Protein AF-0000000072966524 (afdb_homodimer)

Structure (mmCIF, N/CA/C/O backbone):
data_AF-0000000072966524-model_v1
#
loop_
_entity.id
_entity.type
_entity.pdbx_description
1 polymer 'Protein yellow-like Protein'
#
loop_
_atom_site.group_PDB
_atom_site.id
_atom_site.type_symbol
_atom_site.label_atom_id
_atom_site.label_alt_id
_atom_site.label_comp_id
_atom_site.label_asym_id
_atom_site.label_entity_id
_atom_site.label_seq_id
_atom_site.pdbx_PDB_ins_code
_atom_site.Cartn_x
_atom_site.Cartn_y
_atom_site.Cartn_z
_atom_site.occupancy
_atom_site.B_iso_or_equiv
_atom_site.auth_seq_id
_atom_site.auth_comp_id
_atom_site.auth_asym_id
_atom_site.auth_atom_id
_atom_site.pdbx_PDB_model_num
ATOM 1 N N . MET A 1 1 ? 30.141 -39.719 41.625 1 27.22 1 MET A N 1
ATOM 2 C CA . MET A 1 1 ? 30.047 -40.312 40.312 1 27.22 1 MET A CA 1
ATOM 3 C C . MET A 1 1 ? 28.781 -39.906 39.594 1 27.22 1 MET A C 1
ATOM 5 O O . MET A 1 1 ? 27.688 -40.312 39.969 1 27.22 1 MET A O 1
ATOM 9 N N . LEU A 1 2 ? 28.719 -38.625 39.156 1 28.92 2 LEU A N 1
ATOM 10 C CA . LEU A 1 2 ? 27.625 -37.875 38.5 1 28.92 2 LEU A CA 1
ATOM 11 C C . LEU A 1 2 ? 27.266 -38.5 37.156 1 28.92 2 LEU A C 1
ATOM 13 O O . LEU A 1 2 ? 28.109 -38.562 36.25 1 28.92 2 LEU A O 1
ATOM 17 N N . ARG A 1 3 ? 26.281 -39.438 37.188 1 30.64 3 ARG A N 1
ATOM 18 C CA . ARG A 1 3 ? 25.719 -40.094 36 1 30.64 3 ARG A CA 1
ATOM 19 C C . ARG A 1 3 ? 25.234 -39.062 34.969 1 30.64 3 ARG A C 1
ATOM 21 O O . ARG A 1 3 ? 24.359 -38.25 35.281 1 30.64 3 ARG A O 1
ATOM 28 N N . HIS A 1 4 ? 26.078 -38.656 34.062 1 33.59 4 HIS A N 1
ATOM 29 C CA . HIS A 1 4 ? 25.75 -37.844 32.906 1 33.59 4 HIS A CA 1
ATOM 30 C C . HIS A 1 4 ? 24.719 -38.531 32.031 1 33.59 4 HIS A C 1
ATOM 32 O O . HIS A 1 4 ? 24.953 -39.625 31.5 1 33.59 4 HIS A O 1
ATOM 38 N N . ALA A 1 5 ? 23.422 -38.438 32.312 1 36.25 5 ALA A N 1
ATOM 39 C CA . ALA A 1 5 ? 22.344 -38.906 31.438 1 36.25 5 ALA A CA 1
ATOM 40 C C . ALA A 1 5 ? 22.469 -38.281 30.047 1 36.25 5 ALA A C 1
ATOM 42 O O . ALA A 1 5 ? 22.359 -37.062 29.906 1 36.25 5 ALA A O 1
ATOM 43 N N . LEU A 1 6 ? 23.172 -38.906 29.141 1 32.75 6 LEU A N 1
ATOM 44 C CA . LEU A 1 6 ? 23.219 -38.562 27.719 1 32.75 6 LEU A CA 1
ATOM 45 C C . LEU A 1 6 ? 21.844 -38.719 27.078 1 32.75 6 LEU A C 1
ATOM 47 O O . LEU A 1 6 ? 21.297 -39.812 27.031 1 32.75 6 LEU A O 1
ATOM 51 N N . PHE A 1 7 ? 21 -37.719 27.141 1 34.59 7 PHE A N 1
ATOM 52 C CA . PHE A 1 7 ? 19.797 -37.719 26.328 1 34.59 7 PHE A CA 1
ATOM 53 C C . PHE A 1 7 ? 20.141 -37.781 24.844 1 34.59 7 PHE A C 1
ATOM 55 O O . PHE A 1 7 ? 20.719 -36.844 24.297 1 34.59 7 PHE A O 1
ATOM 62 N N . LEU A 1 8 ? 20.25 -38.969 24.234 1 31.86 8 LEU A N 1
ATOM 63 C CA . LEU A 1 8 ? 20.297 -39.125 22.781 1 31.86 8 LEU A CA 1
ATOM 64 C C . LEU A 1 8 ? 19 -38.594 22.156 1 31.86 8 LEU A C 1
ATOM 66 O O . LEU A 1 8 ? 17.938 -39.188 22.375 1 31.86 8 LEU A O 1
ATOM 70 N N . LEU A 1 9 ? 18.906 -37.344 21.844 1 34.25 9 LEU A N 1
ATOM 71 C CA . LEU A 1 9 ? 17.875 -36.906 20.906 1 34.25 9 LEU A CA 1
ATOM 72 C C . LEU A 1 9 ? 17.922 -37.688 19.609 1 34.25 9 LEU A C 1
ATOM 74 O O . LEU A 1 9 ? 18.906 -37.594 18.859 1 34.25 9 LEU A O 1
ATOM 78 N N . PHE A 1 10 ? 17.281 -38.844 19.516 1 33.88 10 PHE A N 1
ATOM 79 C CA . PHE A 1 10 ? 17.031 -39.531 18.266 1 33.88 10 PHE A CA 1
ATOM 80 C C . PHE A 1 10 ? 16.469 -38.562 17.219 1 33.88 10 PHE A C 1
ATOM 82 O O . PHE A 1 10 ? 15.328 -38.125 17.344 1 33.88 10 PHE A O 1
ATOM 89 N N . LEU A 1 11 ? 17.281 -37.875 16.484 1 37.28 11 LEU A N 1
ATOM 90 C CA . LEU A 1 11 ? 16.859 -37.219 15.234 1 37.28 11 LEU A CA 1
ATOM 91 C C . LEU A 1 11 ? 16.328 -38.281 14.258 1 37.28 11 LEU A C 1
ATOM 93 O O . LEU A 1 11 ? 17.094 -39.094 13.734 1 37.28 11 LEU A O 1
ATOM 97 N N . SER A 1 12 ? 15.18 -38.844 14.438 1 39.66 12 SER A N 1
ATOM 98 C CA . SER A 1 12 ? 14.617 -39.656 13.344 1 39.66 12 SER A CA 1
ATOM 99 C C . SER A 1 12 ? 14.969 -39.031 11.992 1 39.66 12 SER A C 1
ATOM 101 O O . SER A 1 12 ? 14.883 -37.812 11.805 1 39.66 12 SER A O 1
ATOM 103 N N . PRO A 1 13 ? 15.688 -39.688 11.141 1 42.78 13 PRO A N 1
ATOM 104 C CA . PRO A 1 13 ? 15.969 -39.156 9.805 1 42.78 13 PRO A CA 1
ATOM 105 C C . PRO A 1 13 ? 14.719 -38.594 9.117 1 42.78 13 PRO A C 1
ATOM 107 O O . PRO A 1 13 ? 13.711 -39.312 8.992 1 42.78 13 PRO A O 1
ATOM 110 N N . VAL A 1 14 ? 14.352 -37.438 9.273 1 50.19 14 VAL A N 1
ATOM 111 C CA . VAL A 1 14 ? 13.312 -36.781 8.477 1 50.19 14 VAL A CA 1
ATOM 112 C C . VAL A 1 14 ? 13.461 -37.188 7.012 1 50.19 14 VAL A C 1
ATOM 114 O O . VAL A 1 14 ? 14.453 -36.875 6.363 1 50.19 14 VAL A O 1
ATOM 117 N N . LEU A 1 15 ? 12.992 -38.375 6.594 1 51.56 15 LEU A N 1
ATOM 118 C CA . LEU A 1 15 ? 12.961 -38.875 5.223 1 51.56 15 LEU A CA 1
ATOM 119 C C . LEU A 1 15 ? 12.344 -37.875 4.285 1 51.56 15 LEU A C 1
ATOM 121 O O . LEU A 1 15 ? 11.148 -37.562 4.379 1 51.56 15 LEU A O 1
ATOM 125 N N . SER A 1 16 ? 13.156 -36.969 3.783 1 63.94 16 SER A N 1
ATOM 126 C CA . SER A 1 16 ? 12.773 -36.094 2.688 1 63.94 16 SER A CA 1
ATOM 127 C C . SER A 1 16 ? 12.305 -36.875 1.474 1 63.94 16 SER A C 1
ATOM 129 O O . SER A 1 16 ? 12.891 -37.906 1.142 1 63.94 16 SER A O 1
ATOM 131 N N . LEU A 1 17 ? 11.07 -36.625 1.032 1 75.5 17 LEU A N 1
ATOM 132 C CA . LEU A 1 17 ? 10.531 -37.281 -0.169 1 75.5 17 LEU A CA 1
ATOM 133 C C . LEU A 1 17 ? 11.375 -36.906 -1.39 1 75.5 17 LEU A C 1
ATOM 135 O O . LEU A 1 17 ? 12.062 -35.906 -1.399 1 75.5 17 LEU A O 1
ATOM 139 N N . GLU A 1 18 ? 11.391 -37.812 -2.252 1 83.38 18 GLU A N 1
ATOM 140 C CA . GLU A 1 18 ? 12.172 -37.625 -3.471 1 83.38 18 GLU A CA 1
ATOM 141 C C . GLU A 1 18 ? 11.516 -36.594 -4.383 1 83.38 18 GLU A C 1
ATOM 143 O O . GLU A 1 18 ? 10.305 -36.656 -4.617 1 83.38 18 GLU A O 1
ATOM 148 N N . LEU A 1 19 ? 12.281 -35.625 -4.84 1 92.75 19 LEU A N 1
ATOM 149 C CA . LEU A 1 19 ? 11.875 -34.625 -5.809 1 92.75 19 LEU A CA 1
ATOM 150 C C . LEU A 1 19 ? 12.07 -35.125 -7.234 1 92.75 19 LEU A C 1
ATOM 152 O O . LEU A 1 19 ? 13.102 -35.719 -7.551 1 92.75 19 LEU A O 1
ATOM 156 N N . GLU A 1 20 ? 11.094 -35 -7.988 1 95.56 20 GLU A N 1
ATOM 157 C CA . GLU A 1 20 ? 11.203 -35.281 -9.414 1 95.56 20 GLU A CA 1
ATOM 158 C C . GLU A 1 20 ? 11.172 -33.969 -10.227 1 95.56 20 GLU A C 1
ATOM 160 O O . GLU A 1 20 ? 10.188 -33.25 -10.172 1 95.56 20 GLU A O 1
ATOM 165 N N . VAL A 1 21 ? 12.25 -33.719 -10.953 1 97.94 21 VAL A N 1
ATOM 166 C CA . VAL A 1 21 ? 12.234 -32.594 -11.891 1 97.94 21 VAL A CA 1
ATOM 167 C C . VAL A 1 21 ? 11.5 -33 -13.172 1 97.94 21 VAL A C 1
ATOM 169 O O . VAL A 1 21 ? 12.031 -33.75 -13.977 1 97.94 21 VAL A O 1
ATOM 172 N N . VAL A 1 22 ? 10.375 -32.5 -13.398 1 98.06 22 VAL A N 1
ATOM 173 C CA . VAL A 1 22 ? 9.562 -32.812 -14.57 1 98.06 22 VAL A CA 1
ATOM 174 C C . VAL A 1 22 ? 10.125 -32.094 -15.789 1 98.06 22 VAL A C 1
ATOM 176 O O . VAL A 1 22 ? 10.422 -32.719 -16.812 1 98.06 22 VAL A O 1
ATOM 179 N N . ASN A 1 23 ? 10.297 -30.859 -15.727 1 98.75 23 ASN A N 1
ATOM 180 C CA . ASN A 1 23 ? 10.914 -30 -16.734 1 98.75 23 ASN A CA 1
ATOM 181 C C . ASN A 1 23 ? 11.844 -28.984 -16.094 1 98.75 23 ASN A C 1
ATOM 183 O O . ASN A 1 23 ? 11.719 -28.672 -14.906 1 98.75 23 ASN A O 1
ATOM 187 N N . GLN A 1 24 ? 12.742 -28.5 -16.828 1 98.69 24 GLN A N 1
ATOM 188 C CA . GLN A 1 24 ? 13.648 -27.453 -16.344 1 98.69 24 GLN A CA 1
ATOM 189 C C . GLN A 1 24 ? 14.203 -26.625 -17.5 1 98.69 24 GLN A C 1
ATOM 191 O O . GLN A 1 24 ? 14.328 -27.125 -18.625 1 98.69 24 GLN A O 1
ATOM 196 N N . TRP A 1 25 ? 14.523 -25.406 -17.281 1 98.75 25 TRP A N 1
ATOM 197 C CA . TRP A 1 25 ? 15.047 -24.484 -18.281 1 98.75 25 TRP A CA 1
ATOM 198 C C . TRP A 1 25 ? 16.156 -23.625 -17.703 1 98.75 25 TRP A C 1
ATOM 200 O O . TRP A 1 25 ? 16.078 -23.203 -16.547 1 98.75 25 TRP A O 1
ATOM 210 N N . ASN A 1 26 ? 17.188 -23.422 -18.516 1 98.5 26 ASN A N 1
ATOM 211 C CA . ASN A 1 26 ? 18.031 -22.281 -18.188 1 98.5 26 ASN A CA 1
ATOM 212 C C . ASN A 1 26 ? 17.25 -20.969 -18.266 1 98.5 26 ASN A C 1
ATOM 214 O O . ASN A 1 26 ? 17.219 -20.203 -17.297 1 98.5 26 ASN A O 1
ATOM 218 N N . LEU A 1 27 ? 16.672 -20.75 -19.391 1 98.44 27 LEU A N 1
ATOM 219 C CA . LEU A 1 27 ? 15.734 -19.672 -19.641 1 98.44 27 LEU A CA 1
ATOM 220 C C . LEU A 1 27 ? 14.547 -20.156 -20.469 1 98.44 27 LEU A C 1
ATOM 222 O O . LEU A 1 27 ? 14.688 -21.031 -21.312 1 98.44 27 LEU A O 1
ATOM 226 N N . LEU A 1 28 ? 13.367 -19.594 -20.203 1 97.75 28 LEU A N 1
ATOM 227 C CA . LEU A 1 28 ? 12.195 -19.969 -20.984 1 97.75 28 LEU A CA 1
ATOM 228 C C . LEU A 1 28 ? 12.352 -19.547 -22.453 1 97.75 28 LEU A C 1
ATOM 230 O O . LEU A 1 28 ? 12.984 -18.531 -22.734 1 97.75 28 LEU A O 1
ATOM 234 N N . ASP A 1 29 ? 11.805 -20.344 -23.25 1 95.62 29 ASP A N 1
ATOM 235 C CA . ASP A 1 29 ? 11.734 -20.031 -24.672 1 95.62 29 ASP A CA 1
ATOM 236 C C . ASP A 1 29 ? 10.398 -20.453 -25.266 1 95.62 29 ASP A C 1
ATOM 238 O O . ASP A 1 29 ? 9.695 -21.297 -24.688 1 95.62 29 ASP A O 1
ATOM 242 N N . PHE A 1 30 ? 10.047 -19.828 -26.359 1 96.31 30 PHE A N 1
ATOM 243 C CA . PHE A 1 30 ? 8.758 -20.078 -26.984 1 96.31 30 PHE A CA 1
ATOM 244 C C . PHE A 1 30 ? 8.93 -20.578 -28.406 1 96.31 30 PHE A C 1
ATOM 246 O O . PHE A 1 30 ? 9.953 -20.312 -29.047 1 96.31 30 PHE A O 1
ATOM 253 N N . GLN A 1 31 ? 7.945 -21.328 -28.812 1 95.88 31 GLN A N 1
ATOM 254 C CA . GLN A 1 31 ? 7.809 -21.609 -30.25 1 95.88 31 GLN A CA 1
ATOM 255 C C . GLN A 1 31 ? 7.199 -20.422 -30.984 1 95.88 31 GLN A C 1
ATOM 257 O O . GLN A 1 31 ? 5.977 -20.328 -31.125 1 95.88 31 GLN A O 1
ATOM 262 N N . PHE A 1 32 ? 8.016 -19.609 -31.531 1 93.44 32 PHE A N 1
ATOM 263 C CA . PHE A 1 32 ? 7.57 -18.359 -32.125 1 93.44 32 PHE A CA 1
ATOM 264 C C . PHE A 1 32 ? 7.012 -18.594 -33.531 1 93.44 32 PHE A C 1
ATOM 266 O O . PHE A 1 32 ? 7.523 -19.422 -34.281 1 93.44 32 PHE A O 1
ATOM 273 N N . PRO A 1 33 ? 6.023 -17.828 -33.812 1 91.5 33 PRO A N 1
ATOM 274 C CA . PRO A 1 33 ? 5.676 -17.734 -35.219 1 91.5 33 PRO A CA 1
ATOM 275 C C . PRO A 1 33 ? 6.656 -16.859 -36.031 1 91.5 33 PRO A C 1
ATOM 277 O O . PRO A 1 33 ? 7.578 -16.281 -35.438 1 91.5 33 PRO A O 1
ATOM 280 N N . PHE A 1 34 ? 6.453 -16.875 -37.344 1 87.88 34 PHE A N 1
ATOM 281 C CA . PHE A 1 34 ? 7.273 -15.977 -38.125 1 87.88 34 PHE A CA 1
ATOM 282 C C . PHE A 1 34 ? 6.82 -14.531 -37.969 1 87.88 34 PHE A C 1
ATOM 284 O O . PHE A 1 34 ? 6.008 -14.031 -38.75 1 87.88 34 PHE A O 1
ATOM 291 N N . ASP A 1 35 ? 7.207 -13.914 -36.938 1 88.06 35 ASP A N 1
ATOM 292 C CA . ASP A 1 35 ? 6.875 -12.555 -36.531 1 88.06 35 ASP A CA 1
ATOM 293 C C . ASP A 1 35 ? 8.078 -11.852 -35.906 1 88.06 35 ASP A C 1
ATOM 295 O O . ASP A 1 35 ? 8.406 -12.094 -34.75 1 88.06 35 ASP A O 1
ATOM 299 N N . HIS A 1 36 ? 8.68 -10.953 -36.531 1 86.06 36 HIS A N 1
ATOM 300 C CA . HIS A 1 36 ? 9.938 -10.328 -36.156 1 86.06 36 HIS A CA 1
ATOM 301 C C . HIS A 1 36 ? 9.758 -9.445 -34.938 1 86.06 36 HIS A C 1
ATOM 303 O O . HIS A 1 36 ? 10.688 -9.297 -34.125 1 86.06 36 HIS A O 1
ATOM 309 N N . ARG A 1 37 ? 8.703 -8.805 -34.844 1 84.56 37 ARG A N 1
ATOM 310 C CA . ARG A 1 37 ? 8.469 -7.926 -33.688 1 84.56 37 ARG A CA 1
ATOM 311 C C . ARG A 1 37 ? 8.438 -8.719 -32.375 1 84.56 37 ARG A C 1
ATOM 313 O O . ARG A 1 37 ? 9 -8.281 -31.375 1 84.56 37 ARG A O 1
ATOM 320 N N . LEU A 1 38 ? 7.75 -9.852 -32.469 1 86.44 38 LEU A N 1
ATOM 321 C CA . LEU A 1 38 ? 7.691 -10.711 -31.281 1 86.44 38 LEU A CA 1
ATOM 322 C C . LEU A 1 38 ? 9.086 -11.195 -30.891 1 86.44 38 LEU A C 1
ATOM 324 O O . LEU A 1 38 ? 9.453 -11.164 -29.719 1 86.44 38 LEU A O 1
ATOM 328 N N . ILE A 1 39 ? 9.805 -11.594 -31.875 1 88.12 39 ILE A N 1
ATOM 329 C CA . ILE A 1 39 ? 11.117 -12.188 -31.656 1 88.12 39 ILE A CA 1
ATOM 330 C C . ILE A 1 39 ? 12.094 -11.117 -31.188 1 88.12 39 ILE A C 1
ATOM 332 O O . ILE A 1 39 ? 12.883 -11.336 -30.266 1 88.12 39 ILE A O 1
ATOM 336 N N . ASN A 1 40 ? 12.016 -9.938 -31.688 1 90 40 ASN A N 1
ATOM 337 C CA . ASN A 1 40 ? 12.945 -8.859 -31.375 1 90 40 ASN A CA 1
ATOM 338 C C . ASN A 1 40 ? 12.688 -8.281 -29.984 1 90 40 ASN A C 1
ATOM 340 O O . ASN A 1 40 ? 13.602 -7.773 -29.328 1 90 40 ASN A O 1
ATOM 344 N N . ASN A 1 41 ? 11.516 -8.422 -29.531 1 91.19 41 ASN A N 1
ATOM 345 C CA . ASN A 1 41 ? 11.148 -7.848 -28.25 1 91.19 41 ASN A CA 1
ATOM 346 C C . ASN A 1 41 ? 11.414 -8.82 -27.109 1 91.19 41 ASN A C 1
ATOM 348 O O . ASN A 1 41 ? 11.43 -8.43 -25.938 1 91.19 41 ASN A O 1
ATOM 352 N N . PHE A 1 42 ? 11.656 -10.008 -27.531 1 94.5 42 PHE A N 1
ATOM 353 C CA . PHE A 1 42 ? 11.797 -11.078 -26.547 1 94.5 42 PHE A CA 1
ATOM 354 C C . PHE A 1 42 ? 13.125 -10.969 -25.812 1 94.5 42 PHE A C 1
ATOM 356 O O . PHE A 1 42 ? 14.172 -10.797 -26.438 1 94.5 42 PHE A O 1
ATOM 363 N N . ARG A 1 43 ? 13.078 -10.922 -24.438 1 95.81 43 ARG A N 1
ATOM 364 C CA . ARG A 1 43 ? 14.242 -10.969 -23.547 1 95.81 43 ARG A CA 1
ATOM 365 C C . ARG A 1 43 ? 14.141 -12.141 -22.578 1 95.81 43 ARG A C 1
ATOM 367 O O . ARG A 1 43 ? 13.555 -12.016 -21.5 1 95.81 43 ARG A O 1
ATOM 374 N N . PRO A 1 44 ? 14.734 -13.266 -22.953 1 96.19 44 PRO A N 1
ATOM 375 C CA . PRO A 1 44 ? 14.555 -14.492 -22.172 1 96.19 44 PRO A CA 1
ATOM 376 C C . PRO A 1 44 ? 14.867 -14.297 -20.688 1 96.19 44 PRO A C 1
ATOM 378 O O . PRO A 1 44 ? 14.211 -14.906 -19.828 1 96.19 44 PRO A O 1
ATOM 381 N N . GLU A 1 45 ? 15.789 -13.375 -20.328 1 97.12 45 GLU A N 1
ATOM 382 C CA . GLU A 1 45 ? 16.25 -13.18 -18.953 1 97.12 45 GLU A CA 1
ATOM 383 C C . GLU A 1 45 ? 15.219 -12.406 -18.125 1 97.12 45 GLU A C 1
ATOM 385 O O . GLU A 1 45 ? 15.438 -12.141 -16.953 1 97.12 45 GLU A O 1
ATOM 390 N N . ARG A 1 46 ? 14.078 -12.125 -18.781 1 96.5 46 ARG A N 1
ATOM 391 C CA . ARG A 1 46 ? 13.047 -11.359 -18.094 1 96.5 46 ARG A CA 1
ATOM 392 C C . ARG A 1 46 ? 11.742 -12.148 -18.016 1 96.5 46 ARG A C 1
ATOM 394 O O . ARG A 1 46 ? 10.703 -11.602 -17.641 1 96.5 46 ARG A O 1
ATOM 401 N N . ASN A 1 47 ? 11.797 -13.359 -18.422 1 97.69 47 ASN A N 1
ATOM 402 C CA . ASN A 1 47 ? 10.633 -14.242 -18.406 1 97.69 47 ASN A CA 1
ATOM 403 C C . ASN A 1 47 ? 10.695 -15.234 -17.266 1 97.69 47 ASN A C 1
ATOM 405 O O . ASN A 1 47 ? 11.57 -16.109 -17.234 1 97.69 47 ASN A O 1
ATOM 409 N N . VAL A 1 48 ? 9.836 -15.102 -16.312 1 98.38 48 VAL A N 1
ATOM 410 C CA . VAL A 1 48 ? 9.727 -16.016 -15.18 1 98.38 48 VAL A CA 1
ATOM 411 C C . VAL A 1 48 ? 8.266 -16.422 -14.984 1 98.38 48 VAL A C 1
ATOM 413 O O . VAL A 1 48 ? 7.363 -15.594 -15.094 1 98.38 48 VAL A O 1
ATOM 416 N N . PHE A 1 49 ? 7.988 -17.672 -14.852 1 98.5 49 PHE A N 1
ATOM 417 C CA . PHE A 1 49 ? 6.602 -18.094 -14.648 1 98.5 49 PHE A CA 1
ATOM 418 C C . PHE A 1 49 ? 6.227 -18.031 -13.18 1 98.5 49 PHE A C 1
ATOM 420 O O . PHE A 1 49 ? 7.062 -18.281 -12.305 1 98.5 49 PHE A O 1
ATOM 427 N N . THR A 1 50 ? 4.93 -17.719 -12.898 1 98.12 50 THR A N 1
ATOM 428 C CA . THR A 1 50 ? 4.418 -17.609 -11.531 1 98.12 50 THR A CA 1
ATOM 429 C C . THR A 1 50 ? 3.219 -18.531 -11.328 1 98.12 50 THR A C 1
ATOM 431 O O . THR A 1 50 ? 2.85 -18.828 -10.195 1 98.12 50 THR A O 1
ATOM 434 N N . GLY A 1 51 ? 2.564 -18.922 -12.391 1 98.69 51 GLY A N 1
ATOM 435 C CA . GLY A 1 51 ? 1.359 -19.734 -12.273 1 98.69 51 GLY A CA 1
ATOM 436 C C . GLY A 1 51 ? 1.481 -21.078 -12.953 1 98.69 51 GLY A C 1
ATOM 437 O O . GLY A 1 51 ? 2.119 -21.203 -14 1 98.69 51 GLY A O 1
ATOM 438 N N . LEU A 1 52 ? 0.858 -22.062 -12.375 1 98.69 52 LEU A N 1
ATOM 439 C CA . LEU A 1 52 ? 0.911 -23.453 -12.82 1 98.69 52 LEU A CA 1
ATOM 440 C C . LEU A 1 52 ? -0.466 -24.094 -12.734 1 98.69 52 LEU A C 1
ATOM 442 O O . LEU A 1 52 ? -1.165 -23.953 -11.734 1 98.69 52 LEU A O 1
ATOM 446 N N . GLU A 1 53 ? -0.843 -24.703 -13.789 1 98.5 53 GLU A N 1
ATOM 447 C CA . GLU A 1 53 ? -2.004 -25.594 -13.766 1 98.5 53 GLU A CA 1
ATOM 448 C C . GLU A 1 53 ? -1.762 -26.844 -14.609 1 98.5 53 GLU A C 1
ATOM 450 O O . GLU A 1 53 ? -1.18 -26.766 -15.688 1 98.5 53 GLU A O 1
ATOM 455 N N . ILE A 1 54 ? -2.152 -27.938 -14.07 1 97.88 54 ILE A N 1
ATOM 456 C CA . ILE A 1 54 ? -1.884 -29.219 -14.711 1 97.88 54 ILE A CA 1
ATOM 457 C C . ILE A 1 54 ? -3.201 -29.906 -15.086 1 97.88 54 ILE A C 1
ATOM 459 O O . ILE A 1 54 ? -4.062 -30.109 -14.227 1 97.88 54 ILE A O 1
ATOM 463 N N . THR A 1 55 ? -3.348 -30.234 -16.312 1 96.56 55 THR A N 1
ATOM 464 C CA . THR A 1 55 ? -4.461 -31.047 -16.781 1 96.56 55 THR A CA 1
ATOM 465 C C . THR A 1 55 ? -3.988 -32.469 -17.125 1 96.56 55 THR A C 1
ATOM 467 O O . THR A 1 55 ? -2.867 -32.844 -16.797 1 96.56 55 THR A O 1
ATOM 470 N N . ASN A 1 56 ? -4.863 -33.25 -17.75 1 94.5 56 ASN A N 1
ATOM 471 C CA . ASN A 1 56 ? -4.539 -34.625 -18.031 1 94.5 56 ASN A CA 1
ATOM 472 C C . ASN A 1 56 ? -3.402 -34.75 -19.031 1 94.5 56 ASN A C 1
ATOM 474 O O . ASN A 1 56 ? -2.598 -35.688 -18.969 1 94.5 56 ASN A O 1
ATOM 478 N N . ASP A 1 57 ? -3.348 -33.844 -19.906 1 96.44 57 ASP A N 1
ATOM 479 C CA . ASP A 1 57 ? -2.379 -34 -20.984 1 96.44 57 ASP A CA 1
ATOM 480 C C . ASP A 1 57 ? -1.539 -32.75 -21.188 1 96.44 57 ASP A C 1
ATOM 482 O O . ASP A 1 57 ? -0.578 -32.75 -21.953 1 96.44 57 ASP A O 1
ATOM 486 N N . ARG A 1 58 ? -1.915 -31.672 -20.516 1 98.44 58 ARG A N 1
ATOM 487 C CA . ARG A 1 58 ? -1.233 -30.391 -20.734 1 98.44 58 ARG A CA 1
ATOM 488 C C . ARG A 1 58 ? -0.818 -29.766 -19.406 1 98.44 58 ARG A C 1
ATOM 490 O O . ARG A 1 58 ? -1.448 -30.016 -18.375 1 98.44 58 ARG A O 1
ATOM 497 N N . ILE A 1 59 ? 0.257 -29 -19.422 1 98.69 59 ILE A N 1
ATOM 498 C CA . ILE A 1 59 ? 0.684 -28.125 -18.344 1 98.69 59 ILE A CA 1
ATOM 499 C C . ILE A 1 59 ? 0.63 -26.656 -18.797 1 98.69 59 ILE A C 1
ATOM 501 O O . ILE A 1 59 ? 1.204 -26.312 -19.844 1 98.69 59 ILE A O 1
ATOM 505 N N . PHE A 1 60 ? -0.108 -25.891 -18.094 1 98.88 60 PHE A N 1
ATOM 506 C CA . PHE A 1 60 ? -0.226 -24.469 -18.391 1 98.88 60 PHE A CA 1
ATOM 507 C C . PHE A 1 60 ? 0.672 -23.641 -17.469 1 98.88 60 PHE A C 1
ATOM 509 O O . PHE A 1 60 ? 0.771 -23.922 -16.281 1 98.88 60 PHE A O 1
ATOM 516 N N . LEU A 1 61 ? 1.317 -22.641 -18.047 1 98.88 61 LEU A N 1
ATOM 517 C CA . LEU A 1 61 ? 2.244 -21.781 -17.328 1 98.88 61 LEU A CA 1
ATOM 518 C C . LEU A 1 61 ? 1.891 -20.312 -17.547 1 98.88 61 LEU A C 1
ATOM 520 O O . LEU A 1 61 ? 1.772 -19.859 -18.688 1 98.88 61 LEU A O 1
ATOM 524 N N . ALA A 1 62 ? 1.647 -19.594 -16.5 1 98.88 62 ALA A N 1
ATOM 525 C CA . ALA A 1 62 ? 1.458 -18.156 -16.578 1 98.88 62 ALA A CA 1
ATOM 526 C C . ALA A 1 62 ? 2.783 -17.422 -16.406 1 98.88 62 ALA A C 1
ATOM 528 O O . ALA A 1 62 ? 3.566 -17.734 -15.508 1 98.88 62 ALA A O 1
ATOM 529 N N . VAL A 1 63 ? 3.074 -16.453 -17.25 1 98.62 63 VAL A N 1
ATOM 530 C CA . VAL A 1 63 ? 4.293 -15.656 -17.266 1 98.62 63 VAL A CA 1
ATOM 531 C C . VAL A 1 63 ? 3.939 -14.164 -17.234 1 98.62 63 VAL A C 1
ATOM 533 O O . VAL A 1 63 ? 3.9 -13.508 -18.281 1 98.62 63 VAL A O 1
ATOM 536 N N . PRO A 1 64 ? 3.775 -13.641 -16.062 1 98.5 64 PRO A N 1
ATOM 537 C CA . PRO A 1 64 ? 3.357 -12.234 -16 1 98.5 64 PRO A CA 1
ATOM 538 C C . PRO A 1 64 ? 4.402 -11.281 -16.562 1 98.5 64 PRO A C 1
ATOM 540 O O . PRO A 1 64 ? 5.598 -11.578 -16.547 1 98.5 64 PRO A O 1
ATOM 543 N N . ARG A 1 65 ? 3.963 -10.172 -17.094 1 97.06 65 ARG A N 1
ATOM 544 C CA . ARG A 1 65 ? 4.852 -9.141 -17.625 1 97.06 65 ARG A CA 1
ATOM 545 C C . ARG A 1 65 ? 5.352 -8.227 -16.5 1 97.06 65 ARG A C 1
ATOM 547 O O . ARG A 1 65 ? 4.945 -7.07 -16.406 1 97.06 65 ARG A O 1
ATOM 554 N N . LEU A 1 66 ? 6.312 -8.758 -15.773 1 97.12 66 LEU A N 1
ATOM 555 C CA . LEU A 1 66 ? 6.961 -8.023 -14.695 1 97.12 66 LEU A CA 1
ATOM 556 C C . LEU A 1 66 ? 7.914 -6.969 -15.25 1 97.12 66 LEU A C 1
ATOM 558 O O . LEU A 1 66 ? 8.102 -5.914 -14.641 1 97.12 66 LEU A O 1
ATOM 562 N N . TRP A 1 67 ? 8.508 -7.305 -16.344 1 95.12 67 TRP A N 1
ATOM 563 C CA . TRP A 1 67 ? 9.43 -6.473 -17.109 1 95.12 67 TRP A CA 1
ATOM 564 C C . TRP A 1 67 ? 9.086 -6.5 -18.594 1 95.12 67 TRP A C 1
ATOM 566 O O . TRP A 1 67 ? 8.273 -7.312 -19.031 1 95.12 67 TRP A O 1
ATOM 576 N N . SER A 1 68 ? 9.719 -5.625 -19.297 1 93 68 SER A N 1
ATOM 577 C CA . SER A 1 68 ? 9.602 -5.688 -20.75 1 93 68 SER A CA 1
ATOM 578 C C . SER A 1 68 ? 10.266 -6.941 -21.312 1 93 68 SER A C 1
ATOM 580 O O . SER A 1 68 ? 11.133 -7.531 -20.656 1 93 68 SER A O 1
ATOM 582 N N . GLY A 1 69 ? 9.781 -7.391 -22.438 1 94.75 69 GLY A N 1
ATOM 583 C CA . GLY A 1 69 ? 10.461 -8.5 -23.094 1 94.75 69 GLY A CA 1
ATOM 584 C C . GLY A 1 69 ? 9.742 -9.82 -22.922 1 94.75 69 GLY A C 1
ATOM 585 O O . GLY A 1 69 ? 10.297 -10.875 -23.234 1 94.75 69 GLY A O 1
ATOM 586 N N . VAL A 1 70 ? 8.516 -9.805 -22.422 1 95.62 70 VAL A N 1
ATOM 587 C CA . VAL A 1 70 ? 7.715 -11.016 -22.266 1 95.62 70 VAL A CA 1
ATOM 588 C C . VAL A 1 70 ? 6.742 -11.141 -23.438 1 95.62 70 VAL A C 1
ATOM 590 O O . VAL A 1 70 ? 5.766 -10.391 -23.531 1 95.62 70 VAL A O 1
ATOM 593 N N . SER A 1 71 ? 6.906 -12.102 -24.312 1 92.81 71 SER A N 1
ATOM 594 C CA . SER A 1 71 ? 6.141 -12.18 -25.547 1 92.81 71 SER A CA 1
ATOM 595 C C . SER A 1 71 ? 4.777 -12.82 -25.312 1 92.81 71 SER A C 1
ATOM 597 O O . SER A 1 71 ? 3.766 -12.344 -25.844 1 92.81 71 SER A O 1
ATOM 599 N N . ALA A 1 72 ? 4.754 -13.875 -24.578 1 96.56 72 ALA A N 1
ATOM 600 C CA . ALA A 1 72 ? 3.486 -14.5 -24.219 1 96.56 72 ALA A CA 1
ATOM 601 C C . ALA A 1 72 ? 3.342 -14.625 -22.703 1 96.56 72 ALA A C 1
ATOM 603 O O . ALA A 1 72 ? 4.293 -15 -22.016 1 96.56 72 ALA A O 1
ATOM 604 N N . THR A 1 73 ? 2.16 -14.281 -22.219 1 98.12 73 THR A N 1
ATOM 605 C CA . THR A 1 73 ? 1.949 -14.258 -20.766 1 98.12 73 THR A CA 1
ATOM 606 C C . THR A 1 73 ? 1.24 -15.531 -20.312 1 98.12 73 THR A C 1
ATOM 608 O O . THR A 1 73 ? 1.093 -15.766 -19.109 1 98.12 73 THR A O 1
ATOM 611 N N . LEU A 1 74 ? 0.794 -16.375 -21.188 1 98.88 74 LEU A N 1
ATOM 612 C CA . LEU A 1 74 ? 0.218 -17.688 -20.938 1 98.88 74 LEU A CA 1
ATOM 613 C C . LEU A 1 74 ? 0.705 -18.703 -21.969 1 98.88 74 LEU A C 1
ATOM 615 O O . LEU A 1 74 ? 0.693 -18.422 -23.172 1 98.88 74 LEU A O 1
ATOM 619 N N . ALA A 1 75 ? 1.178 -19.812 -21.469 1 98.81 75 ALA A N 1
ATOM 620 C CA . ALA A 1 75 ? 1.743 -20.828 -22.359 1 98.81 75 ALA A CA 1
ATOM 621 C C . ALA A 1 75 ? 1.307 -22.234 -21.953 1 98.81 75 ALA A C 1
ATOM 623 O O . ALA A 1 75 ? 0.739 -22.422 -20.875 1 98.81 75 ALA A O 1
ATOM 624 N N . VAL A 1 76 ? 1.531 -23.172 -22.812 1 98.88 76 VAL A N 1
ATOM 625 C CA . VAL A 1 76 ? 1.175 -24.562 -22.562 1 98.88 76 VAL A CA 1
ATOM 626 C C . VAL A 1 76 ? 2.279 -25.484 -23.094 1 98.88 76 VAL A C 1
ATOM 628 O O . VAL A 1 76 ? 2.955 -25.156 -24.062 1 98.88 76 VAL A O 1
ATOM 631 N N . ILE A 1 77 ? 2.555 -26.531 -22.391 1 98.81 77 ILE A N 1
ATOM 632 C CA . ILE A 1 77 ? 3.434 -27.625 -22.812 1 98.81 77 ILE A CA 1
ATOM 633 C C . ILE A 1 77 ? 2.738 -28.969 -22.609 1 98.81 77 ILE A C 1
ATOM 635 O O . ILE A 1 77 ? 1.795 -29.062 -21.828 1 98.81 77 ILE A O 1
ATOM 639 N N . PRO A 1 78 ? 3.227 -29.984 -23.328 1 98.25 78 PRO A N 1
ATOM 640 C CA . PRO A 1 78 ? 2.672 -31.297 -23.031 1 98.25 78 PRO A CA 1
ATOM 641 C C . PRO A 1 78 ? 3.029 -31.797 -21.625 1 98.25 78 PRO A C 1
ATOM 643 O O . PRO A 1 78 ? 4.141 -31.547 -21.141 1 98.25 78 PRO A O 1
ATOM 646 N N . ARG A 1 79 ? 2.094 -32.438 -21.016 1 97.19 79 ARG A N 1
ATOM 647 C CA . ARG A 1 79 ? 2.316 -32.938 -19.656 1 97.19 79 ARG A CA 1
ATOM 648 C C . ARG A 1 79 ? 3.316 -34.094 -19.672 1 97.19 79 ARG A C 1
ATOM 650 O O . ARG A 1 79 ? 4.148 -34.188 -18.766 1 97.19 79 ARG A O 1
ATOM 657 N N . HIS A 1 80 ? 3.223 -34.906 -20.672 1 96.25 80 HIS A N 1
ATOM 658 C CA . HIS A 1 80 ? 4.039 -36.125 -20.719 1 96.25 80 HIS A CA 1
ATOM 659 C C . HIS A 1 80 ? 5.273 -35.906 -21.594 1 96.25 80 HIS A C 1
ATOM 661 O O . HIS A 1 80 ? 5.273 -36.25 -22.781 1 96.25 80 HIS A O 1
ATOM 667 N N . THR A 1 81 ? 6.242 -35.281 -21.078 1 97.12 81 THR A N 1
ATOM 668 C CA . THR A 1 81 ? 7.559 -35.094 -21.688 1 97.12 81 THR A CA 1
ATOM 669 C C . THR A 1 81 ? 8.625 -35.875 -20.922 1 97.12 81 THR A C 1
ATOM 671 O O . THR A 1 81 ? 8.398 -36.312 -19.781 1 97.12 81 THR A O 1
ATOM 674 N N . PRO A 1 82 ? 9.773 -36.219 -21.531 1 97.12 82 PRO A N 1
ATOM 675 C CA . PRO A 1 82 ? 10.836 -36.844 -20.766 1 97.12 82 PRO A CA 1
ATOM 676 C C . PRO A 1 82 ? 11.25 -36.062 -19.531 1 97.12 82 PRO A C 1
ATOM 678 O O . PRO A 1 82 ? 11.328 -34.812 -19.594 1 97.12 82 PRO A O 1
ATOM 681 N N . PRO A 1 83 ? 11.406 -36.781 -18.453 1 95 83 PRO A N 1
ATOM 682 C CA . PRO A 1 83 ? 11.789 -36.094 -17.234 1 95 83 PRO A CA 1
ATOM 683 C C . PRO A 1 83 ? 13.016 -35.188 -17.422 1 95 83 PRO A C 1
ATOM 685 O O . PRO A 1 83 ? 13.992 -35.594 -18.047 1 95 83 PRO A O 1
ATOM 688 N N . GLY A 1 84 ? 12.914 -34 -16.953 1 97.19 84 GLY A N 1
ATOM 689 C CA . GLY A 1 84 ? 14.039 -33.094 -17 1 97.19 84 GLY A CA 1
ATOM 690 C C . GLY A 1 84 ? 14.18 -32.375 -18.328 1 97.19 84 GLY A C 1
ATOM 691 O O . GLY A 1 84 ? 15.086 -31.578 -18.516 1 97.19 84 GLY A O 1
ATOM 692 N N . SER A 1 85 ? 13.211 -32.688 -19.25 1 98.12 85 SER A N 1
ATOM 693 C CA . SER A 1 85 ? 13.312 -32.062 -20.562 1 98.12 85 SER A CA 1
ATOM 694 C C . SER A 1 85 ? 12.945 -30.578 -20.516 1 98.12 85 SER A C 1
ATOM 696 O O . SER A 1 85 ? 12.406 -30.094 -19.5 1 98.12 85 SER A O 1
ATOM 698 N N . SER A 1 86 ? 13.305 -29.859 -21.531 1 98.31 86 SER A N 1
ATOM 699 C CA . SER A 1 86 ? 13.062 -28.422 -21.656 1 98.31 86 SER A CA 1
ATOM 700 C C . SER A 1 86 ? 12.211 -28.109 -22.875 1 98.31 86 SER A C 1
ATOM 702 O O . SER A 1 86 ? 12.672 -27.438 -23.797 1 98.31 86 SER A O 1
ATOM 704 N N . PRO A 1 87 ? 10.992 -28.516 -22.844 1 98.12 87 PRO A N 1
ATOM 705 C CA . PRO A 1 87 ? 10.164 -28.234 -24.016 1 98.12 87 PRO A CA 1
ATOM 706 C C . PRO A 1 87 ? 9.984 -26.734 -24.266 1 98.12 87 PRO A C 1
ATOM 708 O O . PRO A 1 87 ? 9.93 -25.953 -23.312 1 98.12 87 PRO A O 1
ATOM 711 N N . MET A 1 88 ? 9.906 -26.328 -25.516 1 97.38 88 MET A N 1
ATOM 712 C CA . MET A 1 88 ? 9.547 -24.969 -25.859 1 97.38 88 MET A CA 1
ATOM 713 C C . MET A 1 88 ? 8.094 -24.672 -25.5 1 97.38 88 MET A C 1
ATOM 715 O O . MET A 1 88 ? 7.227 -25.531 -25.672 1 97.38 88 MET A O 1
ATOM 719 N N . LEU A 1 89 ? 7.871 -23.516 -25.047 1 98.31 89 LEU A N 1
ATOM 720 C CA . LEU A 1 89 ? 6.52 -23.125 -24.656 1 98.31 89 LEU A CA 1
ATOM 721 C C . LEU A 1 89 ? 5.703 -22.719 -25.875 1 98.31 89 LEU A C 1
ATOM 723 O O . LEU A 1 89 ? 6.23 -22.094 -26.797 1 98.31 89 LEU A O 1
ATOM 727 N N . GLN A 1 90 ? 4.508 -23.062 -25.906 1 98.25 90 GLN A N 1
ATOM 728 C CA . GLN A 1 90 ? 3.549 -22.594 -26.891 1 98.25 90 GLN A CA 1
ATOM 729 C C . GLN A 1 90 ? 2.604 -21.547 -26.297 1 98.25 90 GLN A C 1
ATOM 731 O O . GLN A 1 90 ? 2.029 -21.766 -25.234 1 98.25 90 GLN A O 1
ATOM 736 N N . ALA A 1 91 ? 2.455 -20.438 -27.016 1 98.12 91 ALA A N 1
ATOM 737 C CA . ALA A 1 91 ? 1.506 -19.438 -26.547 1 98.12 91 ALA A CA 1
ATOM 738 C C . ALA A 1 91 ? 0.09 -20 -26.484 1 98.12 91 ALA A C 1
ATOM 740 O O . ALA A 1 91 ? -0.359 -20.672 -27.422 1 98.12 91 ALA A O 1
ATOM 741 N N . TYR A 1 92 ? -0.551 -19.812 -25.453 1 98.62 92 TYR A N 1
ATOM 742 C CA . TYR A 1 92 ? -1.936 -20.25 -25.312 1 98.62 92 TYR A CA 1
ATOM 743 C C . TYR A 1 92 ? -2.885 -19.062 -25.312 1 98.62 92 TYR A C 1
ATOM 745 O O . TYR A 1 92 ? -2.654 -18.078 -24.625 1 98.62 92 TYR A O 1
ATOM 753 N N . PRO A 1 93 ? -4.082 -19.062 -25.891 1 98.12 93 PRO A N 1
ATOM 754 C CA . PRO A 1 93 ? -4.477 -20.125 -26.797 1 98.12 93 PRO A CA 1
ATOM 755 C C . PRO A 1 93 ? -3.768 -20.047 -28.141 1 98.12 93 PRO A C 1
ATOM 757 O O . PRO A 1 93 ? -3.76 -21.016 -28.906 1 98.12 93 PRO A O 1
ATOM 760 N N . ASN A 1 94 ? -3.309 -18.859 -28.5 1 96.19 94 ASN A N 1
ATOM 761 C CA . ASN A 1 94 ? -2.514 -18.578 -29.703 1 96.19 94 ASN A CA 1
ATOM 762 C C . ASN A 1 94 ? -1.79 -17.25 -29.594 1 96.19 94 ASN A C 1
ATOM 764 O O . ASN A 1 94 ? -1.94 -16.531 -28.609 1 96.19 94 ASN A O 1
ATOM 768 N N . TRP A 1 95 ? -1.028 -16.953 -30.578 1 94.38 95 TRP A N 1
ATOM 769 C CA . TRP A 1 95 ? -0.215 -15.75 -30.547 1 94.38 95 TRP A CA 1
ATOM 770 C C . TRP A 1 95 ? -1.084 -14.508 -30.703 1 94.38 95 TRP A C 1
ATOM 772 O O . TRP A 1 95 ? -0.706 -13.414 -30.266 1 94.38 95 TRP A O 1
ATOM 782 N N . GLU A 1 96 ? -2.252 -14.586 -31.266 1 92.38 96 GLU A N 1
ATOM 783 C CA . GLU A 1 96 ? -3.152 -13.453 -31.453 1 92.38 96 GLU A CA 1
ATOM 784 C C . GLU A 1 96 ? -3.627 -12.906 -30.109 1 92.38 96 GLU A C 1
ATOM 786 O O . GLU A 1 96 ? -3.904 -11.719 -29.969 1 92.38 96 GLU A O 1
ATOM 791 N N . ALA A 1 97 ? -3.676 -13.797 -29.094 1 95 97 ALA A N 1
ATOM 792 C CA . ALA A 1 97 ? -4.109 -13.383 -27.766 1 95 97 ALA A CA 1
ATOM 793 C C . ALA A 1 97 ? -3.002 -12.625 -27.047 1 95 97 ALA A C 1
ATOM 795 O O . ALA A 1 97 ? -3.23 -12.055 -25.969 1 95 97 ALA A O 1
ATOM 796 N N . HIS A 1 98 ? -1.812 -12.578 -27.578 1 95.12 98 HIS A N 1
ATOM 797 C CA . HIS A 1 98 ? -0.652 -12 -26.906 1 95.12 98 HIS A CA 1
ATOM 798 C C . HIS A 1 98 ? -0.075 -10.836 -27.703 1 95.12 98 HIS A C 1
ATOM 800 O O . HIS A 1 98 ? 1.146 -10.695 -27.797 1 95.12 98 HIS A O 1
ATOM 806 N N . LYS A 1 99 ? -0.876 -9.992 -28.25 1 88.69 99 LYS A N 1
ATOM 807 C CA . LYS A 1 99 ? -0.46 -8.859 -29.078 1 88.69 99 LYS A CA 1
ATOM 808 C C . LYS A 1 99 ? 0.375 -7.871 -28.281 1 88.69 99 LYS A C 1
ATOM 810 O O . LYS A 1 99 ? 1.243 -7.191 -28.828 1 88.69 99 LYS A O 1
ATOM 815 N N . PHE A 1 100 ? 0.156 -7.855 -27.031 1 85.69 100 PHE A N 1
ATOM 816 C CA . PHE A 1 100 ? 0.927 -6.973 -26.156 1 85.69 100 PHE A CA 1
ATOM 817 C C . PHE A 1 100 ? 2.416 -7.281 -26.25 1 85.69 100 PHE A C 1
ATOM 819 O O . PHE A 1 100 ? 3.25 -6.383 -26.141 1 85.69 100 PHE A O 1
ATOM 826 N N . GLY A 1 101 ? 2.73 -8.477 -26.5 1 83.69 101 GLY A N 1
ATOM 827 C CA . GLY A 1 101 ? 4.113 -8.891 -26.641 1 83.69 101 GLY A CA 1
ATOM 828 C C . GLY A 1 101 ? 4.785 -8.328 -27.875 1 83.69 101 GLY A C 1
ATOM 829 O O . GLY A 1 101 ? 6.012 -8.289 -27.969 1 83.69 101 GLY A O 1
ATOM 830 N N . ARG A 1 102 ? 3.93 -7.879 -28.766 1 82.12 102 ARG A N 1
ATOM 831 C CA . ARG A 1 102 ? 4.43 -7.27 -30 1 82.12 102 ARG A CA 1
ATOM 832 C C . ARG A 1 102 ? 4.684 -5.777 -29.797 1 82.12 102 ARG A C 1
ATOM 834 O O . ARG A 1 102 ? 5.168 -5.102 -30.703 1 82.12 102 ARG A O 1
ATOM 841 N N . GLY A 1 103 ? 4.414 -5.336 -28.625 1 80.5 103 GLY A N 1
ATOM 842 C CA . GLY A 1 103 ? 4.469 -3.902 -28.375 1 80.5 103 GLY A CA 1
ATOM 843 C C . GLY A 1 103 ? 3.215 -3.172 -28.812 1 80.5 103 GLY A C 1
ATOM 844 O O . GLY A 1 103 ? 3.201 -1.941 -28.891 1 80.5 103 GLY A O 1
ATOM 845 N N . GLN A 1 104 ? 2.238 -3.877 -29.234 1 71 104 GLN A N 1
ATOM 846 C CA . GLN A 1 104 ? 0.976 -3.301 -29.688 1 71 104 GLN A CA 1
ATOM 847 C C . GLN A 1 104 ? -0.092 -3.395 -28.594 1 71 104 GLN A C 1
ATOM 849 O O . GLN A 1 104 ? -0.285 -4.453 -28 1 71 104 GLN A O 1
ATOM 854 N N . ASN A 1 105 ? -0.445 -2.289 -28.078 1 71.88 105 ASN A N 1
ATOM 855 C CA . ASN A 1 105 ? -1.543 -2.254 -27.125 1 71.88 105 ASN A CA 1
ATOM 856 C C . ASN A 1 105 ? -2.791 -1.613 -27.719 1 71.88 105 ASN A C 1
ATOM 858 O O . ASN A 1 105 ? -3.195 -0.525 -27.312 1 71.88 105 ASN A O 1
ATOM 862 N N . ASP A 1 106 ? -3.338 -2.311 -28.641 1 75.12 106 ASP A N 1
ATOM 863 C CA . ASP A 1 106 ? -4.41 -1.646 -29.375 1 75.12 106 ASP A CA 1
ATOM 864 C C . ASP A 1 106 ? -5.773 -1.979 -28.766 1 75.12 106 ASP A C 1
ATOM 866 O O . ASP A 1 106 ? -6.766 -1.302 -29.047 1 75.12 106 ASP A O 1
ATOM 870 N N . SER A 1 107 ? -5.789 -3.021 -28.031 1 86.19 107 SER A N 1
ATOM 871 C CA . SER A 1 107 ? -7.07 -3.371 -27.422 1 86.19 107 SER A CA 1
ATOM 872 C C . SER A 1 107 ? -6.879 -4.195 -26.156 1 86.19 107 SER A C 1
ATOM 874 O O . SER A 1 107 ? -5.797 -4.73 -25.906 1 86.19 107 SER A O 1
ATOM 876 N N . CYS A 1 108 ? -7.879 -4.289 -25.344 1 92.06 108 CYS A N 1
ATOM 877 C CA . CYS A 1 108 ? -7.855 -5.09 -24.125 1 92.06 108 CYS A CA 1
ATOM 878 C C . CYS A 1 108 ? -8.523 -6.441 -24.344 1 92.06 108 CYS A C 1
ATOM 880 O O . CYS A 1 108 ? -8.906 -7.113 -23.391 1 92.06 108 CYS A O 1
ATOM 882 N N . ASP A 1 109 ? -8.578 -6.887 -25.609 1 90.88 109 ASP A N 1
ATOM 883 C CA . ASP A 1 109 ? -9.25 -8.141 -25.938 1 90.88 109 ASP A CA 1
ATOM 884 C C . ASP A 1 109 ? -8.328 -9.336 -25.688 1 90.88 109 ASP A C 1
ATOM 886 O O . ASP A 1 109 ? -8.797 -10.438 -25.406 1 90.88 109 ASP A O 1
ATOM 890 N N . GLY A 1 110 ? -7.074 -9.148 -25.875 1 94.25 110 GLY A N 1
ATOM 891 C CA . GLY A 1 110 ? -6.121 -10.211 -25.609 1 94.25 110 GLY A CA 1
ATOM 892 C C . GLY A 1 110 ? -5.723 -10.305 -24.141 1 94.25 110 GLY A C 1
ATOM 893 O O . GLY A 1 110 ? -6.469 -9.883 -23.266 1 94.25 110 GLY A O 1
ATOM 894 N N . LEU A 1 111 ? -4.656 -11.016 -23.922 1 97 111 LEU A N 1
ATOM 895 C CA . LEU A 1 111 ? -4.121 -11.172 -22.578 1 97 111 LEU A CA 1
ATOM 896 C C . LEU A 1 111 ? -3.016 -10.156 -22.297 1 97 111 LEU A C 1
ATOM 898 O O . LEU A 1 111 ? -2.084 -10.023 -23.094 1 97 111 LEU A O 1
ATOM 902 N N . THR A 1 112 ? -3.1 -9.461 -21.25 1 96.75 112 THR A N 1
ATOM 903 C CA . THR A 1 112 ? -2.154 -8.406 -20.906 1 96.75 112 THR A CA 1
ATOM 904 C C . THR A 1 112 ? -1.03 -8.945 -20.031 1 96.75 112 THR A C 1
ATOM 906 O O . THR A 1 112 ? 0.14 -8.906 -20.422 1 96.75 112 THR A O 1
ATOM 909 N N . SER A 1 113 ? -1.333 -9.461 -18.906 1 97.94 113 SER A N 1
ATOM 910 C CA . SER A 1 113 ? -0.373 -10.016 -17.953 1 97.94 113 SER A CA 1
ATOM 911 C C . SER A 1 113 ? -1.038 -11.008 -17.016 1 97.94 113 SER A C 1
ATOM 913 O O . SER A 1 113 ? -1.712 -10.609 -16.062 1 97.94 113 SER A O 1
ATOM 915 N N . VAL A 1 114 ? -0.811 -12.266 -17.25 1 98.75 114 VAL A N 1
ATOM 916 C CA . VAL A 1 114 ? -1.462 -13.344 -16.516 1 98.75 114 VAL A CA 1
ATOM 917 C C . VAL A 1 114 ? -0.559 -13.812 -15.375 1 98.75 114 VAL A C 1
ATOM 919 O O . VAL A 1 114 ? 0.604 -14.156 -15.594 1 98.75 114 VAL A O 1
ATOM 922 N N . TYR A 1 115 ? -1.114 -13.852 -14.172 1 98.5 115 TYR A N 1
ATOM 923 C CA . TYR A 1 115 ? -0.322 -14.242 -13.016 1 98.5 115 TYR A CA 1
ATOM 924 C C . TYR A 1 115 ? -0.612 -15.68 -12.609 1 98.5 115 TYR A C 1
ATOM 926 O O . TYR A 1 115 ? 0.308 -16.453 -12.312 1 98.5 115 TYR A O 1
ATOM 934 N N . ARG A 1 116 ? -1.879 -15.992 -12.484 1 98.75 116 ARG A N 1
ATOM 935 C CA . ARG A 1 116 ? -2.264 -17.344 -12.102 1 98.75 116 ARG A CA 1
ATOM 936 C C . ARG A 1 116 ? -3.445 -17.828 -12.938 1 98.75 116 ARG A C 1
ATOM 938 O O . ARG A 1 116 ? -4.141 -17.031 -13.57 1 98.75 116 ARG A O 1
ATOM 945 N N . ILE A 1 117 ? -3.645 -19.125 -12.961 1 98.88 117 ILE A N 1
ATOM 946 C CA . ILE A 1 117 ? -4.672 -19.828 -13.711 1 98.88 117 ILE A CA 1
ATOM 947 C C . ILE A 1 117 ? -5.176 -21.031 -12.898 1 98.88 117 ILE A C 1
ATOM 949 O O . ILE A 1 117 ? -4.434 -21.594 -12.094 1 98.88 117 ILE A O 1
ATOM 953 N N . ARG A 1 118 ? -6.406 -21.359 -13.062 1 98.69 118 ARG A N 1
ATOM 954 C CA . ARG A 1 118 ? -7 -22.5 -12.367 1 98.69 118 ARG A CA 1
ATOM 955 C C . ARG A 1 118 ? -8.016 -23.203 -13.25 1 98.69 118 ARG A C 1
ATOM 957 O O . ARG A 1 118 ? -8.805 -22.562 -13.945 1 98.69 118 ARG A O 1
ATOM 964 N N . ALA A 1 119 ? -7.93 -24.5 -13.258 1 97.88 119 ALA A N 1
ATOM 965 C CA . ALA A 1 119 ? -8.953 -25.297 -13.938 1 97.88 119 ALA A CA 1
ATOM 966 C C . ALA A 1 119 ? -10.109 -25.609 -13 1 97.88 119 ALA A C 1
ATOM 968 O O . ALA A 1 119 ? -9.898 -25.875 -11.805 1 97.88 119 ALA A O 1
ATOM 969 N N . ASP A 1 120 ? -11.297 -25.578 -13.547 1 97.25 120 ASP A N 1
ATOM 970 C CA . ASP A 1 120 ? -12.445 -25.984 -12.742 1 97.25 120 ASP A CA 1
ATOM 971 C C . ASP A 1 120 ? -12.906 -27.391 -13.109 1 97.25 120 ASP A C 1
ATOM 973 O O . ASP A 1 120 ? -12.281 -28.062 -13.93 1 97.25 120 ASP A O 1
ATOM 977 N N . SER A 1 121 ? -13.969 -27.859 -12.453 1 95.75 121 SER A N 1
ATOM 978 C CA . SER A 1 121 ? -14.422 -29.234 -12.633 1 95.75 121 SER A CA 1
ATOM 979 C C . SER A 1 121 ? -15.219 -29.391 -13.922 1 95.75 121 SER A C 1
ATOM 981 O O . SER A 1 121 ? -15.523 -30.516 -14.336 1 95.75 121 SER A O 1
ATOM 983 N N . CYS A 1 122 ? -15.531 -28.328 -14.625 1 96.56 122 CYS A N 1
ATOM 984 C CA . CYS A 1 122 ? -16.25 -28.344 -15.891 1 96.56 122 CYS A CA 1
ATOM 985 C C . CYS A 1 122 ? -15.297 -28.281 -17.062 1 96.56 122 CYS A C 1
ATOM 987 O O . CYS A 1 122 ? -15.695 -27.938 -18.188 1 96.56 122 CYS A O 1
ATOM 989 N N . ASN A 1 123 ? -14.086 -28.578 -16.844 1 97.44 123 ASN A N 1
ATOM 990 C CA . ASN A 1 123 ? -13.047 -28.594 -17.859 1 97.44 123 ASN A CA 1
ATOM 991 C C . ASN A 1 123 ? -12.859 -27.219 -18.484 1 97.44 123 ASN A C 1
ATOM 993 O O . ASN A 1 123 ? -12.797 -27.094 -19.719 1 97.44 123 ASN A O 1
ATOM 997 N N . ARG A 1 124 ? -12.852 -26.219 -17.672 1 98.44 124 ARG A N 1
ATOM 998 C CA . ARG A 1 124 ? -12.57 -24.844 -18.078 1 98.44 124 ARG A CA 1
ATOM 999 C C . ARG A 1 124 ? -11.328 -24.312 -17.375 1 98.44 124 ARG A C 1
ATOM 1001 O O . ARG A 1 124 ? -11 -24.75 -16.281 1 98.44 124 ARG A O 1
ATOM 1008 N N . LEU A 1 125 ? -10.641 -23.438 -18.047 1 98.81 125 LEU A N 1
ATOM 1009 C CA . LEU A 1 125 ? -9.461 -22.781 -17.5 1 98.81 125 LEU A CA 1
ATOM 1010 C C . LEU A 1 125 ? -9.75 -21.328 -17.172 1 98.81 125 LEU A C 1
ATOM 1012 O O . LEU A 1 125 ? -10.055 -20.531 -18.078 1 98.81 125 LEU A O 1
ATOM 1016 N N . TRP A 1 126 ? -9.742 -20.984 -15.906 1 98.88 126 TRP A N 1
ATOM 1017 C CA . TRP A 1 126 ? -9.891 -19.594 -15.461 1 98.88 126 TRP A CA 1
ATOM 1018 C C . TRP A 1 126 ? -8.539 -18.891 -15.453 1 98.88 126 TRP A C 1
ATOM 1020 O O . TRP A 1 126 ? -7.602 -19.328 -14.781 1 98.88 126 TRP A O 1
ATOM 1030 N N . VAL A 1 127 ? -8.453 -17.828 -16.203 1 98.94 127 VAL A N 1
ATOM 1031 C CA . VAL A 1 127 ? -7.223 -17.062 -16.375 1 98.94 127 VAL A CA 1
ATOM 1032 C C . VAL A 1 127 ? -7.371 -15.688 -15.727 1 98.94 127 VAL A C 1
ATOM 1034 O O . VAL A 1 127 ? -8.266 -14.914 -16.078 1 98.94 127 VAL A O 1
ATOM 1037 N N . LEU A 1 128 ? -6.539 -15.414 -14.758 1 98.88 128 LEU A N 1
ATOM 1038 C CA . LEU A 1 128 ? -6.574 -14.117 -14.078 1 98.88 128 LEU A CA 1
ATOM 1039 C C . LEU A 1 128 ? -5.578 -13.148 -14.703 1 98.88 128 LEU A C 1
ATOM 1041 O O . LEU A 1 128 ? -4.367 -13.281 -14.508 1 98.88 128 LEU A O 1
ATOM 1045 N N . ASP A 1 129 ? -6.098 -12.227 -15.461 1 98.44 129 ASP A N 1
ATOM 1046 C CA . ASP A 1 129 ? -5.316 -11.195 -16.125 1 98.44 129 ASP A CA 1
ATOM 1047 C C . ASP A 1 129 ? -5.301 -9.898 -15.32 1 98.44 129 ASP A C 1
ATOM 1049 O O . ASP A 1 129 ? -6.344 -9.266 -15.133 1 98.44 129 ASP A O 1
ATOM 1053 N N . SER A 1 130 ? -4.125 -9.492 -14.875 1 97.94 130 SER A N 1
ATOM 1054 C CA . SER A 1 130 ? -4.012 -8.344 -13.977 1 97.94 130 SER A CA 1
ATOM 1055 C C . SER A 1 130 ? -4.27 -7.039 -14.727 1 97.94 130 SER A C 1
ATOM 1057 O O . SER A 1 130 ? -4.586 -6.02 -14.109 1 97.94 130 SER A O 1
ATOM 1059 N N . GLY A 1 131 ? -3.984 -7.059 -16.062 1 96.69 131 GLY A N 1
ATOM 1060 C CA . GLY A 1 131 ? -4.086 -5.84 -16.844 1 96.69 131 GLY A CA 1
ATOM 1061 C C . GLY A 1 131 ? -2.912 -4.898 -16.641 1 96.69 131 GLY A C 1
ATOM 1062 O O . GLY A 1 131 ? -2.916 -3.777 -17.156 1 96.69 131 GLY A O 1
ATOM 1063 N N . VAL A 1 132 ? -1.897 -5.312 -15.922 1 95.94 132 VAL A N 1
ATOM 1064 C CA . VAL A 1 132 ? -0.784 -4.441 -15.562 1 95.94 132 VAL A CA 1
ATOM 1065 C C . VAL A 1 132 ? 0.474 -4.875 -16.312 1 95.94 132 VAL A C 1
ATOM 1067 O O . VAL A 1 132 ? 0.885 -6.035 -16.219 1 95.94 132 VAL A O 1
ATOM 1070 N N . ASN A 1 133 ? 1.047 -3.996 -17.062 1 93.88 133 ASN A N 1
ATOM 1071 C CA . ASN A 1 133 ? 2.336 -4.199 -17.703 1 93.88 133 ASN A CA 1
ATOM 1072 C C . ASN A 1 133 ? 3.479 -3.604 -16.891 1 93.88 133 ASN A C 1
ATOM 1074 O O . ASN A 1 133 ? 3.273 -2.656 -16.125 1 93.88 133 ASN A O 1
ATOM 1078 N N . LEU A 1 134 ? 4.695 -4.223 -16.938 1 93.19 134 LEU A N 1
ATOM 1079 C CA . LEU A 1 134 ? 5.898 -3.701 -16.297 1 93.19 134 LEU A CA 1
ATOM 1080 C C . LEU A 1 134 ? 5.68 -3.514 -14.805 1 93.19 134 LEU A C 1
ATOM 1082 O O . LEU A 1 134 ? 5.969 -2.445 -14.258 1 93.19 134 LEU A O 1
ATOM 1086 N N . ALA A 1 135 ? 5.121 -4.523 -14.133 1 93.94 135 ALA A N 1
ATOM 1087 C CA . ALA A 1 135 ? 4.691 -4.43 -12.742 1 93.94 135 ALA A CA 1
ATOM 1088 C C . ALA A 1 135 ? 5.863 -4.102 -11.828 1 93.94 135 ALA A C 1
ATOM 1090 O O . ALA A 1 135 ? 5.691 -3.453 -10.789 1 93.94 135 ALA A O 1
ATOM 1091 N N . LEU A 1 136 ? 7.105 -4.531 -12.117 1 91.62 136 LEU A N 1
ATOM 1092 C CA . LEU A 1 136 ? 8.258 -4.289 -11.25 1 91.62 136 LEU A CA 1
ATOM 1093 C C . LEU A 1 136 ? 9.141 -3.18 -11.82 1 91.62 136 LEU A C 1
ATOM 1095 O O . LEU A 1 136 ? 10.25 -2.959 -11.336 1 91.62 136 LEU A O 1
ATOM 1099 N N . GLU A 1 137 ? 8.664 -2.484 -12.852 1 89.69 137 GLU A N 1
ATOM 1100 C CA . GLU A 1 137 ? 9.305 -1.295 -13.398 1 89.69 137 GLU A CA 1
ATOM 1101 C C . GLU A 1 137 ? 8.414 -0.064 -13.242 1 89.69 137 GLU A C 1
ATOM 1103 O O . GLU A 1 137 ? 8.422 0.578 -12.188 1 89.69 137 GLU A O 1
ATOM 1108 N N . ASP A 1 138 ? 7.523 0.121 -14.133 1 88.06 138 ASP A N 1
ATOM 1109 C CA . ASP A 1 138 ? 6.742 1.353 -14.156 1 88.06 138 ASP A CA 1
ATOM 1110 C C . ASP A 1 138 ? 5.312 1.103 -13.688 1 88.06 138 ASP A C 1
ATOM 1112 O O . ASP A 1 138 ? 4.566 2.047 -13.422 1 88.06 138 ASP A O 1
ATOM 1116 N N . PHE A 1 139 ? 4.941 -0.158 -13.508 1 92.44 139 PHE A N 1
ATOM 1117 C CA . PHE A 1 139 ? 3.586 -0.511 -13.102 1 92.44 139 PHE A CA 1
ATOM 1118 C C . PHE A 1 139 ? 2.561 0.222 -13.961 1 92.44 139 PHE A C 1
ATOM 1120 O O . PHE A 1 139 ? 1.927 1.175 -13.5 1 92.44 139 PHE A O 1
ATOM 1127 N N . GLN A 1 140 ? 2.305 -0.195 -15.117 1 92 140 GLN A N 1
ATOM 1128 C CA . GLN A 1 140 ? 1.411 0.473 -16.062 1 92 140 GLN A CA 1
ATOM 1129 C C . GLN A 1 140 ? 0.075 -0.258 -16.156 1 92 140 GLN A C 1
ATOM 1131 O O . GLN A 1 140 ? 0.008 -1.369 -16.688 1 92 140 GLN A O 1
ATOM 1136 N N . ARG A 1 141 ? -0.914 0.319 -15.633 1 92.62 141 ARG A N 1
ATOM 1137 C CA . ARG A 1 141 ? -2.256 -0.193 -15.891 1 92.62 141 ARG A CA 1
ATOM 1138 C C . ARG A 1 141 ? -2.686 0.088 -17.328 1 92.62 141 ARG A C 1
ATOM 1140 O O . ARG A 1 141 ? -3.09 1.206 -17.656 1 92.62 141 ARG A O 1
ATOM 1147 N N . VAL A 1 142 ? -2.664 -0.894 -18.141 1 92.81 142 VAL A N 1
ATOM 1148 C CA . VAL A 1 142 ? -2.949 -0.669 -19.562 1 92.81 142 VAL A CA 1
ATOM 1149 C C . VAL A 1 142 ? -4.359 -1.155 -19.891 1 92.81 142 VAL A C 1
ATOM 1151 O O . VAL A 1 142 ? -4.992 -0.662 -20.828 1 92.81 142 VAL A O 1
ATOM 1154 N N . CYS A 1 143 ? -4.84 -2.135 -19.141 1 95.06 143 CYS A N 1
ATOM 1155 C CA . CYS A 1 143 ? -6.191 -2.67 -19.266 1 95.06 143 CYS A CA 1
ATOM 1156 C C . CYS A 1 143 ? -6.801 -2.936 -17.891 1 95.06 143 CYS A C 1
ATOM 1158 O O . CYS A 1 143 ? -6.078 -3.117 -16.906 1 95.06 143 CYS A O 1
ATOM 1160 N N . PRO A 1 144 ? -8.062 -2.896 -17.766 1 94.69 144 PRO A N 1
ATOM 1161 C CA . PRO A 1 144 ? -8.664 -3.354 -16.516 1 94.69 144 PRO A CA 1
ATOM 1162 C C . PRO A 1 144 ? -8.383 -4.828 -16.234 1 94.69 144 PRO A C 1
ATOM 1164 O O . PRO A 1 144 ? -8.297 -5.633 -17.156 1 94.69 144 PRO A O 1
ATOM 1167 N N . PRO A 1 145 ? -8.203 -5.117 -14.977 1 97.31 145 PRO A N 1
ATOM 1168 C CA . PRO A 1 145 ? -8.086 -6.543 -14.656 1 97.31 145 PRO A CA 1
ATOM 1169 C C . PRO A 1 145 ? -9.32 -7.34 -15.062 1 97.31 145 PRO A C 1
ATOM 1171 O O . PRO A 1 145 ? -10.438 -6.812 -15.031 1 97.31 145 PRO A O 1
ATOM 1174 N N . LYS A 1 146 ? -9.125 -8.57 -15.406 1 98 146 LYS A N 1
ATOM 1175 C CA . LYS A 1 146 ? -10.25 -9.391 -15.859 1 98 146 LYS A CA 1
ATOM 1176 C C . LYS A 1 146 ? -9.984 -10.875 -15.625 1 98 146 LYS A C 1
ATOM 1178 O O . LYS A 1 146 ? -8.828 -11.281 -15.469 1 98 146 LYS A O 1
ATOM 1183 N N . LEU A 1 147 ? -11.062 -11.648 -15.57 1 98.56 147 LEU A N 1
ATOM 1184 C CA . LEU A 1 147 ? -11.047 -13.102 -15.688 1 98.56 147 LEU A CA 1
ATOM 1185 C C . LEU A 1 147 ? -11.453 -13.547 -17.094 1 98.56 147 LEU A C 1
ATOM 1187 O O . LEU A 1 147 ? -12.461 -13.086 -17.625 1 98.56 147 LEU A O 1
ATOM 1191 N N . VAL A 1 148 ? -10.633 -14.328 -17.688 1 98.62 148 VAL A N 1
ATOM 1192 C CA . VAL A 1 148 ? -10.969 -14.953 -18.953 1 98.62 148 VAL A CA 1
ATOM 1193 C C . VAL A 1 148 ? -11.094 -16.469 -18.781 1 98.62 148 VAL A C 1
ATOM 1195 O O . VAL A 1 148 ? -10.164 -17.109 -18.281 1 98.62 148 VAL A O 1
ATOM 1198 N N . VAL A 1 149 ? -12.195 -16.984 -19.188 1 98.69 149 VAL A N 1
ATOM 1199 C CA . VAL A 1 149 ? -12.453 -18.406 -19 1 98.69 149 VAL A CA 1
ATOM 1200 C C . VAL A 1 149 ? -12.422 -19.109 -20.359 1 98.69 149 VAL A C 1
ATOM 1202 O O . VAL A 1 149 ? -13.172 -18.75 -21.266 1 98.69 149 VAL A O 1
ATOM 1205 N N . PHE A 1 150 ? -11.617 -20.094 -20.516 1 98.75 150 PHE A N 1
ATOM 1206 C CA . PHE A 1 150 ? -11.477 -20.891 -21.734 1 98.75 150 PHE A CA 1
ATOM 1207 C C . PHE A 1 150 ? -12.109 -22.266 -21.562 1 98.75 150 PHE A C 1
ATOM 1209 O O . PHE A 1 150 ? -11.977 -22.891 -20.516 1 98.75 150 PHE A O 1
ATOM 1216 N N . ASP A 1 151 ? -12.742 -22.719 -22.609 1 98.62 151 ASP A N 1
ATOM 1217 C CA . ASP A 1 151 ? -13.078 -24.141 -22.719 1 98.62 151 ASP A CA 1
ATOM 1218 C C . ASP A 1 151 ? -11.852 -24.969 -23.078 1 98.62 151 ASP A C 1
ATOM 1220 O O . ASP A 1 151 ? -11.203 -24.719 -24.109 1 98.62 151 ASP A O 1
ATOM 1224 N N . LEU A 1 152 ? -11.516 -25.938 -22.266 1 98.56 152 LEU A N 1
ATOM 1225 C CA . LEU A 1 152 ? -10.266 -26.656 -22.438 1 98.56 152 LEU A CA 1
ATOM 1226 C C . LEU A 1 152 ? -10.406 -27.703 -23.547 1 98.56 152 LEU A C 1
ATOM 1228 O O . LEU A 1 152 ? -9.406 -28.25 -24.016 1 98.56 152 LEU A O 1
ATOM 1232 N N . GLU A 1 153 ? -11.578 -27.953 -23.953 1 97.94 153 GLU A N 1
ATOM 1233 C CA . GLU A 1 153 ? -11.789 -28.844 -25.078 1 97.94 153 GLU A CA 1
ATOM 1234 C C . GLU A 1 153 ? -11.586 -28.125 -26.406 1 97.94 153 GLU A C 1
ATOM 1236 O O . GLU A 1 153 ? -10.953 -28.641 -27.328 1 97.94 153 GLU A O 1
ATOM 1241 N N . THR A 1 154 ? -12.078 -26.859 -26.484 1 98.31 154 THR A N 1
ATOM 1242 C CA . THR A 1 154 ? -12.078 -26.125 -27.75 1 98.31 154 THR A CA 1
ATOM 1243 C C . THR A 1 154 ? -11.023 -25.031 -27.75 1 98.31 154 THR A C 1
ATOM 1245 O O . THR A 1 154 ? -10.695 -24.469 -28.797 1 98.31 154 THR A O 1
ATOM 1248 N N . ASP A 1 155 ? -10.57 -24.688 -26.562 1 98.44 155 ASP A N 1
ATOM 1249 C CA . ASP A 1 155 ? -9.617 -23.609 -26.344 1 98.44 155 ASP A CA 1
ATOM 1250 C C . ASP A 1 155 ? -10.203 -22.266 -26.75 1 98.44 155 ASP A C 1
ATOM 1252 O O . ASP A 1 155 ? -9.477 -21.359 -27.172 1 98.44 155 ASP A O 1
ATOM 1256 N N . GLN A 1 156 ? -11.539 -22.172 -26.688 1 98.31 156 GLN A N 1
ATOM 1257 C CA . GLN A 1 156 ? -12.25 -20.922 -26.969 1 98.31 156 GLN A CA 1
ATOM 1258 C C . GLN A 1 156 ? -12.648 -20.219 -25.672 1 98.31 156 GLN A C 1
ATOM 1260 O O . GLN A 1 156 ? -12.883 -20.875 -24.656 1 98.31 156 GLN A O 1
ATOM 1265 N N . ILE A 1 157 ? -12.688 -18.938 -25.781 1 98.25 157 ILE A N 1
ATOM 1266 C CA . ILE A 1 157 ? -13.172 -18.172 -24.641 1 98.25 157 ILE A CA 1
ATOM 1267 C C . ILE A 1 157 ? -14.664 -18.422 -24.438 1 98.25 157 ILE A C 1
ATOM 1269 O O . ILE A 1 157 ? -15.445 -18.328 -25.391 1 98.25 157 ILE A O 1
ATOM 1273 N N . VAL A 1 158 ? -15.109 -18.703 -23.266 1 97.56 158 VAL A N 1
ATOM 1274 C CA . VAL A 1 158 ? -16.531 -18.938 -23 1 97.56 158 VAL A CA 1
ATOM 1275 C C . VAL A 1 158 ? -17.078 -17.828 -22.109 1 97.56 158 VAL A C 1
ATOM 1277 O O . VAL A 1 158 ? -18.297 -17.641 -22.031 1 97.56 158 VAL A O 1
ATOM 1280 N N . LYS A 1 159 ? -16.219 -17.094 -21.406 1 97.06 159 LYS A N 1
ATOM 1281 C CA . LYS A 1 159 ? -16.656 -15.984 -20.547 1 97.06 159 LYS A CA 1
ATOM 1282 C C . LYS A 1 159 ? -15.5 -15.023 -20.266 1 97.06 159 LYS A C 1
ATOM 1284 O O . LYS A 1 159 ? -14.359 -15.453 -20.062 1 97.06 159 LYS A O 1
ATOM 1289 N N . THR A 1 160 ? -15.742 -13.75 -20.297 1 97.94 160 THR A N 1
ATOM 1290 C CA . THR A 1 160 ? -14.828 -12.719 -19.812 1 97.94 160 THR A CA 1
ATOM 1291 C C . THR A 1 160 ? -15.5 -11.852 -18.75 1 97.94 160 THR A C 1
ATOM 1293 O O . THR A 1 160 ? -16.625 -11.375 -18.953 1 97.94 160 THR A O 1
ATOM 1296 N N . VAL A 1 161 ? -14.898 -11.75 -17.641 1 97.94 161 VAL A N 1
ATOM 1297 C CA . VAL A 1 161 ? -15.398 -10.922 -16.547 1 97.94 161 VAL A CA 1
ATOM 1298 C C . VAL A 1 161 ? -14.477 -9.711 -16.344 1 97.94 161 VAL A C 1
ATOM 1300 O O . VAL A 1 161 ? -13.32 -9.859 -15.945 1 97.94 161 VAL A O 1
ATOM 1303 N N . VAL A 1 162 ? -14.953 -8.547 -16.625 1 96.94 162 VAL A N 1
ATOM 1304 C CA . VAL A 1 162 ? -14.234 -7.312 -16.328 1 96.94 162 VAL A CA 1
ATOM 1305 C C . VAL A 1 162 ? -14.727 -6.73 -15.008 1 96.94 162 VAL A C 1
ATOM 1307 O O . VAL A 1 162 ? -15.922 -6.496 -14.828 1 96.94 162 VAL A O 1
ATOM 1310 N N . PHE A 1 163 ? -13.867 -6.527 -14.117 1 95.25 163 PHE A N 1
ATOM 1311 C CA . PHE A 1 163 ? -14.266 -6.105 -12.781 1 95.25 163 PHE A CA 1
ATOM 1312 C C . PHE A 1 163 ? -14.617 -4.625 -12.758 1 95.25 163 PHE A C 1
ATOM 1314 O O . PHE A 1 163 ? -13.93 -3.809 -13.375 1 95.25 163 PHE A O 1
ATOM 1321 N N . PRO A 1 164 ? -15.664 -4.293 -12.07 1 93.19 164 PRO A N 1
ATOM 1322 C CA . PRO A 1 164 ? -16.047 -2.881 -11.977 1 93.19 164 PRO A CA 1
ATOM 1323 C C . PRO A 1 164 ? -15.078 -2.062 -11.117 1 93.19 164 PRO A C 1
ATOM 1325 O O . PRO A 1 164 ? -14.375 -2.619 -10.273 1 93.19 164 PRO A O 1
ATOM 1328 N N . ARG A 1 165 ? -15.133 -0.849 -11.328 1 91.75 165 ARG A N 1
ATOM 1329 C CA . ARG A 1 165 ? -14.203 0.072 -10.688 1 91.75 165 ARG A CA 1
ATOM 1330 C C . ARG A 1 165 ? -14.32 0.006 -9.164 1 91.75 165 ARG A C 1
ATOM 1332 O O . ARG A 1 165 ? -13.328 0.188 -8.453 1 91.75 165 ARG A O 1
ATOM 1339 N N . GLN A 1 166 ? -15.477 -0.263 -8.641 1 92.06 166 GLN A N 1
ATOM 1340 C CA . GLN A 1 166 ? -15.75 -0.195 -7.211 1 92.06 166 GLN A CA 1
ATOM 1341 C C . GLN A 1 166 ? -14.984 -1.279 -6.453 1 92.06 166 GLN A C 1
ATOM 1343 O O . GLN A 1 166 ? -14.789 -1.176 -5.238 1 92.06 166 GLN A O 1
ATOM 1348 N N . VAL A 1 167 ? -14.586 -2.318 -7.176 1 96 167 VAL A N 1
ATOM 1349 C CA . VAL A 1 167 ? -13.922 -3.402 -6.457 1 96 167 VAL A CA 1
ATOM 1350 C C . VAL A 1 167 ? -12.406 -3.285 -6.629 1 96 167 VAL A C 1
ATOM 1352 O O . VAL A 1 167 ? -11.656 -4.109 -6.109 1 96 167 VAL A O 1
ATOM 1355 N N . LEU A 1 168 ? -12 -2.303 -7.387 1 96.25 168 LEU A N 1
ATOM 1356 C CA . LEU A 1 168 ? -10.586 -2.111 -7.688 1 96.25 168 LEU A CA 1
ATOM 1357 C C . LEU A 1 168 ? -10.039 -0.881 -6.969 1 96.25 168 LEU A C 1
ATOM 1359 O O . LEU A 1 168 ? -10.805 -0.091 -6.414 1 96.25 168 LEU A O 1
ATOM 1363 N N . ARG A 1 169 ? -8.797 -0.802 -6.836 1 96.06 169 ARG A N 1
ATOM 1364 C CA . ARG A 1 169 ? -8.023 0.363 -6.418 1 96.06 169 ARG A CA 1
ATOM 1365 C C . ARG A 1 169 ? -7.035 0.781 -7.5 1 96.06 169 ARG A C 1
ATOM 1367 O O . ARG A 1 169 ? -6.746 0.007 -8.414 1 96.06 169 ARG A O 1
ATOM 1374 N N . PRO A 1 170 ? -6.516 1.968 -7.406 1 94.25 170 PRO A N 1
ATOM 1375 C CA . PRO A 1 170 ? -5.625 2.436 -8.469 1 94.25 170 PRO A CA 1
ATOM 1376 C C . PRO A 1 170 ? -4.434 1.51 -8.695 1 94.25 170 PRO A C 1
ATOM 1378 O O . PRO A 1 170 ? -3.973 1.346 -9.828 1 94.25 170 PRO A O 1
ATOM 1381 N N . ASN A 1 171 ? -3.949 0.915 -7.648 1 96.75 171 ASN A N 1
ATOM 1382 C CA . ASN A 1 171 ? -2.77 0.066 -7.777 1 96.75 171 ASN A CA 1
ATOM 1383 C C . ASN A 1 171 ? -3.129 -1.413 -7.668 1 96.75 171 ASN A C 1
ATOM 1385 O O . ASN A 1 171 ? -2.275 -2.24 -7.34 1 96.75 171 ASN A O 1
ATOM 1389 N N . SER A 1 172 ? -4.383 -1.76 -7.969 1 98 172 SER A N 1
ATOM 1390 C CA . SER A 1 172 ? -4.801 -3.156 -7.914 1 98 172 SER A CA 1
ATOM 1391 C C . SER A 1 172 ? -3.938 -4.027 -8.82 1 98 172 SER A C 1
ATOM 1393 O O . SER A 1 172 ? -3.691 -3.674 -9.977 1 98 172 SER A O 1
ATOM 1395 N N . LEU A 1 173 ? -3.475 -5.105 -8.297 1 98.56 173 LEU A N 1
ATOM 1396 C CA . LEU A 1 173 ? -2.75 -6.164 -8.992 1 98.56 173 LEU A CA 1
ATOM 1397 C C . LEU A 1 173 ? -3.266 -7.539 -8.57 1 98.56 173 LEU A C 1
ATOM 1399 O O . LEU A 1 173 ? -2.748 -8.141 -7.629 1 98.56 173 LEU A O 1
ATOM 1403 N N . LEU A 1 174 ? -4.277 -8.039 -9.234 1 98.75 174 LEU A N 1
ATOM 1404 C CA . LEU A 1 174 ? -4.816 -9.352 -8.914 1 98.75 174 LEU A CA 1
ATOM 1405 C C . LEU A 1 174 ? -3.854 -10.453 -9.352 1 98.75 174 LEU A C 1
ATOM 1407 O O . LEU A 1 174 ? -3.506 -10.555 -10.531 1 98.75 174 LEU A O 1
ATOM 1411 N N . THR A 1 175 ? -3.467 -11.289 -8.375 1 98.69 175 THR A N 1
ATOM 1412 C CA . THR A 1 175 ? -2.303 -12.117 -8.688 1 98.69 175 THR A CA 1
ATOM 1413 C C . THR A 1 175 ? -2.617 -13.594 -8.484 1 98.69 175 THR A C 1
ATOM 1415 O O . THR A 1 175 ? -1.88 -14.461 -8.953 1 98.69 175 THR A O 1
ATOM 1418 N N . ASN A 1 176 ? -3.582 -13.922 -7.734 1 98.88 176 ASN A N 1
ATOM 1419 C CA . ASN A 1 176 ? -3.893 -15.32 -7.461 1 98.88 176 ASN A CA 1
ATOM 1420 C C . ASN A 1 176 ? -5.398 -15.555 -7.352 1 98.88 176 ASN A C 1
ATOM 1422 O O . ASN A 1 176 ? -6.16 -14.609 -7.137 1 98.88 176 ASN A O 1
ATOM 1426 N N . LEU A 1 177 ? -5.805 -16.828 -7.512 1 98.81 177 LEU A N 1
ATOM 1427 C CA . LEU A 1 177 ? -7.223 -17.156 -7.418 1 98.81 177 LEU A CA 1
ATOM 1428 C C . LEU A 1 177 ? -7.422 -18.594 -6.941 1 98.81 177 LEU A C 1
ATOM 1430 O O . LEU A 1 177 ? -6.566 -19.453 -7.176 1 98.81 177 LEU A O 1
ATOM 1434 N N . VAL A 1 178 ? -8.445 -18.797 -6.27 1 98.25 178 VAL A N 1
ATOM 1435 C CA . VAL A 1 178 ? -9 -20.078 -5.863 1 98.25 178 VAL A CA 1
ATOM 1436 C C . VAL A 1 178 ? -10.438 -20.203 -6.344 1 98.25 178 VAL A C 1
ATOM 1438 O O . VAL A 1 178 ? -11.203 -19.234 -6.27 1 98.25 178 VAL A O 1
ATOM 1441 N N . ILE A 1 179 ? -10.797 -21.312 -6.938 1 98.12 179 ILE A N 1
ATOM 1442 C CA . ILE A 1 179 ? -12.172 -21.578 -7.336 1 98.12 179 ILE A CA 1
ATOM 1443 C C . ILE A 1 179 ? -12.852 -22.469 -6.297 1 98.12 179 ILE A C 1
ATOM 1445 O O . ILE A 1 179 ? -12.422 -23.594 -6.059 1 98.12 179 ILE A O 1
ATOM 1449 N N . ASP A 1 180 ? -13.852 -21.938 -5.668 1 98.06 180 ASP A N 1
ATOM 1450 C CA . ASP A 1 180 ? -14.648 -22.641 -4.672 1 98.06 180 ASP A CA 1
ATOM 1451 C C . ASP A 1 180 ? -15.938 -23.188 -5.289 1 98.06 180 ASP A C 1
ATOM 1453 O O . ASP A 1 180 ? -16.875 -22.422 -5.535 1 98.06 180 ASP A O 1
ATOM 1457 N N . GLU A 1 181 ? -16 -24.469 -5.477 1 96.5 181 GLU A N 1
ATOM 1458 C CA . GLU A 1 181 ? -17.156 -25.109 -6.109 1 96.5 181 GLU A CA 1
ATOM 1459 C C . GLU A 1 181 ? -18 -25.859 -5.086 1 96.5 181 GLU A C 1
ATOM 1461 O O . GLU A 1 181 ? -18.797 -26.734 -5.445 1 96.5 181 GLU A O 1
ATOM 1466 N N . THR A 1 182 ? -17.781 -25.594 -3.779 1 90.94 182 T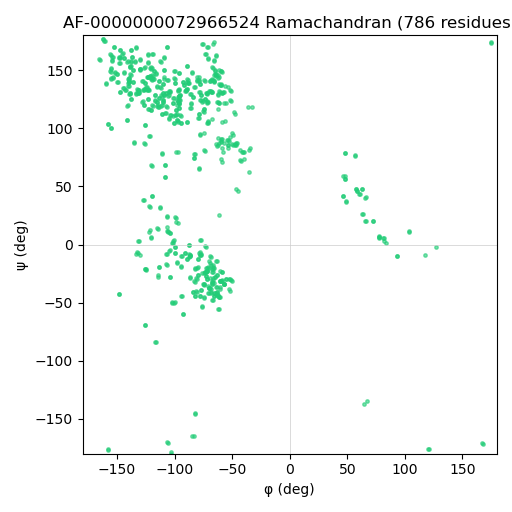HR A N 1
ATOM 1467 C CA . THR A 1 182 ? -18.422 -26.359 -2.709 1 90.94 182 THR A CA 1
ATOM 1468 C C . THR A 1 182 ? -19.922 -26.062 -2.654 1 90.94 182 THR A C 1
ATOM 1470 O O . THR A 1 182 ? -20.703 -26.875 -2.15 1 90.94 182 THR A O 1
ATOM 1473 N N . GLY A 1 183 ? -20.359 -24.969 -3.025 1 75.75 183 GLY A N 1
ATOM 1474 C CA . GLY A 1 183 ? -21.781 -24.656 -2.955 1 75.75 183 GLY A CA 1
ATOM 1475 C C . GLY A 1 183 ? -22.625 -25.484 -3.902 1 75.75 183 GLY A C 1
ATOM 1476 O O . GLY A 1 183 ? -22.109 -26.297 -4.668 1 75.75 183 GLY A O 1
ATOM 1477 N N . HIS A 1 184 ? -23.859 -25.328 -3.75 1 68.75 184 HIS A N 1
ATOM 1478 C CA . HIS A 1 184 ? -24.844 -26.016 -4.594 1 68.75 184 HIS A CA 1
ATOM 1479 C C . HIS A 1 184 ? -24.688 -25.594 -6.051 1 68.75 184 HIS A C 1
ATOM 1481 O O . HIS A 1 184 ? -24.547 -24.406 -6.352 1 68.75 184 HIS A O 1
ATOM 1487 N N . GLY A 1 185 ? -24.328 -26.516 -6.984 1 78.56 185 GLY A N 1
ATOM 1488 C CA . GLY A 1 185 ? -24.234 -26.281 -8.422 1 78.56 185 GLY A CA 1
ATOM 1489 C C . GLY A 1 185 ? -22.844 -26.469 -8.977 1 78.56 185 GLY A C 1
ATOM 1490 O O . GLY A 1 185 ? -22.641 -26.375 -10.188 1 78.56 185 GLY A O 1
ATOM 1491 N N . GLY A 1 186 ? -21.969 -26.625 -8.094 1 89.38 186 GLY A N 1
ATOM 1492 C CA . GLY A 1 186 ? -20.625 -27 -8.547 1 89.38 186 GLY A CA 1
ATOM 1493 C C . GLY A 1 186 ? -19.953 -25.891 -9.336 1 89.38 186 GLY A C 1
ATOM 1494 O O . GLY A 1 186 ? -19.969 -24.734 -8.93 1 89.38 186 GLY A O 1
ATOM 1495 N N . CYS A 1 187 ? -19.344 -26.266 -10.453 1 91.75 187 CYS A N 1
ATOM 1496 C CA . CYS A 1 187 ? -18.531 -25.359 -11.25 1 91.75 187 CYS A CA 1
ATOM 1497 C C . CYS A 1 187 ? -19.391 -24.25 -11.867 1 91.75 187 CYS A C 1
ATOM 1499 O O . CYS A 1 187 ? -18.906 -23.172 -12.156 1 91.75 187 CYS A O 1
ATOM 1501 N N . GLU A 1 188 ? -20.734 -24.406 -11.992 1 91.31 188 GLU A N 1
ATOM 1502 C CA . GLU A 1 188 ? -21.625 -23.422 -12.602 1 91.31 188 GLU A CA 1
ATOM 1503 C C . GLU A 1 188 ? -21.938 -22.297 -11.633 1 91.31 188 GLU A C 1
ATOM 1505 O O . GLU A 1 188 ? -22.406 -21.234 -12.047 1 91.31 188 GLU A O 1
ATOM 1510 N N . ARG A 1 189 ? -21.734 -22.562 -10.398 1 93.94 189 ARG A N 1
ATOM 1511 C CA . ARG A 1 189 ? -22.031 -21.562 -9.375 1 93.94 189 ARG A CA 1
ATOM 1512 C C . ARG A 1 189 ? -20.828 -21.328 -8.469 1 93.94 189 ARG A C 1
ATOM 1514 O O . ARG A 1 189 ? -20.969 -21.188 -7.254 1 93.94 189 ARG A O 1
ATOM 1521 N N . ALA A 1 190 ? -19.734 -21.344 -9.07 1 96.62 190 ALA A N 1
ATOM 1522 C CA . ALA A 1 190 ? -18.484 -21.266 -8.297 1 96.62 190 ALA A CA 1
ATOM 1523 C C . ALA A 1 190 ? -18.266 -19.844 -7.766 1 96.62 190 ALA A C 1
ATOM 1525 O O . ALA A 1 190 ? -18.656 -18.875 -8.406 1 96.62 190 ALA A O 1
ATOM 1526 N N . PHE A 1 191 ? -17.766 -19.734 -6.535 1 98 191 PHE A N 1
ATOM 1527 C CA . PHE A 1 191 ? -17.141 -18.516 -6.07 1 98 191 PHE A CA 1
ATOM 1528 C C . PHE A 1 191 ? -15.648 -18.516 -6.398 1 98 191 PHE A C 1
ATOM 1530 O O . PHE A 1 191 ? -14.984 -19.547 -6.293 1 98 191 PHE A O 1
ATOM 1537 N N . VAL A 1 192 ? -15.148 -17.406 -6.812 1 98.62 192 VAL A N 1
ATOM 1538 C CA . VAL A 1 192 ? -13.719 -17.234 -7.051 1 98.62 192 VAL A CA 1
ATOM 1539 C C . VAL A 1 192 ? -13.148 -16.219 -6.066 1 98.62 192 VAL A C 1
ATOM 1541 O O . VAL A 1 192 ? -13.664 -15.102 -5.949 1 98.62 192 VAL A O 1
ATOM 1544 N N . TYR A 1 193 ? -12.203 -16.609 -5.258 1 98.88 193 TYR A N 1
ATOM 1545 C CA . TYR A 1 193 ? -11.469 -15.727 -4.359 1 98.88 193 TYR A CA 1
ATOM 1546 C C . TYR A 1 193 ? -10.141 -15.305 -4.977 1 98.88 193 TYR A C 1
ATOM 1548 O O . TYR A 1 193 ? -9.344 -16.156 -5.398 1 98.88 193 TYR A O 1
ATOM 1556 N N . MET A 1 194 ? -9.883 -14.016 -5.031 1 98.94 194 MET A N 1
ATOM 1557 C CA . MET A 1 194 ? -8.688 -13.508 -5.699 1 98.94 194 MET A CA 1
ATOM 1558 C C . MET A 1 194 ? -7.902 -12.578 -4.777 1 98.94 194 MET A C 1
ATOM 1560 O O . MET A 1 194 ? -8.492 -11.82 -4.012 1 98.94 194 MET A O 1
ATOM 1564 N N . SER A 1 195 ? -6.609 -12.68 -4.828 1 98.88 195 SER A N 1
ATOM 1565 C CA . SER A 1 195 ? -5.773 -11.758 -4.059 1 98.88 195 SER A CA 1
ATOM 1566 C C . SER A 1 195 ? -5.438 -10.508 -4.863 1 98.88 195 SER A C 1
ATOM 1568 O O . SER A 1 195 ? -5.16 -10.594 -6.062 1 98.88 195 SER A O 1
ATOM 1570 N N . ASP A 1 196 ? -5.551 -9.391 -4.316 1 98.81 196 ASP A N 1
ATOM 1571 C CA . ASP A 1 196 ? -4.996 -8.125 -4.801 1 98.81 196 ASP A CA 1
ATOM 1572 C C . ASP A 1 196 ? -3.723 -7.762 -4.043 1 98.81 196 ASP A C 1
ATOM 1574 O O . ASP A 1 196 ? -3.785 -7.246 -2.924 1 98.81 196 ASP A O 1
ATOM 1578 N N . THR A 1 197 ? -2.598 -7.938 -4.652 1 98.75 197 THR A N 1
ATOM 1579 C CA . THR A 1 197 ? -1.319 -7.984 -3.951 1 98.75 197 THR A CA 1
ATOM 1580 C C . THR A 1 197 ? -0.781 -6.574 -3.717 1 98.75 197 THR A C 1
ATOM 1582 O O . THR A 1 197 ? -0.26 -6.273 -2.639 1 98.75 197 THR A O 1
ATOM 1585 N N . ALA A 1 198 ? -0.919 -5.695 -4.711 1 98.25 198 ALA A N 1
ATOM 1586 C CA . ALA A 1 198 ? -0.328 -4.363 -4.613 1 98.25 198 ALA A CA 1
ATOM 1587 C C . ALA A 1 198 ? -1.274 -3.393 -3.91 1 98.25 198 ALA A C 1
ATOM 1589 O O . ALA A 1 198 ? -0.835 -2.389 -3.344 1 98.25 198 ALA A O 1
ATOM 1590 N N . ALA A 1 199 ? -2.543 -3.625 -4 1 98 199 ALA A N 1
ATOM 1591 C CA . ALA A 1 199 ? -3.578 -3.002 -3.182 1 98 199 ALA A CA 1
ATOM 1592 C C . ALA A 1 199 ? -4.215 -4.016 -2.236 1 98 199 ALA A C 1
ATOM 1594 O O . ALA A 1 199 ? -5.332 -4.48 -2.473 1 98 199 ALA A O 1
ATOM 1595 N N . PRO A 1 200 ? -3.561 -4.309 -1.204 1 98.56 200 PRO A N 1
ATOM 1596 C CA . PRO A 1 200 ? -3.836 -5.531 -0.448 1 98.56 200 PRO A CA 1
ATOM 1597 C C . PRO A 1 200 ? -5.312 -5.691 -0.101 1 98.56 200 PRO A C 1
ATOM 1599 O O . PRO A 1 200 ? -5.906 -4.797 0.508 1 98.56 200 PRO A O 1
ATOM 1602 N N . GLY A 1 201 ? -5.863 -6.766 -0.494 1 98.56 201 GLY A N 1
ATOM 1603 C CA . GLY A 1 201 ? -7.25 -7.156 -0.285 1 98.56 201 GLY A CA 1
ATOM 1604 C C . GLY A 1 201 ? -7.617 -8.445 -0.996 1 98.56 201 GLY A C 1
ATOM 1605 O O . GLY A 1 201 ? -6.785 -9.047 -1.671 1 98.56 201 GLY A O 1
ATOM 1606 N N . LEU A 1 202 ? -8.812 -8.891 -0.731 1 98.81 202 LEU A N 1
ATOM 1607 C CA . LEU A 1 202 ? -9.414 -10.008 -1.439 1 98.81 202 LEU A CA 1
ATOM 1608 C C . LEU A 1 202 ? -10.594 -9.547 -2.285 1 98.81 202 LEU A C 1
ATOM 1610 O O . LEU A 1 202 ? -11.391 -8.711 -1.845 1 98.81 202 LEU A O 1
ATOM 1614 N N . VAL A 1 203 ? -10.648 -10.016 -3.475 1 98.81 203 VAL A N 1
ATOM 1615 C CA . VAL A 1 203 ? -11.805 -9.805 -4.344 1 98.81 203 VAL A CA 1
ATOM 1616 C C . VAL A 1 203 ? -12.562 -11.117 -4.516 1 98.81 203 VAL A C 1
ATOM 1618 O O . VAL A 1 203 ? -11.961 -12.164 -4.762 1 98.81 203 VAL A O 1
ATOM 1621 N N . VAL A 1 204 ? -13.828 -11.039 -4.281 1 98.75 204 VAL A N 1
ATOM 1622 C CA . VAL A 1 204 ? -14.695 -12.203 -4.426 1 98.75 204 VAL A CA 1
ATOM 1623 C C . VAL A 1 204 ? -15.57 -12.047 -5.668 1 98.75 204 VAL A C 1
ATOM 1625 O O . VAL A 1 204 ? -16.156 -10.984 -5.891 1 98.75 204 VAL A O 1
ATOM 1628 N N . TYR A 1 205 ? -15.641 -13.008 -6.52 1 98.5 205 TYR A N 1
ATOM 1629 C CA . TYR A 1 205 ? -16.547 -13.062 -7.664 1 98.5 205 TYR A CA 1
ATOM 1630 C C . TYR A 1 205 ? -17.547 -14.195 -7.504 1 98.5 205 TYR A C 1
ATOM 1632 O O . TYR A 1 205 ? -17.172 -15.352 -7.312 1 98.5 205 TYR A O 1
ATOM 1640 N N . ASP A 1 206 ? -18.75 -13.859 -7.449 1 97.25 206 ASP A N 1
ATOM 1641 C CA . ASP A 1 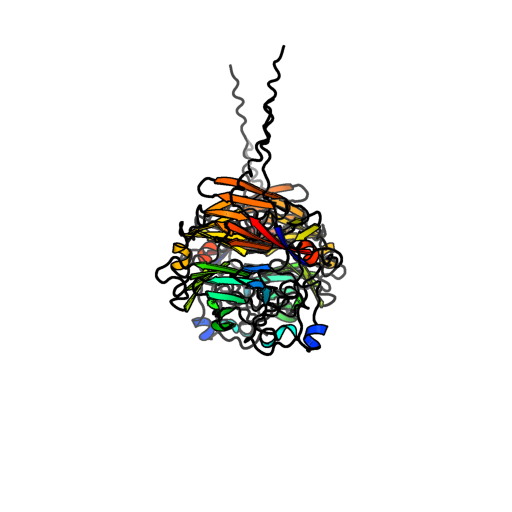206 ? -19.875 -14.789 -7.469 1 97.25 206 ASP A CA 1
ATOM 1642 C C . ASP A 1 206 ? -20.328 -15.07 -8.898 1 97.25 206 ASP A C 1
ATOM 1644 O O . ASP A 1 206 ? -21.031 -14.258 -9.508 1 97.25 206 ASP A O 1
ATOM 1648 N N . SER A 1 207 ? -19.984 -16.234 -9.359 1 96.06 207 SER A N 1
ATOM 1649 C CA . SER A 1 207 ? -20.234 -16.516 -10.766 1 96.06 207 SER A CA 1
ATOM 1650 C C . SER A 1 207 ? -21.719 -16.75 -11.039 1 96.06 207 SER A C 1
ATOM 1652 O O . SER A 1 207 ? -22.172 -16.578 -12.164 1 96.06 207 SER A O 1
ATOM 1654 N N . ARG A 1 208 ? -22.438 -17.141 -10.047 1 93.88 208 ARG A N 1
ATOM 1655 C CA . ARG A 1 208 ? -23.875 -17.359 -10.203 1 93.88 208 ARG A CA 1
ATOM 1656 C C . ARG A 1 208 ? -24.609 -16.062 -10.5 1 93.88 208 ARG A C 1
ATOM 1658 O O . ARG A 1 208 ? -25.422 -15.984 -11.414 1 93.88 208 ARG A O 1
ATOM 1665 N N . HIS A 1 209 ? -24.266 -15.047 -9.789 1 95.19 209 HIS A N 1
ATOM 1666 C CA . HIS A 1 209 ? -24.984 -13.781 -9.898 1 95.19 209 HIS A CA 1
ATOM 1667 C C . HIS A 1 209 ? -24.172 -12.758 -10.695 1 95.19 209 HIS A C 1
ATOM 1669 O O . HIS A 1 209 ? -24.641 -11.641 -10.938 1 95.19 209 HIS A O 1
ATOM 1675 N N . ASP A 1 210 ? -22.953 -13.141 -11.055 1 96.75 210 ASP A N 1
ATOM 1676 C CA . ASP A 1 210 ? -22.062 -12.281 -11.836 1 96.75 210 ASP A CA 1
ATOM 1677 C C . ASP A 1 210 ? -21.812 -10.953 -11.109 1 96.75 210 ASP A C 1
ATOM 1679 O O . ASP A 1 210 ? -21.984 -9.883 -11.703 1 96.75 210 ASP A O 1
ATOM 1683 N N . THR A 1 211 ? -21.531 -11.023 -9.844 1 97.25 211 THR A N 1
ATOM 1684 C CA . THR A 1 211 ? -21.219 -9.867 -9.008 1 97.25 211 THR A CA 1
ATOM 1685 C C . THR A 1 211 ? -19.891 -10.062 -8.289 1 97.25 211 THR A C 1
ATOM 1687 O O . THR A 1 211 ? -19.453 -11.195 -8.078 1 97.25 211 THR A O 1
ATOM 1690 N N . ALA A 1 212 ? -19.281 -9 -8.016 1 98.31 212 ALA A N 1
ATOM 1691 C CA . ALA A 1 212 ? -17.984 -9.039 -7.328 1 98.31 212 ALA A CA 1
ATOM 1692 C C . ALA A 1 212 ? -17.922 -7.988 -6.227 1 98.31 212 ALA A C 1
ATOM 1694 O O . ALA A 1 212 ? -18.594 -6.953 -6.312 1 98.31 212 ALA A O 1
ATOM 1695 N N . TRP A 1 213 ? -17.188 -8.234 -5.188 1 98.25 213 TRP A N 1
ATOM 1696 C CA . TRP A 1 213 ? -16.953 -7.258 -4.125 1 98.25 213 TRP A CA 1
ATOM 1697 C C . TRP A 1 213 ? -15.57 -7.441 -3.521 1 98.25 213 TRP A C 1
ATOM 1699 O O . TRP A 1 213 ? -14.883 -8.43 -3.803 1 98.25 213 TRP A O 1
ATOM 1709 N N . ARG A 1 214 ? -15.188 -6.492 -2.781 1 97.75 214 ARG A N 1
ATOM 1710 C CA . ARG A 1 214 ? -13.844 -6.445 -2.221 1 97.75 214 ARG A CA 1
ATOM 1711 C C . ARG A 1 214 ? -13.883 -6.469 -0.695 1 97.75 214 ARG A C 1
ATOM 1713 O O . ARG A 1 214 ? -14.797 -5.902 -0.086 1 97.75 214 ARG A O 1
ATOM 1720 N N . LEU A 1 215 ? -12.906 -7.168 -0.121 1 97.75 215 LEU A N 1
ATOM 1721 C CA . LEU A 1 215 ? -12.625 -7.141 1.31 1 97.75 215 LEU A CA 1
ATOM 1722 C C . LEU A 1 215 ? -11.195 -6.68 1.574 1 97.75 215 LEU A C 1
ATOM 1724 O O . LEU A 1 215 ? -10.281 -7.016 0.817 1 97.75 215 LEU A O 1
ATOM 1728 N N . MET A 1 216 ? -11.055 -5.984 2.625 1 96.88 216 MET A N 1
ATOM 1729 C CA . MET A 1 216 ? -9.727 -5.543 3.047 1 96.88 216 MET A CA 1
ATOM 1730 C C . MET A 1 216 ? -9.539 -5.734 4.547 1 96.88 216 MET A C 1
ATOM 1732 O O . MET A 1 216 ? -10.461 -5.492 5.328 1 96.88 216 MET A O 1
ATOM 1736 N N . HIS A 1 217 ? -8.422 -6.148 4.949 1 98.12 217 HIS A N 1
ATOM 1737 C CA . HIS A 1 217 ? -8.031 -6.328 6.34 1 98.12 217 HIS A CA 1
ATOM 1738 C C . HIS A 1 217 ? -6.527 -6.121 6.52 1 98.12 217 HIS A C 1
ATOM 1740 O O . HIS A 1 217 ? -5.734 -6.52 5.66 1 98.12 217 HIS A O 1
ATOM 1746 N N . PRO A 1 218 ? -6.078 -5.598 7.641 1 98.31 218 PRO A N 1
ATOM 1747 C CA . PRO A 1 218 ? -4.652 -5.34 7.863 1 98.31 218 PRO A CA 1
ATOM 1748 C C . PRO A 1 218 ? -3.793 -6.59 7.68 1 98.31 218 PRO A C 1
ATOM 1750 O O . PRO A 1 218 ? -2.648 -6.492 7.23 1 98.31 218 PRO A O 1
ATOM 1753 N N . THR A 1 219 ? -4.32 -7.742 7.941 1 98.75 219 THR A N 1
ATOM 1754 C CA . THR A 1 219 ? -3.561 -8.984 7.832 1 98.75 219 THR A CA 1
ATOM 1755 C C . THR A 1 219 ? -3.234 -9.289 6.375 1 98.75 219 THR A C 1
ATOM 1757 O O . THR A 1 219 ? -2.445 -10.195 6.086 1 98.75 219 THR A O 1
ATOM 1760 N N . MET A 1 220 ? -3.787 -8.609 5.453 1 98.88 220 MET A N 1
ATOM 1761 C CA . MET A 1 220 ? -3.549 -8.805 4.027 1 98.88 220 MET A CA 1
ATOM 1762 C C . MET A 1 220 ? -2.4 -7.926 3.543 1 98.88 220 MET A C 1
ATOM 1764 O O . MET A 1 220 ? -1.938 -8.07 2.41 1 98.88 220 MET A O 1
ATOM 1768 N N . PHE A 1 221 ? -1.905 -7.031 4.398 1 98.88 221 PHE A N 1
ATOM 1769 C CA . PHE A 1 221 ? -0.833 -6.098 4.07 1 98.88 221 PHE A CA 1
ATOM 1770 C C . PHE A 1 221 ? 0.53 -6.715 4.363 1 98.88 221 PHE A C 1
ATOM 1772 O O . PHE A 1 221 ? 0.646 -7.602 5.211 1 98.88 221 PHE A O 1
ATOM 1779 N N . PRO A 1 222 ? 1.557 -6.234 3.639 1 98.81 222 PRO A N 1
ATOM 1780 C CA . PRO A 1 222 ? 2.91 -6.711 3.936 1 98.81 222 PRO A CA 1
ATOM 1781 C C . PRO A 1 222 ? 3.43 -6.211 5.281 1 98.81 222 PRO A C 1
ATOM 1783 O O . PRO A 1 222 ? 3.133 -5.082 5.68 1 98.81 222 PRO A O 1
ATOM 1786 N N . ASP A 1 223 ? 4.098 -7.039 5.949 1 98.69 223 ASP A N 1
ATOM 1787 C CA . ASP A 1 223 ? 4.801 -6.703 7.184 1 98.69 223 ASP A CA 1
ATOM 1788 C C . ASP A 1 223 ? 6.199 -6.16 6.891 1 98.69 223 ASP A C 1
ATOM 1790 O O . ASP A 1 223 ? 7.051 -6.879 6.367 1 98.69 223 ASP A O 1
ATOM 1794 N N . PRO A 1 224 ? 6.465 -4.902 7.258 1 98.38 224 PRO A N 1
ATOM 1795 C CA . PRO A 1 224 ? 7.766 -4.312 6.93 1 98.38 224 PRO A CA 1
ATOM 1796 C C . PRO A 1 224 ? 8.938 -5.09 7.527 1 98.38 224 PRO A C 1
ATOM 1798 O O . PRO A 1 224 ? 10.055 -5.012 7.016 1 98.38 224 PRO A O 1
ATOM 1801 N N . ASP A 1 225 ? 8.75 -5.832 8.578 1 97.94 225 ASP A N 1
ATOM 1802 C CA . ASP A 1 225 ? 9.82 -6.578 9.227 1 97.94 225 ASP A CA 1
ATOM 1803 C C . ASP A 1 225 ? 10.148 -7.852 8.445 1 97.94 225 ASP A C 1
ATOM 1805 O O . ASP A 1 225 ? 11.148 -8.516 8.734 1 97.94 225 ASP A O 1
ATOM 1809 N N . PHE A 1 226 ? 9.359 -8.18 7.48 1 98.44 226 PHE A N 1
ATOM 1810 C CA . PHE A 1 226 ? 9.57 -9.375 6.664 1 98.44 226 PHE A CA 1
ATOM 1811 C C . PHE A 1 226 ? 9.711 -9 5.191 1 98.44 226 PHE A C 1
ATOM 1813 O O . PHE A 1 226 ? 9.305 -9.766 4.312 1 98.44 226 PHE A O 1
ATOM 1820 N N . SER A 1 227 ? 10.25 -7.875 4.961 1 97.38 227 SER A N 1
ATOM 1821 C CA . SER A 1 227 ? 10.359 -7.289 3.631 1 97.38 227 SER A CA 1
ATOM 1822 C C . SER A 1 227 ? 11.539 -7.875 2.863 1 97.38 227 SER A C 1
ATOM 1824 O O . SER A 1 227 ? 11.555 -7.859 1.63 1 97.38 227 SER A O 1
ATOM 1826 N N . ASP A 1 228 ? 12.617 -8.305 3.578 1 96.81 228 ASP A N 1
ATOM 1827 C CA . ASP A 1 228 ? 13.859 -8.758 2.951 1 96.81 228 ASP A CA 1
ATOM 1828 C C . ASP A 1 228 ? 13.875 -10.273 2.789 1 96.81 228 ASP A C 1
ATOM 1830 O O . ASP A 1 228 ? 13.695 -11.008 3.764 1 96.81 228 ASP A O 1
ATOM 1834 N N . TYR A 1 229 ? 14.078 -10.727 1.598 1 97.44 229 TYR A N 1
ATOM 1835 C CA . TYR A 1 229 ? 14.18 -12.148 1.274 1 97.44 229 TYR A CA 1
ATOM 1836 C C . TYR A 1 229 ? 15.633 -12.547 1.03 1 97.44 229 TYR A C 1
ATOM 1838 O O . TYR A 1 229 ? 16.375 -11.828 0.349 1 97.44 229 TYR A O 1
ATOM 1846 N N . THR A 1 230 ? 16 -13.602 1.646 1 96.94 230 THR A N 1
ATOM 1847 C CA . THR A 1 230 ? 17.328 -14.164 1.407 1 96.94 230 THR A CA 1
ATOM 1848 C C . THR A 1 230 ? 17.219 -15.594 0.886 1 96.94 230 THR A C 1
ATOM 1850 O O . THR A 1 230 ? 16.672 -16.469 1.563 1 96.94 230 THR A O 1
ATOM 1853 N N . VAL A 1 231 ? 17.641 -15.82 -0.293 1 97.38 231 VAL A N 1
ATOM 1854 C CA . VAL A 1 231 ? 17.641 -17.141 -0.93 1 97.38 231 VAL A CA 1
ATOM 1855 C C . VAL A 1 231 ? 19.031 -17.469 -1.449 1 97.38 231 VAL A C 1
ATOM 1857 O O . VAL A 1 231 ? 19.578 -16.766 -2.301 1 97.38 231 VAL A O 1
ATOM 1860 N N . ALA A 1 232 ? 19.594 -18.562 -0.939 1 95.94 232 ALA A N 1
ATOM 1861 C CA . ALA A 1 232 ? 20.906 -19.016 -1.376 1 95.94 232 ALA A CA 1
ATOM 1862 C C . ALA A 1 232 ? 21.922 -17.875 -1.369 1 95.94 232 ALA A C 1
ATOM 1864 O O . ALA A 1 232 ? 22.656 -17.688 -2.338 1 95.94 232 ALA A O 1
ATOM 1865 N N . GLY A 1 233 ? 21.812 -17 -0.403 1 94.88 233 GLY A N 1
ATOM 1866 C CA . GLY A 1 233 ? 22.812 -15.945 -0.191 1 94.88 233 GLY A CA 1
ATOM 1867 C C . GLY A 1 233 ? 22.469 -14.648 -0.901 1 94.88 233 GLY A C 1
ATOM 1868 O O . GLY A 1 233 ? 23.109 -13.625 -0.685 1 94.88 233 GLY A O 1
ATOM 1869 N N . GLU A 1 234 ? 21.5 -14.633 -1.737 1 95.69 234 GLU A N 1
ATOM 1870 C CA . GLU A 1 234 ? 21.078 -13.414 -2.422 1 95.69 234 GLU A CA 1
ATOM 1871 C C . GLU A 1 234 ? 19.891 -12.781 -1.715 1 95.69 234 GLU A C 1
ATOM 1873 O O . GLU A 1 234 ? 18.922 -13.469 -1.353 1 95.69 234 GLU A O 1
ATOM 1878 N N . ARG A 1 235 ? 20.062 -11.477 -1.538 1 94.75 235 ARG A N 1
ATOM 1879 C CA . ARG A 1 235 ? 19.031 -10.758 -0.808 1 94.75 235 ARG A CA 1
ATOM 1880 C C . ARG A 1 235 ? 18.297 -9.773 -1.719 1 94.75 235 ARG A C 1
ATOM 1882 O O . ARG A 1 235 ? 18.922 -9.117 -2.559 1 94.75 235 ARG A O 1
ATOM 1889 N N . PHE A 1 236 ? 17.016 -9.633 -1.595 1 95.5 236 PHE A N 1
ATOM 1890 C CA . PHE A 1 236 ? 16.234 -8.594 -2.252 1 95.5 236 PHE A CA 1
ATOM 1891 C C . PHE A 1 236 ? 15.055 -8.18 -1.385 1 95.5 236 PHE A C 1
ATOM 1893 O O . PHE A 1 236 ? 14.711 -8.867 -0.423 1 95.5 236 PHE A O 1
ATOM 1900 N N . THR A 1 237 ? 14.484 -7.02 -1.639 1 96.06 237 THR A N 1
ATOM 1901 C CA . THR A 1 237 ? 13.422 -6.43 -0.837 1 96.06 237 THR A CA 1
ATOM 1902 C C . THR A 1 237 ? 12.141 -6.285 -1.656 1 96.06 237 THR A C 1
ATOM 1904 O O . THR A 1 237 ? 12.172 -5.793 -2.785 1 96.06 237 THR A O 1
ATOM 1907 N N . LEU A 1 238 ? 11.094 -6.754 -1.126 1 96.56 238 LEU A N 1
ATOM 1908 C CA . LEU A 1 238 ? 9.797 -6.664 -1.786 1 96.56 238 LEU A CA 1
ATOM 1909 C C . LEU A 1 238 ? 8.68 -6.523 -0.762 1 96.56 238 LEU A C 1
ATOM 1911 O O . LEU A 1 238 ? 8.617 -7.285 0.208 1 96.56 238 LEU A O 1
ATOM 1915 N N . MET A 1 239 ? 7.785 -5.582 -0.936 1 97.5 239 MET A N 1
ATOM 1916 C CA . MET A 1 239 ? 6.688 -5.297 -0.013 1 97.5 239 MET A CA 1
ATOM 1917 C C . MET A 1 239 ? 5.352 -5.734 -0.603 1 97.5 239 MET A C 1
ATOM 1919 O O . MET A 1 239 ? 4.406 -4.949 -0.658 1 97.5 239 MET A O 1
ATOM 1923 N N . ASP A 1 240 ? 5.234 -6.98 -0.929 1 98.31 240 ASP A N 1
ATOM 1924 C CA . ASP A 1 240 ? 4.004 -7.5 -1.517 1 98.31 240 ASP A CA 1
ATOM 1925 C C . ASP A 1 240 ? 3.023 -7.949 -0.434 1 98.31 240 ASP A C 1
ATOM 1927 O O . ASP A 1 240 ? 3.426 -8.547 0.566 1 98.31 240 ASP A O 1
ATOM 1931 N N . GLY A 1 241 ? 1.719 -7.645 -0.626 1 98.75 241 GLY A N 1
ATOM 1932 C CA . GLY A 1 241 ? 0.647 -8.062 0.262 1 98.75 241 GLY A CA 1
ATOM 1933 C C . GLY A 1 241 ? 0.168 -9.477 -0.01 1 98.75 241 GLY A C 1
ATOM 1934 O O . GLY A 1 241 ? 0.968 -10.359 -0.328 1 98.75 241 GLY A O 1
ATOM 1935 N N . VAL A 1 242 ? -1.085 -9.68 0.176 1 98.88 242 VAL A N 1
ATOM 1936 C CA . VAL A 1 242 ? -1.715 -10.992 0.082 1 98.88 242 VAL A CA 1
ATOM 1937 C C . VAL A 1 242 ? -1.482 -11.578 -1.31 1 98.88 242 VAL A C 1
ATOM 1939 O O . VAL A 1 242 ? -1.653 -10.883 -2.316 1 98.88 242 VAL A O 1
ATOM 1942 N N . VAL A 1 243 ? -1.022 -12.844 -1.344 1 98.75 243 VAL A N 1
ATOM 1943 C CA . VAL A 1 243 ? -0.764 -13.523 -2.611 1 98.75 243 VAL A CA 1
ATOM 1944 C C . VAL A 1 243 ? -1.022 -15.023 -2.461 1 98.75 243 VAL A C 1
ATOM 1946 O O . VAL A 1 243 ? -1.562 -15.656 -3.367 1 98.75 243 VAL A O 1
ATOM 1949 N N . GLY A 1 244 ? -0.56 -15.602 -1.3 1 98.69 244 GLY A N 1
ATOM 1950 C CA . GLY A 1 244 ? -0.829 -17.016 -1.075 1 98.69 244 GLY A CA 1
ATOM 1951 C C . GLY A 1 244 ? -2.281 -17.297 -0.744 1 98.69 244 GLY A C 1
ATOM 1952 O O . GLY A 1 244 ? -2.861 -16.656 0.133 1 98.69 244 GLY A O 1
ATOM 1953 N N . LEU A 1 245 ? -2.807 -18.234 -1.423 1 98.81 245 LEU A N 1
ATOM 1954 C CA . LEU A 1 245 ? -4.188 -18.641 -1.207 1 98.81 245 LEU A CA 1
ATOM 1955 C C . LEU A 1 245 ? -4.316 -20.156 -1.283 1 98.81 245 LEU A C 1
ATOM 1957 O O . LEU A 1 245 ? -3.67 -20.797 -2.115 1 98.81 245 LEU A O 1
ATOM 1961 N N . THR A 1 246 ? -5.059 -20.719 -0.495 1 98.62 246 THR A N 1
ATOM 1962 C CA . THR A 1 246 ? -5.574 -22.078 -0.655 1 98.62 246 THR A CA 1
ATOM 1963 C C . THR A 1 246 ? -6.895 -22.25 0.096 1 98.62 246 THR A C 1
ATOM 1965 O O . THR A 1 246 ? -7.258 -21.406 0.914 1 98.62 246 THR A O 1
ATOM 1968 N N . HIS A 1 247 ? -7.629 -23.219 -0.228 1 98 247 HIS A N 1
ATOM 1969 C CA . HIS A 1 247 ? -9.008 -23.375 0.232 1 98 247 HIS A CA 1
ATOM 1970 C C . HIS A 1 247 ? -9.266 -24.797 0.717 1 98 247 HIS A C 1
ATOM 1972 O O . HIS A 1 247 ? -8.859 -25.766 0.065 1 98 247 HIS A O 1
ATOM 1978 N N . SER A 1 248 ? -9.82 -24.891 1.878 1 97.25 248 SER A N 1
ATOM 1979 C CA . SER A 1 248 ? -10.336 -26.172 2.379 1 97.25 248 SER A CA 1
ATOM 1980 C C . SER A 1 248 ? -11.836 -26.281 2.131 1 97.25 248 SER A C 1
ATOM 1982 O O . SER A 1 248 ? -12.641 -25.688 2.846 1 97.25 248 SER A O 1
ATOM 1984 N N . PRO A 1 249 ? -12.219 -27.094 1.185 1 94.94 249 PRO A N 1
ATOM 1985 C CA . PRO A 1 249 ? -13.656 -27.266 0.963 1 94.94 249 PRO A CA 1
ATOM 1986 C C . PRO A 1 249 ? -14.359 -27.906 2.158 1 94.94 249 PRO A C 1
ATOM 1988 O O . PRO A 1 249 ? -15.492 -27.531 2.482 1 94.94 249 PRO A O 1
ATOM 1991 N N . LYS A 1 250 ? -13.727 -28.828 2.818 1 94 250 LYS A N 1
ATOM 1992 C CA . LYS A 1 250 ? -14.305 -29.562 3.936 1 94 250 LYS A CA 1
ATOM 1993 C C . LYS A 1 250 ? -14.594 -28.641 5.117 1 94 250 LYS A C 1
ATOM 1995 O O . LYS A 1 250 ? -15.672 -28.703 5.711 1 94 250 LYS A O 1
ATOM 2000 N N . LEU A 1 251 ? -13.648 -27.75 5.363 1 95.69 251 LEU A N 1
ATOM 2001 C CA . LEU A 1 251 ? -13.773 -26.906 6.547 1 95.69 251 LEU A CA 1
ATOM 2002 C C . LEU A 1 251 ? -14.438 -25.578 6.207 1 95.69 251 LEU A C 1
ATOM 2004 O O . LEU A 1 251 ? -14.812 -24.812 7.102 1 95.69 251 LEU A O 1
ATOM 2008 N N . GLY A 1 252 ? -14.609 -25.297 4.926 1 96.75 252 GLY A N 1
ATOM 2009 C CA . GLY A 1 252 ? -15.141 -24 4.527 1 96.75 252 GLY A CA 1
ATOM 2010 C C . GLY A 1 252 ? -14.242 -22.844 4.922 1 96.75 252 GLY A C 1
ATOM 2011 O O . GLY A 1 252 ? -14.711 -21.859 5.508 1 96.75 252 GLY A O 1
ATOM 2012 N N . ILE A 1 253 ? -12.945 -22.984 4.617 1 98.12 253 ILE A N 1
ATOM 2013 C CA . ILE A 1 253 ? -11.961 -22 5.051 1 98.12 253 ILE A CA 1
ATOM 2014 C C . ILE A 1 253 ? -11.078 -21.609 3.869 1 98.12 253 ILE A C 1
ATOM 2016 O O . ILE A 1 253 ? -10.656 -22.453 3.086 1 98.12 253 ILE A O 1
ATOM 2020 N N . LEU A 1 254 ? -10.883 -20.328 3.695 1 98.81 254 LEU A N 1
ATOM 2021 C CA . LEU A 1 254 ? -9.812 -19.828 2.844 1 98.81 254 LEU A CA 1
ATOM 2022 C C . LEU A 1 254 ? -8.578 -19.469 3.674 1 98.81 254 LEU A C 1
ATOM 2024 O O . LEU A 1 254 ? -8.672 -18.703 4.633 1 98.81 254 LEU A O 1
ATOM 2028 N N . TYR A 1 255 ? -7.492 -20.078 3.371 1 98.75 255 TYR A N 1
ATOM 2029 C CA . TYR A 1 255 ? -6.207 -19.688 3.945 1 98.75 255 TYR A CA 1
ATOM 2030 C C . TYR A 1 255 ? -5.488 -18.688 3.047 1 98.75 255 TYR A C 1
ATOM 2032 O O . TYR A 1 255 ? -5.516 -18.812 1.82 1 98.75 255 TYR A O 1
ATOM 2040 N N . PHE A 1 256 ? -4.875 -17.719 3.674 1 98.88 256 PHE A N 1
ATOM 2041 C CA . PHE A 1 256 ? -4.172 -16.719 2.869 1 98.88 256 PHE A CA 1
ATOM 2042 C C . PHE A 1 256 ? -2.957 -16.188 3.613 1 98.88 256 PHE A C 1
ATOM 2044 O O . PHE A 1 256 ? -2.85 -16.344 4.832 1 98.88 256 PHE A O 1
ATOM 2051 N N . GLN A 1 257 ? -2.059 -15.594 2.885 1 98.75 257 GLN A N 1
ATOM 2052 C CA . GLN A 1 257 ? -0.895 -14.93 3.465 1 98.75 257 GLN A CA 1
ATOM 2053 C C . GLN A 1 257 ? -0.355 -13.852 2.533 1 98.75 257 GLN A C 1
ATOM 2055 O O . GLN A 1 257 ? -0.368 -14.008 1.312 1 98.75 257 GLN A O 1
ATOM 2060 N N . PRO A 1 258 ? 0.126 -12.695 3.08 1 98.88 258 PRO A N 1
ATOM 2061 C CA . PRO A 1 258 ? 0.993 -11.812 2.297 1 98.88 258 PRO A CA 1
ATOM 2062 C C . PRO A 1 258 ? 2.338 -12.453 1.959 1 98.88 258 PRO A C 1
ATOM 2064 O O . PRO A 1 258 ? 2.717 -13.453 2.566 1 98.88 258 PRO A O 1
ATOM 2067 N N . LEU A 1 259 ? 2.982 -11.93 0.937 1 98.75 259 LEU A N 1
ATOM 2068 C CA . LEU A 1 259 ? 4.336 -12.398 0.663 1 98.75 259 LEU A CA 1
ATOM 2069 C C . LEU A 1 259 ? 5.297 -11.969 1.767 1 98.75 259 LEU A C 1
ATOM 2071 O O . LEU A 1 259 ? 6.07 -12.781 2.275 1 98.75 259 LEU A O 1
ATOM 2075 N N . ALA A 1 260 ? 5.246 -10.672 2.16 1 98.75 260 ALA A N 1
ATOM 2076 C CA . ALA A 1 260 ? 6.117 -10.172 3.217 1 98.75 260 ALA A CA 1
ATOM 2077 C C . ALA A 1 260 ? 5.531 -10.461 4.598 1 98.75 260 ALA A C 1
ATOM 2079 O O . ALA A 1 260 ? 5.004 -9.562 5.254 1 98.75 260 ALA A O 1
ATOM 2080 N N . THR A 1 261 ? 5.594 -11.641 5.004 1 98.44 261 THR A N 1
ATOM 2081 C CA . THR A 1 261 ? 5.133 -12.086 6.316 1 98.44 261 THR A CA 1
ATOM 2082 C C . THR A 1 261 ? 5.672 -13.477 6.637 1 98.44 261 THR A C 1
ATOM 2084 O O . THR A 1 261 ? 6.102 -14.203 5.742 1 98.44 261 THR A O 1
ATOM 2087 N N . ASP A 1 262 ? 5.68 -13.773 7.875 1 97.88 262 ASP A N 1
ATOM 2088 C CA . ASP A 1 262 ? 5.906 -15.164 8.258 1 97.88 262 ASP A CA 1
ATOM 2089 C C . ASP A 1 262 ? 4.613 -15.82 8.742 1 97.88 262 ASP A C 1
ATOM 2091 O O . ASP A 1 262 ? 4.637 -16.922 9.289 1 97.88 262 ASP A O 1
ATOM 2095 N N . ARG A 1 263 ? 3.488 -15.203 8.555 1 98.06 263 ARG A N 1
ATOM 2096 C CA . ARG A 1 263 ? 2.232 -15.648 9.148 1 98.06 263 ARG A CA 1
ATOM 2097 C C . ARG A 1 263 ? 1.297 -16.219 8.094 1 98.06 263 ARG A C 1
ATOM 2099 O O . ARG A 1 263 ? 1.36 -15.836 6.922 1 98.06 263 ARG A O 1
ATOM 2106 N N . LEU A 1 264 ? 0.495 -17.125 8.484 1 98.19 264 LEU A N 1
ATOM 2107 C CA . LEU A 1 264 ? -0.632 -17.672 7.73 1 98.19 264 LEU A CA 1
ATOM 2108 C C . LEU A 1 264 ? -1.952 -17.344 8.422 1 98.19 264 LEU A C 1
ATOM 2110 O O . LEU A 1 264 ? -2.062 -17.469 9.648 1 98.19 264 LEU A O 1
ATOM 2114 N N . PHE A 1 265 ? -2.93 -16.922 7.648 1 98.75 265 PHE A N 1
ATOM 2115 C CA . PHE A 1 265 ? -4.23 -16.531 8.18 1 98.75 265 PHE A CA 1
ATOM 2116 C C . PHE A 1 265 ? -5.344 -17.344 7.547 1 98.75 265 PHE A C 1
ATOM 2118 O O . PHE A 1 265 ? -5.125 -18.031 6.543 1 98.75 265 PHE A O 1
ATOM 2125 N N . SER A 1 266 ? -6.496 -17.328 8.164 1 98.69 266 SER A N 1
ATOM 2126 C CA . SER A 1 266 ? -7.672 -18 7.617 1 98.69 266 SER A CA 1
ATOM 2127 C C . SER A 1 266 ? -8.922 -17.141 7.789 1 98.69 266 SER A C 1
ATOM 2129 O O . SER A 1 266 ? -8.984 -16.297 8.688 1 98.69 266 SER A O 1
ATOM 2131 N N . ILE A 1 267 ? -9.844 -17.312 6.965 1 98.88 267 ILE A N 1
ATOM 2132 C CA . ILE A 1 267 ? -11.164 -16.703 7.027 1 98.88 267 ILE A CA 1
ATOM 2133 C C . ILE A 1 267 ? -12.227 -17.688 6.566 1 98.88 267 ILE A C 1
ATOM 2135 O O . ILE A 1 267 ? -12.039 -18.391 5.566 1 98.88 267 ILE A O 1
ATOM 2139 N N . PRO A 1 268 ? -13.344 -17.859 7.293 1 98.62 268 PRO A N 1
ATOM 2140 C CA . PRO A 1 268 ? -14.43 -18.719 6.785 1 98.62 268 PRO A CA 1
ATOM 2141 C C . PRO A 1 268 ? -14.984 -18.219 5.449 1 98.62 268 PRO A C 1
ATOM 2143 O O . PRO A 1 268 ? -15.227 -17.031 5.277 1 98.62 268 PRO A O 1
ATOM 2146 N N . THR A 1 269 ? -15.227 -19.141 4.527 1 98.06 269 THR A N 1
ATOM 2147 C CA . THR A 1 269 ? -15.727 -18.75 3.215 1 98.06 269 THR A CA 1
ATOM 2148 C C . THR A 1 269 ? -17.141 -18.188 3.324 1 98.06 269 THR A C 1
ATOM 2150 O O . THR A 1 269 ? -17.562 -17.391 2.488 1 98.06 269 THR A O 1
ATOM 2153 N N . SER A 1 270 ? -17.891 -18.547 4.379 1 97.62 270 SER A N 1
ATOM 2154 C CA . SER A 1 270 ? -19.219 -17.969 4.59 1 97.62 270 SER A CA 1
ATOM 2155 C C . SER A 1 270 ? -19.141 -16.453 4.77 1 97.62 270 SER A C 1
ATOM 2157 O O . SER A 1 270 ? -20.031 -15.727 4.332 1 97.62 270 SER A O 1
ATOM 2159 N N . ALA A 1 271 ? -18.078 -15.969 5.453 1 98.12 271 ALA A N 1
ATOM 2160 C CA . ALA A 1 271 ? -17.891 -14.531 5.621 1 98.12 271 ALA A CA 1
ATOM 2161 C C . ALA A 1 271 ? -17.578 -13.859 4.289 1 98.12 271 ALA A C 1
ATOM 2163 O O . ALA A 1 271 ? -17.969 -12.711 4.066 1 98.12 271 ALA A O 1
ATOM 2164 N N . LEU A 1 272 ? -16.906 -14.531 3.387 1 98.12 272 LEU A N 1
ATOM 2165 C CA . LEU A 1 272 ? -16.562 -14.016 2.064 1 98.12 272 LEU A CA 1
ATOM 2166 C C . LEU A 1 272 ? -17.797 -14 1.156 1 98.12 272 LEU A C 1
ATOM 2168 O O . LEU A 1 272 ? -17.953 -13.086 0.337 1 98.12 272 LEU A O 1
ATOM 2172 N N . GLN A 1 273 ? -18.656 -14.953 1.31 1 97 273 GLN A N 1
ATOM 2173 C CA . GLN A 1 273 ? -19.75 -15.188 0.364 1 97 273 GLN A CA 1
ATOM 2174 C C . GLN A 1 273 ? -20.969 -14.344 0.717 1 97 273 GLN A C 1
ATOM 2176 O O . GLN A 1 273 ? -21.891 -14.227 -0.083 1 97 273 GLN A O 1
ATOM 2181 N N . LYS A 1 274 ? -20.938 -13.75 1.842 1 95.69 274 LYS A N 1
ATOM 2182 C CA . LYS A 1 274 ? -22.109 -13.023 2.312 1 95.69 274 LYS A CA 1
ATOM 2183 C C . LYS A 1 274 ? -22.312 -11.727 1.531 1 95.69 274 LYS A C 1
ATOM 2185 O O . LYS A 1 274 ? -23.391 -11.133 1.553 1 95.69 274 LYS A O 1
ATOM 2190 N N . GLY A 1 275 ? -21.281 -11.219 0.869 1 95.94 275 GLY A N 1
ATOM 2191 C CA . GLY A 1 275 ? -21.328 -9.938 0.185 1 95.94 275 GLY A CA 1
ATOM 2192 C C . GLY A 1 275 ? -20.297 -8.945 0.71 1 95.94 275 GLY A C 1
ATOM 2193 O O . GLY A 1 275 ? -19.453 -9.297 1.53 1 95.94 275 GLY A O 1
ATOM 2194 N N . PRO A 1 276 ? -20.391 -7.742 0.159 1 95.56 276 PRO A N 1
ATOM 2195 C CA . PRO A 1 276 ? -19.453 -6.723 0.641 1 95.56 276 PRO A CA 1
ATOM 2196 C C . PRO A 1 276 ? -19.594 -6.445 2.135 1 95.56 276 PRO A C 1
ATOM 2198 O O . PRO A 1 276 ? -20.719 -6.391 2.648 1 95.56 276 PRO A O 1
ATOM 2201 N N . PRO A 1 277 ? -18.5 -6.32 2.783 1 94.12 277 PRO A N 1
ATOM 2202 C CA . PRO A 1 277 ? -18.594 -6.008 4.211 1 94.12 277 PRO A CA 1
ATOM 2203 C C . PRO A 1 277 ? -19.234 -4.648 4.473 1 94.12 277 PRO A C 1
ATOM 2205 O O . PRO A 1 277 ? -19.047 -3.707 3.699 1 94.12 277 PRO A O 1
ATOM 2208 N N . GLY A 1 278 ? -19.969 -4.617 5.559 1 88.69 278 GLY A N 1
ATOM 2209 C CA . GLY A 1 278 ? -20.516 -3.342 6 1 88.69 278 GLY A CA 1
ATOM 2210 C C . GLY A 1 278 ? -19.453 -2.402 6.555 1 88.69 278 GLY A C 1
ATOM 2211 O O . GLY A 1 278 ? -18.328 -2.812 6.809 1 88.69 278 GLY A O 1
ATOM 2212 N N . GLN A 1 279 ? -20.031 -1.176 6.73 1 79.94 279 GLN A N 1
ATOM 2213 C CA . GLN A 1 279 ? -19.141 -0.196 7.34 1 79.94 279 GLN A CA 1
ATOM 2214 C C . GLN A 1 279 ? -18.703 -0.637 8.734 1 79.94 279 GLN A C 1
ATOM 2216 O O . GLN A 1 279 ? -19.547 -1.011 9.562 1 79.94 279 GLN A O 1
ATOM 2221 N N . ASP A 1 280 ? -17.5 -0.809 9.117 1 80.38 280 ASP A N 1
ATOM 2222 C CA . ASP A 1 280 ? -16.922 -1.126 10.422 1 80.38 280 ASP A CA 1
ATOM 2223 C C . ASP A 1 280 ? -17.094 -2.607 10.75 1 80.38 280 ASP A C 1
ATOM 2225 O O . ASP A 1 280 ? -16.984 -3.004 11.914 1 80.38 280 ASP A O 1
ATOM 2229 N N . GLU A 1 281 ? -17.609 -3.371 9.805 1 90.38 281 GLU A N 1
ATOM 2230 C CA . GLU A 1 281 ? -17.75 -4.805 10.047 1 90.38 281 GLU A CA 1
ATOM 2231 C C . GLU A 1 281 ? -16.391 -5.461 10.273 1 90.38 281 GLU A C 1
ATOM 2233 O O . GLU A 1 281 ? -15.453 -5.242 9.5 1 90.38 281 GLU A O 1
ATOM 2238 N N . GLU A 1 282 ? -16.406 -6.164 11.344 1 92.75 282 GLU A N 1
ATOM 2239 C CA . GLU A 1 282 ? -15.188 -6.918 11.633 1 92.75 282 GLU A CA 1
ATOM 2240 C C . GLU A 1 282 ? -15.18 -8.25 10.898 1 92.75 282 GLU A C 1
ATOM 2242 O O . GLU A 1 282 ? -16.141 -9.016 10.969 1 92.75 282 GLU A O 1
ATOM 2247 N N . LEU A 1 283 ? -14.148 -8.531 10.172 1 97.19 283 LEU A N 1
ATOM 2248 C CA . LEU A 1 283 ? -13.992 -9.805 9.484 1 97.19 283 LEU A CA 1
ATOM 2249 C C . LEU A 1 283 ? -13.438 -10.867 10.43 1 97.19 283 LEU A C 1
ATOM 2251 O O . LEU A 1 283 ? -12.516 -10.594 11.203 1 97.19 283 LEU A O 1
ATOM 2255 N N . PRO A 1 284 ? -13.977 -12.055 10.43 1 98.12 284 PRO A N 1
ATOM 2256 C CA . PRO A 1 284 ? -13.523 -13.125 11.328 1 98.12 284 PRO A CA 1
ATOM 2257 C C . PRO A 1 284 ? -12.25 -13.797 10.836 1 98.12 284 PRO A C 1
ATOM 2259 O O . PRO A 1 284 ? -12.258 -14.992 10.523 1 98.12 284 PRO A O 1
ATOM 2262 N N . ILE A 1 285 ? -11.195 -13.094 10.805 1 98.5 285 ILE A N 1
ATOM 2263 C CA . ILE A 1 285 ? -9.891 -13.594 10.383 1 98.5 285 ILE A CA 1
ATOM 2264 C C . ILE A 1 285 ? -9.117 -14.102 11.594 1 98.5 285 ILE A C 1
ATOM 2266 O O . ILE A 1 285 ? -9.133 -13.484 12.656 1 98.5 285 ILE A O 1
ATOM 2270 N N . THR A 1 286 ? -8.5 -15.211 11.422 1 98 286 THR A N 1
ATOM 2271 C CA . THR A 1 286 ? -7.727 -15.82 12.5 1 98 286 THR A CA 1
ATOM 2272 C C . THR A 1 286 ? -6.281 -16.047 12.07 1 98 286 THR A C 1
ATOM 2274 O O . THR A 1 286 ? -6.016 -16.375 10.914 1 98 286 THR A O 1
ATOM 2277 N N . LEU A 1 287 ? -5.363 -15.891 12.961 1 97.75 287 LEU A N 1
ATOM 2278 C CA . LEU A 1 287 ? -3.982 -16.312 12.766 1 97.75 287 LEU A CA 1
ATOM 2279 C C . LEU A 1 287 ? -3.859 -17.828 12.883 1 97.75 287 LEU A C 1
ATOM 2281 O O . LEU A 1 287 ? -4.121 -18.406 13.953 1 97.75 287 LEU A O 1
ATOM 2285 N N . VAL A 1 288 ? -3.498 -18.469 11.805 1 97.19 288 VAL A N 1
ATOM 2286 C CA . VAL A 1 288 ? -3.316 -19.906 11.812 1 97.19 288 VAL A CA 1
ATOM 2287 C C . VAL A 1 288 ? -2.01 -20.266 12.523 1 97.19 288 VAL A C 1
ATOM 2289 O O . VAL A 1 288 ? -1.973 -21.172 13.352 1 97.19 288 VAL A O 1
ATOM 2292 N N . GLY A 1 289 ? -0.969 -19.516 12.156 1 95.88 289 GLY A N 1
ATOM 2293 C CA . GLY A 1 289 ? 0.337 -19.703 12.766 1 95.88 289 GLY A CA 1
ATOM 2294 C C . GLY A 1 289 ? 1.449 -18.984 12.031 1 95.88 289 GLY A C 1
ATOM 2295 O O . GLY A 1 289 ? 1.187 -18.125 11.188 1 95.88 289 GLY A O 1
ATOM 2296 N N . LYS A 1 290 ? 2.693 -19.297 12.477 1 95.69 290 LYS A N 1
ATOM 2297 C CA . LYS A 1 290 ? 3.875 -18.672 11.891 1 95.69 290 LYS A CA 1
ATOM 2298 C C . LYS A 1 290 ? 4.758 -19.703 11.195 1 95.69 290 LYS A C 1
ATOM 2300 O O . LYS A 1 290 ? 4.824 -20.859 11.625 1 95.69 290 LYS A O 1
ATOM 2305 N N . LYS A 1 291 ? 5.367 -19.266 10.172 1 95.94 291 LYS A N 1
ATOM 2306 C CA . LYS A 1 291 ? 6.34 -20.062 9.43 1 95.94 291 LYS A CA 1
ATOM 2307 C C . LYS A 1 291 ? 7.762 -19.578 9.688 1 95.94 291 LYS A C 1
ATOM 2309 O O . LYS A 1 291 ? 7.961 -18.531 10.32 1 95.94 291 LYS A O 1
ATOM 2314 N N . SER A 1 292 ? 8.68 -20.375 9.211 1 95.88 292 SER A N 1
ATOM 2315 C CA . SER A 1 292 ? 10.078 -20.047 9.461 1 95.88 292 SER A CA 1
ATOM 2316 C C . SER A 1 292 ? 10.508 -18.828 8.633 1 95.88 292 SER A C 1
ATOM 2318 O O . SER A 1 292 ? 11.414 -18.094 9.031 1 95.88 292 SER A O 1
ATOM 2320 N N . SER A 1 293 ? 9.93 -18.625 7.512 1 97.44 293 SER A N 1
ATOM 2321 C CA . SER A 1 293 ? 10.188 -17.469 6.676 1 97.44 293 SER A CA 1
ATOM 2322 C C . SER A 1 293 ? 9.031 -17.203 5.715 1 97.44 293 SER A C 1
ATOM 2324 O O . SER A 1 293 ? 7.992 -17.859 5.801 1 97.44 293 SER A O 1
ATOM 2326 N N . GLN A 1 294 ? 9.18 -16.234 4.875 1 98.12 294 GLN A N 1
ATOM 2327 C CA . GLN A 1 294 ? 8.156 -15.852 3.91 1 98.12 294 GLN A CA 1
ATOM 2328 C C . GLN A 1 294 ? 7.887 -16.969 2.91 1 98.12 294 GLN A C 1
ATOM 2330 O O . GLN A 1 294 ? 8.68 -17.906 2.785 1 98.12 294 GLN A O 1
ATOM 2335 N N . GLY A 1 295 ? 6.789 -16.844 2.254 1 96.06 295 GLY A N 1
ATOM 2336 C CA . GLY A 1 295 ? 6.426 -17.797 1.213 1 96.06 295 GLY A CA 1
ATOM 2337 C C . GLY A 1 295 ? 5.375 -17.266 0.258 1 96.06 295 GLY A C 1
ATOM 2338 O O . GLY A 1 295 ? 4.77 -16.219 0.513 1 96.06 295 GLY A O 1
ATOM 2339 N N . LEU A 1 296 ? 5.078 -18.047 -0.776 1 96.69 296 LEU A N 1
ATOM 2340 C CA . LEU A 1 296 ? 4.176 -17.609 -1.832 1 96.69 296 LEU A CA 1
ATOM 2341 C C . LEU A 1 296 ? 3.041 -18.609 -2.035 1 96.69 296 LEU A C 1
ATOM 2343 O O . LEU A 1 296 ? 1.912 -18.375 -1.601 1 96.69 296 LEU A O 1
ATOM 2347 N N . GLY A 1 297 ? 3.416 -19.75 -2.553 1 96 297 GLY A N 1
ATOM 2348 C CA . GLY A 1 297 ? 2.424 -20.75 -2.924 1 96 297 GLY A CA 1
ATOM 2349 C C . GLY A 1 297 ? 1.901 -21.547 -1.741 1 96 297 GLY A C 1
ATOM 2350 O O . GLY A 1 297 ? 2.658 -21.875 -0.828 1 96 297 GLY A O 1
ATOM 2351 N N . LEU A 1 298 ? 0.615 -21.844 -1.732 1 98.19 298 LEU A N 1
ATOM 2352 C CA . LEU A 1 298 ? -0.063 -22.734 -0.792 1 98.19 298 LEU A CA 1
ATOM 2353 C C . LEU A 1 298 ? -0.85 -23.812 -1.53 1 98.19 298 LEU A C 1
ATOM 2355 O O . LEU A 1 298 ? -1.485 -23.531 -2.551 1 98.19 298 LEU A O 1
ATOM 2359 N N . ALA A 1 299 ? -0.684 -24.953 -1.067 1 98 299 ALA A N 1
ATOM 2360 C CA . ALA A 1 299 ? -1.511 -26.062 -1.552 1 98 299 ALA A CA 1
ATOM 2361 C C . ALA A 1 299 ? -2.119 -26.844 -0.39 1 98 299 ALA A C 1
ATOM 2363 O O . ALA A 1 299 ? -1.573 -26.844 0.715 1 98 299 ALA A O 1
ATOM 2364 N N . LEU A 1 300 ? -3.213 -27.391 -0.632 1 97.56 300 LEU A N 1
ATOM 2365 C CA . LEU A 1 300 ? -3.91 -28.141 0.416 1 97.56 300 LEU A CA 1
ATOM 2366 C C . LEU A 1 300 ? -4.371 -29.5 -0.094 1 97.56 300 LEU A C 1
ATOM 2368 O O . LEU A 1 300 ? -4.891 -29.609 -1.207 1 97.56 300 LEU A O 1
ATOM 2372 N N . ASP A 1 301 ? -4.055 -30.516 0.676 1 95.75 301 ASP A N 1
ATOM 2373 C CA . ASP A 1 301 ? -4.648 -31.844 0.473 1 95.75 301 ASP A CA 1
ATOM 2374 C C . ASP A 1 301 ? -6.059 -31.891 1.061 1 95.75 301 ASP A C 1
ATOM 2376 O O . ASP A 1 301 ? -6.227 -31.891 2.281 1 95.75 301 ASP A O 1
ATOM 2380 N N . PRO A 1 302 ? -7.012 -32 0.202 1 92.69 302 PRO A N 1
ATOM 2381 C CA . PRO A 1 302 ? -8.383 -31.938 0.717 1 92.69 302 PRO A CA 1
ATOM 2382 C C . PRO A 1 302 ? -8.766 -33.156 1.546 1 92.69 302 PRO A C 1
ATOM 2384 O O . PRO A 1 302 ? -9.789 -33.156 2.236 1 92.69 302 PRO A O 1
ATOM 2387 N N . LYS A 1 303 ? -8.016 -34.219 1.458 1 91.38 303 LYS A N 1
ATOM 2388 C CA . LYS A 1 303 ? -8.352 -35.438 2.197 1 91.38 303 LYS A CA 1
ATOM 2389 C C . LYS A 1 303 ? -8.18 -35.219 3.699 1 91.38 303 LYS A C 1
ATOM 2391 O O . LYS A 1 303 ? -9.031 -35.625 4.488 1 91.38 303 LYS A O 1
ATOM 2396 N N . ASP A 1 304 ? -7.105 -34.531 4.074 1 92.5 304 ASP A N 1
ATOM 2397 C CA . ASP A 1 304 ? -6.879 -34.375 5.508 1 92.5 304 ASP A CA 1
ATOM 2398 C C . ASP A 1 304 ? -6.602 -32.938 5.879 1 92.5 304 ASP A C 1
ATOM 2400 O O . ASP A 1 304 ? -6.262 -32.625 7.023 1 92.5 304 ASP A O 1
ATOM 2404 N N . ASP A 1 305 ? -6.668 -32.062 4.859 1 94.69 305 ASP A N 1
ATOM 2405 C CA . ASP A 1 305 ? -6.59 -30.609 5.035 1 94.69 305 ASP A CA 1
ATOM 2406 C C . ASP A 1 305 ? -5.168 -30.188 5.383 1 94.69 305 ASP A C 1
ATOM 2408 O O . ASP A 1 305 ? -4.965 -29.125 5.988 1 94.69 305 ASP A O 1
ATOM 2412 N N . THR A 1 306 ? -4.203 -31.047 5.062 1 96.25 306 THR A N 1
ATOM 2413 C CA . THR A 1 306 ? -2.811 -30.641 5.215 1 96.25 306 THR A CA 1
ATOM 2414 C C . THR A 1 306 ? -2.449 -29.547 4.219 1 96.25 306 THR A C 1
ATOM 2416 O O . THR A 1 306 ? -2.758 -29.656 3.031 1 96.25 306 THR A O 1
ATOM 2419 N N . ILE A 1 307 ? -1.829 -28.484 4.746 1 97.94 307 ILE A N 1
ATOM 2420 C CA . ILE A 1 307 ? -1.36 -27.391 3.918 1 97.94 307 ILE A CA 1
ATOM 2421 C C . ILE A 1 307 ? 0.119 -27.578 3.592 1 97.94 307 ILE A C 1
ATOM 2423 O O . ILE A 1 307 ? 0.914 -27.922 4.465 1 97.94 307 ILE A O 1
ATOM 2427 N N . PHE A 1 308 ? 0.474 -27.406 2.369 1 97.75 308 PHE A N 1
ATOM 2428 C CA . PHE A 1 308 ? 1.858 -27.438 1.911 1 97.75 308 PHE A CA 1
ATOM 2429 C C . PHE A 1 308 ? 2.322 -26.047 1.494 1 97.75 308 PHE A C 1
ATOM 2431 O O . PHE A 1 308 ? 1.571 -25.297 0.868 1 97.75 308 PHE A O 1
ATOM 2438 N N . PHE A 1 309 ? 3.521 -25.703 1.857 1 98.12 309 PHE A N 1
ATOM 2439 C CA . PHE A 1 309 ? 4.09 -24.406 1.541 1 98.12 309 PHE A CA 1
ATOM 2440 C C . PHE A 1 309 ? 5.609 -24.484 1.463 1 98.12 309 PHE A C 1
ATOM 2442 O O . PHE A 1 309 ? 6.203 -25.516 1.793 1 98.12 309 PHE A O 1
ATOM 2449 N N . SER A 1 310 ? 6.215 -23.422 0.976 1 98 310 SER A N 1
ATOM 2450 C CA . SER A 1 310 ? 7.664 -23.344 0.839 1 98 310 SER A CA 1
ATOM 2451 C C . SER A 1 310 ? 8.227 -22.109 1.528 1 98 310 SER A C 1
ATOM 2453 O O . SER A 1 310 ? 8.133 -21 1.001 1 98 310 SER A O 1
ATOM 2455 N N . PRO A 1 311 ? 8.836 -22.25 2.721 1 97.25 311 PRO A N 1
ATOM 2456 C CA . PRO A 1 311 ? 9.594 -21.125 3.256 1 97.25 311 PRO A CA 1
ATOM 2457 C C . PRO A 1 311 ? 10.781 -20.734 2.375 1 97.25 311 PRO A C 1
ATOM 2459 O O . PRO A 1 311 ? 11.656 -21.562 2.115 1 97.25 311 PRO A O 1
ATOM 2462 N N . VAL A 1 312 ? 10.82 -19.562 1.965 1 97.31 312 VAL A N 1
ATOM 2463 C CA . VAL A 1 312 ? 11.695 -19.094 0.896 1 97.31 312 VAL A CA 1
ATOM 2464 C C . VAL A 1 312 ? 13.156 -19.234 1.327 1 97.31 312 VAL A C 1
ATOM 2466 O O . VAL A 1 312 ? 13.992 -19.703 0.553 1 97.31 312 VAL A O 1
ATOM 2469 N N . ARG A 1 313 ? 13.469 -18.875 2.555 1 97.62 313 ARG A N 1
ATOM 2470 C CA . ARG A 1 313 ? 14.844 -18.875 3.035 1 97.62 313 ARG A CA 1
ATOM 2471 C C . ARG A 1 313 ? 15.391 -20.297 3.137 1 97.62 313 ARG A C 1
ATOM 2473 O O . ARG A 1 313 ? 16.578 -20.531 2.867 1 97.62 313 ARG A O 1
ATOM 2480 N N . GLU A 1 314 ? 14.516 -21.266 3.49 1 97.19 314 GLU A N 1
ATOM 2481 C CA . GLU A 1 314 ? 14.945 -22.625 3.822 1 97.19 314 GLU A CA 1
ATOM 2482 C C . GLU A 1 314 ? 15.055 -23.5 2.572 1 97.19 314 GLU A C 1
ATOM 2484 O O . GLU A 1 314 ? 15.562 -24.609 2.631 1 97.19 314 GLU A O 1
ATOM 2489 N N . THR A 1 315 ? 14.594 -23 1.453 1 97.38 315 THR A N 1
ATOM 2490 C CA . THR A 1 315 ? 14.625 -23.766 0.209 1 97.38 315 THR A CA 1
ATOM 2491 C C . THR A 1 315 ? 14.078 -25.172 0.425 1 97.38 315 THR A C 1
ATOM 2493 O O . THR A 1 315 ? 14.742 -26.156 0.084 1 97.38 315 THR A O 1
ATOM 2496 N N . SER A 1 316 ? 12.875 -25.188 0.922 1 97.12 316 SER A N 1
ATOM 2497 C CA . SER A 1 316 ? 12.25 -26.453 1.336 1 97.12 316 SER A CA 1
ATOM 2498 C C . SER A 1 316 ? 10.75 -26.438 1.068 1 97.12 316 SER A C 1
ATOM 2500 O O . SER A 1 316 ? 10.18 -25.391 0.724 1 97.12 316 SER A O 1
ATOM 2502 N N . ILE A 1 317 ? 10.172 -27.594 1.103 1 97.44 317 ILE A N 1
ATOM 2503 C CA . ILE A 1 317 ? 8.727 -27.781 1.158 1 97.44 317 ILE A CA 1
ATOM 2504 C C . ILE A 1 317 ? 8.328 -28.344 2.52 1 97.44 317 ILE A C 1
ATOM 2506 O O . ILE A 1 317 ? 8.906 -29.328 2.98 1 97.44 317 ILE A O 1
ATOM 2510 N N . ALA A 1 318 ? 7.375 -27.672 3.143 1 96.81 318 ALA A N 1
ATOM 2511 C CA . ALA A 1 318 ? 6.891 -28.109 4.453 1 96.81 318 ALA A CA 1
ATOM 2512 C C . ALA A 1 318 ? 5.387 -28.359 4.426 1 96.81 318 ALA A C 1
ATOM 2514 O O . ALA A 1 318 ? 4.688 -27.891 3.521 1 96.81 318 ALA A O 1
ATOM 2515 N N . ALA A 1 319 ? 4.984 -29.172 5.348 1 96 319 ALA A N 1
ATOM 2516 C CA . ALA A 1 319 ? 3.566 -29.469 5.551 1 96 319 ALA A CA 1
ATOM 2517 C C . ALA A 1 319 ? 3.115 -29.062 6.949 1 96 319 ALA A C 1
ATOM 2519 O O . ALA A 1 319 ? 3.875 -29.188 7.914 1 96 319 ALA A O 1
ATOM 2520 N N . TRP A 1 320 ? 1.923 -28.562 6.953 1 95.94 320 TRP A N 1
ATOM 2521 C CA . TRP A 1 320 ? 1.299 -28.172 8.211 1 95.94 320 TRP A CA 1
ATOM 2522 C C . TRP A 1 320 ? -0.187 -28.531 8.211 1 95.94 320 TRP A C 1
ATOM 2524 O O . TRP A 1 320 ? -0.942 -28.047 7.363 1 95.94 320 TRP A O 1
ATOM 2534 N N . ASN A 1 321 ? -0.579 -29.359 9.148 1 94.12 321 ASN A N 1
ATOM 2535 C CA . ASN A 1 321 ? -2 -29.594 9.359 1 94.12 321 ASN A CA 1
ATOM 2536 C C . ASN A 1 321 ? -2.568 -28.703 10.453 1 94.12 321 ASN A C 1
ATOM 2538 O O . ASN A 1 321 ? -2.252 -28.891 11.633 1 94.12 321 ASN A O 1
ATOM 2542 N N . PRO A 1 322 ? -3.383 -27.797 10.094 1 90.12 322 PRO A N 1
ATOM 2543 C CA . PRO A 1 322 ? -3.846 -26.828 11.094 1 90.12 322 PRO A CA 1
ATOM 2544 C C . PRO A 1 322 ? -4.793 -27.438 12.117 1 90.12 322 PRO A C 1
ATOM 2546 O O . PRO A 1 322 ? -5.012 -26.859 13.188 1 90.12 322 PRO A O 1
ATOM 2549 N N . VAL A 1 323 ? -5.395 -28.562 11.82 1 88.56 323 VAL A N 1
ATOM 2550 C CA . VAL A 1 323 ? -6.309 -29.234 12.742 1 88.56 323 VAL A CA 1
ATOM 2551 C C . VAL A 1 323 ? -5.512 -29.969 13.812 1 88.56 323 VAL A C 1
ATOM 2553 O O . VAL A 1 323 ? -5.773 -29.812 15.008 1 88.56 323 VAL A O 1
ATOM 2556 N N . THR A 1 324 ? -4.484 -30.641 13.406 1 91.5 324 THR A N 1
ATOM 2557 C CA . THR A 1 324 ? -3.695 -31.438 14.336 1 91.5 324 THR A CA 1
ATOM 2558 C C . THR A 1 324 ? -2.455 -30.672 14.789 1 91.5 324 THR A C 1
ATOM 2560 O O . THR A 1 324 ? -1.794 -31.062 15.758 1 91.5 324 THR A O 1
ATOM 2563 N N . ASN A 1 325 ? -2.115 -29.625 14.062 1 89.44 325 ASN A N 1
ATOM 2564 C CA . ASN A 1 325 ? -0.92 -28.812 14.266 1 89.44 325 ASN A CA 1
ATOM 2565 C C . ASN A 1 325 ? 0.352 -29.609 13.984 1 89.44 325 ASN A C 1
ATOM 2567 O O . ASN A 1 325 ? 1.422 -29.281 14.5 1 89.44 325 ASN A O 1
ATOM 2571 N N . HIS A 1 326 ? 0.176 -30.641 13.258 1 90.88 326 HIS A N 1
ATOM 2572 C CA . HIS A 1 326 ? 1.334 -31.438 12.867 1 90.88 326 HIS A CA 1
ATOM 2573 C C . HIS A 1 326 ? 2.104 -30.766 11.734 1 90.88 326 HIS A C 1
ATOM 2575 O O . HIS A 1 326 ? 1.507 -30.328 10.75 1 90.88 326 HIS A O 1
ATOM 2581 N N . GLN A 1 327 ? 3.416 -30.625 11.922 1 92.25 327 GLN A N 1
ATOM 2582 C CA . GLN A 1 327 ? 4.297 -30.031 10.922 1 92.25 327 GLN A CA 1
ATOM 2583 C C . GLN A 1 327 ? 5.379 -31.016 10.492 1 92.25 327 GLN A C 1
ATOM 2585 O O . GLN A 1 327 ? 5.852 -31.828 11.297 1 92.25 327 GLN A O 1
ATOM 2590 N N . LYS A 1 328 ? 5.715 -31 9.305 1 92.56 328 LYS A N 1
ATOM 2591 C CA . LYS A 1 328 ? 6.711 -31.922 8.773 1 92.56 328 LYS A CA 1
ATOM 2592 C C . LYS A 1 328 ? 7.473 -31.297 7.605 1 92.56 328 LYS A C 1
ATOM 2594 O O . LYS A 1 328 ? 6.891 -30.562 6.801 1 92.56 328 LYS A O 1
ATOM 2599 N N . LEU A 1 329 ? 8.758 -31.547 7.57 1 94.06 329 LEU A N 1
ATOM 2600 C CA . LEU A 1 329 ? 9.547 -31.219 6.387 1 94.06 329 LEU A CA 1
ATOM 2601 C C . LEU A 1 329 ? 9.336 -32.25 5.285 1 94.06 329 LEU A C 1
ATOM 2603 O O . LEU A 1 329 ? 9.523 -33.438 5.508 1 94.06 329 LEU A O 1
ATOM 2607 N N . ILE A 1 330 ? 8.953 -31.844 4.176 1 94.25 330 ILE A N 1
ATOM 2608 C CA . ILE A 1 330 ? 8.617 -32.719 3.072 1 94.25 330 ILE A CA 1
ATOM 2609 C C . ILE A 1 330 ? 9.836 -32.906 2.168 1 94.25 330 ILE A C 1
ATOM 2611 O O . ILE A 1 330 ? 10.141 -34.031 1.732 1 94.25 330 ILE A O 1
ATOM 2615 N N . ALA A 1 331 ? 10.508 -31.875 1.87 1 95.94 331 ALA A N 1
ATOM 2616 C CA . ALA A 1 331 ? 11.656 -31.906 0.971 1 95.94 331 ALA A CA 1
ATOM 2617 C C . ALA A 1 331 ? 12.594 -30.734 1.243 1 95.94 331 ALA A C 1
ATOM 2619 O O . ALA A 1 331 ? 12.164 -29.688 1.728 1 95.94 331 ALA A O 1
ATOM 2620 N N . TYR A 1 332 ? 13.82 -30.938 1.018 1 95.75 332 TYR A N 1
ATOM 2621 C CA . TYR A 1 332 ? 14.867 -29.938 1.1 1 95.75 332 TYR A CA 1
ATOM 2622 C C . TYR A 1 332 ? 15.844 -30.062 -0.065 1 95.75 332 TYR A C 1
ATOM 2624 O O . TYR A 1 332 ? 16.344 -31.156 -0.339 1 95.75 332 TYR A O 1
ATOM 2632 N N . ASP A 1 333 ? 16.062 -29.031 -0.788 1 96.94 333 ASP A N 1
ATOM 2633 C CA . ASP A 1 333 ? 17.031 -28.969 -1.885 1 96.94 333 ASP A CA 1
ATOM 2634 C C . ASP A 1 333 ? 17.484 -27.531 -2.137 1 96.94 333 ASP A C 1
ATOM 2636 O O . ASP A 1 333 ? 16.797 -26.766 -2.807 1 96.94 333 ASP A O 1
ATOM 2640 N N . PRO A 1 334 ? 18.609 -27.156 -1.663 1 96.19 334 PRO A N 1
ATOM 2641 C CA . PRO A 1 334 ? 19.062 -25.766 -1.734 1 96.19 334 PRO A CA 1
ATOM 2642 C C . PRO A 1 334 ? 19.25 -25.281 -3.168 1 96.19 334 PRO A C 1
ATOM 2644 O O . PRO A 1 334 ? 19.359 -24.078 -3.406 1 96.19 334 PRO A O 1
ATOM 2647 N N . GLN A 1 335 ? 19.281 -26.156 -4.098 1 95.5 335 GLN A N 1
ATOM 2648 C CA . GLN A 1 335 ? 19.453 -25.766 -5.492 1 95.5 335 GLN A CA 1
ATOM 2649 C C . GLN A 1 335 ? 18.109 -25.781 -6.223 1 95.5 335 GLN A C 1
ATOM 2651 O O . GLN A 1 335 ? 17.703 -24.766 -6.816 1 95.5 335 GLN A O 1
ATOM 2656 N N . ALA A 1 336 ? 17.375 -26.844 -6.109 1 97.06 336 ALA A N 1
ATOM 2657 C CA . ALA A 1 336 ? 16.188 -27.047 -6.941 1 97.06 336 ALA A CA 1
ATOM 2658 C C . ALA A 1 336 ? 14.984 -26.312 -6.371 1 97.06 336 ALA A C 1
ATOM 2660 O O . ALA A 1 336 ? 14.016 -26.047 -7.086 1 97.06 336 ALA A O 1
ATOM 2661 N N . LEU A 1 337 ? 15.008 -25.953 -5.078 1 98.06 337 LEU A N 1
ATOM 2662 C CA . LEU A 1 337 ? 13.812 -25.391 -4.457 1 98.06 337 LEU A CA 1
ATOM 2663 C C . LEU A 1 337 ? 14.023 -23.938 -4.086 1 98.06 337 LEU A C 1
ATOM 2665 O O . LEU A 1 337 ? 13.477 -23.453 -3.088 1 98.06 337 LEU A O 1
ATOM 2669 N N . GLN A 1 338 ? 14.852 -23.266 -4.902 1 98.12 338 GLN A N 1
ATOM 2670 C CA . GLN A 1 338 ? 15.008 -21.828 -4.695 1 98.12 338 GLN A CA 1
ATOM 2671 C C . GLN A 1 338 ? 13.781 -21.062 -5.184 1 98.12 338 GLN A C 1
ATOM 2673 O O . GLN A 1 338 ? 13.461 -21.094 -6.371 1 98.12 338 GLN A O 1
ATOM 2678 N N . PHE A 1 339 ? 13.109 -20.406 -4.246 1 98.19 339 PHE A N 1
ATOM 2679 C CA . PHE A 1 339 ? 11.953 -19.547 -4.477 1 98.19 339 PHE A CA 1
ATOM 2680 C C . PHE A 1 339 ? 10.844 -20.312 -5.195 1 98.19 339 PHE A C 1
ATOM 2682 O O . PHE A 1 339 ? 10.57 -20.062 -6.367 1 98.19 339 PHE A O 1
ATOM 2689 N N . ALA A 1 340 ? 10.117 -21.141 -4.516 1 98 340 ALA A N 1
ATOM 2690 C CA . ALA A 1 340 ? 8.961 -21.844 -5.039 1 98 340 ALA A CA 1
ATOM 2691 C C . ALA A 1 340 ? 7.781 -20.891 -5.254 1 98 340 ALA A C 1
ATOM 2693 O O . ALA A 1 340 ? 7.102 -20.516 -4.297 1 98 340 ALA A O 1
ATOM 2694 N N . ALA A 1 341 ? 7.492 -20.562 -6.492 1 96.44 341 ALA A N 1
ATOM 2695 C CA . ALA A 1 341 ? 6.551 -19.5 -6.852 1 96.44 341 ALA A CA 1
ATOM 2696 C C . ALA A 1 341 ? 5.109 -19.984 -6.746 1 96.44 341 ALA A C 1
ATOM 2698 O O . ALA A 1 341 ? 4.184 -19.188 -6.602 1 96.44 341 ALA A O 1
ATOM 2699 N N . GLU A 1 342 ? 4.895 -21.234 -6.891 1 98 342 GLU A N 1
ATOM 2700 C CA . GLU A 1 342 ? 3.557 -21.812 -6.906 1 98 342 GLU A CA 1
ATOM 2701 C C . GLU A 1 342 ? 3.578 -23.281 -6.449 1 98 342 GLU A C 1
ATOM 2703 O O . GLU A 1 342 ? 4.531 -24 -6.734 1 98 342 GLU A O 1
ATOM 2708 N N . LEU A 1 343 ? 2.561 -23.656 -5.762 1 98.12 343 LEU A N 1
ATOM 2709 C CA . LEU A 1 343 ? 2.295 -25.047 -5.41 1 98.12 343 LEU A CA 1
ATOM 2710 C C . LEU A 1 343 ? 0.891 -25.453 -5.844 1 98.12 343 LEU A C 1
ATOM 2712 O O . LEU A 1 343 ? -0.061 -24.688 -5.68 1 98.12 343 LEU A O 1
ATOM 2716 N N . ARG A 1 344 ? 0.857 -26.641 -6.348 1 97.56 344 ARG A N 1
ATOM 2717 C CA . ARG A 1 344 ? -0.424 -27.234 -6.703 1 97.56 344 ARG A CA 1
ATOM 2718 C C . ARG A 1 344 ? -0.532 -28.656 -6.168 1 97.56 344 ARG A C 1
ATOM 2720 O O . ARG A 1 344 ? 0.428 -29.438 -6.238 1 97.56 344 ARG A O 1
ATOM 2727 N N . TRP A 1 345 ? -1.66 -28.938 -5.578 1 96.31 345 TRP A N 1
ATOM 2728 C CA . TRP A 1 345 ? -1.971 -30.312 -5.184 1 96.31 345 TRP A CA 1
ATOM 2729 C C . TRP A 1 345 ? -2.703 -31.047 -6.297 1 96.31 345 TRP A C 1
ATOM 2731 O O . TRP A 1 345 ? -3.625 -30.5 -6.91 1 96.31 345 TRP A O 1
ATOM 2741 N N . LYS A 1 346 ? -2.266 -32.188 -6.555 1 94.25 346 LYS A N 1
ATOM 2742 C CA . LYS A 1 346 ? -2.959 -33.062 -7.5 1 94.25 346 LYS A CA 1
ATOM 2743 C C . LYS A 1 346 ? -3.41 -34.344 -6.828 1 94.25 346 LYS A C 1
ATOM 2745 O O . LYS A 1 346 ? -2.582 -35.156 -6.414 1 94.25 346 LYS A O 1
ATOM 2750 N N . ASP A 1 347 ? -4.691 -34.562 -6.836 1 89.44 347 ASP A N 1
ATOM 2751 C CA . ASP A 1 347 ? -5.289 -35.719 -6.148 1 89.44 347 ASP A CA 1
ATOM 2752 C C . ASP A 1 347 ? -4.953 -37 -6.863 1 89.44 347 ASP A C 1
ATOM 2754 O O . ASP A 1 347 ? -4.699 -38.031 -6.215 1 89.44 347 ASP A O 1
ATOM 2758 N N . GLU A 1 348 ? -4.992 -37.031 -8.164 1 84.94 348 GLU A N 1
ATOM 2759 C CA . GLU A 1 348 ? -4.855 -38.219 -8.969 1 84.94 348 GLU A CA 1
ATOM 2760 C C . GLU A 1 348 ? -3.596 -39 -8.586 1 84.94 348 GLU A C 1
ATOM 2762 O O . GLU A 1 348 ? -3.621 -40.219 -8.492 1 84.94 348 GLU A O 1
ATOM 2767 N N . ASP A 1 349 ? -2.547 -38.312 -8.328 1 83.31 349 ASP A N 1
ATOM 2768 C CA . ASP A 1 349 ? -1.313 -39.031 -8.008 1 83.31 349 ASP A CA 1
ATOM 2769 C C . ASP A 1 349 ? -0.801 -38.625 -6.621 1 83.31 349 ASP A C 1
ATOM 2771 O O . ASP A 1 349 ? 0.325 -38.969 -6.254 1 83.31 349 ASP A O 1
ATOM 2775 N N . GLN A 1 350 ? -1.64 -37.938 -5.879 1 89.5 350 GLN A N 1
ATOM 2776 C CA . GLN A 1 350 ? -1.306 -37.5 -4.523 1 89.5 350 GLN A CA 1
ATOM 2777 C C . GLN A 1 350 ? 0.081 -36.875 -4.469 1 89.5 350 GLN A C 1
ATOM 2779 O O . GLN A 1 350 ? 0.948 -37.344 -3.721 1 89.5 350 GLN A O 1
ATOM 2784 N N . SER A 1 351 ? 0.186 -35.875 -5.238 1 94.5 351 SER A N 1
ATOM 2785 C CA . SER A 1 351 ? 1.491 -35.219 -5.359 1 94.5 351 SER A CA 1
ATOM 2786 C C . SER A 1 351 ? 1.37 -33.719 -5.27 1 94.5 351 SER A C 1
ATOM 2788 O O . SER A 1 351 ? 0.293 -33.156 -5.492 1 94.5 351 SER A O 1
ATOM 2790 N N . ILE A 1 352 ? 2.461 -33.156 -4.914 1 96.25 352 ILE A N 1
ATOM 2791 C CA . ILE A 1 352 ? 2.633 -31.703 -4.965 1 96.25 352 ILE A CA 1
ATOM 2792 C C . ILE A 1 352 ? 3.445 -31.328 -6.203 1 96.25 352 ILE A C 1
ATOM 2794 O O . ILE A 1 352 ? 4.531 -31.875 -6.43 1 96.25 352 ILE A O 1
ATOM 2798 N N . TRP A 1 353 ? 2.861 -30.531 -7.008 1 97.88 353 TRP A N 1
ATOM 2799 C CA . TRP A 1 353 ? 3.588 -29.906 -8.109 1 97.88 353 TRP A CA 1
ATOM 2800 C C . TRP A 1 353 ? 3.992 -28.484 -7.758 1 97.88 353 TRP A C 1
ATOM 2802 O O . TRP A 1 353 ? 3.271 -27.781 -7.039 1 97.88 353 TRP A O 1
ATOM 2812 N N . LEU A 1 354 ? 5.168 -28.078 -8.188 1 98.19 354 LEU A N 1
ATOM 2813 C CA . LEU A 1 354 ? 5.551 -26.703 -7.855 1 98.19 354 LEU A CA 1
ATOM 2814 C C . LEU A 1 354 ? 6.41 -26.109 -8.961 1 98.19 354 LEU A C 1
ATOM 2816 O O . LEU A 1 354 ? 6.984 -26.828 -9.773 1 98.19 354 LEU A O 1
ATOM 2820 N N . LEU A 1 355 ? 6.414 -24.797 -9.047 1 98.69 355 LEU A N 1
ATOM 2821 C CA . LEU A 1 355 ? 7.352 -24 -9.828 1 98.69 355 LEU A CA 1
ATOM 2822 C C . LEU A 1 355 ? 8.5 -23.5 -8.961 1 98.69 355 LEU A C 1
ATOM 2824 O O . LEU A 1 355 ? 8.273 -22.828 -7.953 1 98.69 355 LEU A O 1
ATOM 2828 N N . SER A 1 356 ? 9.656 -23.859 -9.312 1 98.19 356 SER A N 1
ATOM 2829 C CA . SER A 1 356 ? 10.844 -23.266 -8.719 1 98.19 356 SER A CA 1
ATOM 2830 C C . SER A 1 356 ? 11.523 -22.297 -9.672 1 98.19 356 SER A C 1
ATOM 2832 O O . SER A 1 356 ? 11.828 -22.641 -10.812 1 98.19 356 SER A O 1
ATOM 2834 N N . THR A 1 357 ? 11.859 -20.984 -9.305 1 97.81 357 THR A N 1
ATOM 2835 C CA . THR A 1 357 ? 12.156 -19.969 -10.312 1 97.81 357 THR A CA 1
ATOM 2836 C C . THR A 1 357 ? 13.438 -19.234 -9.969 1 97.81 357 THR A C 1
ATOM 2838 O O . THR A 1 357 ? 13.93 -18.422 -10.766 1 97.81 357 THR A O 1
ATOM 2841 N N . ARG A 1 358 ? 14.062 -19.391 -8.875 1 97.75 358 ARG A N 1
ATOM 2842 C CA . ARG A 1 358 ? 15.18 -18.562 -8.438 1 97.75 358 ARG A CA 1
ATOM 2843 C C . ARG A 1 358 ? 14.867 -17.078 -8.648 1 97.75 358 ARG A C 1
ATOM 2845 O O . ARG A 1 358 ? 15.711 -16.328 -9.148 1 97.75 358 ARG A O 1
ATOM 2852 N N . PHE A 1 359 ? 13.773 -16.656 -8.375 1 98.19 359 PHE A N 1
ATOM 2853 C CA . PHE A 1 359 ? 13.258 -15.328 -8.641 1 98.19 359 PHE A CA 1
ATOM 2854 C C . PHE A 1 359 ? 14.219 -14.266 -8.133 1 98.19 359 PHE A C 1
ATOM 2856 O O . PHE A 1 359 ? 14.359 -13.203 -8.742 1 98.19 359 PHE A O 1
ATOM 2863 N N . GLN A 1 360 ? 15.008 -14.508 -7.043 1 97.19 360 GLN A N 1
ATOM 2864 C CA . GLN A 1 360 ? 15.969 -13.547 -6.504 1 97.19 360 GLN A CA 1
ATOM 2865 C C . GLN A 1 360 ? 16.984 -13.133 -7.562 1 97.19 360 GLN A C 1
ATOM 2867 O O . GLN A 1 360 ? 17.406 -11.977 -7.609 1 97.19 360 GLN A O 1
ATOM 2872 N N . LYS A 1 361 ? 17.297 -14.086 -8.414 1 97.31 361 LYS A N 1
ATOM 2873 C CA . LYS A 1 361 ? 18.281 -13.789 -9.453 1 97.31 361 LYS A CA 1
ATOM 2874 C C . LYS A 1 361 ? 17.656 -12.969 -10.578 1 97.31 361 LYS A C 1
ATOM 2876 O O . LYS A 1 361 ? 18.312 -12.086 -11.148 1 97.31 361 LYS A O 1
ATOM 2881 N N . PHE A 1 362 ? 16.406 -13.281 -10.938 1 96.81 362 PHE A N 1
ATOM 2882 C CA . PHE A 1 362 ? 15.703 -12.453 -11.906 1 96.81 362 PHE A CA 1
ATOM 2883 C C . PHE A 1 362 ? 15.547 -11.023 -11.391 1 96.81 362 PHE A C 1
ATOM 2885 O O . PHE A 1 362 ? 15.797 -10.062 -12.117 1 96.81 362 PHE A O 1
ATOM 2892 N N . PHE A 1 363 ? 15.156 -10.914 -10.117 1 95.94 363 PHE A N 1
ATOM 2893 C CA . PHE A 1 363 ? 14.898 -9.617 -9.5 1 95.94 363 PHE A CA 1
ATOM 2894 C C . PHE A 1 363 ? 16.172 -8.773 -9.453 1 95.94 363 PHE A C 1
ATOM 2896 O O . PHE A 1 363 ? 16.141 -7.582 -9.773 1 95.94 363 PHE A O 1
ATOM 2903 N N . ARG A 1 364 ? 17.25 -9.375 -9.141 1 94.75 364 ARG A N 1
ATOM 2904 C CA . ARG A 1 364 ? 18.516 -8.664 -8.977 1 94.75 364 ARG A CA 1
ATOM 2905 C C . ARG A 1 364 ? 19.234 -8.523 -10.312 1 94.75 364 ARG A C 1
ATOM 2907 O O . ARG A 1 364 ? 20.312 -7.914 -10.383 1 94.75 364 ARG A O 1
ATOM 2914 N N . ARG A 1 365 ? 18.75 -9.203 -11.375 1 93.25 365 ARG A N 1
ATOM 2915 C CA . ARG A 1 365 ? 19.359 -9.203 -12.703 1 93.25 365 ARG A CA 1
ATOM 2916 C C . ARG A 1 365 ? 20.719 -9.867 -12.688 1 93.25 365 ARG A C 1
ATOM 2918 O O . ARG A 1 365 ? 21.672 -9.367 -13.305 1 93.25 365 ARG A O 1
ATOM 2925 N N . THR A 1 366 ? 20.797 -10.93 -11.953 1 95 366 THR A N 1
ATOM 2926 C CA . THR A 1 366 ? 22.031 -11.695 -11.859 1 95 366 THR A CA 1
ATOM 2927 C C . THR A 1 366 ? 21.859 -13.086 -12.453 1 95 366 THR A C 1
ATOM 2929 O O . THR A 1 366 ? 22.672 -13.977 -12.211 1 95 366 THR A O 1
ATOM 2932 N N . ILE A 1 367 ? 20.797 -13.297 -13.18 1 96.12 367 ILE A N 1
ATOM 2933 C CA . ILE A 1 367 ? 20.516 -14.609 -13.742 1 96.12 367 ILE A CA 1
ATOM 2934 C C . ILE A 1 367 ? 21.578 -14.984 -14.766 1 96.12 367 ILE A C 1
ATOM 2936 O O . ILE A 1 367 ? 22.062 -14.125 -15.5 1 96.12 367 ILE A O 1
ATOM 2940 N N . SER A 1 368 ? 21.984 -16.25 -14.789 1 96.81 368 SER A N 1
ATOM 2941 C CA . SER A 1 368 ? 22.922 -16.781 -15.773 1 96.81 368 SER A CA 1
ATOM 2942 C C . SER A 1 368 ? 22.234 -17.734 -16.734 1 96.81 368 SER A C 1
ATOM 2944 O O . SER A 1 368 ? 21.562 -18.688 -16.312 1 96.81 368 SER A O 1
ATOM 2946 N N . PRO A 1 369 ? 22.422 -17.547 -18.031 1 96.81 369 PRO A N 1
ATOM 2947 C CA . PRO A 1 369 ? 21.844 -18.469 -19 1 96.81 369 PRO A CA 1
ATOM 2948 C C . PRO A 1 369 ? 22.531 -19.812 -19.047 1 96.81 369 PRO A C 1
ATOM 2950 O O . PRO A 1 369 ? 22.078 -20.734 -19.734 1 96.81 369 PRO A O 1
ATOM 2953 N N . HIS A 1 370 ? 23.578 -20 -18.266 1 97.38 370 HIS A N 1
ATOM 2954 C CA . HIS A 1 370 ? 24.344 -21.234 -18.266 1 97.38 370 HIS A CA 1
ATOM 2955 C C . HIS A 1 370 ? 23.969 -22.125 -17.094 1 97.38 370 HIS A C 1
ATOM 2957 O O . HIS A 1 370 ? 24.531 -23.203 -16.906 1 97.38 370 HIS A O 1
ATOM 2963 N N . GLU A 1 371 ? 22.984 -21.672 -16.359 1 97.31 371 GLU A N 1
ATOM 2964 C CA . GLU A 1 371 ? 22.484 -22.438 -15.227 1 97.31 371 GLU A CA 1
ATOM 2965 C C . GLU A 1 371 ? 21 -22.766 -15.398 1 97.31 371 GLU A C 1
ATOM 2967 O O . GLU A 1 371 ? 20.266 -22.016 -16.062 1 97.31 371 GLU A O 1
ATOM 2972 N N . VAL A 1 372 ? 20.547 -23.906 -14.805 1 98.12 372 VAL A N 1
ATOM 2973 C CA . VAL A 1 372 ? 19.109 -24.172 -14.742 1 98.12 372 VAL A CA 1
ATOM 2974 C C . VAL A 1 372 ? 18.453 -23.219 -13.734 1 98.12 372 VAL A C 1
ATOM 2976 O O . VAL A 1 372 ? 18.844 -23.188 -12.562 1 98.12 372 VAL A O 1
ATOM 2979 N N . ASN A 1 373 ? 17.484 -22.438 -14.195 1 98.5 373 ASN A N 1
ATOM 2980 C CA . ASN A 1 373 ? 16.906 -21.422 -13.328 1 98.5 373 ASN A CA 1
ATOM 2981 C C . ASN A 1 373 ? 15.445 -21.703 -13.008 1 98.5 373 ASN A C 1
ATOM 2983 O O . ASN A 1 373 ? 14.93 -21.266 -11.984 1 98.5 373 ASN A O 1
ATOM 2987 N N . LEU A 1 374 ? 14.812 -22.406 -13.883 1 98.75 374 LEU A N 1
ATOM 2988 C CA . LEU A 1 374 ? 13.367 -22.609 -13.766 1 98.75 374 LEU A CA 1
ATOM 2989 C C . LEU A 1 374 ? 13.031 -24.094 -13.828 1 98.75 374 LEU A C 1
ATOM 2991 O O . LEU A 1 374 ? 13.562 -24.828 -14.664 1 98.75 374 LEU A O 1
ATOM 2995 N N . ARG A 1 375 ? 12.195 -24.547 -12.922 1 98.75 375 ARG A N 1
ATOM 2996 C CA . ARG A 1 375 ? 11.852 -25.969 -12.867 1 98.75 375 ARG A CA 1
ATOM 2997 C C . ARG A 1 375 ? 10.367 -26.156 -12.578 1 98.75 375 ARG A C 1
ATOM 2999 O O . ARG A 1 375 ? 9.766 -25.359 -11.859 1 98.75 375 ARG A O 1
ATOM 3006 N N . ILE A 1 376 ? 9.836 -27.125 -13.18 1 98.81 376 ILE A N 1
ATOM 3007 C CA . ILE A 1 376 ? 8.641 -27.797 -12.688 1 98.81 376 ILE A CA 1
ATOM 3008 C C . ILE A 1 376 ? 9.031 -29.047 -11.914 1 98.81 376 ILE A C 1
ATOM 3010 O O . ILE A 1 376 ? 9.719 -29.922 -12.445 1 98.81 376 ILE A O 1
ATOM 3014 N N . ILE A 1 377 ? 8.602 -29.109 -10.68 1 98.38 377 ILE A N 1
ATOM 3015 C CA . ILE A 1 377 ? 8.992 -30.219 -9.805 1 98.38 377 ILE A CA 1
ATOM 3016 C C . ILE A 1 377 ? 7.742 -30.922 -9.273 1 98.38 377 ILE A C 1
ATOM 3018 O O . ILE A 1 377 ? 6.723 -30.266 -9.016 1 98.38 377 ILE A O 1
ATOM 3022 N N . ARG A 1 378 ? 7.852 -32.188 -9.141 1 97.31 378 ARG A N 1
ATOM 3023 C CA . ARG A 1 378 ? 6.797 -33 -8.547 1 97.31 378 ARG A CA 1
ATOM 3024 C C . ARG A 1 378 ? 7.32 -33.781 -7.352 1 97.31 378 ARG A C 1
ATOM 3026 O O . ARG A 1 378 ? 8.438 -34.312 -7.391 1 97.31 378 ARG A O 1
ATOM 3033 N N . ILE A 1 379 ? 6.574 -33.75 -6.266 1 96.12 379 ILE A N 1
ATOM 3034 C CA . ILE A 1 379 ? 6.883 -34.531 -5.07 1 96.12 379 ILE A CA 1
ATOM 3035 C C . ILE A 1 379 ? 5.703 -35.438 -4.73 1 96.12 379 ILE A C 1
ATOM 3037 O O . ILE A 1 379 ? 4.613 -34.969 -4.406 1 96.12 379 ILE A O 1
ATOM 3041 N N . SER A 1 380 ? 5.961 -36.719 -4.797 1 92.31 380 SER A N 1
ATOM 3042 C CA . SER A 1 380 ? 4.926 -37.656 -4.422 1 92.31 380 SER A CA 1
ATOM 3043 C C . SER A 1 380 ? 4.809 -37.781 -2.904 1 92.31 380 SER A C 1
ATOM 3045 O O . SER A 1 380 ? 5.816 -37.906 -2.207 1 92.31 380 SER A O 1
ATOM 3047 N N . THR A 1 381 ? 3.623 -37.688 -2.441 1 86.06 381 THR A N 1
ATOM 3048 C CA . THR A 1 381 ? 3.402 -37.844 -1.007 1 86.06 381 THR A CA 1
ATOM 3049 C C . THR A 1 381 ? 2.869 -39.219 -0.673 1 86.06 381 THR A C 1
ATOM 3051 O O . THR A 1 381 ? 2.625 -39.531 0.494 1 86.06 381 THR A O 1
ATOM 3054 N N . ALA A 1 382 ? 2.723 -40.031 -1.665 1 77 382 ALA A N 1
ATOM 3055 C CA . ALA A 1 382 ? 2.248 -41.406 -1.462 1 77 382 ALA A CA 1
ATOM 3056 C C . ALA A 1 382 ? 3.293 -42.25 -0.739 1 77 382 ALA A C 1
ATOM 3058 O O . ALA A 1 382 ? 4.496 -42.062 -0.927 1 77 382 ALA A O 1
ATOM 3059 N N . PRO A 1 383 ? 2.779 -43.031 0.403 1 64.44 383 PRO A N 1
ATOM 3060 C CA . PRO A 1 383 ? 3.709 -43.938 1.086 1 64.44 383 PRO A CA 1
ATOM 3061 C C . PRO A 1 383 ? 4.492 -44.812 0.117 1 64.44 383 PRO A C 1
ATOM 3063 O O . PRO A 1 383 ? 3.957 -45.219 -0.914 1 64.44 383 PRO A O 1
ATOM 3066 N N . ARG A 1 384 ? 5.832 -44.594 0.004 1 55.31 384 ARG A N 1
ATOM 3067 C CA . ARG A 1 384 ? 6.629 -45.5 -0.818 1 55.31 384 ARG A CA 1
ATOM 3068 C C . ARG A 1 384 ? 6.465 -46.938 -0.361 1 55.31 384 ARG A C 1
ATOM 3070 O O . ARG A 1 384 ? 6.5 -47.219 0.837 1 55.31 384 ARG A O 1
ATOM 3077 N N . VAL A 1 385 ? 5.852 -47.781 -0.907 1 39.25 385 VAL A N 1
ATOM 3078 C CA . VAL A 1 385 ? 5.898 -49.188 -0.586 1 39.25 385 VAL A CA 1
ATOM 3079 C C . VAL A 1 385 ? 7.355 -49.656 -0.492 1 39.25 385 VAL A C 1
ATOM 3081 O O . VAL A 1 385 ? 8.133 -49.469 -1.431 1 39.25 385 VAL A O 1
ATOM 3084 N N . ALA A 1 386 ? 7.887 -49.656 0.707 1 48.53 386 ALA A N 1
ATOM 3085 C CA . ALA A 1 386 ? 9.164 -50.312 0.928 1 48.53 386 ALA A CA 1
ATOM 3086 C C . ALA A 1 386 ? 9.297 -51.562 0.031 1 48.53 386 ALA A C 1
ATOM 3088 O O . ALA A 1 386 ? 8.461 -52.469 0.083 1 48.53 386 ALA A O 1
ATOM 3089 N N . SER A 1 387 ? 9.695 -51.375 -1.175 1 32.91 387 SER A N 1
ATOM 3090 C CA . SER A 1 387 ? 10.117 -52.688 -1.718 1 32.91 387 SER A CA 1
ATOM 3091 C C . SER A 1 387 ? 10.938 -53.469 -0.704 1 32.91 387 SER A C 1
ATOM 3093 O O . SER A 1 387 ? 11.953 -52.969 -0.2 1 32.91 387 SER A O 1
ATOM 3095 N N . GLY A 1 388 ? 10.273 -54.094 0.168 1 33.97 388 GLY A N 1
ATOM 3096 C CA . GLY A 1 388 ? 10.875 -55.094 1.035 1 33.97 388 GLY A CA 1
ATOM 3097 C C . GLY A 1 388 ? 11.953 -55.906 0.351 1 33.97 388 GLY A C 1
ATOM 3098 O O . GLY A 1 388 ? 11.664 -56.75 -0.494 1 33.97 388 GLY A O 1
ATOM 3099 N N . VAL A 1 389 ? 13.031 -55.344 -0.094 1 35.84 389 VAL A N 1
ATOM 3100 C CA . VAL A 1 389 ? 14.148 -56.25 -0.26 1 35.84 389 VAL A CA 1
ATOM 3101 C C . VAL A 1 389 ? 14.492 -56.906 1.082 1 35.84 389 VAL A C 1
ATOM 3103 O O . VAL A 1 389 ? 14.742 -56.188 2.066 1 35.84 389 VAL A O 1
ATOM 3106 N N . THR A 1 390 ? 13.891 -58.062 1.386 1 31.94 390 THR A N 1
ATOM 3107 C CA . THR A 1 390 ? 14.203 -59.062 2.406 1 31.94 390 THR A CA 1
ATOM 3108 C C . THR A 1 390 ? 15.703 -59.312 2.48 1 31.94 390 THR A C 1
ATOM 3110 O O . THR A 1 390 ? 16.312 -59.781 1.52 1 31.94 390 THR A O 1
ATOM 3113 N N . ASN A 1 391 ? 16.469 -58.406 2.986 1 29.91 391 ASN A N 1
ATOM 3114 C CA . ASN A 1 391 ? 17.828 -58.812 3.346 1 29.91 391 ASN A CA 1
ATOM 3115 C C . ASN A 1 391 ? 17.797 -60.031 4.266 1 29.91 391 ASN A C 1
ATOM 3117 O O . ASN A 1 391 ? 17.188 -60 5.336 1 29.91 391 ASN A O 1
ATOM 3121 N N . HIS A 1 392 ? 17.734 -61.25 3.697 1 31.2 392 HIS A N 1
ATOM 3122 C CA . HIS A 1 392 ? 18 -62.562 4.293 1 31.2 392 HIS A CA 1
ATOM 3123 C C . HIS A 1 392 ? 19.266 -62.531 5.133 1 31.2 392 HIS A C 1
ATOM 3125 O O . HIS A 1 392 ? 20.375 -62.688 4.598 1 31.2 392 HIS A O 1
ATOM 3131 N N . LEU A 1 393 ? 19.438 -61.5 5.98 1 25.34 393 LEU A N 1
ATOM 3132 C CA . LEU A 1 393 ? 20.625 -61.531 6.824 1 25.34 393 LEU A CA 1
ATOM 3133 C C . LEU A 1 393 ? 20.625 -62.75 7.723 1 25.34 393 LEU A C 1
ATOM 3135 O O . LEU A 1 393 ? 21.516 -62.906 8.57 1 25.34 393 LEU A O 1
ATOM 3139 N N . PHE A 1 394 ? 19.422 -63.438 8.055 1 25.77 394 PHE A N 1
ATOM 3140 C CA . PHE A 1 394 ? 19.672 -64.438 9.062 1 25.77 394 PHE A CA 1
ATOM 3141 C C . PHE A 1 394 ? 20.406 -65.688 8.461 1 25.77 394 PHE A C 1
ATOM 3143 O O . PHE A 1 394 ? 20 -66.188 7.418 1 25.77 394 PHE A O 1
ATOM 3150 N N . TYR A 1 395 ? 21.781 -65.688 8.594 1 22.16 395 TYR A N 1
ATOM 3151 C CA . TYR A 1 395 ? 22.5 -66.938 8.672 1 22.16 395 TYR A CA 1
ATOM 3152 C C . TYR A 1 395 ? 22.125 -67.688 9.93 1 22.16 395 TYR A C 1
ATOM 3154 O O . TYR A 1 395 ? 21.844 -67.125 10.969 1 22.16 395 TYR A O 1
ATOM 3162 N N . MET B 1 1 ? 13.438 -9.852 62.156 1 27.58 1 MET B N 1
ATOM 3163 C CA . MET B 1 1 ? 12.938 -8.492 61.969 1 27.58 1 MET B CA 1
ATOM 3164 C C . MET B 1 1 ? 13.258 -7.98 60.562 1 27.58 1 MET B C 1
ATOM 3166 O O . MET B 1 1 ? 14.406 -7.684 60.25 1 27.58 1 MET B O 1
ATOM 3170 N N . LEU B 1 2 ? 12.57 -8.539 59.562 1 28.17 2 LEU B N 1
ATOM 3171 C CA . LEU B 1 2 ? 12.688 -8.312 58.125 1 28.17 2 LEU B CA 1
ATOM 3172 C C . LEU B 1 2 ? 12.32 -6.879 57.781 1 28.17 2 LEU B C 1
ATOM 3174 O O . LEU B 1 2 ? 11.18 -6.457 57.969 1 28.17 2 LEU B O 1
ATOM 3178 N N . ARG B 1 3 ? 13.328 -5.988 57.875 1 30.11 3 ARG B N 1
ATOM 3179 C CA . ARG B 1 3 ? 13.203 -4.586 57.469 1 30.11 3 ARG B CA 1
ATOM 3180 C C . ARG B 1 3 ? 12.672 -4.457 56.062 1 30.11 3 ARG B C 1
ATOM 3182 O O . ARG B 1 3 ? 13.289 -4.953 55.094 1 30.11 3 ARG B O 1
ATOM 3189 N N . HIS B 1 4 ? 11.391 -4.336 55.906 1 33.59 4 HIS B N 1
ATOM 3190 C CA . HIS B 1 4 ? 10.688 -3.992 54.688 1 33.59 4 HIS B CA 1
ATOM 3191 C C . HIS B 1 4 ? 11.156 -2.648 54.156 1 33.59 4 HIS B C 1
ATOM 3193 O O . HIS B 1 4 ? 11.008 -1.617 54.812 1 33.59 4 HIS B O 1
ATOM 3199 N N . ALA B 1 5 ? 12.297 -2.574 53.469 1 35.75 5 ALA B N 1
ATOM 3200 C CA . ALA B 1 5 ? 12.719 -1.371 52.75 1 35.75 5 ALA B CA 1
ATOM 3201 C C . ALA B 1 5 ? 11.617 -0.881 51.812 1 35.75 5 ALA B C 1
ATOM 3203 O O . ALA B 1 5 ? 11.258 -1.572 50.844 1 35.75 5 ALA B O 1
ATOM 3204 N N . LEU B 1 6 ? 10.742 -0.028 52.312 1 32.28 6 LEU B N 1
ATOM 3205 C CA . LEU B 1 6 ? 9.766 0.695 51.5 1 32.28 6 LEU B CA 1
ATOM 3206 C C . LEU B 1 6 ? 10.461 1.626 50.5 1 32.28 6 LEU B C 1
ATOM 3208 O O . LEU B 1 6 ? 11.172 2.553 50.906 1 32.28 6 LEU B O 1
ATOM 3212 N N . PHE B 1 7 ? 10.852 1.137 49.375 1 34.78 7 PHE B N 1
ATOM 3213 C CA . PHE B 1 7 ? 11.281 2.037 48.312 1 34.78 7 PHE B CA 1
ATOM 3214 C C . PHE B 1 7 ? 10.156 2.992 47.906 1 34.78 7 PHE B C 1
ATOM 3216 O O . PHE B 1 7 ? 9.125 2.566 47.375 1 34.78 7 PHE B O 1
ATOM 3223 N N . LEU B 1 8 ? 10.047 4.152 48.562 1 31.81 8 LEU B N 1
ATOM 3224 C CA . LEU B 1 8 ? 9.203 5.234 48.062 1 31.81 8 LEU B CA 1
ATOM 3225 C C . LEU B 1 8 ? 9.664 5.68 46.656 1 31.81 8 LEU B C 1
ATOM 3227 O O . LEU B 1 8 ? 10.766 6.219 46.531 1 31.81 8 LEU B O 1
ATOM 3231 N N . LEU B 1 9 ? 9.188 5.074 45.625 1 34.41 9 LEU B N 1
ATOM 3232 C CA . LEU B 1 9 ? 9.289 5.676 44.281 1 34.41 9 LEU B CA 1
ATOM 3233 C C . LEU B 1 9 ? 8.703 7.086 44.281 1 34.41 9 LEU B C 1
ATOM 3235 O O . LEU B 1 9 ? 7.5 7.266 44.5 1 34.41 9 LEU B O 1
ATOM 3239 N N . PHE B 1 10 ? 9.453 8.094 44.688 1 33.97 10 PHE B N 1
ATOM 3240 C CA . PHE B 1 10 ? 9.109 9.484 44.469 1 33.97 10 PHE B CA 1
ATOM 3241 C C . PHE B 1 10 ? 8.664 9.695 43 1 33.97 10 PHE B C 1
ATOM 3243 O O . PHE B 1 10 ? 9.484 9.633 42.094 1 33.97 10 PHE B O 1
ATOM 3250 N N . LEU B 1 11 ? 7.43 9.484 42.688 1 37.44 11 LEU B N 1
ATOM 3251 C CA . LEU B 1 11 ? 6.855 10.016 41.438 1 37.44 11 LEU B CA 1
ATOM 3252 C C . LEU B 1 11 ? 6.973 11.539 41.406 1 37.44 11 LEU B C 1
ATOM 3254 O O . LEU B 1 11 ? 6.297 12.234 42.188 1 37.44 11 LEU B O 1
ATOM 3258 N N . SER B 1 12 ? 8.109 12.141 41.25 1 39.78 12 SER B N 1
ATOM 3259 C CA . SER B 1 12 ? 8.109 13.57 40.969 1 39.78 12 SER B CA 1
ATOM 3260 C C . SER B 1 12 ? 6.891 13.977 40.156 1 39.78 12 SER B C 1
ATOM 3262 O O . SER B 1 12 ? 6.535 13.305 39.188 1 39.78 12 SER B O 1
ATOM 3264 N N . PRO B 1 13 ? 6.016 14.805 40.594 1 43.03 13 PRO B N 1
ATOM 3265 C CA . PRO B 1 13 ? 4.875 15.273 39.812 1 43.03 13 PRO B CA 1
ATOM 3266 C C . PRO B 1 13 ? 5.273 15.703 38.406 1 43.03 13 PRO B C 1
ATOM 3268 O O . PRO B 1 13 ? 6.16 16.547 38.25 1 43.03 13 PRO B O 1
ATOM 3271 N N . VAL B 1 14 ? 5.324 14.898 37.469 1 50.28 14 VAL B N 1
ATOM 3272 C CA . VAL B 1 14 ? 5.473 15.289 36.062 1 50.28 14 VAL B CA 1
ATOM 3273 C C . VAL B 1 14 ? 4.629 16.531 35.781 1 50.28 14 VAL B C 1
ATOM 3275 O O . VAL B 1 14 ? 3.398 16.484 35.875 1 50.28 14 VAL B O 1
ATOM 3278 N N . LEU B 1 15 ? 5.07 17.766 36.125 1 51.62 15 LEU B N 1
ATOM 3279 C CA . LEU B 1 15 ? 4.445 19.047 35.844 1 51.62 15 LEU B CA 1
ATOM 3280 C C . LEU B 1 15 ? 4.07 19.156 34.375 1 51.62 15 LEU B C 1
ATOM 3282 O O . LEU B 1 15 ? 4.949 19.219 33.5 1 51.62 15 LEU B O 1
ATOM 3286 N N . SER B 1 16 ? 2.9 18.656 34.031 1 63.97 16 SER B N 1
ATOM 3287 C CA . SER B 1 16 ? 2.297 18.891 32.719 1 63.97 16 SER B CA 1
ATOM 3288 C C . SER B 1 16 ? 2.139 20.391 32.438 1 63.97 16 SER B C 1
ATOM 3290 O O . SER B 1 16 ? 1.791 21.156 33.344 1 63.97 16 SER B O 1
ATOM 3292 N N . LEU B 1 17 ? 2.744 20.859 31.344 1 75.31 17 LEU B N 1
ATOM 3293 C CA . LEU B 1 17 ? 2.609 22.25 30.922 1 75.31 17 LEU B CA 1
ATOM 3294 C C . LEU B 1 17 ? 1.149 22.594 30.656 1 75.31 17 LEU B C 1
ATOM 3296 O O . LEU B 1 17 ? 0.341 21.703 30.359 1 75.31 17 LEU B O 1
ATOM 3300 N N . GLU B 1 18 ? 0.884 23.797 30.891 1 83.25 18 GLU B N 1
ATOM 3301 C CA . GLU B 1 18 ? -0.482 24.266 30.688 1 83.25 18 GLU B CA 1
ATOM 3302 C C . GLU B 1 18 ? -0.811 24.359 29.188 1 83.25 18 GLU B C 1
ATOM 3304 O O . GLU B 1 18 ? -0.02 24.891 28.406 1 83.25 18 GLU B O 1
ATOM 3309 N N . LEU B 1 19 ? -1.931 23.797 28.797 1 92.81 19 LEU B N 1
ATOM 3310 C CA . LEU B 1 19 ? -2.473 23.875 27.438 1 92.81 19 LEU B CA 1
ATOM 3311 C C . LEU B 1 19 ? -3.328 25.125 27.266 1 92.81 19 LEU B C 1
ATOM 3313 O O . LEU B 1 19 ? -4.133 25.453 28.141 1 92.81 19 LEU B O 1
ATOM 3317 N N . GLU B 1 20 ? -3.062 25.828 26.281 1 95.62 20 GLU B N 1
ATOM 3318 C CA . GLU B 1 20 ? -3.92 26.938 25.891 1 95.62 20 GLU B CA 1
ATOM 3319 C C . GLU B 1 20 ? -4.727 26.609 24.641 1 95.62 20 GLU B C 1
ATOM 3321 O O . GLU B 1 20 ? -4.16 26.328 23.594 1 95.62 20 GLU B O 1
ATOM 3326 N N . VAL B 1 21 ? -6.055 26.609 24.766 1 97.94 21 VAL B N 1
ATOM 3327 C CA . VAL B 1 21 ? -6.906 26.484 23.594 1 97.94 21 VAL B CA 1
ATOM 3328 C C . VAL B 1 21 ? -6.992 27.828 22.875 1 97.94 21 VAL B C 1
ATOM 3330 O O . VAL B 1 21 ? -7.656 28.75 23.344 1 97.94 21 VAL B O 1
ATOM 3333 N N . VAL B 1 22 ? -6.402 27.953 21.766 1 98.12 22 VAL B N 1
ATOM 3334 C CA . VAL B 1 22 ? -6.395 29.172 20.984 1 98.12 22 VAL B CA 1
ATOM 3335 C C . VAL B 1 22 ? -7.742 29.359 20.281 1 98.12 22 VAL B C 1
ATOM 3337 O O . VAL B 1 22 ? -8.391 30.391 20.422 1 98.12 22 VAL B O 1
ATOM 3340 N N . ASN B 1 23 ? -8.172 28.406 19.578 1 98.75 23 ASN B N 1
ATOM 3341 C CA . ASN B 1 23 ? -9.477 28.328 18.922 1 98.75 23 ASN B CA 1
ATOM 3342 C C . ASN B 1 23 ? -10.094 26.938 19.078 1 98.75 23 ASN B C 1
ATOM 3344 O O . ASN B 1 23 ? -9.383 25.969 19.312 1 98.75 23 ASN B O 1
ATOM 3348 N N . GLN B 1 24 ? -11.344 26.859 18.953 1 98.69 24 GLN B N 1
ATOM 3349 C CA . GLN B 1 24 ? -12.031 25.578 19 1 98.69 24 GLN B CA 1
ATOM 3350 C C . GLN B 1 24 ? -13.359 25.641 18.25 1 98.69 24 GLN B C 1
ATOM 3352 O O . GLN B 1 24 ? -13.977 26.703 18.156 1 98.69 24 GLN B O 1
ATOM 3357 N N . TRP B 1 25 ? -13.82 24.562 17.719 1 98.75 25 TRP B N 1
ATOM 3358 C CA . TRP B 1 25 ? -15.062 24.469 16.969 1 98.75 25 TRP B CA 1
ATOM 3359 C C . TRP B 1 25 ? -15.805 23.172 17.281 1 98.75 25 TRP B C 1
ATOM 3361 O O . TRP B 1 25 ? -15.18 22.125 17.469 1 98.75 25 TRP B O 1
ATOM 3371 N N . ASN B 1 26 ? -17.109 23.312 17.406 1 98.5 26 ASN B N 1
ATOM 3372 C CA . ASN B 1 26 ? -17.875 22.078 17.281 1 98.5 26 ASN B CA 1
ATOM 3373 C C . ASN B 1 26 ? -17.688 21.438 15.891 1 98.5 26 ASN B C 1
ATOM 3375 O O . ASN B 1 26 ? -17.312 20.281 15.781 1 98.5 26 ASN B O 1
ATOM 3379 N N . LEU B 1 27 ? -17.969 22.219 14.906 1 98.44 27 LEU B N 1
ATOM 3380 C CA . LEU B 1 27 ? -17.703 21.891 13.508 1 98.44 27 LEU B CA 1
ATOM 3381 C C . LEU B 1 27 ? -17.156 23.109 12.766 1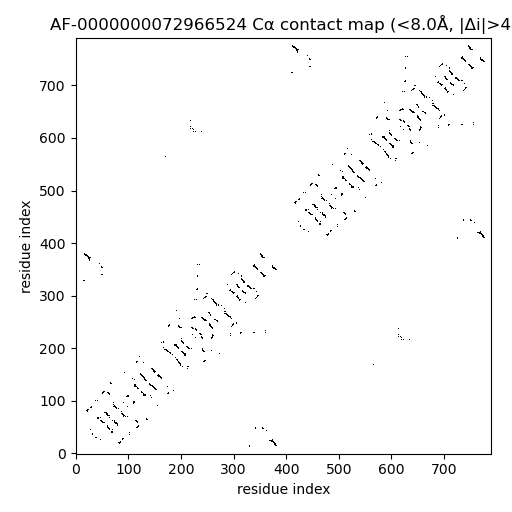 98.44 27 LEU B C 1
ATOM 3383 O O . LEU B 1 27 ? -17.516 24.25 13.07 1 98.44 27 LEU B O 1
ATOM 3387 N N . LEU B 1 28 ? -16.281 22.891 11.812 1 97.75 28 LEU B N 1
ATOM 3388 C CA . LEU B 1 28 ? -15.742 24 11.023 1 97.75 28 LEU B CA 1
ATOM 3389 C C . LEU B 1 28 ? -16.828 24.641 10.188 1 97.75 28 LEU B C 1
ATOM 3391 O O . LEU B 1 28 ? -17.766 23.969 9.742 1 97.75 28 LEU B O 1
ATOM 3395 N N . ASP B 1 29 ? -16.688 25.875 10.047 1 95.69 29 ASP B N 1
ATOM 3396 C CA . ASP B 1 29 ? -17.562 26.641 9.156 1 95.69 29 ASP B CA 1
ATOM 3397 C C . ASP B 1 29 ? -16.766 27.703 8.398 1 95.69 29 ASP B C 1
ATOM 3399 O O . ASP B 1 29 ? -15.664 28.078 8.805 1 95.69 29 ASP B O 1
ATOM 3403 N N . PHE B 1 30 ? -17.328 28.109 7.297 1 96.38 30 PHE B N 1
ATOM 3404 C CA . PHE B 1 30 ? -16.641 29.047 6.418 1 96.38 30 PHE B CA 1
ATOM 3405 C C . PHE B 1 30 ? -17.469 30.312 6.238 1 96.38 30 PHE B C 1
ATOM 3407 O O . PHE B 1 30 ? -18.703 30.281 6.375 1 96.38 30 PHE B O 1
ATOM 3414 N N . GLN B 1 31 ? -16.75 31.391 5.984 1 96 31 GLN B N 1
ATOM 3415 C CA . GLN B 1 31 ? -17.422 32.562 5.457 1 96 31 GLN B CA 1
ATOM 3416 C C . GLN B 1 31 ? -17.719 32.438 3.969 1 96 31 GLN B C 1
ATOM 3418 O O . GLN B 1 31 ? -16.906 32.812 3.127 1 96 31 GLN B O 1
ATOM 3423 N N . PHE B 1 32 ? -18.875 32 3.656 1 93.56 32 PHE B N 1
ATOM 3424 C CA . PHE B 1 32 ? -19.234 31.688 2.283 1 93.56 32 PHE B CA 1
ATOM 3425 C C . PHE B 1 32 ? -19.562 32.938 1.491 1 93.56 32 PHE B C 1
ATOM 3427 O O . PHE B 1 32 ? -20.172 33.875 2.025 1 93.56 32 PHE B O 1
ATOM 3434 N N . PRO B 1 33 ? -19.188 32.875 0.261 1 91.75 33 PRO B N 1
ATOM 3435 C CA . PRO B 1 33 ? -19.797 33.875 -0.64 1 91.75 33 PRO B CA 1
ATOM 3436 C C . PRO B 1 33 ? -21.234 33.531 -0.998 1 91.75 33 PRO B C 1
ATOM 3438 O O . PRO B 1 33 ? -21.75 32.5 -0.583 1 91.75 33 PRO B O 1
ATOM 3441 N N . PHE B 1 34 ? -21.875 34.5 -1.695 1 88.25 34 PHE B N 1
ATOM 3442 C CA . PHE B 1 34 ? -23.219 34.188 -2.172 1 88.25 34 PHE B CA 1
ATOM 3443 C C . PHE B 1 34 ? -23.172 33.219 -3.338 1 88.25 34 PHE B C 1
ATOM 3445 O O . PHE B 1 34 ? -23.156 33.625 -4.5 1 88.25 34 PHE B O 1
ATOM 3452 N N . ASP B 1 35 ? -23.016 31.984 -3.053 1 88.5 35 ASP B N 1
ATOM 3453 C CA . ASP B 1 35 ? -22.906 30.875 -3.996 1 88.5 35 ASP B CA 1
ATOM 3454 C C . ASP B 1 35 ? -23.641 29.641 -3.48 1 88.5 35 ASP B C 1
ATOM 3456 O O . ASP B 1 35 ? -23.141 28.938 -2.609 1 88.5 35 ASP B O 1
ATOM 3460 N N . HIS B 1 36 ? -24.734 29.297 -4.027 1 86.44 36 HIS B N 1
ATOM 3461 C CA . HIS B 1 36 ? -25.625 28.266 -3.537 1 86.44 36 HIS B CA 1
ATOM 3462 C C . HIS B 1 36 ? -25 26.875 -3.689 1 86.44 36 HIS B C 1
ATOM 3464 O O . HIS B 1 36 ? -25.281 25.984 -2.889 1 86.44 36 HIS B O 1
ATOM 3470 N N . ARG B 1 37 ? -24.328 26.656 -4.703 1 84.88 37 ARG B N 1
ATOM 3471 C CA . ARG B 1 37 ? -23.734 25.344 -4.926 1 84.88 37 ARG B CA 1
ATOM 3472 C C . ARG B 1 37 ? -22.719 25.016 -3.836 1 84.88 37 ARG B C 1
ATOM 3474 O O . ARG B 1 37 ? -22.672 23.891 -3.348 1 84.88 37 ARG B O 1
ATOM 3481 N N . LEU B 1 38 ? -21.922 26.031 -3.51 1 86.81 38 LEU B N 1
ATOM 3482 C CA . LEU B 1 38 ? -20.938 25.844 -2.441 1 86.81 38 LEU B CA 1
ATOM 3483 C C . LEU B 1 38 ? -21.641 25.531 -1.121 1 86.81 38 LEU B C 1
ATOM 3485 O O . LEU B 1 38 ? -21.219 24.625 -0.402 1 86.81 38 LEU B O 1
ATOM 3489 N N . ILE B 1 39 ? -22.656 26.281 -0.863 1 88.31 39 ILE B N 1
ATOM 3490 C CA . ILE B 1 39 ? -23.344 26.172 0.413 1 88.31 39 ILE B CA 1
ATOM 3491 C C . ILE B 1 39 ? -24.125 24.859 0.473 1 88.31 39 ILE B C 1
ATOM 3493 O O . ILE B 1 39 ? -24.109 24.172 1.497 1 88.31 39 ILE B O 1
ATOM 3497 N N . ASN B 1 40 ? -24.672 24.406 -0.583 1 90.19 40 ASN B N 1
ATOM 3498 C CA . ASN B 1 40 ? -25.5 23.203 -0.619 1 90.19 40 ASN B CA 1
ATOM 3499 C C . ASN B 1 40 ? -24.641 21.938 -0.552 1 90.19 40 ASN B C 1
ATOM 3501 O O . ASN B 1 40 ? -25.094 20.906 -0.063 1 90.19 40 ASN B O 1
ATOM 3505 N N . ASN B 1 41 ? -23.453 22.062 -0.957 1 91.31 41 ASN B N 1
ATOM 3506 C CA . ASN B 1 41 ? -22.578 20.891 -0.992 1 91.31 41 ASN B CA 1
ATOM 3507 C C . ASN B 1 41 ? -21.844 20.719 0.33 1 91.31 41 ASN B C 1
ATOM 3509 O O . ASN B 1 41 ? -21.281 19.656 0.587 1 91.31 41 ASN B O 1
ATOM 3513 N N . PHE B 1 42 ? -21.938 21.75 1.09 1 94.62 42 PHE B N 1
ATOM 3514 C CA . PHE B 1 42 ? -21.172 21.766 2.324 1 94.62 42 PHE B CA 1
ATOM 3515 C C . PHE B 1 42 ? -21.766 20.828 3.363 1 94.62 42 PHE B C 1
ATOM 3517 O O . PHE B 1 42 ? -22.984 20.859 3.6 1 94.62 42 PHE B O 1
ATOM 3524 N N . ARG B 1 43 ? -20.938 19.875 3.908 1 95.88 43 ARG B N 1
ATOM 3525 C CA . ARG B 1 43 ? -21.281 19 5.02 1 95.88 43 ARG B CA 1
ATOM 3526 C C . ARG B 1 43 ? -20.312 19.172 6.18 1 95.88 43 ARG B C 1
ATOM 3528 O O . ARG B 1 43 ? -19.266 18.516 6.23 1 95.88 43 ARG B O 1
ATOM 3535 N N . PRO B 1 44 ? -20.656 20.031 7.121 1 96.25 44 PRO B N 1
ATOM 3536 C CA . PRO B 1 44 ? -19.719 20.391 8.188 1 96.25 44 PRO B CA 1
ATOM 3537 C C . PRO B 1 44 ? -19.141 19.172 8.898 1 96.25 44 PRO B C 1
ATOM 3539 O O . PRO B 1 44 ? -17.969 19.188 9.297 1 96.25 44 PRO B O 1
ATOM 3542 N N . GLU B 1 45 ? -19.875 18.031 8.977 1 97.12 45 GLU B N 1
ATOM 3543 C CA . GLU B 1 45 ? -19.469 16.844 9.727 1 97.12 45 GLU B CA 1
ATOM 3544 C C . GLU B 1 45 ? -18.422 16.047 8.961 1 97.12 45 GLU B C 1
ATOM 3546 O O . GLU B 1 45 ? -17.953 15.008 9.438 1 97.12 45 GLU B O 1
ATOM 3551 N N . ARG B 1 46 ? -18.016 16.609 7.816 1 96.44 46 ARG B N 1
ATOM 3552 C CA . ARG B 1 46 ? -17.031 15.914 6.988 1 96.44 46 ARG B CA 1
ATOM 3553 C C . ARG B 1 46 ? -15.789 16.75 6.789 1 96.44 46 ARG B C 1
ATOM 3555 O O . ARG B 1 46 ? -14.922 16.422 5.977 1 96.44 46 ARG B O 1
ATOM 3562 N N . ASN B 1 47 ? -15.734 17.859 7.453 1 97.69 47 ASN B N 1
ATOM 3563 C CA . ASN B 1 47 ? -14.602 18.766 7.363 1 97.69 47 ASN B CA 1
ATOM 3564 C C . ASN B 1 47 ? -13.695 18.656 8.586 1 97.69 47 ASN B C 1
ATOM 3566 O O . ASN B 1 47 ? -14.102 19 9.703 1 97.69 47 ASN B O 1
ATOM 3570 N N . VAL B 1 48 ? -12.523 18.156 8.406 1 98.38 48 VAL B N 1
ATOM 3571 C CA . VAL B 1 48 ? -11.523 18.047 9.461 1 98.38 48 VAL B CA 1
ATOM 3572 C C . VAL B 1 48 ? -10.188 18.594 8.961 1 98.38 48 VAL B C 1
ATOM 3574 O O . VAL B 1 48 ? -9.789 18.344 7.824 1 98.38 48 VAL B O 1
ATOM 3577 N N . PHE B 1 49 ? -9.555 19.453 9.703 1 98.5 49 PHE B N 1
ATOM 3578 C CA . PHE B 1 49 ? -8.273 19.984 9.258 1 98.5 49 PHE B CA 1
ATOM 3579 C C . PHE B 1 49 ? -7.133 19.047 9.648 1 98.5 49 PHE B C 1
ATOM 3581 O O . PHE B 1 49 ? -7.188 18.391 10.688 1 98.5 49 PHE B O 1
ATOM 3588 N N . THR B 1 50 ? -6.066 19.016 8.797 1 98.19 50 THR B N 1
ATOM 3589 C CA . THR B 1 50 ? -4.906 18.156 9.023 1 98.19 50 THR B CA 1
ATOM 3590 C C . THR B 1 50 ? -3.623 18.984 9.031 1 98.19 50 THR B C 1
ATOM 3592 O O . THR B 1 50 ? -2.59 18.516 9.523 1 98.19 50 THR B O 1
ATOM 3595 N N . GLY B 1 51 ? -3.646 20.141 8.445 1 98.69 51 GLY B N 1
ATOM 3596 C CA . GLY B 1 51 ? -2.441 20.953 8.328 1 98.69 51 GLY B CA 1
ATOM 3597 C C . GLY B 1 51 ? -2.559 22.297 9.016 1 98.69 51 GLY B C 1
ATOM 3598 O O . GLY B 1 51 ? -3.629 22.906 9.008 1 98.69 51 GLY B O 1
ATOM 3599 N N . LEU B 1 52 ? -1.475 22.75 9.562 1 98.75 52 LEU B N 1
ATOM 3600 C CA . LEU B 1 52 ? -1.394 24 10.328 1 98.75 52 LEU B CA 1
ATOM 3601 C C . LEU B 1 52 ? -0.122 24.766 9.992 1 98.75 52 LEU B C 1
ATOM 3603 O O . LEU B 1 52 ? 0.962 24.188 9.922 1 98.75 52 LEU B O 1
ATOM 3607 N N . GLU B 1 53 ? -0.287 25.984 9.711 1 98.5 53 GLU B N 1
ATOM 3608 C CA . GLU B 1 53 ? 0.849 26.906 9.633 1 98.5 53 GLU B CA 1
ATOM 3609 C C . GLU B 1 53 ? 0.51 28.25 10.25 1 98.5 53 GLU B C 1
ATOM 3611 O O . GLU B 1 53 ? -0.594 28.766 10.062 1 98.5 53 GLU B O 1
ATOM 3616 N N . ILE B 1 54 ? 1.43 28.75 11.008 1 97.94 54 ILE B N 1
ATOM 3617 C CA . ILE B 1 54 ? 1.198 29.984 11.75 1 97.94 54 ILE B CA 1
ATOM 3618 C C . ILE B 1 54 ? 2.164 31.078 11.266 1 97.94 54 ILE B C 1
ATOM 3620 O O . ILE B 1 54 ? 3.381 30.875 11.281 1 97.94 54 ILE B O 1
ATOM 3624 N N . THR B 1 55 ? 1.647 32.156 10.852 1 96.62 55 THR B N 1
ATOM 3625 C CA . THR B 1 55 ? 2.445 33.344 10.547 1 96.62 55 THR B CA 1
ATOM 3626 C C . THR B 1 55 ? 2.273 34.406 11.625 1 96.62 55 THR B C 1
ATOM 3628 O O . THR B 1 55 ? 1.729 34.125 12.695 1 96.62 55 THR B O 1
ATOM 3631 N N . ASN B 1 56 ? 2.793 35.594 11.359 1 94.56 56 ASN B N 1
ATOM 3632 C CA . ASN B 1 56 ? 2.768 36.656 12.367 1 94.56 56 ASN B CA 1
ATOM 3633 C C . ASN B 1 56 ? 1.342 37.125 12.672 1 94.56 56 ASN B C 1
ATOM 3635 O O . ASN B 1 56 ? 1.031 37.469 13.805 1 94.56 56 ASN B O 1
ATOM 3639 N N . ASP B 1 57 ? 0.532 37.031 11.695 1 96.44 57 ASP B N 1
ATOM 3640 C CA . ASP B 1 57 ? -0.788 37.625 11.914 1 96.44 57 ASP B CA 1
ATOM 3641 C C . ASP B 1 57 ? -1.892 36.688 11.469 1 96.44 57 ASP B C 1
ATOM 3643 O O . ASP B 1 57 ? -3.074 36.938 11.695 1 96.44 57 ASP B O 1
ATOM 3647 N N . ARG B 1 58 ? -1.518 35.594 10.812 1 98.44 58 ARG B N 1
ATOM 3648 C CA . ARG B 1 58 ? -2.512 34.656 10.266 1 98.44 58 ARG B CA 1
ATOM 3649 C C . ARG B 1 58 ? -2.217 33.219 10.672 1 98.44 58 ARG B C 1
ATOM 3651 O O . ARG B 1 58 ? -1.065 32.875 10.93 1 98.44 58 ARG B O 1
ATOM 3658 N N . ILE B 1 59 ? -3.264 32.406 10.781 1 98.69 59 ILE B N 1
ATOM 3659 C CA . ILE B 1 59 ? -3.191 30.969 10.914 1 98.69 59 ILE B CA 1
ATOM 3660 C C . ILE B 1 59 ? -3.826 30.297 9.695 1 98.69 59 ILE B C 1
ATOM 3662 O O . ILE B 1 59 ? -4.969 30.594 9.336 1 98.69 59 ILE B O 1
ATOM 3666 N N . PHE B 1 60 ? -3.057 29.484 9.047 1 98.88 60 PHE B N 1
ATOM 3667 C CA . PHE B 1 60 ? -3.537 28.75 7.883 1 98.88 60 PHE B CA 1
ATOM 3668 C C . PHE B 1 60 ? -3.904 27.312 8.266 1 98.88 60 PHE B C 1
ATOM 3670 O O . PHE B 1 60 ? -3.197 26.672 9.039 1 98.88 60 PHE B O 1
ATOM 3677 N N . LEU B 1 61 ? -5.008 26.859 7.715 1 98.88 61 LEU B N 1
ATOM 3678 C CA . LEU B 1 61 ? -5.527 25.516 7.992 1 98.88 61 LEU B CA 1
ATOM 3679 C C . LEU B 1 61 ? -5.793 24.766 6.695 1 98.88 61 LEU B C 1
ATOM 3681 O O . LEU B 1 61 ? -6.5 25.25 5.816 1 98.88 61 LEU B O 1
ATOM 3685 N N . ALA B 1 62 ? -5.191 23.625 6.535 1 98.88 62 ALA B N 1
ATOM 3686 C CA . ALA B 1 62 ? -5.484 22.734 5.418 1 98.88 62 ALA B CA 1
ATOM 3687 C C . ALA B 1 62 ? -6.59 21.75 5.781 1 98.88 62 ALA B C 1
ATOM 3689 O O . ALA B 1 62 ? -6.566 21.156 6.855 1 98.88 62 ALA B O 1
ATOM 3690 N N . VAL B 1 63 ? -7.586 21.594 4.926 1 98.62 63 VAL B N 1
ATOM 3691 C CA . VAL B 1 63 ? -8.742 20.719 5.102 1 98.62 63 VAL B CA 1
ATOM 3692 C C . VAL B 1 63 ? -8.867 19.781 3.9 1 98.62 63 VAL B C 1
ATOM 3694 O O . VAL B 1 63 ? -9.641 20.047 2.979 1 98.62 63 VAL B O 1
ATOM 3697 N N . PRO B 1 64 ? -8.188 18.688 3.957 1 98.5 64 PRO B N 1
ATOM 3698 C CA . PRO B 1 64 ? -8.211 17.797 2.793 1 98.5 64 PRO B CA 1
ATOM 3699 C C . PRO B 1 64 ? -9.602 17.219 2.516 1 98.5 64 PRO B C 1
ATOM 3701 O O . PRO B 1 64 ? -10.414 17.078 3.436 1 98.5 64 PRO B O 1
ATOM 3704 N N . ARG B 1 65 ? -9.891 16.953 1.271 1 97.06 65 ARG B N 1
ATOM 3705 C CA . ARG B 1 65 ? -11.156 16.344 0.866 1 97.06 65 ARG B CA 1
ATOM 3706 C C . ARG B 1 65 ? -11.125 14.836 1.042 1 97.06 65 ARG B C 1
ATOM 3708 O O . ARG B 1 65 ? -11.078 14.094 0.059 1 97.06 65 ARG B O 1
ATOM 3715 N N . LEU B 1 66 ? -11.281 14.445 2.283 1 97.12 66 LEU B N 1
ATOM 3716 C CA . LEU B 1 66 ? -11.336 13.031 2.65 1 97.12 66 LEU B CA 1
ATOM 3717 C C . LEU B 1 66 ? -12.672 12.422 2.258 1 97.12 66 LEU B C 1
ATOM 3719 O O . LEU B 1 66 ? -12.75 11.234 1.934 1 97.12 66 LEU B O 1
ATOM 3723 N N . TRP B 1 67 ? -13.672 13.227 2.35 1 95.06 67 TRP B N 1
ATOM 3724 C CA . TRP B 1 67 ? -15.055 12.914 1.992 1 95.06 67 TRP B CA 1
ATOM 3725 C C . TRP B 1 67 ? -15.664 14.031 1.147 1 95.06 67 TRP B C 1
ATOM 3727 O O . TRP B 1 67 ? -15.078 15.109 1.023 1 95.06 67 TRP B O 1
ATOM 3737 N N . SER B 1 68 ? -16.797 13.734 0.62 1 93.06 68 SER B N 1
ATOM 3738 C CA . SER B 1 68 ? -17.562 14.789 -0.049 1 93.06 68 SER B CA 1
ATOM 3739 C C . SER B 1 68 ? -18.047 15.836 0.946 1 93.06 68 SER B C 1
ATOM 3741 O O . SER B 1 68 ? -18.156 15.562 2.143 1 93.06 68 SER B O 1
ATOM 3743 N N . GLY B 1 69 ? -18.219 17.031 0.469 1 94.75 69 GLY B N 1
ATOM 3744 C CA . GLY B 1 69 ? -18.812 18.047 1.32 1 94.75 69 GLY B CA 1
ATOM 3745 C C . GLY B 1 69 ? -17.812 19.031 1.873 1 94.75 69 GLY B C 1
ATOM 3746 O O . GLY B 1 69 ? -18.109 19.812 2.785 1 94.75 69 GLY B O 1
ATOM 3747 N N . VAL B 1 70 ? -16.578 19.016 1.359 1 95.62 70 VAL B N 1
ATOM 3748 C CA . VAL B 1 70 ? -15.555 19.969 1.773 1 95.62 70 VAL B CA 1
ATOM 3749 C C . VAL B 1 70 ? -15.477 21.109 0.765 1 95.62 70 VAL B C 1
ATOM 3751 O O . VAL B 1 70 ? -14.984 20.922 -0.353 1 95.62 70 VAL B O 1
ATOM 3754 N N . SER B 1 71 ? -15.852 22.312 1.124 1 92.88 71 SER B N 1
ATOM 3755 C CA . SER B 1 71 ? -15.977 23.422 0.18 1 92.88 71 SER B CA 1
ATOM 3756 C C . SER B 1 71 ? -14.625 24.078 -0.09 1 92.88 71 SER B C 1
ATOM 3758 O O . SER B 1 71 ? -14.297 24.375 -1.238 1 92.88 71 SER B O 1
ATOM 3760 N N . ALA B 1 72 ? -13.891 24.297 0.932 1 96.62 72 ALA B N 1
ATOM 3761 C CA . ALA B 1 72 ? -12.547 24.844 0.768 1 96.62 72 ALA B CA 1
ATOM 3762 C C . ALA B 1 72 ? -11.508 23.938 1.433 1 96.62 72 ALA B C 1
ATOM 3764 O O . ALA B 1 72 ? -11.727 23.453 2.547 1 96.62 72 ALA B O 1
ATOM 3765 N N . THR B 1 73 ? -10.414 23.703 0.727 1 98.12 73 THR B N 1
ATOM 3766 C CA . THR B 1 73 ? -9.406 22.781 1.223 1 98.12 73 THR B CA 1
ATOM 3767 C C . THR B 1 73 ? -8.242 23.531 1.865 1 98.12 73 THR B C 1
ATOM 3769 O O . THR B 1 73 ? -7.355 22.922 2.463 1 98.12 73 THR B O 1
ATOM 3772 N N . LEU B 1 74 ? -8.188 24.828 1.777 1 98.88 74 LEU B N 1
ATOM 3773 C CA . LEU B 1 74 ? -7.242 25.719 2.439 1 98.88 74 LEU B CA 1
ATOM 3774 C C . LEU B 1 74 ? -7.941 26.969 2.955 1 98.88 74 LEU B C 1
ATOM 3776 O O . LEU B 1 74 ? -8.719 27.594 2.23 1 98.88 74 LEU B O 1
ATOM 3780 N N . ALA B 1 75 ? -7.707 27.266 4.207 1 98.81 75 ALA B N 1
ATOM 3781 C CA . ALA B 1 75 ? -8.383 28.406 4.832 1 98.81 75 ALA B CA 1
ATOM 3782 C C . ALA B 1 75 ? -7.418 29.203 5.703 1 98.81 75 ALA B C 1
ATOM 3784 O O . ALA B 1 75 ? -6.297 28.766 5.969 1 98.81 75 ALA B O 1
ATOM 3785 N N . VAL B 1 76 ? -7.848 30.375 6.09 1 98.88 76 VAL B N 1
ATOM 3786 C CA . VAL B 1 76 ? -7.047 31.266 6.93 1 98.88 76 VAL B CA 1
ATOM 3787 C C . VAL B 1 76 ? -7.938 31.938 7.969 1 98.88 76 VAL B C 1
ATOM 3789 O O . VAL B 1 76 ? -9.117 32.188 7.715 1 98.88 76 VAL B O 1
ATOM 3792 N N . ILE B 1 77 ? -7.434 32.094 9.156 1 98.81 77 ILE B N 1
ATOM 3793 C CA . ILE B 1 77 ? -8.055 32.875 10.211 1 98.81 77 ILE B CA 1
ATOM 3794 C C . ILE B 1 77 ? -7.039 33.844 10.797 1 98.81 77 ILE B C 1
ATOM 3796 O O . ILE B 1 77 ? -5.828 33.656 10.664 1 98.81 77 ILE B O 1
ATOM 3800 N N . PRO B 1 78 ? -7.555 34.906 11.453 1 98.25 78 PRO B N 1
ATOM 3801 C CA . PRO B 1 78 ? -6.594 35.75 12.148 1 98.25 78 PRO B CA 1
ATOM 3802 C C . PRO B 1 78 ? -5.906 35.062 13.312 1 98.25 78 PRO B C 1
ATOM 3804 O O . PRO B 1 78 ? -6.535 34.25 14.016 1 98.25 78 PRO B O 1
ATOM 3807 N N . ARG B 1 79 ? -4.652 35.312 13.453 1 97.25 79 ARG B N 1
ATOM 3808 C CA . ARG B 1 79 ? -3.889 34.688 14.523 1 97.25 79 ARG B CA 1
ATOM 3809 C C . ARG B 1 79 ? -4.34 35.219 15.891 1 97.25 79 ARG B C 1
ATOM 3811 O O . ARG B 1 79 ? -4.41 34.469 16.859 1 97.25 79 ARG B O 1
ATOM 3818 N N . HIS B 1 80 ? -4.629 36.5 15.953 1 96.31 80 HIS B N 1
ATOM 3819 C CA . HIS B 1 80 ? -4.949 37.125 17.219 1 96.31 80 HIS B CA 1
ATOM 3820 C C . HIS B 1 80 ? -6.457 37.219 17.422 1 96.31 80 HIS B C 1
ATOM 3822 O O . HIS B 1 80 ? -7.055 38.25 17.141 1 96.31 80 HIS B O 1
ATOM 3828 N N . THR B 1 81 ? -7.059 36.188 17.812 1 97.12 81 THR B N 1
ATOM 3829 C CA . THR B 1 81 ? -8.461 36.094 18.188 1 97.12 81 THR B CA 1
ATOM 3830 C C . THR B 1 81 ? -8.602 35.812 19.688 1 97.12 81 THR B C 1
ATOM 3832 O O . THR B 1 81 ? -7.648 35.406 20.344 1 97.12 81 THR B O 1
ATOM 3835 N N . PRO B 1 82 ? -9.75 36.125 20.312 1 97.12 82 PRO B N 1
ATOM 3836 C CA . PRO B 1 82 ? -9.93 35.781 21.719 1 97.12 82 PRO B CA 1
ATOM 3837 C C . PRO B 1 82 ? -9.727 34.281 21.969 1 97.12 82 PRO B C 1
ATOM 3839 O O . PRO B 1 82 ? -10.164 33.438 21.156 1 97.12 82 PRO B O 1
ATOM 3842 N N . PRO B 1 83 ? -9.008 34 23.031 1 95.12 83 PRO B N 1
ATOM 3843 C CA . PRO B 1 83 ? -8.773 32.594 23.328 1 95.12 83 PRO B CA 1
ATOM 3844 C C . PRO B 1 83 ? -10.055 31.781 23.359 1 95.12 83 PRO B C 1
ATOM 3846 O O . PRO B 1 83 ? -11.055 32.219 23.938 1 95.12 83 PRO B O 1
ATOM 3849 N N . GLY B 1 84 ? -10.023 30.688 22.719 1 97.19 84 GLY B N 1
ATOM 3850 C CA . GLY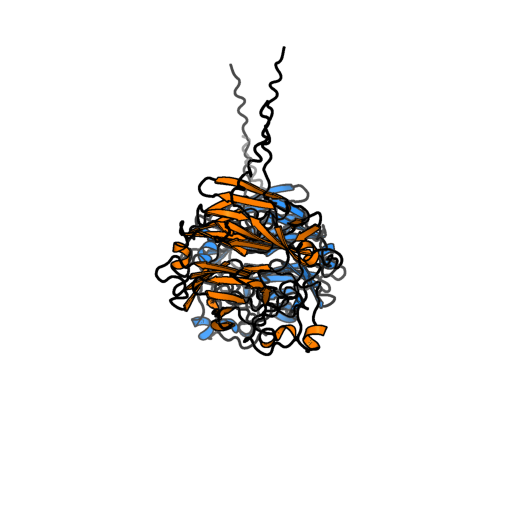 B 1 84 ? -11.156 29.781 22.734 1 97.19 84 GLY B CA 1
ATOM 3851 C C . GLY B 1 84 ? -12.25 30.156 21.75 1 97.19 84 GLY B C 1
ATOM 3852 O O . GLY B 1 84 ? -13.266 29.469 21.656 1 97.19 84 GLY B O 1
ATOM 3853 N N . SER B 1 85 ? -11.969 31.234 20.969 1 98.12 85 SER B N 1
ATOM 3854 C CA . SER B 1 85 ? -12.992 31.672 20.031 1 98.12 85 SER B CA 1
ATOM 3855 C C . SER B 1 85 ? -13.094 30.719 18.844 1 98.12 85 SER B C 1
ATOM 3857 O O . SER B 1 85 ? -12.219 29.859 18.641 1 98.12 85 SER B O 1
ATOM 3859 N N . SER B 1 86 ? -14.172 30.812 18.109 1 98.31 86 SER B N 1
ATOM 3860 C CA . SER B 1 86 ? -14.453 29.984 16.953 1 98.31 86 SER B CA 1
ATOM 3861 C C . SER B 1 86 ? -14.625 30.828 15.695 1 98.31 86 SER B C 1
ATOM 3863 O O . SER B 1 86 ? -15.703 30.859 15.102 1 98.31 86 SER B O 1
ATOM 3865 N N . PRO B 1 87 ? -13.57 31.406 15.266 1 98.12 87 PRO B N 1
ATOM 3866 C CA . PRO B 1 87 ? -13.719 32.25 14.07 1 98.12 87 PRO B CA 1
ATOM 3867 C C . PRO B 1 87 ? -14.141 31.438 12.844 1 98.12 87 PRO B C 1
ATOM 3869 O O . PRO B 1 87 ? -13.758 30.281 12.695 1 98.12 87 PRO B O 1
ATOM 3872 N N . MET B 1 88 ? -14.938 32.031 11.969 1 97.38 88 MET B N 1
ATOM 3873 C CA . MET B 1 88 ? -15.242 31.422 10.68 1 97.38 88 MET B CA 1
ATOM 3874 C C . MET B 1 88 ? -14.008 31.391 9.789 1 97.38 88 MET B C 1
ATOM 3876 O O . MET B 1 88 ? -13.219 32.344 9.781 1 97.38 88 MET B O 1
ATOM 3880 N N . LEU B 1 89 ? -13.883 30.344 9.078 1 98.31 89 LEU B N 1
ATOM 3881 C CA . LEU B 1 89 ? -12.734 30.203 8.195 1 98.31 89 LEU B CA 1
ATOM 3882 C C . LEU B 1 89 ? -12.945 30.969 6.891 1 98.31 89 LEU B C 1
ATOM 3884 O O . LEU B 1 89 ? -14.062 31.016 6.375 1 98.31 89 LEU B O 1
ATOM 3888 N N . GLN B 1 90 ? -11.953 31.547 6.41 1 98.31 90 GLN B N 1
ATOM 3889 C CA . GLN B 1 90 ? -11.938 32.156 5.086 1 98.31 90 GLN B CA 1
ATOM 3890 C C . GLN B 1 90 ? -11.156 31.312 4.094 1 98.31 90 GLN B C 1
ATOM 3892 O O . GLN B 1 90 ? -10.031 30.891 4.375 1 98.31 90 GLN B O 1
ATOM 3897 N N . ALA B 1 91 ? -11.781 31.078 2.938 1 98.12 91 ALA B N 1
ATOM 3898 C CA . ALA B 1 91 ? -11.062 30.328 1.902 1 98.12 91 ALA B CA 1
ATOM 3899 C C . ALA B 1 91 ? -9.797 31.078 1.477 1 98.12 91 ALA B C 1
ATOM 3901 O O . ALA B 1 91 ? -9.828 32.281 1.258 1 98.12 91 ALA B O 1
ATOM 3902 N N . TYR B 1 92 ? -8.75 30.422 1.425 1 98.62 92 TYR B N 1
ATOM 3903 C CA . TYR B 1 92 ? -7.5 31.016 0.963 1 98.62 92 TYR B CA 1
ATOM 3904 C C . TYR B 1 92 ? -7.109 30.469 -0.402 1 98.62 92 TYR B C 1
ATOM 3906 O O . TYR B 1 92 ? -7.141 29.25 -0.621 1 98.62 92 TYR B O 1
ATOM 3914 N N . PRO B 1 93 ? -6.52 31.172 -1.356 1 98.19 93 PRO B N 1
ATOM 3915 C CA . PRO B 1 93 ? -6.465 32.625 -1.268 1 98.19 93 PRO B CA 1
ATOM 3916 C C . PRO B 1 93 ? -7.824 33.281 -1.506 1 98.19 93 PRO B C 1
ATOM 3918 O O . PRO B 1 93 ? -8.008 34.469 -1.181 1 98.19 93 PRO B O 1
ATOM 3921 N N . ASN B 1 94 ? -8.719 32.594 -2.188 1 96.19 94 ASN B N 1
ATOM 3922 C CA . ASN B 1 94 ? -10.094 33 -2.434 1 96.19 94 ASN B CA 1
ATOM 3923 C C . ASN B 1 94 ? -10.953 31.812 -2.867 1 96.19 94 ASN B C 1
ATOM 3925 O O . ASN B 1 94 ? -10.453 30.703 -3.004 1 96.19 94 ASN B O 1
ATOM 3929 N N . TRP B 1 95 ? -12.188 32.062 -3.047 1 94.44 95 TRP B N 1
ATOM 3930 C CA . TRP B 1 95 ? -13.125 31 -3.371 1 94.44 95 TRP B CA 1
ATOM 3931 C C . TRP B 1 95 ? -12.906 30.5 -4.793 1 94.44 95 TRP B C 1
ATOM 3933 O O . TRP B 1 95 ? -13.234 29.344 -5.113 1 94.44 95 TRP B O 1
ATOM 3943 N N . GLU B 1 96 ? -12.328 31.266 -5.676 1 92.44 96 GLU B N 1
ATOM 3944 C CA . GLU B 1 96 ? -12.062 30.859 -7.051 1 92.44 96 GLU B CA 1
ATOM 3945 C C . GLU B 1 96 ? -11.055 29.703 -7.105 1 92.44 96 GLU B C 1
ATOM 3947 O O . GLU B 1 96 ? -11.102 28.875 -8.016 1 92.44 96 GLU B O 1
ATOM 3952 N N . ALA B 1 97 ? -10.188 29.641 -6.094 1 95 97 ALA B N 1
ATOM 3953 C CA . ALA B 1 97 ? -9.188 28.578 -6.039 1 95 97 ALA B CA 1
ATOM 3954 C C . ALA B 1 97 ? -9.812 27.266 -5.578 1 95 97 ALA B C 1
ATOM 3956 O O . ALA B 1 97 ? -9.164 26.219 -5.629 1 95 97 ALA B O 1
ATOM 3957 N N . HIS B 1 98 ? -11.031 27.266 -5.141 1 95.19 98 HIS B N 1
ATOM 3958 C CA . HIS B 1 98 ? -11.672 26.094 -4.543 1 95.19 98 HIS B CA 1
ATOM 3959 C C . HIS B 1 98 ? -12.906 25.688 -5.344 1 95.19 98 HIS B C 1
ATOM 3961 O O . HIS B 1 98 ? -13.93 25.312 -4.766 1 95.19 98 HIS B O 1
ATOM 3967 N N . LYS B 1 99 ? -12.867 25.703 -6.633 1 88.75 99 LYS B N 1
ATOM 3968 C CA . LYS B 1 99 ? -13.984 25.375 -7.516 1 88.75 99 LYS B CA 1
ATOM 3969 C C . LYS B 1 99 ? -14.414 23.922 -7.336 1 88.75 99 LYS B C 1
ATOM 3971 O O . LYS B 1 99 ? -15.586 23.594 -7.523 1 88.75 99 LYS B O 1
ATOM 3976 N N . PHE B 1 100 ? -13.516 23.141 -6.93 1 86 100 PHE B N 1
ATOM 3977 C CA . PHE B 1 100 ? -13.836 21.734 -6.691 1 86 100 PHE B CA 1
ATOM 3978 C C . PHE B 1 100 ? -14.938 21.594 -5.652 1 86 100 PHE B C 1
ATOM 3980 O O . PHE B 1 100 ? -15.75 20.672 -5.723 1 86 100 PHE B O 1
ATOM 3987 N N . GLY B 1 101 ? -14.984 22.484 -4.766 1 84.06 101 GLY B N 1
ATOM 3988 C CA . GLY B 1 101 ? -16.016 22.484 -3.73 1 84.06 101 GLY B CA 1
ATOM 3989 C C . GLY B 1 101 ? -17.406 22.734 -4.27 1 84.06 101 GLY B C 1
ATOM 3990 O O . GLY B 1 101 ? -18.391 22.438 -3.611 1 84.06 101 GLY B O 1
ATOM 3991 N N . ARG B 1 102 ? -17.406 23.266 -5.465 1 82.5 102 ARG B N 1
ATOM 3992 C CA . ARG B 1 102 ? -18.672 23.547 -6.129 1 82.5 102 ARG B CA 1
ATOM 3993 C C . ARG B 1 102 ? -19.156 22.328 -6.898 1 82.5 102 ARG B C 1
ATOM 3995 O O . ARG B 1 102 ? -20.266 22.344 -7.461 1 82.5 102 ARG B O 1
ATOM 4002 N N . GLY B 1 103 ? -18.391 21.297 -6.836 1 80.88 103 GLY B N 1
ATOM 4003 C CA . GLY B 1 103 ? -18.688 20.141 -7.66 1 80.88 103 GLY B CA 1
ATOM 4004 C C . GLY B 1 103 ? -18.203 20.266 -9.086 1 80.88 103 GLY B C 1
ATOM 4005 O O . GLY B 1 103 ? -18.578 19.484 -9.961 1 80.88 103 GLY B O 1
ATOM 4006 N N . GLN B 1 104 ? -17.5 21.297 -9.367 1 70.62 104 GLN B N 1
ATOM 4007 C CA . GLN B 1 104 ? -16.969 21.562 -10.695 1 70.62 104 GLN B CA 1
ATOM 4008 C C . GLN B 1 104 ? -15.484 21.188 -10.781 1 70.62 104 GLN B C 1
ATOM 4010 O O . GLN B 1 104 ? -14.695 21.562 -9.906 1 70.62 104 GLN B O 1
ATOM 4015 N N . ASN B 1 105 ? -15.211 20.188 -11.5 1 71.75 105 ASN B N 1
ATOM 4016 C CA . ASN B 1 105 ? -13.82 19.828 -11.742 1 71.75 105 ASN B CA 1
ATOM 4017 C C . ASN B 1 105 ? -13.406 20.125 -13.18 1 71.75 105 ASN B C 1
ATOM 4019 O O . ASN B 1 105 ? -13.156 19.219 -13.969 1 71.75 105 ASN B O 1
ATOM 4023 N N . ASP B 1 106 ? -13.344 21.359 -13.453 1 75.19 106 ASP B N 1
ATOM 4024 C CA . ASP B 1 106 ? -13.141 21.703 -14.859 1 75.19 106 ASP B CA 1
ATOM 4025 C C . ASP B 1 106 ? -11.664 21.906 -15.164 1 75.19 106 ASP B C 1
ATOM 4027 O O . ASP B 1 106 ? -11.258 21.922 -16.328 1 75.19 106 ASP B O 1
ATOM 4031 N N . SER B 1 107 ? -10.922 22.109 -14.141 1 86.19 107 SER B N 1
ATOM 4032 C CA . SER B 1 107 ? -9.5 22.297 -14.391 1 86.19 107 SER B CA 1
ATOM 4033 C C . SER B 1 107 ? -8.664 21.953 -13.156 1 86.19 107 SER B C 1
ATOM 4035 O O . SER B 1 107 ? -9.195 21.844 -12.055 1 86.19 107 SER B O 1
ATOM 4037 N N . CYS B 1 108 ? -7.395 21.766 -13.32 1 92.12 108 CYS B N 1
ATOM 4038 C CA . CYS B 1 108 ? -6.473 21.484 -12.227 1 92.12 108 CYS B CA 1
ATOM 4039 C C . CYS B 1 108 ? -5.719 22.75 -11.812 1 92.12 108 CYS B C 1
ATOM 4041 O O . CYS B 1 108 ? -4.68 22.656 -11.156 1 92.12 108 CYS B O 1
ATOM 4043 N N . ASP B 1 109 ? -6.301 23.922 -12.102 1 91 109 ASP B N 1
ATOM 4044 C CA . ASP B 1 109 ? -5.641 25.188 -11.797 1 91 109 ASP B CA 1
ATOM 4045 C C . ASP B 1 109 ? -5.863 25.594 -10.336 1 91 109 ASP B C 1
ATOM 4047 O O . ASP B 1 109 ? -5.039 26.281 -9.742 1 91 109 ASP B O 1
ATOM 4051 N N . GLY B 1 110 ? -6.98 25.219 -9.812 1 94.31 110 GLY B N 1
ATOM 4052 C CA . GLY B 1 110 ? -7.254 25.516 -8.414 1 94.31 110 GLY B CA 1
ATOM 4053 C C . GLY B 1 110 ? -6.672 24.469 -7.465 1 94.31 110 GLY B C 1
ATOM 4054 O O . GLY B 1 110 ? -5.707 23.797 -7.805 1 94.31 110 GLY B O 1
ATOM 4055 N N . LEU B 1 111 ? -7.148 24.516 -6.254 1 97 111 LEU B N 1
ATOM 4056 C CA . LEU B 1 111 ? -6.715 23.562 -5.238 1 97 111 LEU B CA 1
ATOM 4057 C C . LEU B 1 111 ? -7.68 22.391 -5.148 1 97 111 LEU B C 1
ATOM 4059 O O . LEU B 1 111 ? -8.891 22.578 -5.039 1 97 111 LEU B O 1
ATOM 4063 N N . THR B 1 112 ? -7.184 21.219 -5.203 1 96.75 112 THR B N 1
ATOM 4064 C CA . THR B 1 112 ? -7.996 20.016 -5.211 1 96.75 112 THR B CA 1
ATOM 4065 C C . THR B 1 112 ? -8.18 19.484 -3.797 1 96.75 112 THR B C 1
ATOM 4067 O O . THR B 1 112 ? -9.305 19.375 -3.307 1 96.75 112 THR B O 1
ATOM 4070 N N . SER B 1 113 ? -7.141 19.156 -3.127 1 97.94 113 SER B N 1
ATOM 4071 C CA . SER B 1 113 ? -7.156 18.625 -1.768 1 97.94 113 SER B CA 1
ATOM 4072 C C . SER B 1 113 ? -5.82 18.844 -1.07 1 97.94 113 SER B C 1
ATOM 4074 O O . SER B 1 113 ? -4.859 18.109 -1.306 1 97.94 113 SER B O 1
ATOM 4076 N N . VAL B 1 114 ? -5.785 19.797 -0.189 1 98.75 114 VAL B N 1
ATOM 4077 C CA . VAL B 1 114 ? -4.562 20.219 0.481 1 98.75 114 VAL B CA 1
ATOM 4078 C C . VAL B 1 114 ? -4.445 19.531 1.834 1 98.75 114 VAL B C 1
ATOM 4080 O O . VAL B 1 114 ? -5.363 19.594 2.652 1 98.75 114 VAL B O 1
ATOM 4083 N N . TYR B 1 115 ? -3.297 18.906 2.066 1 98.5 115 TYR B N 1
ATOM 4084 C CA . TYR B 1 115 ? -3.105 18.172 3.311 1 98.5 115 TYR B CA 1
ATOM 4085 C C . TYR B 1 115 ? -2.248 18.969 4.289 1 98.5 115 TYR B C 1
ATOM 4087 O O . TYR B 1 115 ? -2.557 19.031 5.48 1 98.5 115 TYR B O 1
ATOM 4095 N N . ARG B 1 116 ? -1.136 19.438 3.811 1 98.75 116 ARG B N 1
ATOM 4096 C CA . ARG B 1 116 ? -0.244 20.219 4.668 1 98.75 116 ARG B CA 1
ATOM 4097 C C . ARG B 1 116 ? 0.3 21.438 3.93 1 98.75 116 ARG B C 1
ATOM 4099 O O . ARG B 1 116 ? 0.231 21.516 2.701 1 98.75 116 ARG B O 1
ATOM 4106 N N . ILE B 1 117 ? 0.789 22.391 4.668 1 98.88 117 ILE B N 1
ATOM 4107 C CA . ILE B 1 117 ? 1.321 23.672 4.207 1 98.88 117 ILE B CA 1
ATOM 4108 C C . ILE B 1 117 ? 2.512 24.078 5.074 1 98.88 117 ILE B C 1
ATOM 4110 O O . ILE B 1 117 ? 2.582 23.719 6.25 1 98.88 117 ILE B O 1
ATOM 4114 N N . ARG B 1 118 ? 3.443 24.75 4.492 1 98.69 118 ARG B N 1
ATOM 4115 C CA . ARG B 1 118 ? 4.617 25.219 5.219 1 98.69 118 ARG B CA 1
ATOM 4116 C C . ARG B 1 118 ? 5.062 26.594 4.707 1 98.69 118 ARG B C 1
ATOM 4118 O O . ARG B 1 118 ? 5.078 26.828 3.5 1 98.69 118 ARG B O 1
ATOM 4125 N N . ALA B 1 119 ? 5.348 27.438 5.629 1 97.88 119 ALA B N 1
ATOM 4126 C CA . ALA B 1 119 ? 5.941 28.719 5.266 1 97.88 119 ALA B CA 1
ATOM 4127 C C . ALA B 1 119 ? 7.465 28.625 5.219 1 97.88 119 ALA B C 1
ATOM 4129 O O . ALA B 1 119 ? 8.078 27.938 6.031 1 97.88 119 ALA B O 1
ATOM 4130 N N . ASP B 1 120 ? 8.039 29.312 4.254 1 97.19 120 ASP B N 1
ATOM 4131 C CA . ASP B 1 120 ? 9.492 29.359 4.199 1 97.19 120 ASP B CA 1
ATOM 4132 C C . ASP B 1 120 ? 10.016 30.703 4.715 1 97.19 120 ASP B C 1
ATOM 4134 O O . ASP B 1 120 ? 9.242 31.531 5.18 1 97.19 120 ASP B O 1
ATOM 4138 N N . SER B 1 121 ? 11.344 30.859 4.707 1 95.62 121 SER B N 1
ATOM 4139 C CA . SER B 1 121 ? 11.961 32.062 5.285 1 95.62 121 SER B CA 1
ATOM 4140 C C . SER B 1 121 ? 11.844 33.25 4.344 1 95.62 121 SER B C 1
ATOM 4142 O O . SER B 1 121 ? 12.141 34.375 4.734 1 95.62 121 SER B O 1
ATOM 4144 N N . CYS B 1 122 ? 11.359 33.094 3.141 1 96.44 122 CYS B N 1
ATOM 4145 C CA . CYS B 1 122 ? 11.164 34.156 2.164 1 96.44 122 CYS B CA 1
ATOM 4146 C C . CYS B 1 122 ? 9.719 34.625 2.16 1 96.44 122 CYS B C 1
ATOM 4148 O O . CYS B 1 122 ? 9.273 35.25 1.2 1 96.44 122 CYS B O 1
ATOM 4150 N N . ASN B 1 123 ? 9.031 34.344 3.178 1 97.44 123 ASN B N 1
ATOM 4151 C CA . ASN B 1 123 ? 7.645 34.75 3.352 1 97.44 123 ASN B CA 1
ATOM 4152 C C . ASN B 1 123 ? 6.75 34.188 2.256 1 97.44 123 ASN B C 1
ATOM 4154 O O . ASN B 1 123 ? 5.949 34.906 1.661 1 97.44 123 ASN B O 1
ATOM 4158 N N . ARG B 1 124 ? 6.949 32.969 1.943 1 98.44 124 ARG B N 1
ATOM 4159 C CA . ARG B 1 124 ? 6.113 32.219 1.003 1 98.44 124 ARG B CA 1
ATOM 4160 C C . ARG B 1 124 ? 5.438 31.031 1.686 1 98.44 124 ARG B C 1
ATOM 4162 O O . ARG B 1 124 ? 5.965 30.5 2.66 1 98.44 124 ARG B O 1
ATOM 4169 N N . LEU B 1 125 ? 4.281 30.703 1.206 1 98.81 125 LEU B N 1
ATOM 4170 C CA . LEU B 1 125 ? 3.537 29.547 1.704 1 98.81 125 LEU B CA 1
ATOM 4171 C C . LEU B 1 125 ? 3.543 28.422 0.684 1 98.81 125 LEU B C 1
ATOM 4173 O O . LEU B 1 125 ? 3.027 28.578 -0.426 1 98.81 125 LEU B O 1
ATOM 4177 N N . TRP B 1 126 ? 4.191 27.328 1.013 1 98.88 126 TRP B N 1
ATOM 4178 C CA . TRP B 1 126 ? 4.184 26.125 0.191 1 98.88 126 TRP B CA 1
ATOM 4179 C C . TRP B 1 126 ? 2.973 25.25 0.513 1 98.88 126 TRP B C 1
ATOM 4181 O O . TRP B 1 126 ? 2.779 24.844 1.661 1 98.88 126 TRP B O 1
ATOM 4191 N N . VAL B 1 127 ? 2.164 25.016 -0.491 1 98.94 127 VAL B N 1
ATOM 4192 C CA . VAL B 1 127 ? 0.92 24.266 -0.352 1 98.94 127 VAL B CA 1
ATOM 4193 C C . VAL B 1 127 ? 1.04 22.922 -1.078 1 98.94 127 VAL B C 1
ATOM 4195 O O . VAL B 1 127 ? 1.295 22.891 -2.283 1 98.94 127 VAL B O 1
ATOM 4198 N N . LEU B 1 128 ? 0.898 21.859 -0.344 1 98.88 128 LEU B N 1
ATOM 4199 C CA . LEU B 1 128 ? 0.964 20.531 -0.936 1 98.88 128 LEU B CA 1
ATOM 4200 C C . LEU B 1 128 ? -0.431 20.016 -1.279 1 98.88 128 LEU B C 1
ATOM 4202 O O . LEU B 1 128 ? -1.193 19.625 -0.389 1 98.88 128 LEU B O 1
ATOM 4206 N N . ASP B 1 129 ? -0.733 20.047 -2.543 1 98.44 129 ASP B N 1
ATOM 4207 C CA . ASP B 1 129 ? -2.008 19.578 -3.074 1 98.44 129 ASP B CA 1
ATOM 4208 C C . ASP B 1 129 ? -1.896 18.141 -3.582 1 98.44 129 ASP B C 1
ATOM 4210 O O . ASP B 1 129 ? -1.177 17.859 -4.547 1 98.44 129 ASP B O 1
ATOM 4214 N N . SER B 1 130 ? -2.645 17.219 -2.961 1 97.94 130 SER B N 1
ATOM 4215 C CA . SER B 1 130 ? -2.518 15.805 -3.277 1 97.94 130 SER B CA 1
ATOM 4216 C C . SER B 1 130 ? -3.123 15.492 -4.641 1 97.94 130 SER B C 1
ATOM 4218 O O . SER B 1 130 ? -2.795 14.469 -5.25 1 97.94 130 SER B O 1
ATOM 4220 N N . GLY B 1 131 ? -4.113 16.312 -5.051 1 96.69 131 GLY B N 1
ATOM 4221 C CA . GLY B 1 131 ? -4.84 16.047 -6.285 1 96.69 131 GLY B CA 1
ATOM 4222 C C . GLY B 1 131 ? -5.871 14.938 -6.137 1 96.69 131 GLY B C 1
ATOM 4223 O O . GLY B 1 131 ? -6.484 14.523 -7.121 1 96.69 131 GLY B O 1
ATOM 4224 N N . VAL B 1 132 ? -6.094 14.453 -4.93 1 95.88 132 VAL B N 1
ATOM 4225 C CA . VAL B 1 132 ? -6.969 13.305 -4.707 1 95.88 132 VAL B CA 1
ATOM 4226 C C . VAL B 1 132 ? -8.25 13.758 -4.004 1 95.88 132 VAL B C 1
ATOM 4228 O O . VAL B 1 132 ? -8.188 14.391 -2.943 1 95.88 132 VAL B O 1
ATOM 4231 N N . ASN B 1 133 ? -9.359 13.5 -4.594 1 93.75 133 ASN B N 1
ATOM 4232 C CA . ASN B 1 133 ? -10.672 13.719 -3.986 1 93.75 133 ASN B CA 1
ATOM 4233 C C . ASN B 1 133 ? -11.219 12.445 -3.35 1 93.75 133 ASN B C 1
ATOM 4235 O O . ASN B 1 133 ? -10.867 11.336 -3.768 1 93.75 133 ASN B O 1
ATOM 4239 N N . LEU B 1 134 ? -12 12.57 -2.24 1 93.06 134 LEU B N 1
ATOM 4240 C CA . LEU B 1 134 ? -12.672 11.445 -1.598 1 93.06 134 LEU B CA 1
ATOM 4241 C C . LEU B 1 134 ? -11.672 10.367 -1.189 1 93.06 134 LEU B C 1
ATOM 4243 O O . LEU B 1 134 ? -11.867 9.188 -1.498 1 93.06 134 LEU B O 1
ATOM 4247 N N . ALA B 1 135 ? -10.586 10.758 -0.546 1 93.75 135 ALA B N 1
ATOM 4248 C CA . ALA B 1 135 ? -9.461 9.875 -0.244 1 93.75 135 ALA B CA 1
ATOM 4249 C C . ALA B 1 135 ? -9.898 8.711 0.632 1 93.75 135 ALA B C 1
ATOM 4251 O O . ALA B 1 135 ? -9.336 7.613 0.547 1 93.75 135 ALA B O 1
ATOM 4252 N N . LEU B 1 136 ? -10.891 8.859 1.518 1 91.5 136 LEU B N 1
ATOM 4253 C CA . LEU B 1 136 ? -11.32 7.797 2.414 1 91.5 136 LEU B CA 1
ATOM 4254 C C . LEU B 1 136 ? -12.633 7.176 1.934 1 91.5 136 LEU B C 1
ATOM 4256 O O . LEU B 1 136 ? -13.25 6.395 2.654 1 91.5 136 LEU B O 1
ATOM 4260 N N . GLU B 1 137 ? -13.07 7.527 0.732 1 89.5 137 GLU B N 1
ATOM 4261 C CA . GLU B 1 137 ? -14.219 6.91 0.066 1 89.5 137 GLU B CA 1
ATOM 4262 C C . GLU B 1 137 ? -13.789 6.203 -1.217 1 89.5 137 GLU B C 1
ATOM 4264 O O . GLU B 1 137 ? -13.367 5.047 -1.182 1 89.5 137 GLU B O 1
ATOM 4269 N N . ASP B 1 138 ? -13.68 6.93 -2.258 1 87.94 138 ASP B N 1
ATOM 4270 C CA . ASP B 1 138 ? -13.445 6.32 -3.562 1 87.94 138 ASP B CA 1
ATOM 4271 C C . ASP B 1 138 ? -12.016 6.566 -4.039 1 87.94 138 ASP B C 1
ATOM 4273 O O . ASP B 1 138 ? -11.562 5.949 -5 1 87.94 138 ASP B O 1
ATOM 4277 N N . PHE B 1 139 ? -11.281 7.41 -3.326 1 92.19 139 PHE B N 1
ATOM 4278 C CA . PHE B 1 139 ? -9.922 7.754 -3.713 1 92.19 139 PHE B CA 1
ATOM 4279 C C . PHE B 1 139 ? -9.852 8.117 -5.191 1 92.19 139 PHE B C 1
ATOM 4281 O O . PHE B 1 139 ? -9.359 7.328 -6.004 1 92.19 139 PHE B O 1
ATOM 4288 N N . GLN B 1 140 ? -10.227 9.25 -5.57 1 91.94 140 GLN B N 1
ATOM 4289 C CA . GLN B 1 140 ? -10.281 9.672 -6.965 1 91.94 140 GLN B CA 1
ATOM 4290 C C . GLN B 1 140 ? -9.125 10.617 -7.301 1 91.94 140 GLN B C 1
ATOM 4292 O O . GLN B 1 140 ? -9.078 11.75 -6.82 1 91.94 140 GLN B O 1
ATOM 4297 N N . ARG B 1 141 ? -8.227 10.133 -8.055 1 92.56 141 ARG B N 1
ATOM 4298 C CA . ARG B 1 141 ? -7.219 11.031 -8.609 1 92.56 141 ARG B CA 1
ATOM 4299 C C . ARG B 1 141 ? -7.82 11.93 -9.688 1 92.56 141 ARG B C 1
ATOM 4301 O O . ARG B 1 141 ? -8.008 11.492 -10.82 1 92.56 141 ARG B O 1
ATOM 4308 N N . VAL B 1 142 ? -8.047 13.148 -9.367 1 92.81 142 VAL B N 1
ATOM 4309 C CA . VAL B 1 142 ? -8.727 14.031 -10.305 1 92.81 142 VAL B CA 1
ATOM 4310 C C . VAL B 1 142 ? -7.719 14.977 -10.953 1 92.81 142 VAL B C 1
ATOM 4312 O O . VAL B 1 142 ? -7.93 15.453 -12.07 1 92.81 142 VAL B O 1
ATOM 4315 N N . CYS B 1 143 ? -6.633 15.273 -10.242 1 95.06 143 CYS B N 1
ATOM 4316 C CA . CYS B 1 143 ? -5.531 16.094 -10.734 1 95.06 143 CYS B CA 1
ATOM 4317 C C . CYS B 1 143 ? -4.188 15.516 -10.312 1 95.06 143 CYS B C 1
ATOM 4319 O O . CYS B 1 143 ? -4.109 14.781 -9.328 1 95.06 143 CYS B O 1
ATOM 4321 N N . PRO B 1 144 ? -3.17 15.758 -11.023 1 94.75 144 PRO B N 1
ATOM 4322 C CA . PRO B 1 144 ? -1.848 15.391 -10.516 1 94.75 144 PRO B CA 1
ATOM 4323 C C . PRO B 1 144 ? -1.485 16.125 -9.227 1 94.75 144 PRO B C 1
ATOM 4325 O O . PRO B 1 144 ? -1.872 17.281 -9.039 1 94.75 144 PRO B O 1
ATOM 4328 N N . PRO B 1 145 ? -0.804 15.43 -8.359 1 97.31 145 PRO B N 1
ATOM 4329 C CA . PRO B 1 145 ? -0.309 16.156 -7.188 1 97.31 145 PRO B CA 1
ATOM 4330 C C . PRO B 1 145 ? 0.606 17.312 -7.562 1 97.31 145 PRO B C 1
ATOM 4332 O O . PRO B 1 145 ? 1.333 17.25 -8.555 1 97.31 145 PRO B O 1
ATOM 4335 N N . LYS B 1 146 ? 0.593 18.344 -6.77 1 98 146 LYS B N 1
ATOM 4336 C CA . LYS B 1 146 ? 1.398 19.516 -7.082 1 98 146 LYS B CA 1
ATOM 4337 C C . LYS B 1 146 ? 1.744 20.297 -5.82 1 98 146 LYS B C 1
ATOM 4339 O O . LYS B 1 146 ? 1.08 20.156 -4.793 1 98 146 LYS B O 1
ATOM 4344 N N . LEU B 1 147 ? 2.805 21.094 -5.91 1 98.56 147 LEU B N 1
ATOM 4345 C CA . LEU B 1 147 ? 3.129 22.156 -4.965 1 98.56 147 LEU B CA 1
ATOM 4346 C C . LEU B 1 147 ? 2.732 23.516 -5.527 1 98.56 147 LEU B C 1
ATOM 4348 O O . LEU B 1 147 ? 3.064 23.844 -6.668 1 98.56 147 LEU B O 1
ATOM 4352 N N . VAL B 1 148 ? 1.976 24.234 -4.785 1 98.62 148 VAL B N 1
ATOM 4353 C CA . VAL B 1 148 ? 1.655 25.609 -5.125 1 98.62 148 VAL B CA 1
ATOM 4354 C C . VAL B 1 148 ? 2.273 26.562 -4.098 1 98.62 148 VAL B C 1
ATOM 4356 O O . VAL B 1 148 ? 2.037 26.406 -2.895 1 98.62 148 VAL B O 1
ATOM 4359 N N . VAL B 1 149 ? 3.012 27.484 -4.574 1 98.69 149 VAL B N 1
ATOM 4360 C CA . VAL B 1 149 ? 3.703 28.406 -3.682 1 98.69 149 VAL B CA 1
ATOM 4361 C C . VAL B 1 149 ? 3.078 29.797 -3.791 1 98.69 149 VAL B C 1
ATOM 4363 O O . VAL B 1 149 ? 3.008 30.375 -4.883 1 98.69 149 VAL B O 1
ATOM 4366 N N . PHE B 1 150 ? 2.65 30.359 -2.713 1 98.75 150 PHE B N 1
ATOM 4367 C CA . PHE B 1 150 ? 2.039 31.688 -2.645 1 98.75 150 PHE B CA 1
ATOM 4368 C C . PHE B 1 150 ? 2.994 32.688 -2.01 1 98.75 150 PHE B C 1
ATOM 4370 O O . PHE B 1 150 ? 3.689 32.375 -1.044 1 98.75 150 PHE B O 1
ATOM 4377 N N . ASP B 1 151 ? 2.99 33.875 -2.541 1 98.62 151 ASP B N 1
ATOM 4378 C CA . ASP B 1 151 ? 3.57 35 -1.828 1 98.62 151 ASP B CA 1
ATOM 4379 C C . ASP B 1 151 ? 2.652 35.469 -0.703 1 98.62 151 ASP B C 1
ATOM 4381 O O . ASP B 1 151 ? 1.495 35.812 -0.944 1 98.62 151 ASP B O 1
ATOM 4385 N N . LEU B 1 152 ? 3.152 35.5 0.508 1 98.56 152 LEU B N 1
ATOM 4386 C CA . LEU B 1 152 ? 2.293 35.781 1.654 1 98.56 152 LEU B CA 1
ATOM 4387 C C . LEU B 1 152 ? 2.029 37.25 1.792 1 98.56 152 LEU B C 1
ATOM 4389 O O . LEU B 1 152 ? 1.148 37.688 2.551 1 98.56 152 LEU B O 1
ATOM 4393 N N . GLU B 1 153 ? 2.752 38.031 1.094 1 97.94 153 GLU B N 1
ATOM 4394 C CA . GLU B 1 153 ? 2.486 39.469 1.068 1 97.94 153 GLU B CA 1
ATOM 4395 C C . GLU B 1 153 ? 1.347 39.812 0.11 1 97.94 153 GLU B C 1
ATOM 4397 O O . GLU B 1 153 ? 0.474 40.625 0.432 1 97.94 153 GLU B O 1
ATOM 4402 N N . THR B 1 154 ? 1.318 39.156 -1.064 1 98.31 154 THR B N 1
ATOM 4403 C CA . THR B 1 154 ? 0.37 39.5 -2.113 1 98.31 154 THR B CA 1
ATOM 4404 C C . THR B 1 154 ? -0.725 38.438 -2.232 1 98.31 154 THR B C 1
ATOM 4406 O O . THR B 1 154 ? -1.749 38.656 -2.879 1 98.31 154 THR B O 1
ATOM 4409 N N . ASP B 1 155 ? -0.464 37.281 -1.666 1 98.44 155 ASP B N 1
ATOM 4410 C CA . ASP B 1 155 ? -1.349 36.125 -1.737 1 98.44 155 ASP B CA 1
ATOM 4411 C C . ASP B 1 155 ? -1.511 35.656 -3.178 1 98.44 155 ASP B C 1
ATOM 4413 O O . ASP B 1 155 ? -2.555 35.094 -3.543 1 98.44 155 ASP B O 1
ATOM 4417 N N . GLN B 1 156 ? -0.49 35.938 -3.994 1 98.31 156 GLN B N 1
ATOM 4418 C CA . GLN B 1 156 ? -0.461 35.469 -5.375 1 98.31 156 GLN B CA 1
ATOM 4419 C C . GLN B 1 156 ? 0.411 34.219 -5.516 1 98.31 156 GLN B C 1
ATOM 4421 O O . GLN B 1 156 ? 1.375 34.031 -4.77 1 98.31 156 GLN B O 1
ATOM 4426 N N . ILE B 1 157 ? 0.025 33.406 -6.457 1 98.25 157 ILE B N 1
ATOM 4427 C CA . ILE B 1 157 ? 0.849 32.25 -6.762 1 98.25 157 ILE B CA 1
ATOM 4428 C C . ILE B 1 157 ? 2.17 32.688 -7.383 1 98.25 157 ILE B C 1
ATOM 4430 O O . ILE B 1 157 ? 2.184 33.5 -8.32 1 98.25 157 ILE B O 1
ATOM 4434 N N . VAL B 1 158 ? 3.285 32.219 -6.938 1 97.62 158 VAL B N 1
ATOM 4435 C CA . VAL B 1 158 ? 4.578 32.594 -7.492 1 97.62 158 VAL B CA 1
ATOM 4436 C C . VAL B 1 158 ? 5.227 31.406 -8.172 1 97.62 158 VAL B C 1
ATOM 4438 O O . VAL B 1 158 ? 6.145 31.547 -8.984 1 97.62 158 VAL B O 1
ATOM 4441 N N . LYS B 1 159 ? 4.777 30.172 -7.844 1 97.06 159 LYS B N 1
ATOM 4442 C CA . LYS B 1 159 ? 5.305 28.969 -8.477 1 97.06 159 LYS B CA 1
ATOM 4443 C C . LYS B 1 159 ? 4.34 27.797 -8.32 1 97.06 159 LYS B C 1
ATOM 4445 O O . LYS B 1 159 ? 3.693 27.656 -7.277 1 97.06 159 LYS B O 1
ATOM 4450 N N . THR B 1 160 ? 4.16 27.016 -9.336 1 97.94 160 THR B N 1
ATOM 4451 C CA . THR B 1 160 ? 3.463 25.734 -9.289 1 97.94 160 THR B CA 1
ATOM 4452 C C . THR B 1 160 ? 4.359 24.609 -9.797 1 97.94 160 THR B C 1
ATOM 4454 O O . THR B 1 160 ? 4.961 24.719 -10.867 1 97.94 160 THR B O 1
ATOM 4457 N N . VAL B 1 161 ? 4.52 23.609 -9.016 1 97.88 161 VAL B N 1
ATOM 4458 C CA . VAL B 1 161 ? 5.316 22.438 -9.383 1 97.88 161 VAL B CA 1
ATOM 4459 C C . VAL B 1 161 ? 4.402 21.234 -9.57 1 97.88 161 VAL B C 1
ATOM 4461 O O . VAL B 1 161 ? 3.805 20.734 -8.609 1 97.88 161 VAL B O 1
ATOM 4464 N N . VAL B 1 162 ? 4.281 20.766 -10.766 1 97 162 VAL B N 1
ATOM 4465 C CA . VAL B 1 162 ? 3.57 19.516 -11.047 1 97 162 VAL B CA 1
ATOM 4466 C C . VAL B 1 162 ? 4.566 18.359 -11.141 1 97 162 VAL B C 1
ATOM 4468 O O . VAL B 1 162 ? 5.512 18.406 -11.93 1 97 162 VAL B O 1
ATOM 4471 N N . PHE B 1 163 ? 4.375 17.375 -10.375 1 95.38 163 PHE B N 1
ATOM 4472 C CA . PHE B 1 163 ? 5.352 16.297 -10.305 1 95.38 163 PHE B CA 1
ATOM 4473 C C . PHE B 1 163 ? 5.223 15.367 -11.5 1 95.38 163 PHE B C 1
ATOM 4475 O O . PHE B 1 163 ? 4.109 15.039 -11.93 1 95.38 163 PHE B O 1
ATOM 4482 N N . PRO B 1 164 ? 6.336 14.961 -12.039 1 93.25 164 PRO B N 1
ATOM 4483 C CA . PRO B 1 164 ? 6.293 14.047 -13.18 1 93.25 164 PRO B CA 1
ATOM 4484 C C . PRO B 1 164 ? 5.844 12.641 -12.781 1 93.25 164 PRO B C 1
ATOM 4486 O O . PRO B 1 164 ? 5.961 12.25 -11.617 1 93.25 164 PRO B O 1
ATOM 4489 N N . ARG B 1 165 ? 5.43 11.961 -13.727 1 91.81 165 ARG B N 1
ATOM 4490 C CA . ARG B 1 165 ? 4.844 10.641 -13.516 1 91.81 165 ARG B CA 1
ATOM 4491 C C . ARG B 1 165 ? 5.848 9.695 -12.875 1 91.81 165 ARG B C 1
ATOM 4493 O O . ARG B 1 165 ? 5.469 8.812 -12.102 1 91.81 165 ARG B O 1
ATOM 4500 N N . GLN B 1 166 ? 7.105 9.844 -13.148 1 92.06 166 GLN B N 1
ATOM 4501 C CA . GLN B 1 166 ? 8.141 8.906 -12.719 1 92.06 166 GLN B CA 1
ATOM 4502 C C . GLN B 1 166 ? 8.305 8.922 -11.203 1 92.06 166 GLN B C 1
ATOM 4504 O O . GLN B 1 166 ? 8.836 7.977 -10.617 1 92.06 166 GLN B O 1
ATOM 4509 N N . VAL B 1 167 ? 7.855 10.016 -10.586 1 96 167 VAL B N 1
ATOM 4510 C CA . VAL B 1 167 ? 8.07 10.086 -9.148 1 96 167 VAL B CA 1
ATOM 4511 C C . VAL B 1 167 ? 6.793 9.695 -8.406 1 96 167 VAL B C 1
ATOM 4513 O O . VAL B 1 167 ? 6.758 9.688 -7.176 1 96 167 VAL B O 1
ATOM 4516 N N . LEU B 1 168 ? 5.773 9.422 -9.172 1 96.31 168 LEU B N 1
ATOM 4517 C CA . LEU B 1 168 ? 4.473 9.102 -8.594 1 96.31 168 LEU B CA 1
ATOM 4518 C C . LEU B 1 168 ? 4.141 7.629 -8.781 1 96.31 168 LEU B C 1
ATOM 4520 O O . LEU B 1 168 ? 4.824 6.926 -9.531 1 96.31 168 LEU B O 1
ATOM 4524 N N . ARG B 1 169 ? 3.264 7.133 -8.031 1 96.06 169 ARG B N 1
ATOM 4525 C CA . ARG B 1 169 ? 2.6 5.84 -8.18 1 96.06 169 ARG B CA 1
ATOM 4526 C C . ARG B 1 169 ? 1.095 6.016 -8.359 1 96.06 169 ARG B C 1
ATOM 4528 O O . ARG B 1 169 ? 0.55 7.082 -8.07 1 96.06 169 ARG B O 1
ATOM 4535 N N . PRO B 1 170 ? 0.428 5.004 -8.812 1 94.31 170 PRO B N 1
ATOM 4536 C CA . PRO B 1 170 ? -1.005 5.16 -9.07 1 94.31 170 PRO B CA 1
ATOM 4537 C C . PRO B 1 170 ? -1.783 5.613 -7.836 1 94.31 170 PRO B C 1
ATOM 4539 O O . PRO B 1 170 ? -2.756 6.363 -7.957 1 94.31 170 PRO B O 1
ATOM 4542 N N . ASN B 1 171 ? -1.373 5.18 -6.695 1 96.75 171 ASN B N 1
ATOM 4543 C CA . ASN B 1 171 ? -2.107 5.523 -5.484 1 96.75 171 ASN B CA 1
ATOM 4544 C C . ASN B 1 171 ? -1.361 6.559 -4.648 1 96.75 171 ASN B C 1
ATOM 4546 O O . ASN B 1 171 ? -1.584 6.668 -3.443 1 96.75 171 ASN B O 1
ATOM 4550 N N . SER B 1 172 ? -0.499 7.348 -5.289 1 98 172 SER B N 1
ATOM 4551 C CA . SER B 1 172 ? 0.238 8.383 -4.57 1 98 172 SER B CA 1
ATOM 4552 C C . SER B 1 172 ? -0.71 9.352 -3.873 1 98 172 SER B C 1
ATOM 4554 O O . SER B 1 172 ? -1.675 9.828 -4.477 1 98 172 SER B O 1
ATOM 4556 N N . LEU B 1 173 ? -0.456 9.609 -2.641 1 98.5 173 LEU B N 1
ATOM 4557 C CA . LEU B 1 173 ? -1.119 10.594 -1.799 1 98.5 173 LEU B CA 1
ATOM 4558 C C . LEU B 1 173 ? -0.1 11.398 -0.994 1 98.5 173 LEU B C 1
ATOM 4560 O O . LEU B 1 173 ? 0.224 11.031 0.14 1 98.5 173 LEU B O 1
ATOM 4564 N N . LEU B 1 174 ? 0.417 12.461 -1.552 1 98.69 174 LEU B N 1
ATOM 4565 C CA . LEU B 1 174 ? 1.377 13.305 -0.841 1 98.69 174 LEU B CA 1
ATOM 4566 C C . LEU B 1 174 ? 0.693 14.086 0.275 1 98.69 174 LEU B C 1
ATOM 4568 O O . LEU B 1 174 ? -0.232 14.859 0.02 1 98.69 174 LEU B O 1
ATOM 4572 N N . THR B 1 175 ? 1.196 13.891 1.506 1 98.69 175 THR B N 1
ATOM 4573 C CA . THR B 1 175 ? 0.356 14.344 2.607 1 98.69 175 THR B CA 1
ATOM 4574 C C . THR B 1 175 ? 1.124 15.305 3.514 1 98.69 175 THR B C 1
ATOM 4576 O O . THR B 1 175 ? 0.525 16.016 4.324 1 98.69 175 THR B O 1
ATOM 4579 N N . ASN B 1 176 ? 2.393 15.289 3.496 1 98.88 176 ASN B N 1
ATOM 4580 C CA . ASN B 1 176 ? 3.176 16.141 4.379 1 98.88 176 ASN B CA 1
ATOM 4581 C C . ASN B 1 176 ? 4.445 16.641 3.697 1 98.88 176 ASN B C 1
ATOM 4583 O O . ASN B 1 176 ? 4.891 16.062 2.705 1 98.88 176 ASN B O 1
ATOM 4587 N N . LEU B 1 177 ? 5.008 17.734 4.246 1 98.81 177 LEU B N 1
ATOM 4588 C CA . LEU B 1 177 ? 6.23 18.297 3.672 1 98.81 177 LEU B CA 1
ATOM 4589 C C . LEU B 1 177 ? 7.055 19.016 4.734 1 98.81 177 LEU B C 1
ATOM 4591 O O . LEU B 1 177 ? 6.508 19.516 5.715 1 98.81 177 LEU B O 1
ATOM 4595 N N . VAL B 1 178 ? 8.281 18.969 4.578 1 98.19 178 VAL B N 1
ATOM 4596 C CA . VAL B 1 178 ? 9.305 19.734 5.301 1 98.19 178 VAL B CA 1
ATOM 4597 C C . VAL B 1 178 ? 10.141 20.531 4.312 1 98.19 178 VAL B C 1
ATOM 4599 O O . VAL B 1 178 ? 10.508 20.031 3.244 1 98.19 178 VAL B O 1
ATOM 4602 N N . ILE B 1 179 ? 10.359 21.797 4.59 1 98.06 179 ILE B N 1
ATOM 4603 C CA . ILE B 1 179 ? 11.242 22.625 3.775 1 98.06 179 ILE B CA 1
ATOM 4604 C C . ILE B 1 179 ? 12.617 22.719 4.438 1 98.06 179 ILE B C 1
ATOM 4606 O O . ILE B 1 179 ? 12.734 23.203 5.562 1 98.06 179 ILE B O 1
ATOM 4610 N N . ASP B 1 180 ? 13.609 22.203 3.779 1 97.94 180 ASP B N 1
ATOM 4611 C CA . ASP B 1 180 ? 15 22.234 4.23 1 97.94 180 ASP B CA 1
ATOM 4612 C C . ASP B 1 180 ? 15.766 23.375 3.555 1 97.94 180 ASP B C 1
ATOM 4614 O O . ASP B 1 180 ? 16.125 23.266 2.381 1 97.94 180 ASP B O 1
ATOM 4618 N N . GLU B 1 181 ? 16.047 24.391 4.312 1 96.31 181 GLU B N 1
ATOM 4619 C CA . GLU B 1 181 ? 16.719 25.562 3.779 1 96.31 181 GLU B CA 1
ATOM 4620 C C . GLU B 1 181 ? 18.188 25.609 4.227 1 96.31 181 GLU B C 1
ATOM 4622 O O . GLU B 1 181 ? 18.828 26.656 4.16 1 96.31 181 GLU B O 1
ATOM 4627 N N . THR B 1 182 ? 18.719 24.5 4.82 1 90.62 182 THR B N 1
ATOM 4628 C CA . THR B 1 182 ? 20.047 24.484 5.426 1 90.62 182 THR B CA 1
ATOM 4629 C C . THR B 1 182 ? 21.125 24.656 4.363 1 90.62 182 THR B C 1
ATOM 4631 O O . THR B 1 182 ? 22.234 25.109 4.664 1 90.62 182 THR B O 1
ATOM 4634 N N . GLY B 1 183 ? 20.953 24.281 3.213 1 74.94 183 GLY B N 1
ATOM 4635 C CA . GLY B 1 183 ? 21.969 24.406 2.193 1 74.94 183 GLY B CA 1
ATOM 4636 C C . GLY B 1 183 ? 22.281 25.859 1.841 1 74.94 183 GLY B C 1
ATOM 4637 O O . GLY B 1 183 ? 21.688 26.781 2.408 1 74.94 183 GLY B O 1
ATOM 4638 N N . HIS B 1 184 ? 23.25 25.969 1.039 1 67.19 184 HIS B N 1
ATOM 4639 C CA . HIS B 1 184 ? 23.734 27.281 0.586 1 67.19 184 HIS B CA 1
ATOM 4640 C C . HIS B 1 184 ? 22.688 27.969 -0.298 1 67.19 184 HIS B C 1
ATOM 4642 O O . HIS B 1 184 ? 22.156 27.344 -1.229 1 67.19 184 HIS B O 1
ATOM 4648 N N . GLY B 1 185 ? 22.016 29.016 0.166 1 78 185 GLY B N 1
ATOM 4649 C CA . GLY B 1 185 ? 21.094 29.844 -0.597 1 78 185 GLY B CA 1
ATOM 4650 C C . GLY B 1 185 ? 19.734 29.984 0.056 1 78 185 GLY B C 1
ATOM 4651 O O . GLY B 1 185 ? 18.844 30.656 -0.488 1 78 185 GLY B O 1
ATOM 4652 N N . GLY B 1 186 ? 19.625 29.312 1.144 1 88.88 186 GLY B N 1
ATOM 4653 C CA . GLY B 1 186 ? 18.438 29.547 1.939 1 88.88 186 GLY B CA 1
ATOM 4654 C C . GLY B 1 186 ? 17.156 29.125 1.242 1 88.88 186 GLY B C 1
ATOM 4655 O O . GLY B 1 186 ? 17.109 28.062 0.621 1 88.88 186 GLY B O 1
ATOM 4656 N N . CYS B 1 187 ? 16.141 29.938 1.336 1 91.62 187 CYS B N 1
ATOM 4657 C CA . CYS B 1 187 ? 14.812 29.625 0.847 1 91.62 187 CYS B CA 1
ATOM 4658 C C . CYS B 1 187 ? 14.797 29.516 -0.673 1 91.62 187 CYS B C 1
ATOM 4660 O O . CYS B 1 187 ? 13.953 28.812 -1.243 1 91.62 187 CYS B O 1
ATOM 4662 N N . GLU B 1 188 ? 15.789 30.062 -1.415 1 91 188 GLU B N 1
ATOM 4663 C CA . GLU B 1 188 ? 15.828 30.047 -2.875 1 91 188 GLU B CA 1
ATOM 4664 C C . GLU B 1 188 ? 16.328 28.703 -3.395 1 91 188 GLU B C 1
ATOM 4666 O O . GLU B 1 188 ? 16.141 28.375 -4.57 1 91 188 GLU B O 1
ATOM 4671 N N . ARG B 1 189 ? 16.984 28 -2.539 1 93.62 189 ARG B N 1
ATOM 4672 C CA . ARG B 1 189 ? 17.531 26.703 -2.936 1 93.62 189 ARG B CA 1
ATOM 4673 C C . ARG B 1 189 ? 17.078 25.609 -1.987 1 93.62 189 ARG B C 1
ATOM 4675 O O . ARG B 1 189 ? 17.875 24.719 -1.629 1 93.62 189 ARG B O 1
ATOM 4682 N N . ALA B 1 190 ? 15.906 25.719 -1.602 1 96.44 190 ALA B N 1
ATOM 4683 C CA . ALA B 1 190 ? 15.398 24.797 -0.585 1 96.44 190 ALA B CA 1
ATOM 4684 C C . ALA B 1 190 ? 15.148 23.406 -1.173 1 96.44 190 ALA B C 1
ATOM 4686 O O . ALA B 1 190 ? 14.797 23.281 -2.348 1 96.44 190 ALA B O 1
ATOM 4687 N N . PHE B 1 191 ? 15.453 22.375 -0.407 1 97.81 191 PHE B N 1
ATOM 4688 C CA . PHE B 1 191 ? 14.906 21.047 -0.657 1 97.81 191 PHE B CA 1
ATOM 4689 C C . PHE B 1 191 ? 13.586 20.859 0.074 1 97.81 191 PHE B C 1
ATOM 4691 O O . PHE B 1 191 ? 13.422 21.312 1.208 1 97.81 191 PHE B O 1
ATOM 4698 N N . VAL B 1 192 ? 12.664 20.234 -0.564 1 98.56 192 VAL B N 1
ATOM 4699 C CA . VAL B 1 192 ? 11.391 19.891 0.059 1 98.56 192 VAL B CA 1
ATOM 4700 C C . VAL B 1 192 ? 11.258 18.375 0.144 1 98.56 192 VAL B C 1
ATOM 4702 O O . VAL B 1 192 ? 11.406 17.672 -0.86 1 98.56 192 VAL B O 1
ATOM 4705 N N . TYR B 1 193 ? 11.133 17.828 1.324 1 98.88 193 TYR B N 1
ATOM 4706 C CA . TYR B 1 193 ? 10.859 16.422 1.561 1 98.88 193 TYR B CA 1
ATOM 4707 C C . TYR B 1 193 ? 9.367 16.188 1.785 1 98.88 193 TYR B C 1
ATOM 4709 O O . TYR B 1 193 ? 8.75 16.828 2.635 1 98.88 193 TYR B O 1
ATOM 4717 N N . MET B 1 194 ? 8.781 15.266 1.044 1 98.94 194 MET B N 1
ATOM 4718 C CA . MET B 1 194 ? 7.344 15.039 1.113 1 98.94 194 MET B CA 1
ATOM 4719 C C . MET B 1 194 ? 7.039 13.562 1.354 1 98.94 194 MET B C 1
ATOM 4721 O O . MET B 1 194 ? 7.73 12.688 0.831 1 98.94 194 MET B O 1
ATOM 4725 N N . SER B 1 195 ? 6.055 13.305 2.16 1 98.88 195 SER B N 1
ATOM 4726 C CA . SER B 1 195 ? 5.621 11.93 2.375 1 98.88 195 SER B CA 1
ATOM 4727 C C . SER B 1 195 ? 4.547 11.523 1.373 1 98.88 195 SER B C 1
ATOM 4729 O O . SER B 1 195 ? 3.654 12.312 1.059 1 98.88 195 SER B O 1
ATOM 4731 N N . ASP B 1 196 ? 4.648 10.414 0.789 1 98.81 196 ASP B N 1
ATOM 4732 C CA . ASP B 1 196 ? 3.596 9.727 0.051 1 98.81 196 ASP B CA 1
ATOM 4733 C C . ASP B 1 196 ? 2.975 8.617 0.891 1 98.81 196 ASP B C 1
ATOM 4735 O O . ASP B 1 196 ? 3.541 7.523 1.002 1 98.81 196 ASP B O 1
ATOM 4739 N N . THR B 1 197 ? 1.81 8.844 1.4 1 98.75 197 THR B N 1
ATOM 4740 C CA . THR B 1 197 ? 1.266 8.047 2.494 1 98.75 197 THR B CA 1
ATOM 4741 C C . THR B 1 197 ? 0.609 6.773 1.966 1 98.75 197 THR B C 1
ATOM 4743 O O . THR B 1 197 ? 0.773 5.699 2.545 1 98.75 197 THR B O 1
ATOM 4746 N N . ALA B 1 198 ? -0.113 6.879 0.852 1 98.25 198 ALA B N 1
ATOM 4747 C CA . ALA B 1 198 ? -0.87 5.738 0.344 1 98.25 198 ALA B CA 1
ATOM 4748 C C . ALA B 1 198 ? -0.003 4.863 -0.554 1 98.25 198 ALA B C 1
ATOM 4750 O O . ALA B 1 198 ? -0.271 3.668 -0.711 1 98.25 198 ALA B O 1
ATOM 4751 N N . ALA B 1 199 ? 0.959 5.438 -1.191 1 98.06 199 ALA B N 1
ATOM 4752 C CA . ALA B 1 199 ? 2.057 4.746 -1.862 1 98.06 199 ALA B CA 1
ATOM 4753 C C . ALA B 1 199 ? 3.377 4.977 -1.135 1 98.06 199 ALA B C 1
ATOM 4755 O O . ALA B 1 199 ? 4.215 5.762 -1.59 1 98.06 199 ALA B O 1
ATOM 4756 N N . PRO B 1 200 ? 3.57 4.297 -0.097 1 98.56 200 PRO B N 1
ATOM 4757 C CA . PRO B 1 200 ? 4.562 4.703 0.902 1 98.56 200 PRO B CA 1
ATOM 4758 C C . PRO B 1 200 ? 5.934 4.98 0.291 1 98.56 200 PRO B C 1
ATOM 4760 O O . PRO B 1 200 ? 6.496 4.125 -0.396 1 98.56 200 PRO B O 1
ATOM 4763 N N . GLY B 1 201 ? 6.422 6.133 0.518 1 98.56 201 GLY B N 1
ATOM 4764 C CA . GLY B 1 201 ? 7.703 6.641 0.059 1 98.56 201 GLY B CA 1
ATOM 4765 C C . GLY B 1 201 ? 7.922 8.102 0.399 1 98.56 201 GLY B C 1
ATOM 4766 O O . GLY B 1 201 ? 7.055 8.742 0.998 1 98.56 201 GLY B O 1
ATOM 4767 N N . LEU B 1 202 ? 9.102 8.555 0.117 1 98.81 202 LEU B N 1
ATOM 4768 C CA . LEU B 1 202 ? 9.453 9.969 0.207 1 98.81 202 LEU B CA 1
ATOM 4769 C C . LEU B 1 202 ? 9.719 10.555 -1.176 1 98.81 202 LEU B C 1
ATOM 4771 O O . LEU B 1 202 ? 10.352 9.906 -2.014 1 98.81 202 LEU B O 1
ATOM 4775 N N . VAL B 1 203 ? 9.188 11.688 -1.42 1 98.81 203 VAL B N 1
ATOM 4776 C CA . VAL B 1 203 ? 9.5 12.453 -2.625 1 98.81 203 VAL B CA 1
ATOM 4777 C C . VAL B 1 203 ? 10.336 13.68 -2.264 1 98.81 203 VAL B C 1
ATOM 4779 O O . VAL B 1 203 ? 10.023 14.398 -1.312 1 98.81 203 VAL B O 1
ATOM 4782 N N . VAL B 1 204 ? 11.398 13.812 -2.951 1 98.75 204 VAL B N 1
ATOM 4783 C CA . VAL B 1 204 ? 12.297 14.953 -2.74 1 98.75 204 VAL B CA 1
ATOM 4784 C C . VAL B 1 204 ? 12.18 15.922 -3.914 1 98.75 204 VAL B C 1
ATOM 4786 O O . VAL B 1 204 ? 12.195 15.5 -5.074 1 98.75 204 VAL B O 1
ATOM 4789 N N . TYR B 1 205 ? 11.992 17.172 -3.688 1 98.44 205 TYR B N 1
ATOM 4790 C CA . TYR B 1 205 ? 12.023 18.234 -4.688 1 98.44 205 TYR B CA 1
ATOM 4791 C C . TYR B 1 205 ? 13.195 19.172 -4.449 1 98.44 205 TYR B C 1
ATOM 4793 O O . TYR B 1 205 ? 13.344 19.734 -3.361 1 98.44 205 TYR B O 1
ATOM 4801 N N . ASP B 1 206 ? 14.039 19.234 -5.367 1 97.06 206 ASP B N 1
ATOM 4802 C CA . ASP B 1 206 ? 15.141 20.203 -5.41 1 97.06 206 ASP B CA 1
ATOM 4803 C C . ASP B 1 206 ? 14.719 21.484 -6.117 1 97.06 206 ASP B C 1
ATOM 4805 O O . ASP B 1 206 ? 14.664 21.531 -7.348 1 97.06 206 ASP B O 1
ATOM 4809 N N . SER B 1 207 ? 14.508 22.484 -5.332 1 95.94 207 SER B N 1
ATOM 4810 C CA . SER B 1 207 ? 13.938 23.703 -5.898 1 95.94 207 SER B CA 1
ATOM 4811 C C . SER B 1 207 ? 14.977 24.453 -6.73 1 95.94 207 SER B C 1
ATOM 4813 O O . SER B 1 207 ? 14.617 25.234 -7.625 1 95.94 207 SER B O 1
ATOM 4815 N N . ARG B 1 208 ? 16.219 24.25 -6.465 1 93.75 208 ARG B N 1
ATOM 4816 C CA . ARG B 1 208 ? 17.281 24.906 -7.227 1 93.75 208 ARG B CA 1
ATOM 4817 C C . ARG B 1 208 ? 17.297 24.422 -8.672 1 93.75 208 ARG B C 1
ATOM 4819 O O . ARG B 1 208 ? 17.359 25.219 -9.602 1 93.75 208 ARG B O 1
ATOM 4826 N N . HIS B 1 209 ? 17.172 23.156 -8.844 1 94.94 209 HIS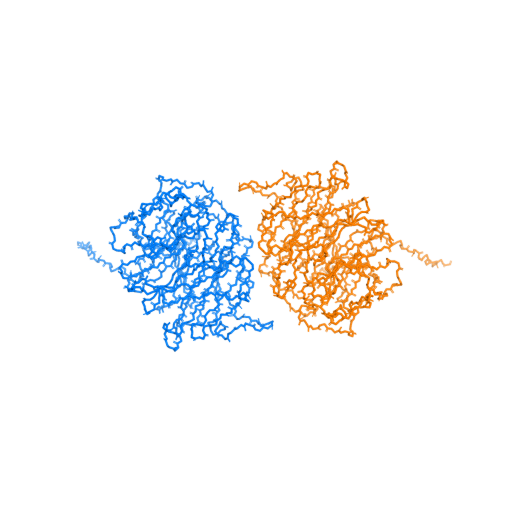 B N 1
ATOM 4827 C CA . HIS B 1 209 ? 17.297 22.562 -10.172 1 94.94 209 HIS B CA 1
ATOM 4828 C C . HIS B 1 209 ? 15.938 22.172 -10.734 1 94.94 209 HIS B C 1
ATOM 4830 O O . HIS B 1 209 ? 15.836 21.703 -11.875 1 94.94 209 HIS B O 1
ATOM 4836 N N . ASP B 1 210 ? 14.906 22.328 -9.906 1 96.69 210 ASP B N 1
ATOM 4837 C CA . ASP B 1 210 ? 13.531 22.016 -10.305 1 96.69 210 ASP B CA 1
ATOM 4838 C C . ASP B 1 210 ? 13.406 20.562 -10.742 1 96.69 210 ASP B C 1
ATOM 4840 O O . ASP B 1 210 ? 12.891 20.281 -11.828 1 96.69 210 ASP B O 1
ATOM 4844 N N . THR B 1 211 ? 13.961 19.672 -9.977 1 97.25 211 THR B N 1
ATOM 4845 C CA . THR B 1 211 ? 13.891 18.234 -10.211 1 97.25 211 THR B CA 1
ATOM 4846 C C . THR B 1 211 ? 13.359 17.516 -8.969 1 97.25 211 THR B C 1
ATOM 4848 O O . THR B 1 211 ? 13.469 18.031 -7.855 1 97.25 211 THR B O 1
ATOM 4851 N N . ALA B 1 212 ? 12.766 16.438 -9.211 1 98.31 212 ALA B N 1
ATOM 4852 C CA . ALA B 1 212 ? 12.211 15.641 -8.117 1 98.31 212 ALA B CA 1
ATOM 4853 C C . ALA B 1 212 ? 12.516 14.164 -8.305 1 98.31 212 ALA B C 1
ATOM 4855 O O . ALA B 1 212 ? 12.688 13.695 -9.43 1 98.31 212 ALA B O 1
ATOM 4856 N N . TRP B 1 213 ? 12.648 13.43 -7.25 1 98.25 213 TRP B N 1
ATOM 4857 C CA . TRP B 1 213 ? 12.828 11.977 -7.297 1 98.25 213 TRP B CA 1
ATOM 4858 C C . TRP B 1 213 ? 12.18 11.312 -6.086 1 98.25 213 TRP B C 1
ATOM 4860 O O . TRP B 1 213 ? 11.766 11.992 -5.145 1 98.25 213 TRP B O 1
ATOM 4870 N N . ARG B 1 214 ? 12.062 10.062 -6.164 1 97.75 214 ARG B N 1
ATOM 4871 C CA . ARG B 1 214 ? 11.359 9.281 -5.152 1 97.75 214 ARG B CA 1
ATOM 4872 C C . ARG B 1 214 ? 12.297 8.273 -4.488 1 97.75 214 ARG B C 1
ATOM 4874 O O . ARG B 1 214 ? 13.195 7.734 -5.133 1 97.75 214 ARG B O 1
ATOM 4881 N N . LEU B 1 215 ? 12.094 8.102 -3.188 1 97.75 215 LEU B N 1
ATOM 4882 C CA . LEU B 1 215 ? 12.719 7.039 -2.408 1 97.75 215 LEU B CA 1
ATOM 4883 C C . LEU B 1 215 ? 11.664 6.152 -1.758 1 97.75 215 LEU B C 1
ATOM 4885 O O . LEU B 1 215 ? 10.617 6.641 -1.324 1 97.75 215 LEU B O 1
ATOM 4889 N N . MET B 1 216 ? 11.984 4.926 -1.678 1 96.94 216 MET B N 1
ATOM 4890 C CA . MET B 1 216 ? 11.102 3.973 -1.009 1 96.94 216 MET B CA 1
ATOM 4891 C C . MET B 1 216 ? 11.898 3.039 -0.104 1 96.94 216 MET B C 1
ATOM 4893 O O . MET B 1 216 ? 12.992 2.598 -0.466 1 96.94 216 MET B O 1
ATOM 4897 N N . HIS B 1 217 ? 11.406 2.748 1.012 1 98.12 217 HIS B N 1
ATOM 4898 C CA . HIS B 1 217 ? 11.977 1.819 1.979 1 98.12 217 HIS B CA 1
ATOM 4899 C C . HIS B 1 217 ? 10.891 1.141 2.803 1 98.12 217 HIS B C 1
ATOM 4901 O O . HIS B 1 217 ? 9.891 1.771 3.16 1 98.12 217 HIS B O 1
ATOM 4907 N N . PRO B 1 218 ? 11.062 -0.104 3.209 1 98.31 218 PRO B N 1
ATOM 4908 C CA . PRO B 1 218 ? 10.039 -0.827 3.975 1 98.31 218 PRO B CA 1
ATOM 4909 C C . PRO B 1 218 ? 9.625 -0.088 5.246 1 98.31 218 PRO B C 1
ATOM 4911 O O . PRO B 1 218 ? 8.461 -0.167 5.656 1 98.31 218 PRO B O 1
ATOM 4914 N N . THR B 1 219 ? 10.492 0.672 5.828 1 98.75 219 THR B N 1
ATOM 4915 C CA . THR B 1 219 ? 10.195 1.384 7.066 1 98.75 219 THR B CA 1
ATOM 4916 C C . THR B 1 219 ? 9.172 2.488 6.82 1 98.75 219 THR B C 1
ATOM 4918 O O . THR B 1 219 ? 8.656 3.082 7.77 1 98.75 219 THR B O 1
ATOM 4921 N N . MET B 1 220 ? 8.859 2.795 5.633 1 98.88 220 MET B N 1
ATOM 4922 C CA . MET B 1 220 ? 7.891 3.828 5.273 1 98.88 220 MET B CA 1
ATOM 4923 C C . MET B 1 220 ? 6.492 3.238 5.141 1 98.88 220 MET B C 1
ATOM 4925 O O . MET B 1 220 ? 5.512 3.975 5.008 1 98.88 220 MET B O 1
ATOM 4929 N N . PHE B 1 221 ? 6.375 1.913 5.211 1 98.88 221 PHE B N 1
ATOM 4930 C CA . PHE B 1 221 ? 5.113 1.2 5.07 1 98.88 221 PHE B CA 1
ATOM 4931 C C . PHE B 1 221 ? 4.422 1.05 6.418 1 98.88 221 PHE B C 1
ATOM 4933 O O . PHE B 1 221 ? 5.078 1.046 7.461 1 98.88 221 PHE B O 1
ATOM 4940 N N . PRO B 1 222 ? 3.074 0.931 6.379 1 98.81 222 PRO B N 1
ATOM 4941 C CA . PRO B 1 222 ? 2.355 0.682 7.629 1 98.81 222 PRO B CA 1
ATOM 4942 C C . PRO B 1 222 ? 2.613 -0.715 8.188 1 98.81 222 PRO B C 1
ATOM 4944 O O . PRO B 1 222 ? 2.758 -1.674 7.426 1 98.81 222 PRO B O 1
ATOM 4947 N N . ASP B 1 223 ? 2.742 -0.784 9.438 1 98.69 223 ASP B N 1
ATOM 4948 C CA . ASP B 1 223 ? 2.848 -2.043 10.172 1 98.69 223 ASP B CA 1
ATOM 4949 C C . ASP B 1 223 ? 1.465 -2.602 10.5 1 98.69 223 ASP B C 1
ATOM 4951 O O . ASP B 1 223 ? 0.709 -1.993 11.266 1 98.69 223 ASP B O 1
ATOM 4955 N N . PRO B 1 224 ? 1.127 -3.785 9.969 1 98.38 224 PRO B N 1
ATOM 4956 C CA . PRO B 1 224 ? -0.215 -4.328 10.195 1 98.38 224 PRO B CA 1
ATOM 4957 C C . PRO B 1 224 ? -0.533 -4.527 11.672 1 98.38 224 PRO B C 1
ATOM 4959 O O . PRO B 1 224 ? -1.705 -4.559 12.062 1 98.38 224 PRO B O 1
ATOM 4962 N N . ASP B 1 225 ? 0.441 -4.676 12.523 1 97.94 225 ASP B N 1
ATOM 4963 C CA . ASP B 1 225 ? 0.223 -4.902 13.945 1 97.94 225 ASP B CA 1
ATOM 4964 C C . ASP B 1 225 ? -0.139 -3.602 14.664 1 97.94 225 ASP B C 1
ATOM 4966 O O . ASP B 1 225 ? -0.536 -3.617 15.828 1 97.94 225 ASP B O 1
ATOM 4970 N N . PHE B 1 226 ? -0.028 -2.496 13.992 1 98.44 226 PHE B N 1
ATOM 4971 C CA . PHE B 1 226 ? -0.339 -1.19 14.562 1 98.44 226 PHE B CA 1
ATOM 4972 C C . PHE B 1 226 ? -1.418 -0.487 13.742 1 98.44 226 PHE B C 1
ATOM 4974 O O . PHE B 1 226 ? -1.412 0.74 13.625 1 98.44 226 PHE B O 1
ATOM 4981 N N . SER B 1 227 ? -2.283 -1.251 13.203 1 97.38 227 SER B N 1
ATOM 4982 C CA . SER B 1 227 ? -3.312 -0.779 12.281 1 97.38 227 SER B CA 1
ATOM 4983 C C . SER B 1 227 ? -4.5 -0.187 13.031 1 97.38 227 SER B C 1
ATOM 4985 O O . SER B 1 227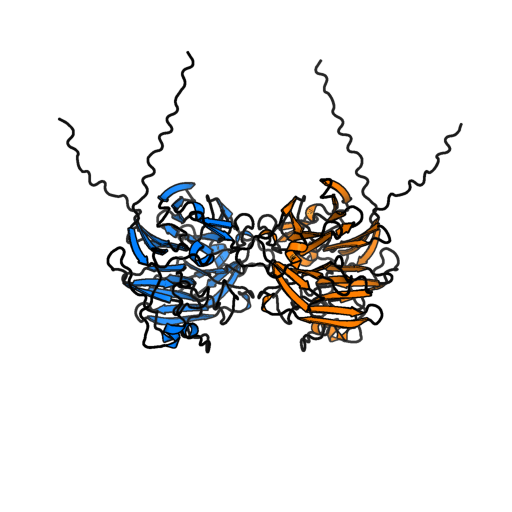 ? -5.25 0.624 12.484 1 97.38 227 SER B O 1
ATOM 4987 N N . ASP B 1 228 ? -4.77 -0.665 14.273 1 96.88 228 ASP B N 1
ATOM 4988 C CA . ASP B 1 228 ? -5.953 -0.275 15.031 1 96.88 228 ASP B CA 1
ATOM 4989 C C . ASP B 1 228 ? -5.637 0.865 16 1 96.88 228 ASP B C 1
ATOM 4991 O O . ASP B 1 228 ? -4.719 0.76 16.812 1 96.88 228 ASP B O 1
ATOM 4995 N N . TYR B 1 229 ? -6.367 1.921 15.906 1 97.5 229 TYR B N 1
ATOM 4996 C CA . TYR B 1 229 ? -6.246 3.08 16.781 1 97.5 229 TYR B CA 1
ATOM 4997 C C . TYR B 1 229 ? -7.379 3.121 17.797 1 97.5 229 TYR B C 1
ATOM 4999 O O . TYR B 1 229 ? -8.539 2.891 17.453 1 97.5 229 TYR B O 1
ATOM 5007 N N . THR B 1 230 ? -7.012 3.318 19 1 97.06 230 THR B N 1
ATOM 5008 C CA . THR B 1 230 ? -8 3.502 20.047 1 97.06 230 THR B CA 1
ATOM 5009 C C . THR B 1 230 ? -7.832 4.863 20.719 1 97.06 230 THR B C 1
ATOM 5011 O O . THR B 1 230 ? -6.777 5.156 21.281 1 97.06 230 THR B O 1
ATOM 5014 N N . VAL B 1 231 ? -8.789 5.699 20.594 1 97.44 231 VAL B N 1
ATOM 5015 C CA . VAL B 1 231 ? -8.789 7.035 21.188 1 97.44 231 VAL B CA 1
ATOM 5016 C C . VAL B 1 231 ? -10.062 7.23 22.016 1 97.44 231 VAL B C 1
ATOM 5018 O O . VAL B 1 231 ? -11.172 7.168 21.484 1 97.44 231 VAL B O 1
ATOM 5021 N N . ALA B 1 232 ? -9.875 7.477 23.297 1 96 232 ALA B N 1
ATOM 5022 C CA . ALA B 1 232 ? -11 7.723 24.203 1 96 232 ALA B CA 1
ATOM 5023 C C . ALA B 1 232 ? -12.078 6.656 24.031 1 96 232 ALA B C 1
ATOM 5025 O O . ALA B 1 232 ? -13.266 6.977 23.922 1 96 232 ALA B O 1
ATOM 5026 N N . GLY B 1 233 ? -11.695 5.426 23.812 1 94.94 233 GLY B N 1
ATOM 5027 C CA . GLY B 1 233 ? -12.609 4.293 23.797 1 94.94 233 GLY B CA 1
ATOM 5028 C C . GLY B 1 233 ? -13.125 3.979 22.406 1 94.94 233 GLY B C 1
ATOM 5029 O O . GLY B 1 233 ? -13.773 2.953 22.188 1 94.94 233 GLY B O 1
ATOM 5030 N N . GLU B 1 234 ? -12.891 4.797 21.453 1 95.69 234 GLU B N 1
ATOM 5031 C CA . GLU B 1 234 ? -13.305 4.547 20.078 1 95.69 234 GLU B CA 1
ATOM 5032 C C . GLU B 1 234 ? -12.164 3.965 19.25 1 95.69 234 GLU B C 1
ATOM 5034 O O . GLU B 1 234 ? -11.031 4.453 19.312 1 95.69 234 GLU B O 1
ATOM 5039 N N . ARG B 1 235 ? -12.555 2.904 18.547 1 94.88 235 ARG B N 1
ATOM 5040 C CA . ARG B 1 235 ? -11.539 2.203 17.766 1 94.88 235 ARG B CA 1
ATOM 5041 C C . ARG B 1 235 ? -11.797 2.348 16.266 1 94.88 235 ARG B C 1
ATOM 5043 O O . ARG B 1 235 ? -12.945 2.303 15.828 1 94.88 235 ARG B O 1
ATOM 5050 N N . PHE B 1 236 ? -10.797 2.523 15.492 1 95.5 236 PHE B N 1
ATOM 5051 C CA . PHE B 1 236 ? -10.883 2.473 14.031 1 95.5 236 PHE B CA 1
ATOM 5052 C C . PHE B 1 236 ? -9.586 1.924 13.438 1 95.5 236 PHE B C 1
ATOM 5054 O O . PHE B 1 236 ? -8.57 1.843 14.125 1 95.5 236 PHE B O 1
ATOM 5061 N N . THR B 1 237 ? -9.625 1.455 12.203 1 96.06 237 THR B N 1
ATOM 5062 C CA . THR B 1 237 ? -8.508 0.8 11.531 1 96.06 237 THR B CA 1
ATOM 5063 C C . THR B 1 237 ? -8.062 1.608 10.312 1 96.06 237 THR B C 1
ATOM 5065 O O . THR B 1 237 ? -8.883 2.025 9.5 1 96.06 237 THR B O 1
ATOM 5068 N N . LEU B 1 238 ? -6.82 1.865 10.242 1 96.56 238 LEU B N 1
ATOM 5069 C CA . LEU B 1 238 ? -6.254 2.607 9.117 1 96.56 238 LEU B CA 1
ATOM 5070 C C . LEU B 1 238 ? -4.836 2.131 8.82 1 96.56 238 LEU B C 1
ATOM 5072 O O . LEU B 1 238 ? -4.008 2.014 9.727 1 96.56 238 LEU B O 1
ATOM 5076 N N . MET B 1 239 ? -4.523 1.849 7.582 1 97.56 239 MET B N 1
ATOM 5077 C CA . MET B 1 239 ? -3.227 1.334 7.152 1 97.56 239 MET B CA 1
ATOM 5078 C C . MET B 1 239 ? -2.441 2.4 6.398 1 97.56 239 MET B C 1
ATOM 5080 O O . MET B 1 239 ? -1.97 2.162 5.285 1 97.56 239 MET B O 1
ATOM 5084 N N . ASP B 1 240 ? -2.201 3.516 7.023 1 98.31 240 ASP B N 1
ATOM 5085 C CA . ASP B 1 240 ? -1.472 4.609 6.387 1 98.31 240 ASP B CA 1
ATOM 5086 C C . ASP B 1 240 ? 0.034 4.453 6.59 1 98.31 240 ASP B C 1
ATOM 5088 O O . ASP B 1 240 ? 0.484 4.074 7.672 1 98.31 240 ASP B O 1
ATOM 5092 N N . GLY B 1 241 ? 0.828 4.727 5.535 1 98.75 241 GLY B N 1
ATOM 5093 C CA . GLY B 1 241 ? 2.281 4.711 5.582 1 98.75 241 GLY B CA 1
ATOM 5094 C C . GLY B 1 241 ? 2.873 5.992 6.133 1 98.75 241 GLY B C 1
ATOM 5095 O O . GLY B 1 241 ? 2.318 6.594 7.059 1 98.75 241 GLY B O 1
ATOM 5096 N N . VAL B 1 242 ? 3.986 6.355 5.609 1 98.94 242 VAL B N 1
ATOM 5097 C CA . VAL B 1 242 ? 4.77 7.492 6.086 1 98.94 242 VAL B CA 1
ATOM 5098 C C . VAL B 1 242 ? 3.934 8.766 6.004 1 98.94 242 VAL B C 1
ATOM 5100 O O . VAL B 1 242 ? 3.275 9.023 4.992 1 98.94 242 VAL B O 1
ATOM 5103 N N . VAL B 1 243 ? 3.912 9.531 7.121 1 98.75 243 VAL B N 1
ATOM 5104 C CA . VAL B 1 243 ? 3.154 10.773 7.172 1 98.75 243 VAL B CA 1
ATOM 5105 C C . VAL B 1 243 ? 3.854 11.766 8.094 1 98.75 243 VAL B C 1
ATOM 5107 O O . VAL B 1 243 ? 3.898 12.969 7.805 1 98.75 243 VAL B O 1
ATOM 5110 N N . GLY B 1 244 ? 4.355 11.258 9.266 1 98.69 244 GLY B N 1
ATOM 5111 C CA . GLY B 1 244 ? 5.086 12.141 10.164 1 98.69 244 GLY B CA 1
ATOM 5112 C C . GLY B 1 244 ? 6.461 12.516 9.641 1 98.69 244 GLY B C 1
ATOM 5113 O O . GLY B 1 244 ? 7.242 11.641 9.258 1 98.69 244 GLY B O 1
ATOM 5114 N N . LEU B 1 245 ? 6.715 13.75 9.656 1 98.81 245 LEU B N 1
ATOM 5115 C CA . LEU B 1 245 ? 8.008 14.273 9.219 1 98.81 245 LEU B CA 1
ATOM 5116 C C . LEU B 1 245 ? 8.477 15.398 10.133 1 98.81 245 LEU B C 1
ATOM 5118 O O . LEU B 1 245 ? 7.672 16.219 10.578 1 98.81 245 LEU B O 1
ATOM 5122 N N . THR B 1 246 ? 9.656 15.453 10.43 1 98.62 246 THR B N 1
ATOM 5123 C CA . THR B 1 246 ? 10.328 16.641 10.969 1 98.62 246 THR B CA 1
ATOM 5124 C C . THR B 1 246 ? 11.82 16.609 10.633 1 98.62 246 THR B C 1
ATOM 5126 O O . THR B 1 246 ? 12.344 15.578 10.203 1 98.62 246 THR B O 1
ATOM 5129 N N . HIS B 1 247 ? 12.453 17.688 10.703 1 97.94 247 HIS B N 1
ATOM 5130 C CA . HIS B 1 247 ? 13.812 17.875 10.203 1 97.94 247 HIS B CA 1
ATOM 5131 C C . HIS B 1 247 ? 14.688 18.594 11.227 1 97.94 247 HIS B C 1
ATOM 5133 O O . HIS B 1 247 ? 14.258 19.578 11.828 1 97.94 247 HIS B O 1
ATOM 5139 N N . SER B 1 248 ? 15.82 18.031 11.477 1 97.19 248 SER B N 1
ATOM 5140 C CA . SER B 1 248 ? 16.859 18.703 12.25 1 97.19 248 SER B CA 1
ATOM 5141 C C . SER B 1 248 ? 17.891 19.359 11.336 1 97.19 248 SER B C 1
ATOM 5143 O O . SER B 1 248 ? 18.75 18.688 10.773 1 97.19 248 SER B O 1
ATOM 5145 N N . PRO B 1 249 ? 17.828 20.656 11.234 1 94.81 249 PRO B N 1
ATOM 5146 C CA . PRO B 1 249 ? 18.844 21.328 10.406 1 94.81 249 PRO B CA 1
ATOM 5147 C C . PRO B 1 249 ? 20.25 21.156 10.953 1 94.81 249 PRO B C 1
ATOM 5149 O O . PRO B 1 249 ? 21.203 21 10.18 1 94.81 249 PRO B O 1
ATOM 5152 N N . LYS B 1 250 ? 20.422 21.156 12.242 1 93.81 250 LYS B N 1
ATOM 5153 C CA . LYS B 1 250 ? 21.734 21.078 12.891 1 93.81 250 LYS B CA 1
ATOM 5154 C C . LYS B 1 250 ? 22.391 19.719 12.617 1 93.81 250 LYS B C 1
ATOM 5156 O O . LYS B 1 250 ? 23.578 19.656 12.305 1 93.81 250 LYS B O 1
ATOM 5161 N N . LEU B 1 251 ? 21.578 18.688 12.688 1 95.62 251 LEU B N 1
ATOM 5162 C CA . LEU B 1 251 ? 22.125 17.344 12.57 1 95.62 251 LEU B CA 1
ATOM 5163 C C . LEU B 1 251 ? 22.062 16.844 11.133 1 95.62 251 LEU B C 1
ATOM 5165 O O . LEU B 1 251 ? 22.672 15.828 10.789 1 95.62 251 LEU B O 1
ATOM 5169 N N . GLY B 1 252 ? 21.359 17.578 10.266 1 96.62 252 GLY B N 1
ATOM 5170 C CA . GLY B 1 252 ? 21.172 17.094 8.906 1 96.62 252 GLY B CA 1
ATOM 5171 C C . GLY B 1 252 ? 20.406 15.797 8.828 1 96.62 252 GLY B C 1
ATOM 5172 O O . GLY B 1 252 ? 20.844 14.852 8.156 1 96.62 252 GLY B O 1
ATOM 5173 N N . ILE B 1 253 ? 19.281 15.742 9.555 1 98.12 253 ILE B N 1
ATOM 5174 C CA . ILE B 1 253 ? 18.516 14.508 9.672 1 98.12 253 ILE B CA 1
ATOM 5175 C C . ILE B 1 253 ? 17.047 14.789 9.398 1 98.12 253 ILE B C 1
ATOM 5177 O O . ILE B 1 253 ? 16.5 15.781 9.875 1 98.12 253 ILE B O 1
ATOM 5181 N N . LEU B 1 254 ? 16.438 13.969 8.57 1 98.75 254 LEU B N 1
ATOM 5182 C CA . LEU B 1 254 ? 14.984 13.898 8.492 1 98.75 254 LEU B CA 1
ATOM 5183 C C . LEU B 1 254 ? 14.445 12.758 9.344 1 98.75 254 LEU B C 1
ATOM 5185 O O . LEU B 1 254 ? 14.867 11.609 9.195 1 98.75 254 LEU B O 1
ATOM 5189 N N . TYR B 1 255 ? 13.609 13.078 10.266 1 98.75 255 TYR B N 1
ATOM 5190 C CA . TYR B 1 255 ? 12.867 12.07 11.016 1 98.75 255 TYR B CA 1
ATOM 5191 C C . TYR B 1 255 ? 11.516 11.797 10.367 1 98.75 255 TYR B C 1
ATOM 5193 O O . TYR B 1 255 ? 10.852 12.711 9.891 1 98.75 255 TYR B O 1
ATOM 5201 N N . PHE B 1 256 ? 11.148 10.539 10.352 1 98.88 256 PHE B N 1
ATOM 5202 C CA . PHE B 1 256 ? 9.875 10.203 9.734 1 98.88 256 PHE B CA 1
ATOM 5203 C C . PHE B 1 256 ? 9.242 9 10.414 1 98.88 256 PHE B C 1
ATOM 5205 O O . PHE B 1 256 ? 9.922 8.25 11.125 1 98.88 256 PHE B O 1
ATOM 5212 N N . GLN B 1 257 ? 7.969 8.844 10.227 1 98.75 257 GLN B N 1
ATOM 5213 C CA . GLN B 1 257 ? 7.246 7.676 10.727 1 98.75 257 GLN B CA 1
ATOM 5214 C C . GLN B 1 257 ? 5.988 7.414 9.898 1 98.75 257 GLN B C 1
ATOM 5216 O O . GLN B 1 257 ? 5.324 8.352 9.461 1 98.75 257 GLN B O 1
ATOM 5221 N N . PRO B 1 258 ? 5.621 6.109 9.648 1 98.88 258 PRO B N 1
ATOM 5222 C CA . PRO B 1 258 ? 4.258 5.793 9.219 1 98.88 258 PRO B CA 1
ATOM 5223 C C . PRO B 1 258 ? 3.213 6.082 10.297 1 98.88 258 PRO B C 1
ATOM 5225 O O . PRO B 1 258 ? 3.561 6.254 11.461 1 98.88 258 PRO B O 1
ATOM 5228 N N . LEU B 1 259 ? 1.977 6.254 9.859 1 98.75 259 LEU B N 1
ATOM 5229 C CA . LEU B 1 259 ? 0.918 6.383 10.859 1 98.75 259 LEU B CA 1
ATOM 5230 C C . LEU B 1 259 ? 0.726 5.078 11.625 1 98.75 259 LEU B C 1
ATOM 5232 O O . LEU B 1 259 ? 0.665 5.078 12.852 1 98.75 259 LEU B O 1
ATOM 5236 N N . ALA B 1 260 ? 0.639 3.943 10.891 1 98.75 260 ALA B N 1
ATOM 5237 C CA . ALA B 1 260 ? 0.463 2.645 11.539 1 98.75 260 ALA B CA 1
ATOM 5238 C C . ALA B 1 260 ? 1.802 2.074 12 1 98.75 260 ALA B C 1
ATOM 5240 O O . ALA B 1 260 ? 2.34 1.157 11.375 1 98.75 260 ALA B O 1
ATOM 5241 N N . THR B 1 261 ? 2.318 2.596 13.008 1 98.5 261 THR B N 1
ATOM 5242 C CA . THR B 1 261 ? 3.564 2.141 13.617 1 98.5 261 THR B CA 1
ATOM 5243 C C . THR B 1 261 ? 3.73 2.725 15.016 1 98.5 261 THR B C 1
ATOM 5245 O O . THR B 1 261 ? 3.078 3.711 15.359 1 98.5 261 THR B O 1
ATOM 5248 N N . ASP B 1 262 ? 4.531 2.088 15.781 1 97.88 262 ASP B N 1
ATOM 5249 C CA . ASP B 1 262 ? 4.973 2.717 17.016 1 97.88 262 ASP B CA 1
ATOM 5250 C C . ASP B 1 262 ? 6.418 3.193 16.906 1 97.88 262 ASP B C 1
ATOM 5252 O O . ASP B 1 262 ? 7.031 3.572 17.922 1 97.88 262 ASP B O 1
ATOM 5256 N N . ARG B 1 263 ? 7 3.205 15.75 1 98.06 263 ARG B N 1
ATOM 5257 C CA . ARG B 1 263 ? 8.43 3.453 15.57 1 98.06 263 ARG B CA 1
ATOM 5258 C C . ARG B 1 263 ? 8.672 4.82 14.938 1 98.06 263 ARG B C 1
ATOM 5260 O O . ARG B 1 263 ? 7.828 5.328 14.203 1 98.06 263 ARG B O 1
ATOM 5267 N N . LEU B 1 264 ? 9.758 5.391 15.25 1 98.25 264 LEU B N 1
ATOM 5268 C CA . LEU B 1 264 ? 10.32 6.582 14.617 1 98.25 264 LEU B CA 1
ATOM 5269 C C . LEU B 1 264 ? 11.633 6.258 13.922 1 98.25 264 LEU B C 1
ATOM 5271 O O . LEU B 1 264 ? 12.477 5.543 14.477 1 98.25 264 LEU B O 1
ATOM 5275 N N . PHE B 1 265 ? 11.805 6.77 12.719 1 98.75 265 PHE B N 1
ATOM 5276 C CA . PHE B 1 265 ? 12.992 6.5 11.922 1 98.75 265 PHE B CA 1
ATOM 5277 C C . PHE B 1 265 ? 13.695 7.801 11.539 1 98.75 265 PHE B C 1
ATOM 5279 O O . PHE B 1 265 ? 13.125 8.883 11.688 1 98.75 265 PHE B O 1
ATOM 5286 N N . SER B 1 266 ? 14.93 7.688 11.125 1 98.75 266 SER B N 1
ATOM 5287 C CA . SER B 1 266 ? 15.68 8.844 10.641 1 98.75 266 SER B CA 1
ATOM 5288 C C . SER B 1 266 ? 16.484 8.484 9.398 1 98.75 266 SER B C 1
ATOM 5290 O O . SER B 1 266 ? 16.844 7.32 9.188 1 98.75 266 SER B O 1
ATOM 5292 N N . ILE B 1 267 ? 16.75 9.422 8.609 1 98.88 267 ILE B N 1
ATOM 5293 C CA . ILE B 1 267 ? 17.625 9.312 7.438 1 98.88 267 ILE B CA 1
ATOM 5294 C C . ILE B 1 267 ? 18.422 10.602 7.277 1 98.88 267 ILE B C 1
ATOM 5296 O O . ILE B 1 267 ? 17.891 11.703 7.422 1 98.88 267 ILE B O 1
ATOM 5300 N N . PRO B 1 268 ? 19.75 10.539 7.047 1 98.62 268 PRO B N 1
ATOM 5301 C CA . PRO B 1 268 ? 20.516 11.766 6.754 1 98.62 268 PRO B CA 1
ATOM 5302 C C . PRO B 1 268 ? 20 12.484 5.508 1 98.62 268 PRO B C 1
ATOM 5304 O O . PRO B 1 268 ? 19.75 11.844 4.48 1 98.62 268 PRO B O 1
ATOM 5307 N N . THR B 1 269 ? 19.891 13.797 5.582 1 98 269 THR B N 1
ATOM 5308 C CA . THR B 1 269 ? 19.391 14.555 4.441 1 98 269 THR B CA 1
ATOM 5309 C C . THR B 1 269 ? 20.375 14.484 3.273 1 98 269 THR B C 1
ATOM 5311 O O . THR B 1 269 ? 19.969 14.617 2.113 1 98 269 THR B O 1
ATOM 5314 N N . SER B 1 270 ? 21.656 14.227 3.541 1 97.5 270 SER B N 1
ATOM 5315 C CA . SER B 1 270 ? 22.641 14.055 2.463 1 97.5 270 SER B CA 1
ATOM 5316 C C . SER B 1 270 ? 22.266 12.883 1.567 1 97.5 270 SER B C 1
ATOM 5318 O O . SER B 1 270 ? 22.484 12.922 0.355 1 97.5 270 SER B O 1
ATOM 5320 N N . ALA B 1 271 ? 21.734 11.789 2.166 1 98.06 271 ALA B N 1
ATOM 5321 C CA . ALA B 1 271 ? 21.297 10.633 1.388 1 98.06 271 ALA B CA 1
ATOM 5322 C C . ALA B 1 271 ? 20.078 10.984 0.521 1 98.06 271 ALA B C 1
ATOM 5324 O O . ALA B 1 271 ? 19.922 10.453 -0.577 1 98.06 271 ALA B O 1
ATOM 5325 N N . LEU B 1 272 ? 19.234 11.875 0.971 1 98.06 272 LEU B N 1
ATOM 5326 C CA . LEU B 1 272 ? 18.047 12.312 0.238 1 98.06 272 LEU B CA 1
ATOM 5327 C C . LEU B 1 272 ? 18.438 13.258 -0.899 1 98.06 272 LEU B C 1
ATOM 5329 O O . LEU B 1 272 ? 17.828 13.227 -1.97 1 98.06 272 LEU B O 1
ATOM 5333 N N . GLN B 1 273 ? 19.453 14.047 -0.693 1 96.88 273 GLN B N 1
ATOM 5334 C CA . GLN B 1 273 ? 19.766 15.148 -1.597 1 96.88 273 GLN B CA 1
ATOM 5335 C C . GLN B 1 273 ? 20.672 14.672 -2.732 1 96.88 273 GLN B C 1
ATOM 5337 O O . GLN B 1 273 ? 20.875 15.391 -3.719 1 96.88 273 GLN B O 1
ATOM 5342 N N . LYS B 1 274 ? 21.172 13.508 -2.617 1 95.69 274 LYS B N 1
ATOM 5343 C CA . LYS B 1 274 ? 22.125 13.023 -3.598 1 95.69 274 LYS B CA 1
ATOM 5344 C C . LYS B 1 274 ? 21.453 12.711 -4.93 1 95.69 274 LYS B C 1
ATOM 5346 O O . LYS B 1 274 ? 22.125 12.602 -5.961 1 95.69 274 LYS B O 1
ATOM 5351 N N . GLY B 1 275 ? 20.141 12.508 -4.957 1 95.94 275 GLY B N 1
ATOM 5352 C CA . GLY B 1 275 ? 19.422 12.102 -6.152 1 95.94 275 GLY B CA 1
ATOM 5353 C C . GLY B 1 275 ? 18.688 10.789 -5.984 1 95.94 275 GLY B C 1
ATOM 5354 O O . GLY B 1 275 ? 18.625 10.242 -4.883 1 95.94 275 GLY B O 1
ATOM 5355 N N . PRO B 1 276 ? 18.094 10.367 -7.09 1 95.5 276 PRO B N 1
ATOM 5356 C CA . PRO B 1 276 ? 17.375 9.086 -7.016 1 95.5 276 PRO B CA 1
ATOM 5357 C C . PRO B 1 276 ? 18.297 7.93 -6.629 1 95.5 276 PRO B C 1
ATOM 5359 O O . PRO B 1 276 ? 19.438 7.855 -7.098 1 95.5 276 PRO B O 1
ATOM 5362 N N . PRO B 1 277 ? 17.797 7.102 -5.777 1 94.12 277 PRO B N 1
ATOM 5363 C CA . PRO B 1 277 ? 18.641 5.949 -5.418 1 94.12 277 PRO B CA 1
ATOM 5364 C C . PRO B 1 277 ? 18.906 5.023 -6.602 1 94.12 277 PRO B C 1
ATOM 5366 O O . PRO B 1 277 ? 18.031 4.848 -7.465 1 94.12 277 PRO B O 1
ATOM 5369 N N . GLY B 1 278 ? 20.094 4.461 -6.57 1 88.69 278 GLY B N 1
ATOM 5370 C CA . GLY B 1 278 ? 20.422 3.441 -7.559 1 88.69 278 GLY B CA 1
ATOM 5371 C C . GLY B 1 278 ? 19.688 2.133 -7.324 1 88.69 278 GLY B C 1
ATOM 5372 O O . GLY B 1 278 ? 19.078 1.935 -6.27 1 88.69 278 GLY B O 1
ATOM 5373 N N . GLN B 1 279 ? 19.875 1.329 -8.406 1 79.88 279 GLN B N 1
ATOM 5374 C CA . GLN B 1 279 ? 19.281 0.001 -8.273 1 79.88 279 GLN B CA 1
ATOM 5375 C C . GLN B 1 279 ? 19.906 -0.758 -7.102 1 79.88 279 GLN B C 1
ATOM 5377 O O . GLN B 1 279 ? 21.125 -0.822 -6.973 1 79.88 279 GLN B O 1
ATOM 5382 N N . ASP B 1 280 ? 19.266 -1.225 -6.102 1 80.38 280 ASP B N 1
ATOM 5383 C CA . ASP B 1 280 ? 19.672 -2.045 -4.965 1 80.38 280 ASP B CA 1
ATOM 5384 C C . ASP B 1 280 ? 20.406 -1.211 -3.922 1 80.38 280 ASP B C 1
ATOM 5386 O O . ASP B 1 280 ? 21.109 -1.754 -3.074 1 80.38 280 ASP B O 1
ATOM 5390 N N . GLU B 1 281 ? 20.453 0.09 -4.121 1 90.44 281 GLU B N 1
ATOM 5391 C CA . GLU B 1 281 ? 21.109 0.947 -3.133 1 90.44 281 GLU B CA 1
ATOM 5392 C C . GLU B 1 281 ? 20.391 0.872 -1.786 1 90.44 281 GLU B C 1
ATOM 5394 O O . GLU B 1 281 ? 19.156 0.983 -1.723 1 90.44 281 GLU B O 1
ATOM 5399 N N . GLU B 1 282 ? 21.234 0.625 -0.852 1 92.75 282 GLU B N 1
ATOM 5400 C CA . GLU B 1 282 ? 20.688 0.615 0.502 1 92.75 282 GLU B CA 1
ATOM 5401 C C . GLU B 1 282 ? 20.609 2.025 1.079 1 92.75 282 GLU B C 1
ATOM 5403 O O . GLU B 1 282 ? 21.594 2.762 1.057 1 92.75 282 GLU B O 1
ATOM 5408 N N . LEU B 1 283 ? 19.484 2.424 1.549 1 97.19 283 LEU B N 1
ATOM 5409 C CA . LEU B 1 283 ? 19.312 3.721 2.197 1 97.19 283 LEU B CA 1
ATOM 5410 C C . LEU B 1 283 ? 19.75 3.656 3.658 1 97.19 283 LEU B C 1
ATOM 5412 O O . LEU B 1 283 ? 19.422 2.695 4.363 1 97.19 283 LEU B O 1
ATOM 5416 N N . PRO B 1 284 ? 20.484 4.621 4.145 1 98.12 284 PRO B N 1
ATOM 5417 C CA . PRO B 1 284 ? 20.969 4.625 5.527 1 98.12 284 PRO B CA 1
ATOM 5418 C C . PRO B 1 284 ? 19.891 5.062 6.523 1 98.12 284 PRO B C 1
ATOM 5420 O O . PRO B 1 284 ? 20.031 6.098 7.18 1 98.12 284 PRO B O 1
ATOM 5423 N N . ILE B 1 285 ? 18.875 4.316 6.656 1 98.5 285 ILE B N 1
ATOM 5424 C CA . ILE B 1 285 ? 17.766 4.582 7.574 1 98.5 285 ILE B CA 1
ATOM 5425 C C . ILE B 1 285 ? 18.047 3.898 8.914 1 98.5 285 ILE B C 1
ATOM 5427 O O . ILE B 1 285 ? 18.516 2.76 8.953 1 98.5 285 ILE B O 1
ATOM 5431 N N . THR B 1 286 ? 17.781 4.605 9.945 1 98 286 THR B N 1
ATOM 5432 C CA . THR B 1 286 ? 18 4.078 11.289 1 98 286 THR B CA 1
ATOM 5433 C C . THR B 1 286 ? 16.719 4.121 12.109 1 98 286 THR B C 1
ATOM 5435 O O . THR B 1 286 ? 15.914 5.051 11.977 1 98 286 THR B O 1
ATOM 5438 N N . LEU B 1 287 ? 16.5 3.154 12.945 1 97.81 287 LEU B N 1
ATOM 5439 C CA . LEU B 1 287 ? 15.461 3.188 13.961 1 97.81 287 LEU B CA 1
ATOM 5440 C C . LEU B 1 287 ? 15.852 4.105 15.109 1 97.81 287 LEU B C 1
ATOM 5442 O O . LEU B 1 287 ? 16.828 3.844 15.82 1 97.81 287 LEU B O 1
ATOM 5446 N N . VAL B 1 288 ? 15.117 5.18 15.266 1 97.25 288 VAL B N 1
ATOM 5447 C CA . VAL B 1 288 ? 15.383 6.109 16.359 1 97.25 288 VAL B CA 1
ATOM 5448 C C . VAL B 1 288 ? 14.906 5.508 17.672 1 97.25 288 VAL B C 1
ATOM 5450 O O . VAL B 1 288 ? 15.617 5.562 18.688 1 97.25 288 VAL B O 1
ATOM 5453 N N . GLY B 1 289 ? 13.695 4.953 17.609 1 95.88 289 GLY B N 1
ATOM 5454 C CA . GLY B 1 289 ? 13.117 4.301 18.781 1 95.88 289 GLY B CA 1
ATOM 5455 C C . GLY B 1 289 ? 11.641 4.004 18.625 1 95.88 289 GLY B C 1
ATOM 5456 O O . GLY B 1 289 ? 11.102 4.055 17.516 1 95.88 289 GLY B O 1
ATOM 5457 N N . LYS B 1 290 ? 11.055 3.572 19.781 1 95.69 290 LYS B N 1
ATOM 5458 C CA . LYS B 1 290 ? 9.633 3.217 19.797 1 95.69 290 LYS B CA 1
ATOM 5459 C C . LYS B 1 290 ? 8.844 4.148 20.703 1 95.69 290 LYS B C 1
ATOM 5461 O O . LYS B 1 290 ? 9.375 4.637 21.719 1 95.69 290 LYS B O 1
ATOM 5466 N N . LYS B 1 291 ? 7.656 4.375 20.328 1 96.06 291 LYS B N 1
ATOM 5467 C CA . LYS B 1 291 ? 6.699 5.156 21.109 1 96.06 291 LYS B CA 1
ATOM 5468 C C . LYS B 1 291 ? 5.637 4.258 21.734 1 96.06 291 LYS B C 1
ATOM 5470 O O . LYS B 1 291 ? 5.57 3.064 21.438 1 96.06 291 LYS B O 1
ATOM 5475 N N . SER B 1 292 ? 4.891 4.883 22.594 1 95.94 292 SER B N 1
ATOM 5476 C CA . SER B 1 292 ? 3.877 4.105 23.297 1 95.94 292 SER B CA 1
ATOM 5477 C C . SER B 1 292 ? 2.732 3.715 22.375 1 95.94 292 SER B C 1
ATOM 5479 O O . SER B 1 292 ? 2.068 2.699 22.594 1 95.94 292 SER B O 1
ATOM 5481 N N . SER B 1 293 ? 2.449 4.492 21.406 1 97.56 293 SER B N 1
ATOM 5482 C CA . SER B 1 293 ? 1.436 4.184 20.406 1 97.56 293 SER B CA 1
ATOM 5483 C C . SER B 1 293 ? 1.676 4.969 19.109 1 97.56 293 SER B C 1
ATOM 5485 O O . SER B 1 293 ? 2.701 5.641 18.969 1 97.56 293 SER B O 1
ATOM 5487 N N . GLN B 1 294 ? 0.801 4.836 18.172 1 98.19 294 GLN B N 1
ATOM 5488 C CA . GLN B 1 294 ? 0.892 5.5 16.875 1 98.19 294 GLN B CA 1
ATOM 5489 C C . GLN B 1 294 ? 0.812 7.016 17.031 1 98.19 294 GLN B C 1
ATOM 5491 O O . GLN B 1 294 ? 0.383 7.52 18.078 1 98.19 294 GLN B O 1
ATOM 5496 N N . GLY B 1 295 ? 1.229 7.688 16.016 1 96.12 295 GLY B N 1
ATOM 5497 C CA . GLY B 1 295 ? 1.145 9.141 15.977 1 96.12 295 GLY B CA 1
ATOM 5498 C C . GLY B 1 295 ? 1.24 9.711 14.57 1 96.12 295 GLY B C 1
ATOM 5499 O O . GLY B 1 295 ? 1.57 8.992 13.625 1 96.12 295 GLY B O 1
ATOM 5500 N N . LEU B 1 296 ? 1.069 11.016 14.461 1 96.69 296 LEU B N 1
ATOM 5501 C CA . LEU B 1 296 ? 1.015 11.68 13.156 1 96.69 296 LEU B CA 1
ATOM 5502 C C . LEU B 1 296 ? 2.033 12.812 13.086 1 96.69 296 LEU B C 1
ATOM 5504 O O . LEU B 1 296 ? 3.078 12.672 12.445 1 96.69 296 LEU B O 1
ATOM 5508 N N . GLY B 1 297 ? 1.751 13.844 13.859 1 96.06 297 GLY B N 1
ATOM 5509 C CA . GLY B 1 297 ? 2.559 15.047 13.781 1 96.06 297 GLY B CA 1
ATOM 5510 C C . GLY B 1 297 ? 3.873 14.938 14.531 1 96.06 297 GLY B C 1
ATOM 5511 O O . GLY B 1 297 ? 3.932 14.336 15.609 1 96.06 297 GLY B O 1
ATOM 5512 N N . LEU B 1 298 ? 4.938 15.492 13.977 1 98.19 298 LEU B N 1
ATOM 5513 C CA . LEU B 1 298 ? 6.254 15.648 14.586 1 98.19 298 LEU B CA 1
ATOM 5514 C C . LEU B 1 298 ? 6.715 17.094 14.523 1 98.19 298 LEU B C 1
ATOM 5516 O O . LEU B 1 298 ? 6.516 17.781 13.508 1 98.19 298 LEU B O 1
ATOM 5520 N N . ALA B 1 299 ? 7.18 17.531 15.602 1 98.06 299 ALA B N 1
ATOM 5521 C CA . ALA B 1 299 ? 7.82 18.844 15.641 1 98.06 299 ALA B CA 1
ATOM 5522 C C . ALA B 1 299 ? 9.188 18.766 16.328 1 98.06 299 ALA B C 1
ATOM 5524 O O . ALA B 1 299 ? 9.422 17.875 17.141 1 98.06 299 ALA B O 1
ATOM 5525 N N . LEU B 1 300 ? 10.023 19.609 15.945 1 97.56 300 LEU B N 1
ATOM 5526 C CA . LEU B 1 300 ? 11.375 19.609 16.5 1 97.56 300 LEU B CA 1
ATOM 5527 C C . LEU B 1 300 ? 11.797 21.016 16.922 1 97.56 300 LEU B C 1
ATOM 5529 O O . LEU B 1 300 ? 11.562 21.984 16.188 1 97.56 300 LEU B O 1
ATOM 5533 N N . ASP B 1 301 ? 12.289 21.094 18.141 1 95.75 301 ASP B N 1
ATOM 5534 C CA . ASP B 1 301 ? 12.984 22.312 18.594 1 95.75 301 ASP B CA 1
ATOM 5535 C C . ASP B 1 301 ? 14.414 22.344 18.062 1 95.75 301 ASP B C 1
ATOM 5537 O O . ASP B 1 301 ? 15.266 21.562 18.5 1 95.75 301 ASP B O 1
ATOM 5541 N N . PRO B 1 302 ? 14.656 23.266 17.188 1 92.56 302 PRO B N 1
ATOM 5542 C CA . PRO B 1 302 ? 15.977 23.234 16.562 1 92.56 302 PRO B CA 1
ATOM 5543 C C . PRO B 1 302 ? 17.094 23.625 17.516 1 92.56 302 PRO B C 1
ATOM 5545 O O . PRO B 1 302 ? 18.266 23.438 17.219 1 92.56 302 PRO B O 1
ATOM 5548 N N . LYS B 1 303 ? 16.781 24.203 18.641 1 91.31 303 LYS B N 1
ATOM 5549 C CA . LYS B 1 303 ? 17.797 24.625 19.578 1 91.31 303 LYS B CA 1
ATOM 5550 C C . LYS B 1 303 ? 18.5 23.422 20.203 1 91.31 303 LYS B C 1
ATOM 5552 O O . LYS B 1 303 ? 19.734 23.406 20.344 1 91.31 303 LYS B O 1
ATOM 5557 N N . ASP B 1 304 ? 17.719 22.391 20.531 1 92.5 304 ASP B N 1
ATOM 5558 C CA . ASP B 1 304 ? 18.359 21.266 21.203 1 92.5 304 ASP B CA 1
ATOM 5559 C C . ASP B 1 304 ? 17.969 19.938 20.562 1 92.5 304 ASP B C 1
ATOM 5561 O O . ASP B 1 304 ? 18.312 18.875 21.062 1 92.5 304 ASP B O 1
ATOM 5565 N N . ASP B 1 305 ? 17.172 20.062 19.484 1 94.69 305 ASP B N 1
ATOM 5566 C CA . ASP B 1 305 ? 16.812 18.922 18.641 1 94.69 305 ASP B CA 1
ATOM 5567 C C . ASP B 1 305 ? 15.828 18 19.344 1 94.69 305 ASP B C 1
ATOM 5569 O O . ASP B 1 305 ? 15.742 16.812 19.031 1 94.69 305 ASP B O 1
ATOM 5573 N N . THR B 1 306 ? 15.148 18.547 20.344 1 96.31 306 THR B N 1
ATOM 5574 C CA . THR B 1 306 ? 14.07 17.781 20.969 1 96.31 306 THR B CA 1
ATOM 5575 C C . THR B 1 306 ? 12.906 17.609 20 1 96.31 306 THR B C 1
ATOM 5577 O O . THR B 1 306 ? 12.469 18.562 19.359 1 96.31 306 THR B O 1
ATOM 5580 N N . ILE B 1 307 ? 12.453 16.344 19.891 1 97.94 307 ILE B N 1
ATOM 5581 C CA . ILE B 1 307 ? 11.305 16.016 19.047 1 97.94 307 ILE B CA 1
ATOM 5582 C C . ILE B 1 307 ? 10.039 15.961 19.906 1 97.94 307 ILE B C 1
ATOM 5584 O O . ILE B 1 307 ? 10.047 15.391 21 1 97.94 307 ILE B O 1
ATOM 5588 N N . PHE B 1 308 ? 9 16.578 19.453 1 97.81 308 PHE B N 1
ATOM 5589 C CA . PHE B 1 308 ? 7.691 16.531 20.094 1 97.81 308 PHE B CA 1
ATOM 5590 C C . PHE B 1 308 ? 6.711 15.727 19.25 1 97.81 308 PHE B C 1
ATOM 5592 O O . PHE B 1 308 ? 6.707 15.836 18.016 1 97.81 308 PHE B O 1
ATOM 5599 N N . PHE B 1 309 ? 5.926 14.906 19.891 1 98.12 309 PHE B N 1
ATOM 5600 C CA . PHE B 1 309 ? 4.949 14.07 19.203 1 98.12 309 PHE B CA 1
ATOM 5601 C C . PHE B 1 309 ? 3.773 13.75 20.125 1 98.12 309 PHE B C 1
ATOM 5603 O O . PHE B 1 309 ? 3.797 14.078 21.312 1 98.12 309 PHE B O 1
ATOM 5610 N N . SER B 1 310 ? 2.738 13.18 19.531 1 98.06 310 SER B N 1
ATOM 5611 C CA . SER B 1 310 ? 1.537 12.828 20.281 1 98.06 310 SER B CA 1
ATOM 5612 C C . SER B 1 310 ? 1.17 11.359 20.094 1 98.06 310 SER B C 1
ATOM 5614 O O . SER B 1 310 ? 0.614 10.992 19.047 1 98.06 310 SER B O 1
ATOM 5616 N N . PRO B 1 311 ? 1.452 10.484 21.062 1 97.38 311 PRO B N 1
ATOM 5617 C CA . PRO B 1 311 ? 0.88 9.133 20.984 1 97.38 311 PRO B CA 1
ATOM 5618 C C . PRO B 1 311 ? -0.646 9.141 21.047 1 97.38 311 PRO B C 1
ATOM 5620 O O . PRO B 1 311 ? -1.232 9.633 22.016 1 97.38 311 PRO B O 1
ATOM 5623 N N . VAL B 1 312 ? -1.25 8.617 20.094 1 97.38 312 VAL B N 1
ATOM 5624 C CA . VAL B 1 312 ? -2.676 8.781 19.828 1 97.38 312 VAL B CA 1
ATOM 5625 C C . VAL B 1 312 ? -3.484 8.188 20.984 1 97.38 312 VAL B C 1
ATOM 5627 O O . VAL B 1 312 ? -4.449 8.789 21.453 1 97.38 312 VAL B O 1
ATOM 5630 N N . ARG B 1 313 ? -3.088 7.02 21.453 1 97.69 313 ARG B N 1
ATOM 5631 C CA . ARG B 1 313 ? -3.846 6.312 22.484 1 97.69 313 ARG B CA 1
ATOM 5632 C C . ARG B 1 313 ? -3.805 7.062 23.812 1 97.69 313 ARG B C 1
ATOM 5634 O O . ARG B 1 313 ? -4.789 7.082 24.547 1 97.69 313 ARG B O 1
ATOM 5641 N N . GLU B 1 314 ? -2.668 7.738 24.094 1 97.25 314 GLU B N 1
ATOM 5642 C CA . GLU B 1 314 ? -2.418 8.32 25.422 1 97.25 314 GLU B CA 1
ATOM 5643 C C . GLU B 1 314 ? -3 9.727 25.516 1 97.25 314 GLU B C 1
ATOM 5645 O O . GLU B 1 314 ? -3.037 10.32 26.594 1 97.25 314 GLU B O 1
ATOM 5650 N N . THR B 1 315 ? -3.459 10.266 24.422 1 97.44 315 THR B N 1
ATOM 5651 C CA . THR B 1 315 ? -4.004 11.617 24.406 1 97.44 315 THR B CA 1
ATOM 5652 C C . THR B 1 315 ? -3.072 12.586 25.125 1 97.44 315 THR B C 1
ATOM 5654 O O . THR B 1 315 ? -3.498 13.305 26.031 1 97.44 315 THR B O 1
ATOM 5657 N N . SER B 1 316 ? -1.856 12.602 24.641 1 97.19 316 SER B N 1
ATOM 5658 C CA . SER B 1 316 ? -0.792 13.352 25.312 1 97.19 316 SER B CA 1
ATOM 5659 C C . SER B 1 316 ? 0.184 13.938 24.297 1 97.19 316 SER B C 1
ATOM 5661 O O . SER B 1 316 ? 0.121 13.617 23.109 1 97.19 316 SER B O 1
ATOM 5663 N N . ILE B 1 317 ? 0.954 14.867 24.75 1 97.5 317 ILE B N 1
ATOM 5664 C CA . ILE B 1 317 ? 2.133 15.352 24.031 1 97.5 317 ILE B CA 1
ATOM 5665 C C . ILE B 1 317 ? 3.395 14.938 24.781 1 97.5 317 ILE B C 1
ATOM 5667 O O . ILE B 1 317 ? 3.504 15.148 26 1 97.5 317 ILE B O 1
ATOM 5671 N N . ALA B 1 318 ? 4.297 14.328 24.047 1 96.81 318 ALA B N 1
ATOM 5672 C CA . ALA B 1 318 ? 5.559 13.875 24.641 1 96.81 318 ALA B CA 1
ATOM 5673 C C . ALA B 1 318 ? 6.754 14.484 23.906 1 96.81 318 ALA B C 1
ATOM 5675 O O . ALA B 1 318 ? 6.617 14.969 22.781 1 96.81 318 ALA B O 1
ATOM 5676 N N . ALA B 1 319 ? 7.836 14.523 24.625 1 96.06 319 ALA B N 1
ATOM 5677 C CA . ALA B 1 319 ? 9.109 14.984 24.078 1 96.06 319 ALA B CA 1
ATOM 5678 C C . ALA B 1 319 ? 10.172 13.891 24.172 1 96.06 319 ALA B C 1
ATOM 5680 O O . ALA B 1 319 ? 10.195 13.117 25.125 1 96.06 319 ALA B O 1
ATOM 5681 N N . TRP B 1 320 ? 10.945 13.883 23.125 1 96 320 TRP B N 1
ATOM 5682 C CA . TRP B 1 320 ? 12.055 12.938 23.047 1 96 320 TRP B CA 1
ATOM 5683 C C . TRP B 1 320 ? 13.273 13.586 22.406 1 96 320 TRP B C 1
ATOM 5685 O O . TRP B 1 320 ? 13.211 14.039 21.266 1 96 320 TRP B O 1
ATOM 5695 N N . ASN B 1 321 ? 14.352 13.641 23.156 1 94.25 321 ASN B N 1
ATOM 5696 C CA . ASN B 1 321 ? 15.625 14.055 22.578 1 94.25 321 ASN B CA 1
ATOM 5697 C C . ASN B 1 321 ? 16.453 12.859 22.125 1 94.25 321 ASN B C 1
ATOM 5699 O O . ASN B 1 321 ? 16.969 12.102 22.953 1 94.25 321 ASN B O 1
ATOM 5703 N N . PRO B 1 322 ? 16.609 12.695 20.859 1 90.06 322 PRO B N 1
ATOM 5704 C CA . PRO B 1 322 ? 17.281 11.484 20.375 1 90.06 322 PRO B CA 1
ATOM 5705 C C . PRO B 1 322 ? 18.766 11.477 20.688 1 90.06 322 PRO B C 1
ATOM 5707 O O . PRO B 1 322 ? 19.406 10.422 20.656 1 90.06 322 PRO B O 1
ATOM 5710 N N . VAL B 1 323 ? 19.359 12.609 20.953 1 88.5 323 VAL B N 1
ATOM 5711 C CA . VAL B 1 323 ? 20.781 12.703 21.266 1 88.5 323 VAL B CA 1
ATOM 5712 C C . VAL B 1 323 ? 21.016 12.273 22.719 1 88.5 323 VAL B C 1
ATOM 5714 O O . VAL B 1 323 ? 21.891 11.43 22.984 1 88.5 323 VAL B O 1
ATOM 5717 N N . THR B 1 324 ? 20.188 12.734 23.594 1 91.56 324 THR B N 1
ATOM 5718 C CA . THR B 1 324 ? 20.375 12.43 25.016 1 91.56 324 THR B CA 1
ATOM 5719 C C . THR B 1 324 ? 19.484 11.258 25.438 1 91.56 324 THR B C 1
ATOM 5721 O O . THR B 1 324 ? 19.656 10.695 26.516 1 91.56 324 THR B O 1
ATOM 5724 N N . ASN B 1 325 ? 18.516 10.93 24.609 1 89.5 325 ASN B N 1
ATOM 5725 C CA . ASN B 1 325 ? 17.5 9.906 24.859 1 89.5 325 ASN B CA 1
ATOM 5726 C C . ASN B 1 325 ? 16.594 10.281 26.016 1 89.5 325 ASN B C 1
ATOM 5728 O O . ASN B 1 325 ? 16 9.414 26.656 1 89.5 325 ASN B O 1
ATOM 5732 N N . HIS B 1 326 ? 16.578 11.531 26.297 1 91 326 HIS B N 1
ATOM 5733 C CA . HIS B 1 326 ? 15.688 12.023 27.344 1 91 326 HIS B CA 1
ATOM 5734 C C . HIS B 1 326 ? 14.25 12.109 26.844 1 91 326 HIS B C 1
ATOM 5736 O O . HIS B 1 326 ? 14 12.656 25.75 1 91 326 HIS B O 1
ATOM 5742 N N . GLN B 1 327 ? 13.32 11.516 27.594 1 92.31 327 GLN B N 1
ATOM 5743 C CA . GLN B 1 327 ? 11.898 11.547 27.266 1 92.31 327 GLN B CA 1
ATOM 5744 C C . GLN B 1 327 ? 11.094 12.211 28.391 1 92.31 327 GLN B C 1
ATOM 5746 O O . GLN B 1 327 ? 11.438 12.086 29.562 1 92.31 327 GLN B O 1
ATOM 5751 N N . LYS B 1 328 ? 10.148 12.914 28.047 1 92.62 328 LYS B N 1
ATOM 5752 C CA . LYS B 1 328 ? 9.328 13.633 29.016 1 92.62 328 LYS B CA 1
ATOM 5753 C C . LYS B 1 328 ? 7.891 13.773 28.531 1 92.62 328 LYS B C 1
ATOM 5755 O O . LYS B 1 328 ? 7.652 13.984 27.328 1 92.62 328 LYS B O 1
ATOM 5760 N N . LEU B 1 329 ? 6.953 13.609 29.453 1 94.12 329 LEU B N 1
ATOM 5761 C CA . LEU B 1 329 ? 5.562 13.961 29.172 1 94.12 329 LEU B CA 1
ATOM 5762 C C . LEU B 1 329 ? 5.359 15.469 29.25 1 94.12 329 LEU B C 1
ATOM 5764 O O . LEU B 1 329 ? 5.668 16.094 30.281 1 94.12 329 LEU B O 1
ATOM 5768 N N . ILE B 1 330 ? 4.879 16.047 28.25 1 94.25 330 ILE B N 1
ATOM 5769 C CA . ILE B 1 330 ? 4.723 17.484 28.172 1 94.25 330 ILE B CA 1
ATOM 5770 C C . ILE B 1 330 ? 3.316 17.875 28.609 1 94.25 330 ILE B C 1
ATOM 5772 O O . ILE B 1 330 ? 3.135 18.859 29.328 1 94.25 330 ILE B O 1
ATOM 5776 N N . ALA B 1 331 ? 2.346 17.188 28.172 1 95.94 331 ALA B N 1
ATOM 5777 C CA . ALA B 1 331 ? 0.95 17.5 28.469 1 95.94 331 ALA B CA 1
ATOM 5778 C C . ALA B 1 331 ? 0.076 16.25 28.359 1 95.94 331 ALA B C 1
ATOM 5780 O O . ALA B 1 331 ? 0.398 15.32 27.609 1 95.94 331 ALA B O 1
ATOM 5781 N N . TYR B 1 332 ? -0.93 16.203 29.125 1 95.88 332 TYR B N 1
ATOM 5782 C CA . TYR B 1 332 ? -1.955 15.164 29.109 1 95.88 332 TYR B CA 1
ATOM 5783 C C . TYR B 1 332 ? -3.346 15.773 29.266 1 95.88 332 TYR B C 1
ATOM 5785 O O . TYR B 1 332 ? -3.588 16.562 30.172 1 95.88 332 TYR B O 1
ATOM 5793 N N . ASP B 1 333 ? -4.227 15.492 28.375 1 97 333 ASP B N 1
ATOM 5794 C CA . ASP B 1 333 ? -5.621 15.922 28.422 1 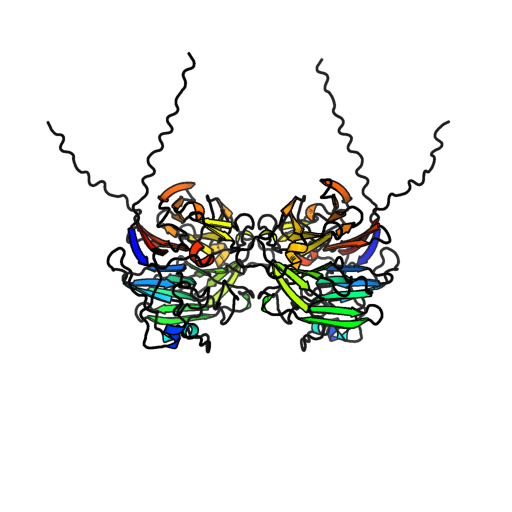97 333 ASP B CA 1
ATOM 5795 C C . ASP B 1 333 ? -6.512 14.984 27.609 1 97 333 ASP B C 1
ATOM 5797 O O . ASP B 1 333 ? -6.602 15.109 26.391 1 97 333 ASP B O 1
ATOM 5801 N N . PRO B 1 334 ? -7.195 14.102 28.234 1 96.25 334 PRO B N 1
ATOM 5802 C CA . PRO B 1 334 ? -7.961 13.07 27.516 1 96.25 334 PRO B CA 1
ATOM 5803 C C . PRO B 1 334 ? -9.086 13.656 26.672 1 96.25 334 PRO B C 1
ATOM 5805 O O . PRO B 1 334 ? -9.648 12.961 25.812 1 96.25 334 PRO B O 1
ATOM 5808 N N . GLN B 1 335 ? -9.43 14.883 26.875 1 95.5 335 GLN B N 1
ATOM 5809 C CA . GLN B 1 335 ? -10.477 15.508 26.094 1 95.5 335 GLN B CA 1
ATOM 5810 C C . GLN B 1 335 ? -9.891 16.375 24.984 1 95.5 335 GLN B C 1
ATOM 5812 O O . GLN B 1 335 ? -10.219 16.203 23.812 1 95.5 335 GLN B O 1
ATOM 5817 N N . ALA B 1 336 ? -8.969 17.219 25.312 1 97.06 336 ALA B N 1
ATOM 5818 C CA . ALA B 1 336 ? -8.5 18.25 24.391 1 97.06 336 ALA B CA 1
ATOM 5819 C C . ALA B 1 336 ? -7.457 17.703 23.422 1 97.06 336 ALA B C 1
ATOM 5821 O O . ALA B 1 336 ? -7.23 18.266 22.359 1 97.06 336 ALA B O 1
ATOM 5822 N N . LEU B 1 337 ? -6.812 16.578 23.781 1 98.06 337 LEU B N 1
ATOM 5823 C CA . LEU B 1 337 ? -5.695 16.109 22.969 1 98.06 337 LEU B CA 1
ATOM 5824 C C . LEU B 1 337 ? -6.039 14.805 22.266 1 98.06 337 LEU B C 1
ATOM 5826 O O . LEU B 1 337 ? -5.164 13.953 22.062 1 98.06 337 LEU B O 1
ATOM 5830 N N . GLN B 1 338 ? -7.328 14.672 21.938 1 98.12 338 GLN B N 1
ATOM 5831 C CA . GLN B 1 338 ? -7.723 13.508 21.156 1 98.12 338 GLN B CA 1
ATOM 5832 C C . GLN B 1 338 ? -7.297 13.648 19.703 1 98.12 338 GLN B C 1
ATOM 5834 O O . GLN B 1 338 ? -7.742 14.562 19 1 98.12 338 GLN B O 1
ATOM 5839 N N . PHE B 1 339 ? -6.406 12.742 19.281 1 98.25 339 PHE B N 1
ATOM 5840 C CA . PHE B 1 339 ? -5.906 12.633 17.922 1 98.25 339 PHE B CA 1
ATOM 5841 C C . PHE B 1 339 ? -5.277 13.945 17.453 1 98.25 339 PHE B C 1
ATOM 5843 O O . PHE B 1 339 ? -5.824 14.633 16.594 1 98.25 339 PHE B O 1
ATOM 5850 N N . ALA B 1 340 ? -4.102 14.258 17.891 1 98 340 ALA B N 1
ATOM 5851 C CA . ALA B 1 340 ? -3.332 15.422 17.453 1 98 340 ALA B CA 1
ATOM 5852 C C . ALA B 1 340 ? -2.826 15.234 16.031 1 98 340 ALA B C 1
ATOM 5854 O O . ALA B 1 340 ? -1.849 14.516 15.797 1 98 340 ALA B O 1
ATOM 5855 N N . ALA B 1 341 ? -3.428 15.914 15.07 1 96.5 341 ALA B N 1
ATOM 5856 C CA . ALA B 1 341 ? -3.217 15.688 13.641 1 96.5 341 ALA B CA 1
ATOM 5857 C C . ALA B 1 341 ? -1.93 16.359 13.164 1 96.5 341 ALA B C 1
ATOM 5859 O O . ALA B 1 341 ? -1.361 15.961 12.141 1 96.5 341 ALA B O 1
ATOM 5860 N N . GLU B 1 342 ? -1.525 17.375 13.812 1 98.06 342 GLU B N 1
ATOM 5861 C CA . GLU B 1 342 ? -0.364 18.156 13.406 1 98.06 342 GLU B CA 1
ATOM 5862 C C . GLU B 1 342 ? 0.29 18.844 14.602 1 98.06 342 GLU B C 1
ATOM 5864 O O . GLU B 1 342 ? -0.399 19.266 15.539 1 98.06 342 GLU B O 1
ATOM 5869 N N . LEU B 1 343 ? 1.583 18.922 14.578 1 98.19 343 LEU B N 1
ATOM 5870 C CA . LEU B 1 343 ? 2.373 19.719 15.508 1 98.19 343 LEU B CA 1
ATOM 5871 C C . LEU B 1 343 ? 3.297 20.672 14.766 1 98.19 343 LEU B C 1
ATOM 5873 O O . LEU B 1 343 ? 3.904 20.297 13.758 1 98.19 343 LEU B O 1
ATOM 5877 N N . ARG B 1 344 ? 3.346 21.828 15.312 1 97.62 344 ARG B N 1
ATOM 5878 C CA . ARG B 1 344 ? 4.27 22.844 14.797 1 97.62 344 ARG B CA 1
ATOM 5879 C C . ARG B 1 344 ? 5.062 23.484 15.938 1 97.62 344 ARG B C 1
ATOM 5881 O O . ARG B 1 344 ? 4.508 23.781 16.984 1 97.62 344 ARG B O 1
ATOM 5888 N N . TRP B 1 345 ? 6.344 23.578 15.719 1 96.38 345 TRP B N 1
ATOM 5889 C CA . TRP B 1 345 ? 7.191 24.328 16.625 1 96.38 345 TRP B CA 1
ATOM 5890 C C . TRP B 1 345 ? 7.293 25.797 16.203 1 96.38 345 TRP B C 1
ATOM 5892 O O . TRP B 1 345 ? 7.484 26.094 15.023 1 96.38 345 TRP B O 1
ATOM 5902 N N . LYS B 1 346 ? 7.117 26.625 17.109 1 94.25 346 LYS B N 1
ATOM 5903 C CA . LYS B 1 346 ? 7.324 28.047 16.875 1 94.25 346 LYS B CA 1
ATOM 5904 C C . LYS B 1 346 ? 8.422 28.609 17.781 1 94.25 346 LYS B C 1
ATOM 5906 O O . LYS B 1 346 ? 8.258 28.656 19 1 94.25 346 LYS B O 1
ATOM 5911 N N . ASP B 1 347 ? 9.453 29.109 17.172 1 89.44 347 ASP B N 1
ATOM 5912 C CA . ASP B 1 347 ? 10.625 29.594 17.906 1 89.44 347 ASP B CA 1
ATOM 5913 C C . ASP B 1 347 ? 10.305 30.875 18.672 1 89.44 347 ASP B C 1
ATOM 5915 O O . ASP B 1 347 ? 10.781 31.062 19.797 1 89.44 347 ASP B O 1
ATOM 5919 N N . GLU B 1 348 ? 9.57 31.766 18.062 1 85 348 GLU B N 1
ATOM 5920 C CA . GLU B 1 348 ? 9.32 33.094 18.609 1 85 348 GLU B CA 1
ATOM 5921 C C . GLU B 1 348 ? 8.797 33.031 20.031 1 85 348 GLU B C 1
ATOM 5923 O O . GLU B 1 348 ? 9.211 33.812 20.891 1 85 348 GLU B O 1
ATOM 5928 N N . ASP B 1 349 ? 7.969 32.094 20.328 1 83.31 349 ASP B N 1
ATOM 5929 C CA . ASP B 1 349 ? 7.414 32.031 21.672 1 83.31 349 ASP B CA 1
ATOM 5930 C C . ASP B 1 349 ? 7.738 30.672 22.312 1 83.31 349 ASP B C 1
ATOM 5932 O O . ASP B 1 349 ? 7.195 30.344 23.375 1 83.31 349 ASP B O 1
ATOM 5936 N N . GLN B 1 350 ? 8.617 29.922 21.672 1 89.56 350 GLN B N 1
ATOM 5937 C CA . GLN B 1 350 ? 9.055 28.625 22.188 1 89.56 350 GLN B CA 1
ATOM 5938 C C . GLN B 1 350 ? 7.859 27.781 22.609 1 89.56 350 GLN B C 1
ATOM 5940 O O . GLN B 1 350 ? 7.77 27.328 23.75 1 89.56 350 GLN B O 1
ATOM 5945 N N . SER B 1 351 ? 7.051 27.578 21.641 1 94.5 351 SER B N 1
ATOM 5946 C CA . SER B 1 351 ? 5.812 26.844 21.922 1 94.5 351 SER B CA 1
ATOM 5947 C C . SER B 1 351 ? 5.543 25.781 20.859 1 94.5 351 SER B C 1
ATOM 5949 O O . SER B 1 351 ? 6.074 25.859 19.75 1 94.5 351 SER B O 1
ATOM 5951 N N . ILE B 1 352 ? 4.77 24.859 21.297 1 96.25 352 ILE B N 1
ATOM 5952 C CA . ILE B 1 352 ? 4.207 23.859 20.391 1 96.25 352 ILE B CA 1
ATOM 5953 C C . ILE B 1 352 ? 2.758 24.219 20.078 1 96.25 352 ILE B C 1
ATOM 5955 O O . ILE B 1 352 ? 1.952 24.438 20.984 1 96.25 352 ILE B O 1
ATOM 5959 N N . TRP B 1 353 ? 2.512 24.375 18.828 1 97.88 353 TRP B N 1
ATOM 5960 C CA . TRP B 1 353 ? 1.139 24.484 18.359 1 97.88 353 TRP B CA 1
ATOM 5961 C C . TRP B 1 353 ? 0.646 23.172 17.781 1 97.88 353 TRP B C 1
ATOM 5963 O O . TRP B 1 353 ? 1.426 22.406 17.203 1 97.88 353 TRP B O 1
ATOM 5973 N N . LEU B 1 354 ? -0.623 22.859 18 1 98.19 354 LEU B N 1
ATOM 5974 C CA . LEU B 1 354 ? -1.091 21.594 17.453 1 98.19 354 LEU B CA 1
ATOM 5975 C C . LEU B 1 354 ? -2.562 21.672 17.062 1 98.19 354 LEU B C 1
ATOM 5977 O O . LEU B 1 354 ? -3.281 22.562 17.531 1 98.19 354 LEU B O 1
ATOM 5981 N N . LEU B 1 355 ? -2.967 20.828 16.156 1 98.69 355 LEU B N 1
ATOM 5982 C CA . LEU B 1 355 ? -4.359 20.562 15.828 1 98.69 355 LEU B CA 1
ATOM 5983 C C . LEU B 1 355 ? -4.855 19.312 16.547 1 98.69 355 LEU B C 1
ATOM 5985 O O . LEU B 1 355 ? -4.277 18.234 16.406 1 98.69 355 LEU B O 1
ATOM 5989 N N . SER B 1 356 ? -5.84 19.484 17.328 1 98.19 356 SER B N 1
ATOM 5990 C CA . SER B 1 356 ? -6.555 18.344 17.906 1 98.19 356 SER B CA 1
ATOM 5991 C C . SER B 1 356 ? -7.902 18.141 17.219 1 98.19 356 SER B C 1
ATOM 5993 O O . SER B 1 356 ? -8.711 19.062 17.141 1 98.19 356 SER B O 1
ATOM 5995 N N . THR B 1 357 ? -8.289 16.891 16.703 1 97.88 357 THR B N 1
ATOM 5996 C CA . THR B 1 357 ? -9.383 16.812 15.742 1 97.88 357 THR B CA 1
ATOM 5997 C C . THR B 1 357 ? -10.367 15.711 16.141 1 97.88 357 THR B C 1
ATOM 5999 O O . THR B 1 357 ? -11.43 15.57 15.531 1 97.88 357 THR B O 1
ATOM 6002 N N . ARG B 1 358 ? -10.141 14.906 17.109 1 97.81 358 ARG B N 1
ATOM 6003 C CA . ARG B 1 358 ? -10.969 13.742 17.391 1 97.81 358 ARG B CA 1
ATOM 6004 C C . ARG B 1 358 ? -11.273 12.961 16.125 1 97.81 358 ARG B C 1
ATOM 6006 O O . ARG B 1 358 ? -12.422 12.555 15.891 1 97.81 358 ARG B O 1
ATOM 6013 N N . PHE B 1 359 ? -10.391 12.789 15.305 1 98.19 359 PHE B N 1
ATOM 6014 C CA . PHE B 1 359 ? -10.523 12.195 13.984 1 98.19 359 PHE B CA 1
ATOM 6015 C C . PHE B 1 359 ? -11.258 10.859 14.055 1 98.19 359 PHE B C 1
ATOM 6017 O O . PHE B 1 359 ? -12.016 10.508 13.148 1 98.19 359 PHE B O 1
ATOM 6024 N N . GLN B 1 360 ? -11.141 10.078 15.164 1 97.19 360 GLN B N 1
ATOM 6025 C CA . GLN B 1 360 ? -11.812 8.797 15.32 1 97.19 360 GLN B CA 1
ATOM 6026 C C . GLN B 1 360 ? -13.328 8.945 15.172 1 97.19 360 GLN B C 1
ATOM 6028 O O . GLN B 1 360 ? -13.992 8.07 14.617 1 97.19 360 GLN B O 1
ATOM 6033 N N . LYS B 1 361 ? -13.789 10.094 15.625 1 97.31 361 LYS B N 1
ATOM 6034 C CA . LYS B 1 361 ? -15.234 10.32 15.547 1 97.31 361 LYS B CA 1
ATOM 6035 C C . LYS B 1 361 ? -15.656 10.68 14.125 1 97.31 361 LYS B C 1
ATOM 6037 O O . LYS B 1 361 ? -16.734 10.281 13.672 1 97.31 361 LYS B O 1
ATOM 6042 N N . PHE B 1 362 ? -14.844 11.477 13.438 1 96.75 362 PHE B N 1
ATOM 6043 C CA . PHE B 1 362 ? -15.109 11.758 12.031 1 96.75 362 PHE B CA 1
ATOM 6044 C C . PHE B 1 362 ? -15.086 10.477 11.211 1 96.75 362 PHE B C 1
ATOM 6046 O O . PHE B 1 362 ? -15.969 10.234 10.391 1 96.75 362 PHE B O 1
ATOM 6053 N N . PHE B 1 363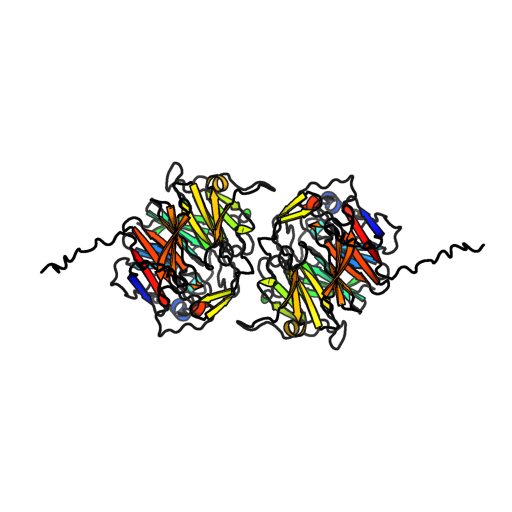 ? -14.07 9.641 11.469 1 95.88 363 PHE B N 1
ATOM 6054 C CA . PHE B 1 363 ? -13.867 8.406 10.719 1 95.88 363 PHE B CA 1
ATOM 6055 C C . PHE B 1 363 ? -15.031 7.449 10.922 1 95.88 363 PHE B C 1
ATOM 6057 O O . PHE B 1 363 ? -15.523 6.852 9.961 1 95.88 363 PHE B O 1
ATOM 6064 N N . ARG B 1 364 ? -15.5 7.355 12.109 1 94.75 364 ARG B N 1
ATOM 6065 C CA . ARG B 1 364 ? -16.562 6.41 12.453 1 94.75 364 ARG B CA 1
ATOM 6066 C C . ARG B 1 364 ? -17.938 7.012 12.195 1 94.75 364 ARG B C 1
ATOM 6068 O O . ARG B 1 364 ? -18.953 6.348 12.391 1 94.75 364 ARG B O 1
ATOM 6075 N N . ARG B 1 365 ? -18 8.328 11.898 1 93.25 365 ARG B N 1
ATOM 6076 C CA . ARG B 1 365 ? -19.25 9.055 11.664 1 93.25 365 ARG B CA 1
ATOM 6077 C C . ARG B 1 365 ? -20.094 9.125 12.938 1 93.25 365 ARG B C 1
ATOM 6079 O O . ARG B 1 365 ? -21.312 8.938 12.891 1 93.25 365 ARG B O 1
ATOM 6086 N N . THR B 1 366 ? -19.406 9.344 14.016 1 95.06 366 THR B N 1
ATOM 6087 C CA . THR B 1 366 ? -20.078 9.461 15.305 1 95.06 366 THR B CA 1
ATOM 6088 C C . THR B 1 366 ? -19.906 10.867 15.875 1 95.06 366 THR B C 1
ATOM 6090 O O . THR B 1 366 ? -20.141 11.094 17.062 1 95.06 366 THR B O 1
ATOM 6093 N N . ILE B 1 367 ? -19.484 11.789 15.07 1 96.19 367 ILE B N 1
ATOM 6094 C CA . ILE B 1 367 ? -19.234 13.148 15.531 1 96.19 367 ILE B CA 1
ATOM 6095 C C . ILE B 1 367 ? -20.547 13.797 15.961 1 96.19 367 ILE B C 1
ATOM 6097 O O . ILE B 1 367 ? -21.594 13.555 15.352 1 96.19 367 ILE B O 1
ATOM 6101 N N . SER B 1 368 ? -20.531 14.562 17.031 1 96.75 368 SER B N 1
ATOM 6102 C CA . SER B 1 368 ? -21.688 15.336 17.516 1 96.75 368 SER B CA 1
ATOM 6103 C C . SER B 1 368 ? -21.453 16.828 17.312 1 96.75 368 SER B C 1
ATOM 6105 O O . SER B 1 368 ? -20.438 17.375 17.75 1 96.75 368 SER B O 1
ATOM 6107 N N . PRO B 1 369 ? -22.422 17.516 16.719 1 96.81 369 PRO B N 1
ATOM 6108 C CA . PRO B 1 369 ? -22.297 18.953 16.562 1 96.81 369 PRO B CA 1
ATOM 6109 C C . PRO B 1 369 ? -22.484 19.719 17.875 1 96.81 369 PRO B C 1
ATOM 6111 O O . PRO B 1 369 ? -22.281 20.938 17.922 1 96.81 369 PRO B O 1
ATOM 6114 N N . HIS B 1 370 ? -22.75 19.031 18.953 1 97.38 370 HIS B N 1
ATOM 6115 C CA . HIS B 1 370 ? -23 19.672 20.25 1 97.38 370 HIS B CA 1
ATOM 6116 C C . HIS B 1 370 ? -21.766 19.594 21.141 1 97.38 370 HIS B C 1
ATOM 6118 O O . HIS B 1 370 ? -21.797 20.047 22.281 1 97.38 370 HIS B O 1
ATOM 6124 N N . GLU B 1 371 ? -20.719 19.047 20.594 1 97.31 371 GLU B N 1
ATOM 6125 C CA . GLU B 1 371 ? -19.453 18.953 21.312 1 97.31 371 GLU B CA 1
ATOM 6126 C C . GLU B 1 371 ? -18.344 19.703 20.578 1 97.31 371 GLU B C 1
ATOM 6128 O O . GLU B 1 371 ? -18.391 19.844 19.359 1 97.31 371 GLU B O 1
ATOM 6133 N N . VAL B 1 372 ? -17.344 20.203 21.344 1 98.12 372 VAL B N 1
ATOM 6134 C CA . VAL B 1 372 ? -16.141 20.734 20.703 1 98.12 372 VAL B CA 1
ATOM 6135 C C . VAL B 1 372 ? -15.312 19.578 20.125 1 98.12 372 VAL B C 1
ATOM 6137 O O . VAL B 1 372 ? -14.922 18.672 20.844 1 98.12 372 VAL B O 1
ATOM 6140 N N . ASN B 1 373 ? -15.062 19.641 18.828 1 98.5 373 ASN B N 1
ATOM 6141 C CA . ASN B 1 373 ? -14.391 18.516 18.172 1 98.5 373 ASN B CA 1
ATOM 6142 C C . ASN B 1 373 ? -13.008 18.906 17.656 1 98.5 373 ASN B C 1
ATOM 6144 O O . ASN B 1 373 ? -12.133 18.062 17.531 1 98.5 373 ASN B O 1
ATOM 6148 N N . LEU B 1 374 ? -12.859 20.141 17.359 1 98.75 374 LEU B N 1
ATOM 6149 C CA . LEU B 1 374 ? -11.641 20.609 16.703 1 98.75 374 LEU B CA 1
ATOM 6150 C C . LEU B 1 374 ? -11.008 21.75 17.484 1 98.75 374 LEU B C 1
ATOM 6152 O O . LEU B 1 374 ? -11.711 22.672 17.922 1 98.75 374 LEU B O 1
ATOM 6156 N N . ARG B 1 375 ? -9.719 21.688 17.688 1 98.75 375 ARG B N 1
ATOM 6157 C CA . ARG B 1 375 ? -9.039 22.703 18.469 1 98.75 375 ARG B CA 1
ATOM 6158 C C . ARG B 1 375 ? -7.688 23.062 17.844 1 98.75 375 ARG B C 1
ATOM 6160 O O . ARG B 1 375 ? -7.02 22.203 17.266 1 98.75 375 ARG B O 1
ATOM 6167 N N . ILE B 1 376 ? -7.379 24.266 17.922 1 98.81 376 ILE B N 1
ATOM 6168 C CA . ILE B 1 376 ? -5.992 24.719 17.875 1 98.81 376 ILE B CA 1
ATOM 6169 C C . ILE B 1 376 ? -5.488 24.953 19.312 1 98.81 376 ILE B C 1
ATOM 6171 O O . ILE B 1 376 ? -6.086 25.719 20.062 1 98.81 376 ILE B O 1
ATOM 6175 N N . ILE B 1 377 ? -4.414 24.297 19.641 1 98.38 377 ILE B N 1
ATOM 6176 C CA . ILE B 1 377 ? -3.885 24.344 21 1 98.38 377 ILE B CA 1
ATOM 6177 C C . ILE B 1 377 ? -2.432 24.812 20.969 1 98.38 377 ILE B C 1
ATOM 6179 O O . ILE B 1 377 ? -1.686 24.469 20.031 1 98.38 377 ILE B O 1
ATOM 6183 N N . ARG B 1 378 ? -2.086 25.547 21.938 1 97.31 378 ARG B N 1
ATOM 6184 C CA . ARG B 1 378 ? -0.712 26 22.125 1 97.31 378 ARG B CA 1
ATOM 6185 C C . ARG B 1 378 ? -0.185 25.578 23.5 1 97.31 378 ARG B C 1
ATOM 6187 O O . ARG B 1 378 ? -0.905 25.672 24.5 1 97.31 378 ARG B O 1
ATOM 6194 N N . ILE B 1 379 ? 1.027 25.047 23.531 1 96.12 379 ILE B N 1
ATOM 6195 C CA . ILE B 1 379 ? 1.716 24.688 24.766 1 96.12 379 ILE B CA 1
ATOM 6196 C C . ILE B 1 379 ? 3.059 25.406 24.828 1 96.12 379 ILE B C 1
ATOM 6198 O O . ILE B 1 379 ? 3.945 25.172 24.016 1 96.12 379 ILE B O 1
ATOM 6202 N N . SER B 1 380 ? 3.174 26.25 25.812 1 92.31 380 SER B N 1
ATOM 6203 C CA . SER B 1 380 ? 4.441 26.938 26.016 1 92.31 380 SER B CA 1
ATOM 6204 C C . SER B 1 380 ? 5.461 26.031 26.688 1 92.31 380 SER B C 1
ATOM 6206 O O . SER B 1 380 ? 5.148 25.375 27.688 1 92.31 380 SER B O 1
ATOM 6208 N N . THR B 1 381 ? 6.613 25.984 26.141 1 86.19 381 THR B N 1
ATOM 6209 C CA . THR B 1 381 ? 7.672 25.172 26.734 1 86.19 381 THR B CA 1
ATOM 6210 C C . THR B 1 381 ? 8.656 26.047 27.5 1 86.19 381 THR B C 1
ATOM 6212 O O . THR B 1 381 ? 9.617 25.547 28.094 1 86.19 381 THR B O 1
ATOM 6215 N N . ALA B 1 382 ? 8.406 27.328 27.531 1 77.06 382 ALA B N 1
ATOM 6216 C CA . ALA B 1 382 ? 9.266 28.25 28.266 1 77.06 382 ALA B CA 1
ATOM 6217 C C . ALA B 1 382 ? 9.133 28.062 29.766 1 77.06 382 ALA B C 1
ATOM 6219 O O . ALA B 1 382 ? 8.055 27.719 30.266 1 77.06 382 ALA B O 1
ATOM 6220 N N . PRO B 1 383 ? 10.43 27.969 30.484 1 64.75 383 PRO B N 1
ATOM 6221 C CA . PRO B 1 383 ? 10.383 27.875 31.953 1 64.75 383 PRO B CA 1
ATOM 6222 C C . PRO B 1 383 ? 9.469 28.922 32.562 1 64.75 383 PRO B C 1
ATOM 6224 O O . PRO B 1 383 ? 9.391 30.047 32.094 1 64.75 383 PRO B O 1
ATOM 6227 N N . ARG B 1 384 ? 8.344 28.484 33.188 1 55.59 384 ARG B N 1
ATOM 6228 C CA . ARG B 1 384 ? 7.512 29.453 33.906 1 55.59 384 ARG B CA 1
ATOM 6229 C C . ARG B 1 384 ? 8.312 30.156 35 1 55.59 384 ARG B C 1
ATOM 6231 O O . ARG B 1 384 ? 9.062 29.531 35.75 1 55.59 384 ARG B O 1
ATOM 6238 N N . VAL B 1 385 ? 8.703 31.281 34.938 1 39.62 385 VAL B N 1
ATOM 6239 C CA . VAL B 1 385 ? 9.273 32.031 36.062 1 39.62 385 VAL B CA 1
ATOM 6240 C C . VAL B 1 385 ? 8.352 31.922 37.25 1 39.62 385 VAL B C 1
ATOM 6242 O O . VAL B 1 385 ? 7.164 32.25 37.188 1 39.62 385 VAL B O 1
ATOM 6245 N N . ALA B 1 386 ? 8.664 30.984 38.125 1 50 386 ALA B N 1
ATOM 6246 C CA . ALA B 1 386 ? 8.016 30.969 39.438 1 50 386 ALA B CA 1
ATOM 6247 C C . ALA B 1 386 ? 7.758 32.375 39.938 1 50 386 ALA B C 1
ATOM 6249 O O . ALA B 1 386 ? 8.695 33.188 40.062 1 50 386 ALA B O 1
ATOM 6250 N N . SER B 1 387 ? 6.699 33.031 39.5 1 33.09 387 SER B N 1
ATOM 6251 C CA . SER B 1 387 ? 6.438 34.219 40.344 1 33.09 387 SER B CA 1
ATOM 6252 C C . SER B 1 387 ? 6.637 33.906 41.812 1 33.09 387 SER B C 1
ATOM 6254 O O . SER B 1 387 ? 5.988 33 42.344 1 33.09 387 SER B O 1
ATOM 6256 N N . GLY B 1 388 ? 7.824 33.906 42.188 1 34.72 388 GLY B N 1
ATOM 6257 C CA . GLY B 1 388 ? 8.156 33.875 43.625 1 34.72 388 GLY B CA 1
ATOM 6258 C C . GLY B 1 388 ? 7.223 34.75 44.438 1 34.72 388 GLY B C 1
ATOM 6259 O O . GLY B 1 388 ? 7.219 35.969 44.344 1 34.72 388 GLY B O 1
ATOM 6260 N N . VAL B 1 389 ? 5.969 34.281 44.625 1 36.47 389 VAL B N 1
ATOM 6261 C CA . VAL B 1 389 ? 5.285 34.875 45.75 1 36.47 389 VAL B CA 1
ATOM 6262 C C . VAL B 1 389 ? 6.109 34.656 47.031 1 36.47 389 VAL B C 1
ATOM 6264 O O . VAL B 1 389 ? 6.406 33.531 47.375 1 36.47 389 VAL B O 1
ATOM 6267 N N . THR B 1 390 ? 7.02 35.562 47.281 1 32.03 390 THR B N 1
ATOM 6268 C CA . THR B 1 390 ? 7.703 35.781 48.562 1 32.03 390 THR B CA 1
ATOM 6269 C C . THR B 1 390 ? 6.711 35.719 49.719 1 32.03 390 THR B C 1
ATOM 6271 O O . THR B 1 390 ? 5.812 36.562 49.812 1 32.03 390 THR B O 1
ATOM 6274 N N . ASN B 1 391 ? 6.227 34.562 50.062 1 30.91 391 ASN B N 1
ATOM 6275 C CA . ASN B 1 391 ? 5.602 34.469 51.375 1 30.91 391 ASN B CA 1
ATOM 6276 C C . ASN B 1 391 ? 6.48 35.094 52.469 1 30.91 391 ASN B C 1
ATOM 6278 O O . ASN B 1 391 ? 7.629 34.688 52.656 1 30.91 391 ASN B O 1
ATOM 6282 N N . HIS B 1 392 ? 6.359 36.438 52.656 1 29.72 392 HIS B N 1
ATOM 6283 C CA . HIS B 1 392 ? 6.84 37.188 53.781 1 29.72 392 HIS B CA 1
ATOM 6284 C C . HIS B 1 392 ? 6.461 36.5 55.094 1 29.72 392 HIS B C 1
ATOM 6286 O O . HIS B 1 392 ? 5.352 36.688 55.594 1 29.72 392 HIS B O 1
ATOM 6292 N N . LEU B 1 393 ? 6.699 35.188 55.219 1 25.19 393 LEU B N 1
ATOM 6293 C CA . LEU B 1 393 ? 6.547 34.625 56.562 1 25.19 393 LEU B CA 1
ATOM 6294 C C . LEU B 1 393 ? 7.527 35.281 57.531 1 25.19 393 LEU B C 1
ATOM 6296 O O . LEU B 1 393 ? 7.902 34.688 58.531 1 25.19 393 LEU B O 1
ATOM 6300 N N . PHE B 1 394 ? 8.07 36.656 57.312 1 23.11 394 PHE B N 1
ATOM 6301 C CA . PHE B 1 394 ? 8.828 37.125 58.5 1 23.11 394 PHE B CA 1
ATOM 6302 C C . PHE B 1 394 ? 7.934 37.188 59.719 1 23.11 394 PHE B C 1
ATOM 6304 O O . PHE B 1 394 ? 6.734 37.469 59.594 1 23.11 394 PHE B O 1
ATOM 6311 N N . TYR B 1 395 ? 8.469 36.719 60.938 1 23.31 395 TYR B N 1
ATOM 6312 C CA . TYR B 1 395 ? 8.203 37.062 62.344 1 23.31 395 TYR B CA 1
ATOM 6313 C C . TYR B 1 395 ? 8.242 38.594 62.531 1 23.31 395 TYR B C 1
ATOM 6315 O O . TYR B 1 395 ? 9.047 39.281 61.906 1 23.31 395 TYR B O 1
#

Solvent-accessible surface area (backbone atoms only — not comparable to full-atom values): 41343 Å² total; per-residue (Å²): 136,84,81,76,78,78,78,77,77,77,74,69,78,76,72,52,47,65,76,40,54,46,28,36,27,40,56,64,52,65,64,73,70,102,45,68,54,38,60,70,41,46,33,47,84,40,50,55,66,44,17,64,37,76,59,95,57,35,30,37,38,15,23,35,24,41,35,73,26,39,39,50,27,33,28,36,39,70,52,86,58,62,72,50,36,62,77,60,30,33,46,47,81,37,67,78,36,23,41,49,21,52,73,44,81,85,65,77,82,46,53,66,9,23,26,24,49,45,69,51,87,73,51,28,38,40,34,34,26,21,12,34,39,23,57,79,71,75,49,39,78,78,35,76,37,31,40,40,28,26,33,66,86,76,61,39,78,77,48,74,47,71,66,58,71,88,54,53,55,77,45,47,31,46,45,28,72,47,80,44,41,77,52,84,66,29,64,71,34,21,35,35,45,27,21,16,22,70,43,42,20,39,36,36,36,37,53,66,78,71,46,68,36,44,45,71,54,54,77,23,40,25,30,45,92,38,20,69,44,49,44,91,86,43,71,51,75,50,79,38,7,15,49,18,49,37,64,35,72,89,77,39,32,35,35,36,21,13,36,6,26,39,50,36,31,35,33,48,42,66,68,61,70,72,48,63,72,57,92,88,56,79,75,76,63,44,80,73,47,74,52,96,34,31,39,40,22,31,22,46,42,77,88,78,51,33,32,36,35,28,34,32,58,70,9,29,34,36,37,38,21,77,88,80,64,48,70,44,70,41,32,74,35,76,73,74,31,26,39,40,46,25,41,40,60,38,76,92,69,39,26,40,37,33,35,17,42,37,49,67,30,52,75,68,69,65,65,55,80,88,38,80,39,35,35,38,35,37,34,56,68,58,82,72,73,72,75,73,73,76,76,80,68,81,124,134,83,78,77,79,75,77,76,77,76,74,67,78,75,70,54,47,65,77,39,54,47,28,36,26,40,54,61,53,64,65,72,71,102,44,67,53,38,61,70,41,46,33,49,84,42,50,55,66,44,16,64,38,76,58,95,58,34,30,38,38,15,23,35,23,42,35,73,28,40,37,51,27,34,28,38,37,69,52,86,60,63,72,50,36,63,78,59,29,32,47,47,84,37,66,79,35,22,41,50,23,51,74,43,79,85,64,76,82,44,53,65,9,22,26,23,47,44,70,51,87,75,52,29,38,40,34,34,25,23,13,34,39,24,57,79,70,75,49,38,77,78,34,75,37,30,40,40,29,27,33,66,86,76,60,39,78,77,47,74,48,72,68,58,70,89,57,52,55,76,45,48,32,45,46,26,72,47,80,44,39,76,53,87,63,30,63,70,36,22,36,34,45,27,21,15,22,69,43,42,23,39,36,39,36,36,55,66,77,71,45,68,36,45,46,73,54,52,77,23,40,25,30,47,91,38,22,69,46,49,44,91,86,42,71,53,75,51,78,38,8,16,48,19,49,36,64,36,72,90,75,40,32,35,36,35,22,12,36,7,26,38,49,37,32,34,32,47,44,68,69,62,69,72,47,64,73,57,91,87,58,80,75,78,65,43,79,72,48,75,52,96,34,31,38,39,21,30,21,46,42,78,88,77,51,34,32,36,36,27,33,32,57,70,10,30,35,36,36,38,21,79,87,79,64,48,68,46,69,41,32,74,36,76,73,74,31,27,39,39,46,26,40,41,61,39,76,92,69,40,26,39,37,34,36,17,41,36,49,66,31,52,74,68,68,63,65,52,80,89,37,80,37,34,32,36,35,36,34,56,68,58,83,74,75,71,75,72,74,74,74,76,73,75,131

InterPro domains:
  IPR011042 Six-bladed beta-propeller, TolB-like [G3DSA:2.120.10.30] (22-388)
  IPR017996 Major royal jelly/yellow-related [PF03022] (112-381)
  IPR017996 Major royal jelly/yellow-related [PR01366] (18-39)
  IPR017996 Major royal jelly/yellow-related [PR01366] (144-168)
  IPR017996 Major royal jelly/yellow-related [PR01366] (202-219)
  IPR017996 Major royal jelly/yellow-related [PTHR10009] (14-387)

Sequence (790 aa):
MLRHALFLLFLSPVLSLELEVVNQWNLLDFQFPFDHRLINNFRPERNVFTGLEITNDRIFLAVPRLWSGVSATLAVIPRHTPPGSSPMLQAYPNWEAHKFGRGQNDSCDGLTSVYRIRADSCNRLWVLDSGVNLALEDFQRVCPPKLVVFDLETDQIVKTVVFPRQVLRPNSLLTNLVIDETGHGGCERAFVYMSDTAAPGLVVYDSRHDTAWRLMHPTMFPDPDFSDYTVAGERFTLMDGVVGLTHSPKLGILYFQPLATDRLFSIPTSALQKGPPGQDEELPITLVGKKSSQGLGLALDPKDDTIFFSPVRETSIAAWNPVTNHQKLIAYDPQALQFAAELRWKDEDQSIWLLSTRFQKFFRRTISPHEVNLRIIRISTAPRVASGVTNHLFYMLRHALFLLFLSPVLSLELEVVNQWNLLDFQFPFDHRLINNFRPERNVFTGLEITNDRIFLAVPRLWSGVSATLAVIPRHTPPGSSPMLQAYPNWEAHKFGRGQNDSCDGLTSVYRIRADSCNRLWVLDSGVNLALEDFQRVCPPKLVVFDLETDQIVKTVVFPRQVLRPNSLLTNLVIDETGHGGCERAFVYMSDTAAPGLVVYDSRHDTAWRLMHPTMFPDPDFSDYTVAGERFTLMDGVVGLTHSPKLGILYFQPLATDRLFSIPTSALQKGPPGQDEELPITLVGKKSSQGLGLALDPKDDTIFFSPVRETSIAAWNPVTNHQKLIAYDPQALQFAAELRWKDEDQSIWLLSTRFQKFFRRTISPHEVNLRIIRISTAPRVASGVTNHLFY

Organism: Tribolium castaneum (NCBI:txid7070)

Foldseek 3Di:
DPPPPPPPPPPPPQPAFDKFFQEFALFAAADDDPDVLLVVFADRLQWFWQEWDDDPFKIKTATFQLDTRDQARIWMDTSDDPTHHHDHTAHPPHSVLRCVSSVDLPDPNHAHTWAYWDAFPQQKIKTWGQCWHNCNHPTDNSDATKIWIARNVVSDTPDIAGADPQADDPNWGWHDKDWAQLDPPGPQFIKIWIAGWRPGWIKIAGNNVRDIHIDDDPQQWADQVQQWFAAPRFIDGHGIGKAEWDAASVVQKIKIHTQRFQWIKIFRVCQVPVDYDDDVDDGPMDTLDGHPGGWHAWEADNVQGKIWTDHQHQLFIKIARSVVRDIGTRHGDSPQSHHFSYWYADPVQRKIKTKAANVSCSSVVNRDSVDTGITIMIGGPPPDPPPPPPPPPPD/DPPPPPPPPPPPPQPAFDKFFQEFALFAAADDDPDVLLVVFADRLQWFWQEWDDDPFKIKTATFQLDTRDQARIWMDTSDDPTHHHDHTAHPPHSVLRCVSSVDLPDPNHAHTWAYWDAFPQQKIKTWGQCWHNCNHPTDNSDATKIWIARNVVSDTPDIAGADPQADDPNWGWHDKDWAQLDDPGPQFIKIWTAGWRPGWIKIAGNNVRDIHIDDDPQQWADQVQQWFAAPRFIDGHGIGKAEWDAASVVQKIKIHTQRFQWIKIFRVCQVPVDYDDDVDDGPMDTLDGHPGGWHAWEADNVQGKIWTDHQHQLFIKIARSVVRDIGTRHGDSPQSHHFSYWYADPVQRKIKTKAANVSCSSVVNRDSVDTGITIMIGGPDPDPPPPPPPCPDD

Secondary structure (DSSP, 8-state):
---------------PPPEEEEEEESS--B---S-HHHHHH--GGG----EEEE-SSEEEEE---SSS--S-SEEEEESS--TTB-PPBEESS-GGGGGGGGT----SSS-S-EEEEEE-TTSEEEEEE--EESTTTT-EE-S--EEEEEETTT--EEEEEEPPGGG--TT--EEEEEEE--STTGGGG-EEEEEETTTTEEEEEETTTTEEEEE--GGGSPPGGG-EEEETTEEEE----EEEEEEETTTTEEEEEESS-SEEEEEEHHHHHT-SPPTTPPP--EEEEE-SS----EEEETTTTEEEE--TTTTEEEEEETTTTEEEEEEE-TTTTSSEEEEEEETTTTEEEEEE--HHHHHHT---TTS--EEEEEEE-S-------------/---------------PPPEEEEEEESS--B---S-HHHHHH--GGG----EEEE-SSEEEEE---SSS--S-SEEEEESS--TTB-PPBEESS-GGGGGGGGT----SSS-S-EEEEEE-TTSEEEEEE--EESTTTT-EE-S--EEEEEETTT--EEEEEEPPGGG--TT--EEEEEEE--STTGGGG-EEEEEETTTTEEEEEETTTTEEEEE--GGGSPPGGG-EEEETTEEEE----EEEEEEETTTTEEEEEESS-SEEEEEEHHHHHT-SPPTTPPP--EEEEE-SS----EEEETTTTEEEE--TTTTEEEEEETTTTEEEEEEE-TTTTTTEEEEEEETTTTEEEEEE--HHHHHHT---TTS--EEEEEEE-S-------------

pLDDT: mean 91.3, std 16.1, range [22.16, 98.94]

Nearest PDB structures (foldseek):
  7asd-assembly1_AA  TM=8.701E-01  e=2.342E-30  Apis mellifera
  5yyl-assembly1_A-2  TM=8.695E-01  e=1.723E-29  Apis mellifera
  3sre-assembly1_A  TM=5.550E-01  e=5.358E-06  synthetic construct
  1v04-assembly1_A  TM=4.510E-01  e=2.805E-06  Homo sapiens
  4hho-assembly1_A  TM=4.156E-01  e=2.560E-05  synthetic construct

Radius of gyration: 29.97 Å; Cα contacts (8 Å, |Δi|>4): 2050; chains: 2; bounding box: 56×106×100 Å